Protein AF-A0A422NPG6-F1 (afdb_monomer_lite)

Sequence (809 aa):
MHWMWALHMLERCRMRFRRSMKRSVRLFVLLTIVALLLLLSIAMFDPTVDEVDADYIDVEDIAHELENPTRPTHHDMAGMQMQIKRGRESMLLHAKDLLSLLQRFSDEITIAATNARPGEVVRPVEKTLTTPESVLSEYYGTELLRLNNLHEKDLDAGYAENVVHSDTYWSPSHVTRRGYGLEGSIFVGVTHSQEASSSSDVETACAATVRSLYEAARWPLAVFTGVVDVTLLTTPTPRDTTASTASSKNTESQSPEETPAWTSTPPPPSVCVPRAYLLPSCAERASFCPTDNIFVRRVRVGPTSAGTVGAAGNARRRRMHPLFSSVAAQRYATLALYRGETYVMFITAGLQLVFKWDVLTRILWLQLPSRHAVLSQPPVPISRQAVRVAWNAVVVKHVEGVIATTKLFSNGTAEQTHRSKLSEEKLGNGVDRWLESIQWALNLEAVQLQLARDEAAGSGGKEHTDTEKDTGMREEDVVSYIFHHDAAVFRHAKEQAPMTGGATPREEGRTPGAASRRDIQLYWLRQFYESLREALMKEVVERNTTSCLSGVQMKGLKSRQYAESLFRLHATRVRRLSHAMQDPRYMRPSPFHACGGKGESACPGPSEAKNMCHSDVMLPYLRQAWVTTDFLFARAETFVNLPREGVDGYGGPTNADTVRLDPYLSFVGADEEAVLLSARLWTHGWDLFSATEPIAFTVAQPRTEAASEADTYTLSPTLQRLREQSVTRLRHILFGKNGAAGTSPNVEAAALRDVEHYGLGERRSKEQLFYFSGLQEATRREGLVESDADAQNAEESNCPVFFCRSQQS

Foldseek 3Di:
DVVVVVVVVVVVVVVVPPPDDDPVVVVVVVVVVVVVVVVVVVVVPDDPDDDDDDDDDDDDDDDDDDDDDPDPDPVVVVLVLVLLVLLVVLLVVLLVVLLVLLVVLVVVVVVVVVPPDVPDPPDPDPCLPQWLQSSVLCCLVPVLQVSQLVSVCVSCVVVPPPPDDDPCCSGLQNVLLVPAQRRLAEEEQEAEFPDDPDDPAWQFLLQLVLCLCQVQASNSSRYAYFFEAEAEPDDPPPPPPPDPDDDDDDDDDDDDPPPPPPDPDDDDDGSNHHVVLVDVVQVPPPRDGSVSRYHYHYDYDYDPPPPPDDPDDPDPPDDADDLCRFRLSSVQVRLVSDRSHFKYKYAYGQKHFHRNLSSQVVLLVLLDLDQQAKAFFDFAAQDLVLLQVLLCVQQLVVLVVVVVVVVVVVVVPPPPPDDDDDDPDDCPDPVVLVCVLCVLLSPSVLQHAADPPVVVVPPDDDDDDPPPQLRADGSLRLVSCLRTHDLVVLVVVVVPVDPPSDDDPPPPPDDPPQDGSNNSNVVSCSVCSPSSSVSSSCSVQPAQKGKDWQAKDADDPPDPDFDDARIDIDIDIDGQPDDCRGDSLSSNRNPSVPPQAPDPPPSQPVVNVVVVCPPPPPSQWAFALWHFSNIMMGTSQQADQSADDCPSVPPDDSNLQHQHRDSLLSQHHRRLSRNLSSQQNVLSPRTYTYHSGRGMHHSPDPPPVCCVPVVSPPNDPVSVLSNVLSVLLSCCQQPNDDDPPDDDPVSNVSSCVCCVVNHHGHNDDSVVSCVVNVVVVVCVVVVVDDDPVPPVPPPDPDDDPDDPPPPPD

pLDDT: mean 73.07, std 18.12, range [29.41, 97.62]

Structure (mmCIF, N/CA/C/O backbone):
data_AF-A0A422NPG6-F1
#
_entry.id   AF-A0A422NPG6-F1
#
loop_
_atom_site.group_PDB
_atom_site.id
_atom_site.type_symbol
_atom_site.label_atom_id
_atom_site.label_alt_id
_atom_site.label_comp_id
_atom_site.label_asym_id
_atom_site.label_entity_id
_atom_site.label_seq_id
_atom_site.pdbx_PDB_ins_code
_atom_site.Cartn_x
_atom_site.Cartn_y
_atom_site.Cartn_z
_atom_site.occupancy
_atom_site.B_iso_or_equiv
_atom_site.auth_seq_id
_atom_site.auth_comp_id
_atom_site.auth_asym_id
_atom_site.auth_atom_id
_atom_site.pdbx_PDB_model_num
ATOM 1 N N . MET A 1 1 ? 7.440 -20.338 58.871 1.00 43.56 1 MET A N 1
ATOM 2 C CA . MET A 1 1 ? 8.563 -20.729 59.762 1.00 43.56 1 MET A CA 1
ATOM 3 C C . MET A 1 1 ? 9.677 -21.515 59.059 1.00 43.56 1 MET A C 1
ATOM 5 O O . MET A 1 1 ? 10.832 -21.172 59.274 1.00 43.56 1 MET A O 1
ATOM 9 N N . HIS A 1 2 ? 9.393 -22.489 58.181 1.00 43.34 2 HIS A N 1
ATOM 10 C CA . HIS A 1 2 ? 10.439 -23.258 57.471 1.00 43.34 2 HIS A CA 1
ATOM 11 C C . HIS A 1 2 ? 11.381 -22.418 56.580 1.00 43.34 2 HIS A C 1
ATOM 13 O O . HIS A 1 2 ? 12.567 -22.721 56.479 1.00 43.34 2 HIS A O 1
ATOM 19 N N . TRP A 1 3 ? 10.898 -21.307 56.017 1.00 42.94 3 TRP A N 1
ATOM 20 C CA . TRP A 1 3 ? 11.698 -20.418 55.162 1.00 42.94 3 TRP A CA 1
ATOM 21 C C . TRP A 1 3 ? 12.749 -19.590 55.928 1.00 42.94 3 TRP A C 1
ATOM 23 O O . TRP A 1 3 ? 13.879 -19.442 55.469 1.00 42.94 3 TRP A O 1
ATOM 33 N N . MET A 1 4 ? 12.431 -19.129 57.147 1.00 52.00 4 MET A N 1
ATOM 34 C CA . MET A 1 4 ? 13.403 -18.440 58.016 1.00 52.00 4 MET A CA 1
ATOM 35 C C . MET A 1 4 ? 14.517 -19.380 58.491 1.00 52.00 4 MET A C 1
ATOM 37 O O . MET A 1 4 ? 15.660 -18.954 58.644 1.00 52.00 4 MET A O 1
ATOM 41 N N . TRP A 1 5 ? 14.209 -20.666 58.680 1.00 64.44 5 TRP A N 1
ATOM 42 C CA . TRP A 1 5 ? 15.208 -21.668 59.057 1.00 64.44 5 TRP A CA 1
ATOM 43 C C . TRP A 1 5 ? 16.170 -21.979 57.900 1.00 64.44 5 TRP A C 1
ATOM 45 O O . TRP A 1 5 ? 17.377 -22.097 58.116 1.00 64.44 5 TRP A O 1
ATOM 55 N N . ALA A 1 6 ? 15.660 -22.018 56.663 1.00 58.31 6 ALA A N 1
ATOM 56 C CA . ALA A 1 6 ? 16.468 -22.195 55.457 1.00 58.31 6 ALA A CA 1
ATOM 57 C C . ALA A 1 6 ? 17.412 -21.005 55.204 1.00 58.31 6 ALA A C 1
ATOM 59 O O . ALA A 1 6 ? 18.597 -21.216 54.933 1.00 58.31 6 ALA A O 1
ATOM 60 N N . LEU A 1 7 ? 16.934 -19.763 55.377 1.00 59.34 7 LEU A N 1
ATOM 61 C CA . LEU A 1 7 ? 17.778 -18.568 55.243 1.00 59.34 7 LEU A CA 1
ATOM 62 C C . LEU A 1 7 ? 18.907 -18.540 56.285 1.00 59.34 7 LEU A C 1
ATOM 64 O O . LEU A 1 7 ? 20.060 -18.276 55.943 1.00 59.34 7 LEU A O 1
ATOM 68 N N . HIS A 1 8 ? 18.606 -18.897 57.535 1.00 65.56 8 HIS A N 1
ATOM 69 C CA . HIS A 1 8 ? 19.596 -18.905 58.613 1.00 65.56 8 HIS A CA 1
ATOM 70 C C . HIS A 1 8 ? 20.638 -20.039 58.460 1.00 65.56 8 HIS A C 1
ATOM 72 O O . HIS A 1 8 ? 21.801 -19.890 58.849 1.00 65.56 8 HIS A O 1
ATOM 78 N N . MET A 1 9 ? 20.262 -21.172 57.851 1.00 66.25 9 MET A N 1
ATOM 79 C CA . MET A 1 9 ? 21.198 -22.233 57.438 1.00 66.25 9 MET A CA 1
ATOM 80 C C . MET A 1 9 ? 22.122 -21.767 56.302 1.00 66.25 9 MET A C 1
ATOM 82 O O . MET A 1 9 ? 23.337 -21.973 56.369 1.00 66.25 9 MET A O 1
ATOM 86 N N . LEU A 1 10 ? 21.575 -21.077 55.296 1.00 61.69 10 LEU A N 1
ATOM 87 C CA . LEU A 1 10 ? 22.336 -20.528 54.168 1.00 61.69 10 LEU A CA 1
ATOM 88 C C . LEU A 1 10 ? 23.355 -19.469 54.613 1.00 61.69 10 LEU A C 1
ATOM 90 O O . LEU A 1 10 ? 24.497 -19.481 54.146 1.00 61.69 10 LEU A O 1
ATOM 94 N N . GLU A 1 11 ? 23.001 -18.616 55.574 1.00 65.69 11 GLU A N 1
ATOM 95 C CA . GLU A 1 11 ? 23.923 -17.626 56.145 1.00 65.69 11 GLU A CA 1
ATOM 96 C C . GLU A 1 11 ? 25.061 -18.266 56.954 1.00 65.69 11 GLU A C 1
ATOM 98 O O . GLU A 1 11 ? 26.225 -17.862 56.829 1.00 65.69 11 GLU A O 1
ATOM 103 N N . ARG A 1 12 ? 24.776 -19.338 57.707 1.00 63.06 12 ARG A N 1
ATOM 104 C CA . ARG A 1 12 ? 25.818 -20.113 58.406 1.00 63.06 12 ARG A CA 1
ATOM 105 C C . ARG A 1 12 ? 26.741 -20.862 57.443 1.00 63.06 12 ARG A C 1
ATOM 107 O O . ARG A 1 12 ? 27.952 -20.908 57.683 1.00 63.06 12 ARG A O 1
ATOM 114 N N . CYS A 1 13 ? 26.220 -21.391 56.336 1.00 58.50 13 CYS A N 1
ATOM 115 C CA . CYS A 1 13 ? 27.037 -21.993 55.280 1.00 58.50 13 CYS A CA 1
ATOM 116 C C . CYS A 1 13 ? 27.923 -20.949 54.585 1.00 58.50 13 CYS A C 1
ATOM 118 O O . CYS A 1 13 ? 29.117 -21.188 54.379 1.00 58.50 13 CYS A O 1
ATOM 120 N N . ARG A 1 14 ? 27.392 -19.751 54.312 1.00 61.12 14 ARG A N 1
ATOM 121 C CA . ARG A 1 14 ? 28.133 -18.648 53.678 1.00 61.12 14 ARG A CA 1
ATOM 122 C C . ARG A 1 14 ? 29.337 -18.191 54.509 1.00 61.12 14 ARG A C 1
ATOM 124 O O . ARG A 1 14 ? 30.390 -17.893 53.943 1.00 61.12 14 ARG A O 1
ATOM 131 N N . MET A 1 15 ? 29.222 -18.194 55.838 1.00 56.94 15 MET A N 1
ATOM 132 C CA . MET A 1 15 ? 30.307 -17.795 56.748 1.00 56.94 15 MET A CA 1
ATOM 133 C C . MET A 1 15 ? 31.435 -18.837 56.849 1.00 56.94 15 MET A C 1
ATOM 135 O O . MET A 1 15 ? 32.600 -18.459 56.981 1.00 56.94 15 MET A O 1
ATOM 139 N N . ARG A 1 16 ? 31.145 -20.140 56.710 1.00 54.94 16 ARG A N 1
ATOM 140 C CA . ARG A 1 16 ? 32.186 -21.192 56.723 1.00 54.94 16 ARG A CA 1
ATOM 141 C C . ARG A 1 16 ? 32.945 -21.330 55.397 1.00 54.94 16 ARG A C 1
ATOM 143 O O . ARG A 1 16 ? 34.100 -21.741 55.408 1.00 54.94 16 ARG A O 1
ATOM 150 N N . PHE A 1 17 ? 32.371 -20.903 54.271 1.00 53.84 17 PHE A N 1
ATOM 151 C CA . PHE A 1 17 ? 32.997 -21.030 52.943 1.00 53.84 17 PHE A CA 1
ATOM 152 C C . PHE A 1 17 ? 34.126 -20.021 52.638 1.00 53.84 17 PHE A C 1
ATOM 154 O O . PHE A 1 17 ? 34.786 -20.111 51.594 1.00 53.84 17 PHE A O 1
ATOM 161 N N . ARG A 1 18 ? 34.393 -19.057 53.533 1.00 52.19 18 ARG A N 1
ATOM 162 C CA . ARG A 1 18 ? 35.368 -17.978 53.286 1.00 52.19 18 ARG A CA 1
ATOM 163 C C . ARG A 1 18 ? 36.828 -18.308 53.618 1.00 52.19 18 ARG A C 1
ATOM 165 O O . ARG A 1 18 ? 37.693 -17.520 53.245 1.00 52.19 18 ARG A O 1
ATOM 172 N N . ARG A 1 19 ? 37.148 -19.457 54.226 1.00 56.38 19 ARG A N 1
ATOM 173 C CA . ARG A 1 19 ? 38.544 -19.847 54.515 1.00 56.38 19 ARG A CA 1
ATOM 174 C C . ARG A 1 19 ? 38.943 -21.129 53.772 1.00 56.38 19 ARG A C 1
ATOM 176 O O . ARG A 1 19 ? 38.421 -22.196 54.042 1.00 56.38 19 ARG A O 1
ATOM 183 N N . SER A 1 20 ? 39.892 -20.974 52.844 1.00 55.69 20 SER A N 1
ATOM 184 C CA . SER A 1 20 ? 40.679 -22.022 52.171 1.00 55.69 20 SER A CA 1
ATOM 185 C C . SER A 1 20 ? 39.906 -23.127 51.423 1.00 55.69 20 SER A C 1
ATOM 187 O O . SER A 1 20 ? 39.879 -24.281 51.831 1.00 55.69 20 SER A O 1
ATOM 189 N N . MET A 1 21 ? 39.339 -22.802 50.256 1.00 60.41 21 MET A N 1
ATOM 190 C CA . MET A 1 21 ? 39.033 -23.815 49.234 1.00 60.41 21 MET A CA 1
ATOM 191 C C . MET A 1 21 ? 39.530 -23.344 47.869 1.00 60.41 21 MET A C 1
ATOM 193 O O . MET A 1 21 ? 39.298 -22.195 47.482 1.00 60.41 21 MET A O 1
ATOM 197 N N . LYS A 1 22 ? 40.210 -24.240 47.141 1.00 73.06 22 LYS A N 1
ATOM 198 C CA . LYS A 1 22 ? 40.670 -24.014 45.763 1.00 73.06 22 LYS A CA 1
ATOM 199 C C . LYS A 1 22 ? 39.462 -23.718 44.860 1.00 73.06 22 LYS A C 1
ATOM 201 O O . LYS A 1 22 ? 38.402 -24.320 45.027 1.00 73.06 22 LYS A O 1
ATOM 206 N N . ARG A 1 23 ? 39.618 -22.791 43.902 1.00 67.44 23 ARG A N 1
ATOM 207 C CA . ARG A 1 23 ? 38.543 -22.309 43.003 1.00 67.44 23 ARG A CA 1
ATOM 208 C C . ARG A 1 23 ? 37.755 -23.438 42.317 1.00 67.44 23 ARG A C 1
ATOM 210 O O . ARG A 1 23 ? 36.553 -23.282 42.139 1.00 67.44 23 ARG A O 1
ATOM 217 N N . SER A 1 24 ? 38.389 -24.570 42.005 1.00 60.25 24 SER A N 1
ATOM 218 C CA . SER A 1 24 ? 37.724 -25.727 41.388 1.00 60.25 24 SER A CA 1
ATOM 219 C C . SER A 1 24 ? 36.664 -26.374 42.289 1.00 60.25 24 SER A C 1
ATOM 221 O O . SER A 1 24 ? 35.596 -26.736 41.810 1.00 60.25 24 SER A O 1
ATOM 223 N N . VAL A 1 25 ? 36.902 -26.442 43.602 1.00 77.44 25 VAL A N 1
ATOM 224 C CA . VAL A 1 25 ? 35.953 -27.030 44.565 1.00 77.44 25 VAL A CA 1
ATOM 225 C C . VAL A 1 25 ? 34.731 -26.128 44.744 1.00 77.44 25 VAL A C 1
ATOM 227 O O . VAL A 1 25 ? 33.614 -26.617 44.872 1.00 77.44 25 VAL A O 1
ATOM 230 N N . ARG A 1 26 ? 34.915 -24.802 44.673 1.00 72.69 26 ARG A N 1
ATOM 231 C CA . ARG A 1 26 ? 33.796 -23.846 44.730 1.00 72.69 26 ARG A CA 1
ATOM 232 C C . ARG A 1 26 ? 32.862 -23.991 43.536 1.00 72.69 26 ARG A C 1
ATOM 234 O O . ARG A 1 26 ? 31.655 -23.959 43.725 1.00 72.69 26 ARG A O 1
ATOM 241 N N . LEU A 1 27 ? 33.416 -24.173 42.337 1.00 74.62 27 LEU A N 1
ATOM 242 C CA . LEU A 1 27 ? 32.617 -24.376 41.130 1.00 74.62 27 LEU A CA 1
ATOM 243 C C . LEU A 1 27 ? 31.830 -25.693 41.206 1.00 74.62 27 LEU A C 1
ATOM 245 O O . LEU A 1 27 ? 30.642 -25.712 40.904 1.00 74.62 27 LEU A O 1
ATOM 249 N N . PHE A 1 28 ? 32.469 -26.765 41.683 1.00 80.56 28 PHE A N 1
ATOM 250 C CA . PHE A 1 28 ? 31.833 -28.077 41.797 1.00 80.56 28 PHE A CA 1
ATOM 251 C C . PHE A 1 28 ? 30.682 -28.089 42.812 1.00 80.56 28 PHE A C 1
ATOM 253 O O . PHE A 1 28 ? 29.612 -28.611 42.512 1.00 80.56 28 PHE A O 1
ATOM 260 N N . VAL A 1 29 ? 30.867 -27.457 43.979 1.00 78.69 29 VAL A N 1
ATOM 261 C CA . VAL A 1 29 ? 29.811 -27.320 45.002 1.00 78.69 29 VAL A CA 1
ATOM 262 C C . VAL A 1 29 ? 28.642 -26.479 44.485 1.00 78.69 29 VAL A C 1
ATOM 264 O O . VAL A 1 29 ? 27.484 -26.792 44.744 1.00 78.69 29 VAL A O 1
ATOM 267 N N . LEU A 1 30 ? 28.924 -25.418 43.726 1.00 78.50 30 LEU A N 1
ATOM 268 C CA . LEU A 1 30 ? 27.878 -24.545 43.199 1.00 78.50 30 LEU A CA 1
ATOM 269 C C . LEU A 1 30 ? 27.049 -25.256 42.119 1.00 78.50 30 LEU A C 1
ATOM 271 O O . LEU A 1 30 ? 25.825 -25.177 42.146 1.00 78.50 30 LEU A O 1
ATOM 275 N N . LEU A 1 31 ? 27.699 -26.032 41.246 1.00 77.69 31 LEU A N 1
ATOM 276 C CA . LEU A 1 31 ? 27.023 -26.875 40.255 1.00 77.69 31 LEU A CA 1
ATOM 277 C C . LEU A 1 31 ? 26.171 -27.976 40.901 1.00 77.69 31 LEU A C 1
ATOM 279 O O . LEU A 1 31 ? 25.058 -28.225 40.447 1.00 77.69 31 LEU A O 1
ATOM 283 N N . THR A 1 32 ? 26.645 -28.596 41.987 1.00 82.00 32 THR A N 1
ATOM 284 C CA . THR A 1 32 ? 25.854 -29.608 42.710 1.00 82.00 32 THR A CA 1
ATOM 285 C C . THR A 1 32 ? 24.639 -29.001 43.404 1.00 82.00 32 THR A C 1
ATOM 287 O O . THR A 1 32 ? 23.571 -29.598 43.351 1.00 82.00 32 THR A O 1
ATOM 290 N N . ILE A 1 33 ? 24.751 -27.801 43.987 1.00 84.81 33 ILE A N 1
ATOM 291 C CA . ILE A 1 33 ? 23.599 -27.097 44.579 1.00 84.81 33 ILE A CA 1
ATOM 292 C C . ILE A 1 33 ? 22.555 -26.754 43.508 1.00 84.81 33 ILE A C 1
ATOM 294 O O . ILE A 1 33 ? 21.365 -26.959 43.734 1.00 84.81 33 ILE A O 1
ATOM 298 N N . VAL A 1 34 ? 22.984 -26.278 42.335 1.00 82.06 34 VAL A N 1
ATOM 299 C CA . VAL A 1 34 ? 22.073 -25.963 41.222 1.00 82.06 34 VAL A CA 1
ATOM 300 C C . VAL A 1 34 ? 21.358 -27.219 40.714 1.00 82.06 34 VAL A C 1
ATOM 302 O O . VAL A 1 34 ? 20.143 -27.187 40.530 1.00 82.06 34 VAL A O 1
ATOM 305 N N . ALA A 1 35 ? 22.070 -28.339 40.561 1.00 81.94 35 ALA A N 1
ATOM 306 C CA . ALA A 1 35 ? 21.466 -29.610 40.155 1.00 81.94 35 ALA A CA 1
ATOM 307 C C . ALA A 1 35 ? 20.430 -30.122 41.175 1.00 81.94 35 ALA A C 1
ATOM 309 O O . ALA A 1 35 ? 19.372 -30.620 40.794 1.00 81.94 35 ALA A O 1
ATOM 310 N N . LEU A 1 36 ? 20.700 -29.955 42.473 1.00 81.81 36 LEU A N 1
ATOM 311 C CA . LEU A 1 36 ? 19.800 -30.385 43.548 1.00 81.81 36 LEU A CA 1
ATOM 312 C C . LEU A 1 36 ? 18.536 -29.517 43.626 1.00 81.81 36 LEU A C 1
ATOM 314 O O . LEU A 1 36 ? 17.450 -30.038 43.861 1.00 81.81 36 LEU A O 1
ATOM 318 N N . LEU A 1 37 ? 18.660 -28.210 43.372 1.00 80.75 37 LEU A N 1
ATOM 319 C CA . LEU A 1 37 ? 17.517 -27.297 43.278 1.00 80.75 37 LEU A CA 1
ATOM 320 C C . LEU A 1 37 ? 16.640 -27.593 42.051 1.00 80.75 37 LEU A C 1
ATOM 322 O O . LEU A 1 37 ? 15.418 -27.537 42.159 1.00 80.75 37 LEU A O 1
ATOM 326 N N . LEU A 1 38 ? 17.243 -27.969 40.919 1.00 71.38 38 LEU A N 1
ATOM 327 C CA . LEU A 1 38 ? 16.512 -28.411 39.727 1.00 71.38 38 LEU A CA 1
ATOM 328 C C . LEU A 1 38 ? 15.727 -29.705 39.986 1.00 71.38 38 LEU A C 1
ATOM 330 O O . LEU A 1 38 ? 14.541 -29.770 39.672 1.00 71.38 38 LEU A O 1
ATOM 334 N N . LEU A 1 39 ? 16.339 -30.697 40.637 1.00 69.81 39 LEU A N 1
ATOM 335 C CA . LEU A 1 39 ? 15.655 -31.944 41.008 1.00 69.81 39 LEU A CA 1
ATOM 336 C C . LEU A 1 39 ? 14.508 -31.713 42.004 1.00 69.81 39 LEU A C 1
ATOM 338 O O . LEU A 1 39 ? 13.444 -32.307 41.857 1.00 69.81 39 LEU A O 1
ATOM 342 N N . LEU A 1 40 ? 14.689 -30.810 42.973 1.00 71.88 40 LEU A N 1
ATOM 343 C CA . LEU A 1 40 ? 13.623 -30.402 43.894 1.00 71.88 40 LEU A CA 1
ATOM 344 C C . LEU A 1 40 ? 12.483 -29.672 43.180 1.00 71.88 40 LEU A C 1
ATOM 346 O O . LEU A 1 40 ? 11.332 -29.845 43.565 1.00 71.88 40 LEU A O 1
ATOM 350 N N . SER A 1 41 ? 12.778 -28.885 42.141 1.00 65.69 41 SER A N 1
ATOM 351 C CA . SER A 1 41 ? 11.727 -28.240 41.350 1.00 65.69 41 SER A CA 1
ATOM 352 C C . SER A 1 41 ? 10.914 -29.258 40.550 1.00 65.69 41 SER A C 1
ATOM 354 O O . SER A 1 41 ? 9.696 -29.162 40.527 1.00 65.69 41 SER A O 1
ATOM 356 N N . ILE A 1 42 ? 11.558 -30.286 39.991 1.00 65.31 42 ILE A N 1
ATOM 357 C CA . ILE A 1 42 ? 10.878 -31.346 39.234 1.00 65.31 42 ILE A CA 1
ATOM 358 C C . ILE A 1 42 ? 9.969 -32.175 40.155 1.00 65.31 42 ILE A C 1
ATOM 360 O O . ILE A 1 42 ? 8.833 -32.454 39.798 1.00 65.31 42 ILE A O 1
ATOM 364 N N . ALA A 1 43 ? 10.420 -32.501 41.371 1.00 64.56 43 ALA A N 1
ATOM 365 C CA . ALA A 1 43 ? 9.625 -33.281 42.324 1.00 64.56 43 ALA A CA 1
ATOM 366 C C . ALA A 1 43 ? 8.424 -32.519 42.925 1.00 64.56 43 ALA A C 1
ATOM 368 O O . ALA A 1 43 ? 7.523 -33.139 43.479 1.00 64.56 43 ALA A O 1
ATOM 369 N N . MET A 1 44 ? 8.412 -31.185 42.848 1.00 64.56 44 MET A N 1
ATOM 370 C CA . MET A 1 44 ? 7.341 -30.339 43.398 1.00 64.56 44 MET A CA 1
ATOM 371 C C . MET A 1 44 ? 6.246 -30.002 42.370 1.00 64.56 44 MET A C 1
ATOM 373 O O . MET A 1 44 ? 5.284 -29.325 42.724 1.00 64.56 44 MET A O 1
ATOM 377 N N . PHE A 1 45 ? 6.387 -30.449 41.116 1.00 47.59 45 PHE A N 1
ATOM 378 C CA . PHE A 1 45 ? 5.485 -30.132 40.001 1.00 47.59 45 PHE A CA 1
ATOM 379 C C . PHE A 1 45 ? 4.832 -31.375 39.376 1.00 47.59 45 PHE A C 1
ATOM 381 O O . PHE A 1 45 ? 4.579 -31.393 38.176 1.00 47.59 45 PHE A O 1
ATOM 388 N N . ASP A 1 46 ? 4.528 -32.395 40.179 1.00 36.34 46 ASP A N 1
ATOM 389 C CA . ASP A 1 46 ? 3.713 -33.534 39.741 1.00 36.34 46 ASP A CA 1
ATOM 390 C C . ASP A 1 46 ? 2.260 -33.338 40.223 1.00 36.34 46 ASP A C 1
ATOM 392 O O . ASP A 1 46 ? 2.001 -33.481 41.423 1.00 36.34 46 ASP A O 1
ATOM 396 N N . PRO A 1 47 ? 1.303 -32.926 39.365 1.00 47.38 47 PRO A N 1
ATOM 397 C CA . PRO A 1 47 ? -0.089 -32.835 39.755 1.00 47.38 47 PRO A CA 1
ATOM 398 C C . PRO A 1 47 ? -0.801 -34.136 39.375 1.00 47.38 47 PRO A C 1
ATOM 400 O O . PRO A 1 47 ? -1.146 -34.366 38.217 1.00 47.38 47 PRO A O 1
ATOM 403 N N . THR A 1 48 ? -1.091 -34.971 40.368 1.00 37.09 48 THR A N 1
ATOM 404 C CA . THR A 1 48 ? -2.205 -35.918 40.270 1.00 37.09 48 THR A CA 1
ATOM 405 C C . THR A 1 48 ? -3.503 -35.109 40.273 1.00 37.09 48 THR A C 1
ATOM 407 O O . THR A 1 48 ? -3.816 -34.451 41.265 1.00 37.09 48 THR A O 1
ATOM 410 N N . VAL A 1 49 ? -4.210 -35.101 39.144 1.00 36.50 49 VAL A N 1
ATOM 411 C CA . VAL A 1 49 ? -5.495 -34.414 38.960 1.00 36.50 49 VAL A CA 1
ATOM 412 C C . VAL A 1 49 ? -6.627 -35.345 39.395 1.00 36.50 49 VAL A C 1
ATOM 414 O O . VAL A 1 49 ? -6.767 -36.432 38.840 1.00 36.50 49 VAL A O 1
ATOM 417 N N . ASP A 1 50 ? -7.415 -34.895 40.373 1.00 33.59 50 ASP A N 1
ATOM 418 C CA . ASP A 1 50 ? -8.728 -35.444 40.719 1.00 33.59 50 ASP A CA 1
ATOM 419 C C . ASP A 1 50 ? -9.769 -35.015 39.667 1.00 33.59 50 ASP A C 1
ATOM 421 O O . ASP A 1 50 ? -9.876 -33.836 39.317 1.00 33.59 50 ASP A O 1
ATOM 425 N N . GLU A 1 51 ? -10.536 -35.990 39.177 1.00 38.88 51 GLU A N 1
ATOM 426 C CA . GLU A 1 51 ? -11.755 -35.824 38.379 1.00 38.88 51 GLU A CA 1
ATOM 427 C C . GLU A 1 51 ? -12.858 -35.153 39.213 1.00 38.88 51 GLU A C 1
ATOM 429 O O . GLU A 1 51 ? -13.179 -35.606 40.312 1.00 38.88 51 GLU A O 1
ATOM 434 N N . VAL A 1 52 ? -13.477 -34.098 38.674 1.00 33.69 52 VAL A N 1
ATOM 435 C CA . VAL A 1 52 ? -14.737 -33.545 39.192 1.00 33.69 52 VAL A CA 1
ATOM 436 C C . VAL A 1 52 ? -15.711 -33.354 38.032 1.00 33.69 52 VAL A C 1
ATOM 438 O O . VAL A 1 52 ? -15.413 -32.650 37.066 1.00 33.69 52 VAL A O 1
ATOM 441 N N . ASP A 1 53 ? -16.861 -34.012 38.179 1.00 36.06 53 ASP A N 1
ATOM 442 C CA . ASP A 1 53 ? -18.048 -34.004 37.323 1.00 36.06 53 ASP A CA 1
ATOM 443 C C . ASP A 1 53 ? -18.575 -32.596 37.007 1.00 36.06 53 ASP A C 1
ATOM 445 O O . ASP A 1 53 ? -18.607 -31.708 37.864 1.00 36.06 53 ASP A O 1
ATOM 449 N N . ALA A 1 54 ? -19.074 -32.424 35.780 1.00 33.12 54 ALA A N 1
ATOM 450 C CA . ALA A 1 54 ? -19.855 -31.264 35.368 1.00 33.12 54 ALA A CA 1
ATOM 451 C C . ALA A 1 54 ? -21.267 -31.707 34.960 1.00 33.12 54 ALA A C 1
ATOM 453 O O . ALA A 1 54 ? -21.456 -32.395 33.956 1.00 33.12 54 ALA A O 1
ATOM 454 N N . ASP A 1 55 ? -22.235 -31.281 35.770 1.00 34.06 55 ASP A N 1
ATOM 455 C CA . ASP A 1 55 ? -23.668 -31.476 35.584 1.00 34.06 55 ASP A CA 1
ATOM 456 C C . ASP A 1 55 ? -24.254 -30.639 34.432 1.00 34.06 55 ASP A C 1
ATOM 458 O O . ASP A 1 55 ? -23.797 -29.547 34.085 1.00 34.06 55 ASP A O 1
ATOM 462 N N . TYR A 1 56 ? -25.322 -31.212 33.887 1.00 33.19 56 TYR A N 1
ATOM 463 C CA . TYR A 1 56 ? -26.169 -30.816 32.764 1.00 33.19 56 TYR A CA 1
ATOM 464 C C . TYR A 1 56 ? -26.924 -29.486 32.989 1.00 33.19 56 TYR A C 1
ATOM 466 O O . TYR A 1 56 ? -27.520 -29.283 34.046 1.00 33.19 56 TYR A O 1
ATOM 474 N N . ILE A 1 57 ? -27.016 -28.627 31.963 1.00 31.94 57 ILE A N 1
ATOM 475 C CA . ILE A 1 57 ? -28.072 -27.601 31.851 1.00 31.94 57 ILE A CA 1
ATOM 476 C C . ILE A 1 57 ? -28.684 -27.677 30.447 1.00 31.94 57 ILE A C 1
ATOM 478 O O . ILE A 1 57 ? -28.029 -27.353 29.457 1.00 31.94 57 ILE A O 1
ATOM 482 N N . ASP A 1 58 ? -29.951 -28.090 30.407 1.00 35.56 58 ASP A N 1
ATOM 483 C CA . ASP A 1 58 ? -30.857 -28.024 29.258 1.00 35.56 58 ASP A CA 1
ATOM 484 C C . ASP A 1 58 ? -31.296 -26.579 28.986 1.00 35.56 58 ASP A C 1
ATOM 486 O O . ASP A 1 58 ? -31.742 -25.874 29.896 1.00 35.56 58 ASP A O 1
ATOM 490 N N . VAL A 1 59 ? -31.246 -26.163 27.718 1.00 33.81 59 VAL A N 1
ATOM 491 C CA . VAL A 1 59 ? -32.000 -25.008 27.209 1.00 33.81 59 VAL A CA 1
ATOM 492 C C . VAL A 1 59 ? -32.571 -25.369 25.837 1.00 33.81 59 VAL A C 1
ATOM 494 O O . VAL A 1 59 ? -31.834 -25.479 24.856 1.00 33.81 59 VAL A O 1
ATOM 497 N N . GLU A 1 60 ? -33.891 -25.549 25.796 1.00 36.94 60 GLU A N 1
ATOM 498 C CA . GLU A 1 60 ? -34.706 -25.742 24.593 1.00 36.94 60 GLU A CA 1
ATOM 499 C C . GLU A 1 60 ? -35.015 -24.418 23.862 1.00 36.94 60 GLU A C 1
ATOM 501 O O . GLU A 1 60 ? -35.278 -23.384 24.477 1.00 36.94 60 GLU A O 1
ATOM 506 N N . ASP A 1 61 ? -35.005 -24.535 22.529 1.00 34.53 61 ASP A N 1
ATOM 507 C CA . ASP A 1 61 ? -35.855 -23.919 21.501 1.00 34.53 61 ASP A CA 1
ATOM 508 C C . ASP A 1 61 ? -36.152 -22.413 21.485 1.00 34.53 61 ASP A C 1
ATOM 510 O O . ASP A 1 61 ? -37.004 -21.936 22.224 1.00 34.53 61 ASP A O 1
ATOM 514 N N . ILE A 1 62 ? -35.626 -21.728 20.448 1.00 30.88 62 ILE A N 1
ATOM 515 C CA . ILE A 1 62 ? -36.445 -21.036 19.424 1.00 30.88 62 ILE A CA 1
ATOM 516 C C . ILE A 1 62 ? -35.742 -21.142 18.055 1.00 30.88 62 ILE A C 1
ATOM 518 O O . ILE A 1 62 ? -34.652 -20.605 17.851 1.00 30.88 62 ILE A O 1
ATOM 522 N N . ALA A 1 63 ? -36.402 -21.806 17.103 1.00 33.62 63 ALA A N 1
ATOM 523 C CA . ALA A 1 63 ? -36.010 -21.914 15.701 1.00 33.62 63 ALA A CA 1
ATOM 524 C C . ALA A 1 63 ? -36.632 -20.796 14.844 1.00 33.62 63 ALA A C 1
ATOM 526 O O . ALA A 1 63 ? -37.819 -20.505 14.967 1.00 33.62 63 ALA A O 1
ATOM 527 N N . HIS A 1 64 ? -35.854 -20.244 13.908 1.00 34.44 64 HIS A N 1
ATOM 528 C CA . HIS A 1 64 ? -36.352 -19.885 12.579 1.00 34.44 64 HIS A CA 1
ATOM 529 C C . HIS A 1 64 ? -35.241 -20.050 11.535 1.00 34.44 64 HIS A C 1
ATOM 531 O O . HIS A 1 64 ? -34.075 -19.736 11.765 1.00 34.44 64 HIS A O 1
ATOM 537 N N . GLU A 1 65 ? -35.662 -20.619 10.412 1.00 37.53 65 GLU A N 1
ATOM 538 C CA . GLU A 1 65 ? -34.911 -21.226 9.319 1.00 37.53 65 GLU A CA 1
ATOM 539 C C . GLU A 1 65 ? -33.909 -20.293 8.625 1.00 37.53 65 GLU A C 1
ATOM 541 O O . GLU A 1 65 ? -34.277 -19.256 8.077 1.00 37.53 65 GLU A O 1
ATOM 546 N N . LEU A 1 66 ? -32.655 -20.742 8.535 1.00 33.38 66 LEU A N 1
ATOM 547 C CA . LEU A 1 66 ? -31.806 -20.546 7.361 1.00 33.38 66 LEU A CA 1
ATOM 548 C C . LEU A 1 66 ? -30.960 -21.818 7.193 1.00 33.38 66 LEU A C 1
ATOM 550 O O . LEU A 1 66 ? -30.394 -22.320 8.162 1.00 33.38 66 LEU A O 1
ATOM 554 N N . GLU A 1 67 ? -30.940 -22.354 5.976 1.00 35.69 67 GLU A N 1
ATOM 555 C CA . GLU A 1 67 ? -30.344 -23.635 5.583 1.00 35.69 67 GLU A CA 1
ATOM 556 C C . GLU A 1 67 ? -28.947 -23.892 6.174 1.00 35.69 67 GLU A C 1
ATOM 558 O O . GLU A 1 67 ? -28.038 -23.066 6.080 1.00 35.69 67 GLU A O 1
ATOM 563 N N . ASN A 1 68 ? -28.792 -25.081 6.764 1.00 33.34 68 ASN A N 1
ATOM 564 C CA . ASN A 1 68 ? -27.585 -25.565 7.427 1.00 33.34 68 ASN A CA 1
ATOM 565 C C . ASN A 1 68 ? -26.412 -25.746 6.442 1.00 33.34 68 ASN A C 1
ATOM 567 O O . ASN A 1 68 ? -26.443 -26.685 5.642 1.00 33.34 68 ASN A O 1
ATOM 571 N N . PRO A 1 69 ? -25.302 -24.993 6.557 1.00 41.31 69 PRO A N 1
ATOM 572 C CA . PRO A 1 69 ? -24.009 -25.562 6.216 1.00 41.31 69 PRO A CA 1
ATOM 573 C C . PRO A 1 69 ? -23.725 -26.673 7.236 1.00 41.31 69 PRO A C 1
ATOM 575 O O . PRO A 1 69 ? -23.882 -26.464 8.440 1.00 41.31 69 PRO A O 1
ATOM 578 N N . THR A 1 70 ? -23.346 -27.862 6.767 1.00 39.72 70 THR A N 1
ATOM 579 C CA . THR A 1 70 ? -22.893 -28.985 7.604 1.00 39.72 70 THR A CA 1
ATOM 580 C C . THR A 1 70 ? -21.968 -28.474 8.707 1.00 39.72 70 THR A C 1
ATOM 582 O O . THR A 1 70 ? -20.854 -28.031 8.421 1.00 39.72 70 THR A O 1
ATOM 585 N N . ARG A 1 71 ? -22.448 -28.478 9.959 1.00 42.81 71 ARG A N 1
ATOM 586 C CA . ARG A 1 71 ? -21.636 -28.089 11.115 1.00 42.81 71 ARG A CA 1
ATOM 587 C C . ARG A 1 71 ? -20.430 -29.034 11.174 1.00 42.81 71 ARG A C 1
ATOM 589 O O . ARG A 1 71 ? -20.646 -30.247 11.160 1.00 42.81 71 ARG A O 1
ATOM 596 N N . PRO A 1 72 ? -19.193 -28.515 11.230 1.00 45.19 72 PRO A N 1
ATOM 597 C CA . PRO A 1 72 ? -18.020 -29.350 11.450 1.00 45.19 72 PRO A CA 1
ATOM 598 C C . PRO A 1 72 ? -18.200 -30.138 12.750 1.00 45.19 72 PRO A C 1
ATOM 600 O O . PRO A 1 72 ? -18.778 -29.631 13.718 1.00 45.19 72 PRO A O 1
ATOM 603 N N . THR A 1 73 ? -17.761 -31.394 12.759 1.00 61.47 73 THR A N 1
ATOM 604 C CA . THR A 1 73 ? -17.911 -32.245 13.941 1.00 61.47 73 THR A CA 1
ATOM 605 C C . THR A 1 73 ? -17.068 -31.686 15.093 1.00 61.47 73 THR A C 1
ATOM 607 O O . THR A 1 73 ? -16.078 -30.985 14.878 1.00 61.47 73 THR A O 1
ATOM 610 N N . HIS A 1 74 ? -17.437 -31.978 16.343 1.00 56.81 74 HIS A N 1
ATOM 611 C CA . HIS A 1 74 ? -16.695 -31.501 17.522 1.00 56.81 74 HIS A CA 1
ATOM 612 C C . HIS A 1 74 ? -15.205 -31.913 17.486 1.00 56.81 74 HIS A C 1
ATOM 614 O O . HIS A 1 74 ? -14.346 -31.208 18.019 1.00 56.81 74 HIS A O 1
ATOM 620 N N . HIS A 1 75 ? -14.886 -33.018 16.802 1.00 52.84 75 HIS A N 1
ATOM 621 C CA . HIS A 1 75 ? -13.514 -33.463 16.559 1.00 52.84 75 HIS A CA 1
ATOM 622 C C . HIS A 1 75 ? -12.734 -32.531 15.616 1.00 52.84 75 HIS A C 1
ATOM 624 O O . HIS A 1 75 ? -11.581 -32.212 15.908 1.00 52.84 75 HIS A O 1
ATOM 630 N N . ASP A 1 76 ? -13.365 -32.034 14.547 1.00 53.41 76 ASP A N 1
ATOM 631 C CA . ASP A 1 76 ? -12.745 -31.090 13.605 1.00 53.41 76 ASP A CA 1
ATOM 632 C C . ASP A 1 76 ? -12.454 -29.741 14.279 1.00 53.41 76 ASP A C 1
ATOM 634 O O . ASP A 1 76 ? -11.405 -29.131 14.064 1.00 53.41 76 ASP A O 1
ATOM 638 N N . MET A 1 77 ? -13.356 -29.299 15.162 1.00 53.53 77 MET A N 1
ATOM 639 C CA . MET A 1 77 ? -13.196 -28.059 15.928 1.00 53.53 77 MET A CA 1
ATOM 640 C C . MET A 1 77 ? -12.042 -28.141 16.934 1.00 53.53 77 MET A C 1
ATOM 642 O O . MET A 1 77 ? -11.275 -27.185 17.054 1.00 53.53 77 MET A O 1
ATOM 646 N N . ALA A 1 78 ? -11.877 -29.276 17.623 1.00 60.47 78 ALA A N 1
ATOM 647 C CA . ALA A 1 78 ? -10.764 -29.489 18.549 1.00 60.47 78 ALA A CA 1
ATOM 648 C C . ALA A 1 78 ? -9.409 -29.522 17.818 1.00 60.47 78 ALA A C 1
ATOM 650 O O . ALA A 1 78 ? -8.448 -28.892 18.267 1.00 60.47 78 ALA A O 1
ATOM 651 N N . GLY A 1 79 ? -9.343 -30.187 16.657 1.00 62.41 79 GLY A N 1
ATOM 652 C CA . GLY A 1 79 ? -8.150 -30.195 15.804 1.00 62.41 79 GLY A CA 1
ATOM 653 C C . GLY A 1 79 ? -7.778 -28.796 15.306 1.00 62.41 79 GLY A C 1
ATOM 654 O O . GLY A 1 79 ? -6.628 -28.374 15.436 1.00 62.41 79 GLY A O 1
ATOM 655 N N . MET A 1 80 ? -8.762 -28.032 14.824 1.00 54.16 80 MET A N 1
ATOM 656 C CA . MET A 1 80 ? -8.563 -26.656 14.362 1.00 54.16 80 MET A CA 1
ATOM 657 C C . MET A 1 80 ? -8.125 -25.719 15.501 1.00 54.16 80 MET A C 1
ATOM 659 O O . MET A 1 80 ? -7.217 -24.911 15.318 1.00 54.16 80 MET A O 1
ATOM 663 N N . GLN A 1 81 ? -8.702 -25.846 16.701 1.00 58.81 81 GLN A N 1
ATOM 664 C CA . GLN A 1 81 ? -8.272 -25.078 17.876 1.00 58.81 81 GLN A CA 1
ATOM 665 C C . GLN A 1 81 ? -6.836 -25.414 18.298 1.00 58.81 81 GLN A C 1
ATOM 667 O O . GLN A 1 81 ? -6.062 -24.505 18.606 1.00 58.81 81 GLN A O 1
ATOM 672 N N . MET A 1 82 ? -6.450 -26.692 18.268 1.00 64.50 82 MET A N 1
ATOM 673 C CA . MET A 1 82 ? -5.085 -27.117 18.584 1.00 64.50 82 MET A CA 1
ATOM 674 C C . MET A 1 82 ? -4.068 -26.606 17.550 1.00 64.50 82 MET A C 1
ATOM 676 O O . MET A 1 82 ? -2.981 -26.167 17.930 1.00 64.50 82 MET A O 1
ATOM 680 N N . GLN A 1 83 ? -4.425 -26.592 16.261 1.00 58.78 83 GLN A N 1
ATOM 681 C CA . GLN A 1 83 ? -3.605 -25.985 15.205 1.00 58.78 83 GLN A CA 1
ATOM 682 C C . GLN A 1 83 ? -3.443 -24.472 15.405 1.00 58.78 83 GLN A C 1
ATOM 684 O O . GLN A 1 83 ? -2.324 -23.966 15.353 1.00 58.78 83 GLN A O 1
ATOM 689 N N . ILE A 1 84 ? -4.529 -23.754 15.719 1.00 57.31 84 ILE A N 1
ATOM 690 C CA . ILE A 1 84 ? -4.485 -22.314 16.030 1.00 57.31 84 ILE A CA 1
ATOM 691 C C . ILE A 1 84 ? -3.580 -22.043 17.242 1.00 57.31 84 ILE A C 1
ATOM 693 O O . ILE A 1 84 ? -2.794 -21.093 17.231 1.00 57.31 84 ILE A O 1
ATOM 697 N N . LYS A 1 85 ? -3.657 -22.889 18.278 1.00 63.62 85 LYS A N 1
ATOM 698 C CA . LYS A 1 85 ? -2.808 -22.794 19.471 1.00 63.62 85 LYS A CA 1
ATOM 699 C C . LYS A 1 85 ? -1.326 -22.953 19.129 1.00 63.62 85 LYS A C 1
ATOM 701 O O . LYS A 1 85 ? -0.537 -22.074 19.476 1.00 63.62 85 LYS A O 1
ATOM 706 N N . ARG A 1 86 ? -0.958 -24.019 18.406 1.00 63.16 86 ARG A N 1
ATOM 707 C CA . ARG A 1 86 ? 0.430 -24.254 17.968 1.00 63.16 86 ARG A CA 1
ATOM 708 C C . ARG A 1 86 ? 0.944 -23.105 17.097 1.00 63.16 86 ARG A C 1
ATOM 710 O O . ARG A 1 86 ? 2.041 -22.610 17.345 1.00 63.16 86 ARG A O 1
ATOM 717 N N . GLY A 1 87 ? 0.137 -22.624 16.148 1.00 57.66 87 GLY A N 1
ATOM 718 C CA . GLY A 1 87 ? 0.490 -21.476 15.304 1.00 57.66 87 GLY A CA 1
ATOM 719 C C . GLY A 1 87 ? 0.780 -20.203 16.107 1.00 57.66 87 GLY A C 1
ATOM 720 O O . GLY A 1 87 ? 1.679 -19.434 15.773 1.00 57.66 87 GLY A O 1
ATOM 721 N N . ARG A 1 88 ? 0.080 -19.983 17.228 1.00 60.09 88 ARG A N 1
ATOM 722 C CA . ARG A 1 88 ? 0.319 -18.825 18.104 1.00 60.09 88 ARG A CA 1
ATOM 723 C C . ARG A 1 88 ? 1.597 -18.932 18.931 1.00 60.09 88 ARG A C 1
ATOM 725 O O . ARG A 1 88 ? 2.295 -17.926 19.070 1.00 60.09 88 ARG A O 1
ATOM 732 N N . GLU A 1 89 ? 1.893 -20.102 19.491 1.00 63.59 89 GLU A N 1
ATOM 733 C CA . GLU A 1 89 ? 3.153 -20.329 20.214 1.00 63.59 89 GLU A CA 1
ATOM 734 C C . GLU A 1 89 ? 4.352 -20.085 19.290 1.00 63.59 89 GLU A C 1
ATOM 736 O O . GLU A 1 89 ? 5.294 -19.396 19.684 1.00 63.59 89 GLU A O 1
ATOM 741 N N . SER A 1 90 ? 4.247 -20.518 18.029 1.00 59.34 90 SER A N 1
ATOM 742 C CA . SER A 1 90 ? 5.200 -20.197 16.959 1.00 59.34 90 SER A CA 1
ATOM 743 C C . SER A 1 90 ? 5.280 -18.688 16.676 1.00 59.34 90 SER A C 1
ATOM 745 O O . SER A 1 90 ? 6.366 -18.119 16.731 1.00 59.34 90 SER A O 1
ATOM 747 N N . MET A 1 91 ? 4.159 -17.971 16.515 1.00 56.22 91 MET A N 1
ATOM 748 C CA . MET A 1 91 ? 4.185 -16.511 16.290 1.00 56.22 91 MET A CA 1
ATOM 749 C C . MET A 1 91 ? 4.861 -15.708 17.417 1.00 56.22 91 MET A C 1
ATOM 751 O O . MET A 1 91 ? 5.503 -14.688 17.156 1.00 56.22 91 MET A O 1
ATOM 755 N N . LEU A 1 92 ? 4.695 -16.109 18.681 1.00 62.75 92 LEU A N 1
ATOM 756 C CA . LEU A 1 92 ? 5.391 -15.460 19.799 1.00 62.75 92 LEU A CA 1
ATOM 757 C C . LEU A 1 92 ? 6.879 -15.830 19.831 1.00 62.75 92 LEU A C 1
ATOM 759 O O . LEU A 1 92 ? 7.701 -14.976 20.182 1.00 62.75 92 LEU A O 1
ATOM 763 N N . LEU A 1 93 ? 7.222 -17.058 19.426 1.00 65.75 93 LEU A N 1
ATOM 764 C CA . LEU A 1 93 ? 8.602 -17.482 19.199 1.00 65.75 93 LEU A CA 1
ATOM 765 C C . LEU A 1 93 ? 9.267 -16.592 18.141 1.00 65.75 93 LEU A C 1
ATOM 767 O O . LEU A 1 93 ? 10.346 -16.074 18.403 1.00 65.75 93 LEU A O 1
ATOM 771 N N . HIS A 1 94 ? 8.568 -16.288 17.041 1.00 63.88 94 HIS A N 1
ATOM 772 C CA . HIS A 1 94 ? 9.044 -15.406 15.971 1.00 63.88 94 HIS A CA 1
ATOM 773 C C . HIS A 1 94 ? 9.557 -14.072 16.474 1.00 63.88 94 HIS A C 1
ATOM 775 O O . HIS A 1 94 ? 10.698 -13.673 16.244 1.00 63.88 94 HIS A O 1
ATOM 781 N N . ALA A 1 95 ? 8.668 -13.350 17.160 1.00 64.38 95 ALA A N 1
ATOM 782 C CA . ALA A 1 95 ? 8.948 -12.010 17.620 1.00 64.38 95 ALA A CA 1
ATOM 783 C C . ALA A 1 95 ? 10.101 -12.056 18.621 1.00 64.38 95 ALA A C 1
ATOM 785 O O . ALA A 1 95 ? 10.968 -11.192 18.592 1.00 64.38 95 ALA A O 1
ATOM 786 N N . LYS A 1 96 ? 10.148 -13.086 19.472 1.00 70.44 96 LYS A N 1
ATOM 787 C CA . LYS A 1 96 ? 11.225 -13.288 20.437 1.00 70.44 96 LYS A CA 1
ATOM 788 C C . LYS A 1 96 ? 12.565 -13.585 19.758 1.00 70.44 96 LYS A C 1
ATOM 790 O O . LYS A 1 96 ? 13.555 -12.953 20.118 1.00 70.44 96 LYS A O 1
ATOM 795 N N . ASP A 1 97 ? 12.599 -14.489 18.786 1.00 72.38 97 ASP A N 1
ATOM 796 C CA . ASP A 1 97 ? 13.808 -14.872 18.056 1.00 72.38 97 ASP A CA 1
ATOM 797 C C . ASP A 1 97 ? 14.335 -13.694 17.241 1.00 72.38 97 ASP A C 1
ATOM 799 O O . ASP A 1 97 ? 15.520 -13.364 17.320 1.00 72.38 97 ASP A O 1
ATOM 803 N N . LEU A 1 98 ? 13.442 -12.972 16.565 1.00 70.75 98 LEU A N 1
ATOM 804 C CA . LEU A 1 98 ? 13.774 -11.756 15.841 1.00 70.75 98 LEU A CA 1
ATOM 805 C C . LEU A 1 98 ? 14.317 -10.674 16.782 1.00 70.75 98 LEU A C 1
ATOM 807 O O . LEU A 1 98 ? 15.391 -10.135 16.534 1.00 70.75 98 LEU A O 1
ATOM 811 N N . LEU A 1 99 ? 13.644 -10.399 17.904 1.00 70.81 99 LEU A N 1
ATOM 812 C CA . LEU A 1 99 ? 14.138 -9.464 18.923 1.00 70.81 99 LEU A CA 1
ATOM 813 C C . LEU A 1 99 ? 15.500 -9.902 19.488 1.00 70.81 99 LEU A C 1
ATOM 815 O O . LEU A 1 99 ? 16.350 -9.050 19.737 1.00 70.81 99 LEU A O 1
ATOM 819 N N . SER A 1 100 ? 15.738 -11.206 19.658 1.00 75.50 100 SER A N 1
ATOM 820 C CA . SER A 1 100 ? 17.019 -11.739 20.141 1.00 75.50 100 SER A CA 1
ATOM 821 C C . SER A 1 100 ? 18.152 -11.548 19.128 1.00 75.50 100 SER A C 1
ATOM 823 O O . SER A 1 100 ? 19.264 -11.174 19.503 1.00 75.50 100 SER A O 1
ATOM 825 N N . LEU A 1 101 ? 17.856 -11.726 17.840 1.00 76.69 101 LEU A N 1
ATOM 826 C CA . LEU A 1 101 ? 18.776 -11.503 16.730 1.00 76.69 101 LEU A CA 1
ATOM 827 C C . LEU A 1 101 ? 19.127 -10.013 16.603 1.00 76.69 101 LEU A C 1
ATOM 829 O O . LEU A 1 101 ? 20.302 -9.662 16.478 1.00 76.69 101 LEU A O 1
ATOM 833 N N . LEU A 1 102 ? 18.126 -9.138 16.739 1.00 71.56 102 LEU A N 1
ATOM 834 C CA . LEU A 1 102 ? 18.306 -7.686 16.803 1.00 71.56 102 LEU A CA 1
ATOM 835 C C . LEU A 1 102 ? 19.169 -7.270 18.008 1.00 71.56 102 LEU A C 1
ATOM 837 O O . LEU A 1 102 ? 20.121 -6.499 17.861 1.00 71.56 102 LEU A O 1
ATOM 841 N N . GLN A 1 103 ? 18.894 -7.830 19.189 1.00 76.75 103 GLN A N 1
ATOM 842 C CA . GLN A 1 103 ? 19.663 -7.559 20.404 1.00 76.75 103 GLN A CA 1
ATOM 843 C C . GLN A 1 103 ? 21.129 -7.986 20.254 1.00 76.75 103 GLN A C 1
ATOM 845 O O . GLN A 1 103 ? 22.027 -7.192 20.530 1.00 76.75 103 GLN A O 1
ATOM 850 N N . ARG A 1 104 ? 21.383 -9.199 19.745 1.00 76.38 104 ARG A N 1
ATOM 851 C CA . ARG A 1 104 ? 22.742 -9.709 19.513 1.00 76.38 104 ARG A CA 1
ATOM 852 C C . ARG A 1 104 ? 23.536 -8.802 18.577 1.00 76.38 104 ARG A C 1
ATOM 854 O O . ARG A 1 104 ? 24.691 -8.492 18.856 1.00 76.38 104 ARG A O 1
ATOM 861 N N . PHE A 1 105 ? 22.919 -8.352 17.489 1.00 74.38 105 PHE A N 1
ATOM 862 C CA . PHE A 1 105 ? 23.555 -7.422 16.561 1.00 74.38 105 PHE A CA 1
ATOM 863 C C . PHE A 1 105 ? 23.917 -6.090 17.238 1.00 74.38 105 PHE A C 1
ATOM 865 O O . PHE A 1 105 ? 25.028 -5.582 17.072 1.00 74.38 105 PHE A O 1
ATOM 872 N N . SER A 1 106 ? 23.005 -5.542 18.047 1.00 75.25 106 SER A N 1
ATOM 873 C CA . SER A 1 106 ? 23.258 -4.327 18.831 1.00 75.25 106 SER A CA 1
ATOM 874 C C . SER A 1 106 ? 24.436 -4.500 19.804 1.00 75.25 106 SER A C 1
ATOM 876 O O . SER A 1 106 ? 25.284 -3.606 19.926 1.00 75.25 106 SER A O 1
ATOM 878 N N . ASP A 1 107 ? 24.526 -5.653 20.467 1.00 77.44 107 ASP A N 1
ATOM 879 C CA . ASP A 1 107 ? 25.610 -5.969 21.398 1.00 77.44 107 ASP A CA 1
ATOM 880 C C . ASP A 1 107 ? 26.958 -6.095 20.663 1.00 77.44 107 ASP A C 1
ATOM 882 O O . ASP A 1 107 ? 27.958 -5.518 21.096 1.00 77.44 107 ASP A O 1
ATOM 886 N N . GLU A 1 108 ? 26.992 -6.761 19.502 1.00 77.75 108 GLU A N 1
ATOM 887 C CA . GLU A 1 108 ? 28.199 -6.914 18.676 1.00 77.75 108 GLU A CA 1
ATOM 888 C C . GLU A 1 108 ? 28.739 -5.570 18.154 1.00 77.75 108 GLU A C 1
ATOM 890 O O . GLU A 1 108 ? 29.957 -5.352 18.158 1.00 77.75 108 GLU A O 1
ATOM 895 N N . ILE A 1 109 ? 27.858 -4.642 17.757 1.00 73.56 109 ILE A N 1
ATOM 896 C CA . ILE A 1 109 ? 28.247 -3.270 17.386 1.00 73.56 109 ILE A CA 1
ATOM 897 C C . ILE A 1 109 ? 28.851 -2.536 18.582 1.00 73.56 109 ILE A C 1
ATOM 899 O O . ILE A 1 109 ? 29.882 -1.873 18.445 1.00 73.56 109 ILE A O 1
ATOM 903 N N . THR A 1 110 ? 28.225 -2.655 19.753 1.00 76.62 110 THR A N 1
ATOM 904 C CA . THR A 1 110 ? 28.676 -1.965 20.968 1.00 76.62 110 THR A CA 1
ATOM 905 C C . THR A 1 110 ? 30.056 -2.466 21.393 1.00 76.62 110 THR A C 1
ATOM 907 O O . THR A 1 110 ? 30.947 -1.657 21.643 1.00 76.62 110 THR A O 1
ATOM 910 N N . ILE A 1 111 ? 30.275 -3.785 21.372 1.00 77.69 111 ILE A N 1
ATOM 911 C CA . ILE A 1 111 ? 31.571 -4.410 21.674 1.00 77.69 111 ILE A CA 1
ATOM 912 C C . ILE A 1 111 ? 32.647 -3.966 20.672 1.00 77.69 111 ILE A C 1
ATOM 914 O O . ILE A 1 111 ? 33.775 -3.658 21.063 1.00 77.69 111 ILE A O 1
ATOM 918 N N . ALA A 1 112 ? 32.317 -3.910 19.376 1.00 74.44 112 ALA A N 1
ATOM 919 C CA . ALA A 1 112 ? 33.247 -3.439 18.352 1.00 74.44 112 ALA A CA 1
ATOM 920 C C . ALA A 1 112 ? 33.643 -1.968 18.569 1.00 74.44 112 ALA A C 1
ATOM 922 O O . ALA A 1 112 ? 34.822 -1.634 18.456 1.00 74.44 112 ALA A O 1
ATOM 923 N N . ALA A 1 113 ? 32.685 -1.114 18.943 1.00 74.94 113 ALA A N 1
ATOM 924 C CA . ALA A 1 113 ? 32.937 0.290 19.253 1.00 74.94 113 ALA A CA 1
ATOM 925 C C . ALA A 1 113 ? 33.807 0.466 20.509 1.00 74.94 113 ALA A C 1
ATOM 927 O O . ALA A 1 113 ? 34.715 1.292 20.504 1.00 74.94 113 ALA A O 1
ATOM 928 N N . THR A 1 114 ? 33.587 -0.328 21.565 1.00 80.69 114 THR A N 1
ATOM 929 C CA . THR A 1 114 ? 34.394 -0.254 22.798 1.00 80.69 114 THR A CA 1
ATOM 930 C C . THR A 1 114 ? 35.809 -0.805 22.632 1.00 80.69 114 THR A C 1
ATOM 932 O O . THR A 1 114 ? 36.723 -0.365 23.325 1.00 80.69 114 THR A O 1
ATOM 935 N N . ASN A 1 115 ? 36.003 -1.768 21.725 1.00 76.75 115 ASN A N 1
ATOM 936 C CA . ASN A 1 115 ? 37.301 -2.406 21.493 1.00 76.75 115 ASN A CA 1
ATOM 937 C C . ASN A 1 115 ? 38.181 -1.656 20.482 1.00 76.75 115 ASN A C 1
ATOM 939 O O . ASN A 1 115 ? 39.374 -1.948 20.393 1.00 76.75 115 ASN A O 1
ATOM 943 N N . ALA A 1 116 ? 37.626 -0.700 19.732 1.00 72.69 116 ALA A N 1
ATOM 944 C CA . ALA A 1 116 ? 38.395 0.152 18.836 1.00 72.69 116 ALA A CA 1
ATOM 945 C C . ALA A 1 116 ? 39.324 1.065 19.657 1.00 72.69 116 ALA A C 1
ATOM 947 O O . ALA A 1 116 ? 38.905 2.082 20.212 1.00 72.69 116 ALA A O 1
ATOM 948 N N . ARG A 1 117 ? 40.605 0.687 19.766 1.00 75.56 117 ARG A N 1
ATOM 949 C CA . ARG A 1 117 ? 41.620 1.518 20.424 1.00 75.56 117 ARG A CA 1
ATOM 950 C C . ARG A 1 117 ? 41.821 2.821 19.641 1.00 75.56 117 ARG A C 1
ATOM 952 O O . ARG A 1 117 ? 41.934 2.769 18.414 1.00 75.56 117 ARG A O 1
ATOM 959 N N . PRO A 1 118 ? 41.939 3.980 20.315 1.00 71.81 118 PRO A N 1
ATOM 960 C CA . PRO A 1 118 ? 42.255 5.236 19.644 1.00 71.81 118 PRO A CA 1
ATOM 961 C C . PRO A 1 118 ? 43.599 5.117 18.906 1.00 71.81 118 PRO A C 1
ATOM 963 O O . PRO A 1 118 ? 44.642 4.980 19.541 1.00 71.81 118 PRO A O 1
ATOM 966 N N . GLY A 1 119 ? 43.572 5.145 17.571 1.00 79.81 119 GLY A N 1
ATOM 967 C CA . GLY A 1 119 ? 44.770 5.154 16.720 1.00 79.81 119 GLY A CA 1
ATOM 968 C C . GLY A 1 119 ? 45.143 3.827 16.049 1.00 79.81 119 GLY A C 1
ATOM 969 O O . GLY A 1 119 ? 46.076 3.811 15.249 1.00 79.81 119 GLY A O 1
ATOM 970 N N . GLU A 1 120 ? 44.432 2.728 16.309 1.00 76.38 120 GLU A N 1
ATOM 971 C CA . GLU A 1 120 ? 44.657 1.477 15.578 1.00 76.38 120 GLU A CA 1
ATOM 972 C C . GLU A 1 120 ? 43.865 1.507 14.262 1.00 76.38 120 GLU A C 1
ATOM 974 O O . GLU A 1 120 ? 42.643 1.660 14.267 1.00 76.38 120 GLU A O 1
ATOM 979 N N . VAL A 1 121 ? 44.559 1.409 13.118 1.00 65.75 121 VAL A N 1
ATOM 980 C CA . VAL A 1 121 ? 43.923 1.298 11.795 1.00 65.75 121 VAL A CA 1
ATOM 981 C C . VAL A 1 121 ? 43.181 -0.033 11.764 1.00 65.75 121 VAL A C 1
ATOM 983 O O . VAL A 1 121 ? 43.766 -1.083 11.496 1.00 65.75 121 VAL A O 1
ATOM 986 N N . VAL A 1 122 ? 41.893 0.013 12.104 1.00 57.62 122 VAL A N 1
ATOM 987 C CA . VAL A 1 122 ? 40.990 -1.135 12.084 1.00 57.62 122 VAL A CA 1
ATOM 988 C C . VAL A 1 122 ? 41.019 -1.702 10.669 1.00 57.62 122 VAL A C 1
ATOM 990 O O . VAL A 1 122 ? 40.487 -1.099 9.737 1.00 57.62 122 VAL A O 1
ATOM 993 N N . ARG A 1 123 ? 41.669 -2.859 10.488 1.00 54.97 123 ARG A N 1
ATOM 994 C CA . ARG A 1 123 ? 41.480 -3.644 9.266 1.00 54.97 123 ARG A CA 1
ATOM 995 C C . ARG A 1 123 ? 39.980 -3.906 9.159 1.00 54.97 123 ARG A C 1
ATOM 997 O O . ARG A 1 123 ? 39.415 -4.368 10.155 1.00 54.97 123 ARG A O 1
ATOM 1004 N N . PRO A 1 124 ? 39.331 -3.595 8.024 1.00 55.16 124 PRO A N 1
ATOM 1005 C CA . PRO A 1 124 ? 37.918 -3.878 7.860 1.00 55.16 124 PRO A CA 1
ATOM 1006 C C . PRO A 1 124 ? 37.762 -5.383 8.040 1.00 55.16 124 PRO A C 1
ATOM 1008 O O . PRO A 1 124 ? 38.211 -6.167 7.208 1.00 55.16 124 PRO A O 1
ATOM 1011 N N . VAL A 1 125 ? 37.214 -5.794 9.183 1.00 52.78 125 VAL A N 1
ATOM 1012 C CA . VAL A 1 125 ? 36.747 -7.164 9.344 1.00 52.78 125 VAL A CA 1
ATOM 1013 C C . VAL A 1 125 ? 35.770 -7.358 8.191 1.00 52.78 125 VAL A C 1
ATOM 1015 O O . VAL A 1 125 ? 34.889 -6.513 8.019 1.00 52.78 125 VAL A O 1
ATOM 1018 N N . GLU A 1 126 ? 35.960 -8.397 7.376 1.00 54.41 126 GLU A N 1
ATOM 1019 C CA . GLU A 1 126 ? 35.001 -8.817 6.352 1.00 54.41 126 GLU A CA 1
ATOM 1020 C C . GLU A 1 126 ? 33.668 -9.129 7.050 1.00 54.41 126 GLU A C 1
ATOM 1022 O O . GLU A 1 126 ? 33.388 -10.254 7.448 1.00 54.41 126 GLU A O 1
ATOM 1027 N N . LYS A 1 127 ? 32.873 -8.091 7.313 1.00 53.72 127 LYS A N 1
ATOM 1028 C CA . LYS A 1 127 ? 31.572 -8.171 7.966 1.00 53.72 127 LYS A CA 1
ATOM 1029 C C . LYS A 1 127 ? 30.540 -7.784 6.931 1.00 53.72 127 LYS A C 1
ATOM 1031 O O . LYS A 1 127 ? 30.232 -6.614 6.730 1.00 53.72 127 LYS A O 1
ATOM 1036 N N . THR A 1 128 ? 29.996 -8.799 6.284 1.00 57.72 128 THR A N 1
ATOM 1037 C CA . THR A 1 128 ? 28.799 -8.706 5.442 1.00 57.72 128 THR A CA 1
ATOM 1038 C C . THR A 1 128 ? 27.542 -8.343 6.257 1.00 57.72 128 THR A C 1
ATOM 1040 O O . THR A 1 128 ? 26.533 -7.922 5.694 1.00 57.72 128 THR A O 1
ATOM 1043 N N . LEU A 1 129 ? 27.608 -8.415 7.593 1.00 61.66 129 LEU A N 1
ATOM 1044 C CA . LEU A 1 129 ? 26.520 -8.116 8.529 1.00 61.66 129 LEU A CA 1
ATOM 1045 C C . LEU A 1 129 ? 26.723 -6.770 9.233 1.00 61.66 129 LEU A C 1
ATOM 1047 O O . LEU A 1 129 ? 26.984 -6.724 10.429 1.00 61.66 129 LEU A O 1
ATOM 1051 N N . THR A 1 130 ? 26.678 -5.662 8.492 1.00 71.94 130 THR A N 1
ATOM 1052 C CA . THR A 1 130 ? 26.804 -4.303 9.063 1.00 71.94 130 THR A CA 1
ATOM 1053 C C . THR A 1 130 ? 25.517 -3.494 9.010 1.00 71.94 130 THR A C 1
ATOM 1055 O O . THR A 1 130 ? 25.440 -2.453 9.662 1.00 71.94 130 THR A O 1
ATOM 1058 N N . THR A 1 131 ? 24.501 -3.957 8.280 1.00 81.44 131 THR A N 1
ATOM 1059 C CA . THR A 1 131 ? 23.253 -3.217 8.086 1.00 81.44 131 THR A CA 1
ATOM 1060 C C . THR A 1 131 ? 22.041 -4.021 8.557 1.00 81.44 131 THR A C 1
ATOM 1062 O O . THR A 1 131 ? 22.057 -5.255 8.502 1.00 81.44 131 THR A O 1
ATOM 1065 N N . PRO A 1 132 ? 20.962 -3.335 8.985 1.00 81.94 132 PRO A N 1
ATOM 1066 C CA . PRO A 1 132 ? 19.680 -3.976 9.260 1.00 81.94 132 PRO A CA 1
ATOM 1067 C C . PRO A 1 132 ? 19.215 -4.891 8.125 1.00 81.94 132 PRO A C 1
ATOM 1069 O O . PRO A 1 132 ? 18.770 -6.018 8.340 1.00 81.94 132 PRO A O 1
ATOM 1072 N N . GLU A 1 133 ? 19.387 -4.419 6.892 1.00 82.88 133 GLU A N 1
ATOM 1073 C CA . GLU A 1 133 ? 19.043 -5.153 5.686 1.00 82.88 133 GLU A CA 1
ATOM 1074 C C . GLU A 1 133 ? 19.753 -6.500 5.555 1.00 82.88 133 GLU A C 1
ATOM 1076 O O . GLU A 1 133 ? 19.100 -7.475 5.177 1.00 82.88 133 GLU A O 1
ATOM 1081 N N . SER A 1 134 ? 21.064 -6.576 5.811 1.00 82.56 134 SER A N 1
ATOM 1082 C CA . SER A 1 134 ? 21.812 -7.816 5.590 1.00 82.56 134 SER A CA 1
ATOM 1083 C C . SER A 1 134 ? 21.474 -8.875 6.634 1.00 82.56 134 SER A C 1
ATOM 1085 O O . SER A 1 134 ? 21.212 -10.018 6.266 1.00 82.56 134 SER A O 1
ATOM 1087 N N . VAL A 1 135 ? 21.357 -8.471 7.900 1.00 81.12 135 VAL A N 1
ATOM 1088 C CA . VAL A 1 135 ? 20.966 -9.347 9.014 1.00 81.12 135 VAL A CA 1
ATOM 1089 C C . VAL A 1 135 ? 19.566 -9.919 8.813 1.00 81.12 135 VAL A C 1
ATOM 1091 O O . VAL A 1 135 ? 19.348 -11.121 8.947 1.00 81.12 135 VAL A O 1
ATOM 1094 N N . LEU A 1 136 ? 18.607 -9.075 8.433 1.00 79.88 136 LEU A N 1
ATOM 1095 C CA . LEU A 1 136 ? 17.243 -9.535 8.195 1.00 79.88 136 LEU A CA 1
ATOM 1096 C C . LEU A 1 136 ? 17.146 -10.356 6.916 1.00 79.88 136 LEU A C 1
ATOM 1098 O O . LEU A 1 136 ? 16.449 -11.363 6.895 1.00 79.88 136 LEU A O 1
ATOM 1102 N N . SER A 1 137 ? 17.872 -9.982 5.862 1.00 79.31 137 SER A N 1
ATOM 1103 C CA . SER A 1 137 ? 17.921 -10.787 4.638 1.00 79.31 137 SER A CA 1
ATOM 1104 C C . SER A 1 137 ? 18.454 -12.198 4.894 1.00 79.31 137 SER A C 1
ATOM 1106 O O . SER A 1 137 ? 17.970 -13.127 4.252 1.00 79.31 137 SER A O 1
ATOM 1108 N N . GLU A 1 138 ? 19.423 -12.361 5.800 1.00 82.88 138 GLU A N 1
ATOM 1109 C CA . GLU A 1 138 ? 19.890 -13.675 6.246 1.00 82.88 138 GLU A CA 1
ATOM 1110 C C . GLU A 1 138 ? 18.791 -14.399 7.027 1.00 82.88 138 GLU A C 1
ATOM 1112 O O . GLU A 1 138 ? 18.377 -15.477 6.613 1.00 82.88 138 GLU A O 1
ATOM 1117 N N . TYR A 1 139 ? 18.234 -13.773 8.068 1.00 82.31 139 TYR A N 1
ATOM 1118 C CA . TYR A 1 139 ? 17.171 -14.365 8.883 1.00 82.31 139 TYR A CA 1
ATOM 1119 C C . TYR A 1 139 ? 15.968 -14.845 8.052 1.00 82.31 139 TYR A C 1
ATOM 1121 O O . TYR A 1 139 ? 15.556 -15.996 8.174 1.00 82.31 139 TYR A O 1
ATOM 1129 N N . TYR A 1 140 ? 15.436 -14.004 7.159 1.00 76.12 140 TYR A N 1
ATOM 1130 C CA . TYR A 1 140 ? 14.316 -14.365 6.280 1.00 76.12 140 TYR A CA 1
ATOM 1131 C C . TYR A 1 140 ? 14.703 -15.416 5.229 1.00 76.12 140 TYR A C 1
ATOM 1133 O O . TYR A 1 140 ? 13.863 -16.211 4.814 1.00 76.12 140 TYR A O 1
ATOM 1141 N N . GLY A 1 141 ? 15.960 -15.419 4.778 1.00 74.56 141 GLY A N 1
ATOM 1142 C CA . GLY A 1 141 ? 16.443 -16.343 3.753 1.00 74.56 141 GLY A CA 1
ATOM 1143 C C . GLY A 1 141 ? 16.774 -17.741 4.275 1.00 74.56 141 GLY A C 1
ATOM 1144 O O . GLY A 1 141 ? 16.695 -18.699 3.507 1.00 74.56 141 GLY A O 1
ATOM 1145 N N . THR A 1 142 ? 17.148 -17.871 5.549 1.00 79.12 142 THR A N 1
ATOM 1146 C CA . THR A 1 142 ? 17.654 -19.128 6.118 1.00 79.12 142 THR A CA 1
ATOM 1147 C C . THR A 1 142 ? 16.885 -19.551 7.362 1.00 79.12 142 THR A C 1
ATOM 1149 O O . THR A 1 142 ? 16.273 -20.618 7.380 1.00 79.12 142 THR A O 1
ATOM 1152 N N . GLU A 1 143 ? 16.889 -18.722 8.398 1.00 78.50 143 GLU A N 1
ATOM 1153 C CA . GLU A 1 143 ? 16.462 -19.136 9.731 1.00 78.50 143 GLU A CA 1
ATOM 1154 C C . GLU A 1 143 ? 14.945 -19.221 9.859 1.00 78.50 143 GLU A C 1
ATOM 1156 O O . GLU A 1 143 ? 14.414 -20.228 10.319 1.00 78.50 143 GLU A O 1
ATOM 1161 N N . LEU A 1 144 ? 14.224 -18.220 9.365 1.00 76.94 144 LEU A N 1
ATOM 1162 C CA . LEU A 1 144 ? 12.767 -18.249 9.357 1.00 76.94 144 LEU A CA 1
ATOM 1163 C C . LEU A 1 144 ? 12.223 -19.358 8.455 1.00 76.94 144 LEU A C 1
ATOM 1165 O O . LEU A 1 144 ? 11.179 -19.950 8.724 1.00 76.94 144 LEU A O 1
ATOM 1169 N N . LEU A 1 145 ? 12.960 -19.669 7.392 1.00 75.69 145 LEU A N 1
ATOM 1170 C CA . LEU A 1 145 ? 12.677 -20.804 6.532 1.00 75.69 145 LEU A CA 1
ATOM 1171 C C . LEU A 1 145 ? 12.760 -22.118 7.317 1.00 75.69 145 LEU A C 1
ATOM 1173 O O . LEU A 1 145 ? 11.857 -22.948 7.260 1.00 75.69 145 LEU A O 1
ATOM 1177 N N . ARG A 1 146 ? 13.838 -22.280 8.091 1.00 80.88 146 ARG A N 1
ATOM 1178 C CA . ARG A 1 146 ? 14.070 -23.432 8.964 1.00 80.88 146 ARG A CA 1
ATOM 1179 C C . ARG A 1 146 ? 12.990 -23.549 10.042 1.00 80.88 146 ARG A C 1
ATOM 1181 O O . ARG A 1 146 ? 12.495 -24.653 10.254 1.00 80.88 146 ARG A O 1
ATOM 1188 N N . LEU A 1 147 ? 12.624 -22.440 10.689 1.00 75.44 147 LEU A N 1
ATOM 1189 C CA . LEU A 1 147 ? 11.589 -22.392 11.727 1.00 75.44 147 LEU A CA 1
ATOM 1190 C C . LEU A 1 147 ? 10.218 -22.790 11.179 1.00 75.44 147 LEU A C 1
ATOM 1192 O O . LEU A 1 147 ? 9.588 -23.678 11.741 1.00 75.44 147 LEU A O 1
ATOM 1196 N N . ASN A 1 148 ? 9.803 -22.233 10.039 1.00 75.50 148 ASN A N 1
ATOM 1197 C CA . ASN A 1 148 ? 8.542 -22.612 9.398 1.00 75.50 148 ASN A CA 1
ATOM 1198 C C . ASN A 1 148 ? 8.506 -24.099 9.014 1.00 75.50 148 ASN A C 1
ATOM 1200 O O . ASN A 1 148 ? 7.490 -24.760 9.205 1.00 75.50 148 ASN A O 1
ATOM 1204 N N . ASN A 1 149 ? 9.623 -24.654 8.532 1.00 74.56 149 ASN A N 1
ATOM 1205 C CA . ASN A 1 149 ? 9.698 -26.080 8.206 1.00 74.56 149 ASN A CA 1
ATOM 1206 C C . ASN A 1 149 ? 9.594 -26.969 9.451 1.00 74.56 149 ASN A C 1
ATOM 1208 O O . ASN A 1 149 ? 9.028 -28.056 9.377 1.00 74.56 149 ASN A O 1
ATOM 1212 N N . LEU A 1 150 ? 10.177 -26.548 10.579 1.00 75.44 150 LEU A N 1
ATOM 1213 C CA . LEU A 1 150 ? 10.028 -27.250 11.856 1.00 75.44 150 LEU A CA 1
ATOM 1214 C C . LEU A 1 150 ? 8.591 -27.145 12.366 1.00 75.44 150 LEU A C 1
ATOM 1216 O O . LEU A 1 150 ? 8.021 -28.150 12.770 1.00 75.44 150 LEU A O 1
ATOM 1220 N N . HIS A 1 151 ? 7.990 -25.963 12.262 1.00 71.06 151 HIS A N 1
ATOM 1221 C CA . HIS A 1 151 ? 6.619 -25.741 12.687 1.00 71.06 151 HIS A CA 1
ATOM 1222 C C . HIS A 1 151 ? 5.622 -26.603 11.905 1.00 71.06 151 HIS A C 1
ATOM 1224 O O . HIS A 1 151 ? 4.774 -27.259 12.503 1.00 71.06 151 HIS A O 1
ATOM 1230 N N . GLU A 1 152 ? 5.759 -26.673 10.579 1.00 71.75 152 GLU A N 1
ATOM 1231 C CA . GLU A 1 152 ? 4.908 -27.530 9.749 1.00 71.75 152 GLU A CA 1
ATOM 1232 C C . GLU A 1 152 ? 5.081 -29.017 10.116 1.00 71.75 152 GLU A C 1
ATOM 1234 O O . GLU A 1 152 ? 4.094 -29.746 10.220 1.00 71.75 152 GLU A O 1
ATOM 1239 N N . LYS A 1 153 ? 6.318 -29.466 10.389 1.00 74.38 153 LYS A N 1
ATOM 1240 C CA . LYS A 1 153 ? 6.579 -30.834 10.876 1.00 74.38 153 LYS A CA 1
ATOM 1241 C C . LYS A 1 153 ? 5.865 -31.111 12.196 1.00 74.38 153 LYS A C 1
ATOM 1243 O O . LYS A 1 153 ? 5.284 -32.181 12.360 1.00 74.38 153 LYS A O 1
ATOM 1248 N N . ASP A 1 154 ? 5.887 -30.152 13.116 1.00 71.19 154 ASP A N 1
ATOM 1249 C CA . ASP A 1 154 ? 5.222 -30.273 14.412 1.00 71.19 154 ASP A CA 1
ATOM 1250 C C . ASP A 1 154 ? 3.689 -30.279 14.273 1.00 71.19 154 ASP A C 1
ATOM 1252 O O . ASP A 1 154 ? 2.999 -30.962 15.035 1.00 71.19 154 ASP A O 1
ATOM 1256 N N . LEU A 1 155 ? 3.125 -29.547 13.304 1.00 67.81 155 LEU A N 1
ATOM 1257 C CA . LEU A 1 155 ? 1.687 -29.564 13.008 1.00 67.81 155 LEU A CA 1
ATOM 1258 C C . LEU A 1 155 ? 1.226 -30.925 12.465 1.00 67.81 155 LEU A C 1
ATOM 1260 O O . LEU A 1 155 ? 0.179 -31.418 12.885 1.00 67.81 155 LEU A O 1
ATOM 1264 N N . ASP A 1 156 ? 2.014 -31.547 11.591 1.00 70.25 156 ASP A N 1
ATOM 1265 C CA . ASP A 1 156 ? 1.668 -32.808 10.920 1.00 70.25 156 ASP A CA 1
ATOM 1266 C C . ASP A 1 156 ? 2.075 -34.064 11.723 1.00 70.25 156 ASP A C 1
ATOM 1268 O O . ASP A 1 156 ? 1.726 -35.185 11.357 1.00 70.25 156 ASP A O 1
ATOM 1272 N N . ALA A 1 157 ? 2.776 -33.910 12.854 1.00 61.94 157 ALA A N 1
ATOM 1273 C CA . ALA A 1 157 ? 3.243 -35.022 13.693 1.00 61.94 157 ALA A CA 1
ATOM 1274 C C . ALA A 1 157 ? 2.125 -35.979 14.172 1.00 61.94 157 ALA A C 1
ATOM 1276 O O . ALA A 1 157 ? 2.422 -37.095 14.581 1.00 61.94 157 ALA A O 1
ATOM 1277 N N . GLY A 1 158 ? 0.848 -35.577 14.097 1.00 60.94 158 GLY A N 1
ATOM 1278 C CA . GLY A 1 158 ? -0.303 -36.452 14.365 1.00 60.94 158 GLY A CA 1
ATOM 1279 C C . GLY A 1 158 ? -0.841 -37.229 13.151 1.00 60.94 158 GLY A C 1
ATOM 1280 O O . GLY A 1 158 ? -1.527 -38.228 13.332 1.00 60.94 158 GLY A O 1
ATOM 1281 N N . TYR A 1 159 ? -0.544 -36.795 11.923 1.00 56.22 159 TYR A N 1
ATOM 1282 C CA . TYR A 1 159 ? -0.949 -37.456 10.670 1.00 56.22 159 TYR A CA 1
ATOM 1283 C C . TYR A 1 159 ? 0.179 -38.330 10.090 1.00 56.22 159 TYR A C 1
ATOM 1285 O O . TYR A 1 159 ? -0.079 -39.314 9.393 1.00 56.22 159 TYR A O 1
ATOM 1293 N N . ALA A 1 160 ? 1.432 -37.991 10.408 1.00 52.88 160 ALA A N 1
ATOM 1294 C CA . ALA A 1 160 ? 2.635 -38.564 9.813 1.00 52.88 160 ALA A CA 1
ATOM 1295 C C . ALA A 1 160 ? 3.121 -39.890 10.429 1.00 52.88 160 ALA A C 1
ATOM 1297 O O . ALA A 1 160 ? 4.064 -40.470 9.892 1.00 52.88 160 ALA A O 1
ATOM 1298 N N . GLU A 1 161 ? 2.506 -40.421 11.498 1.00 54.81 161 GLU A N 1
ATOM 1299 C CA . GLU A 1 161 ? 2.970 -41.681 12.121 1.00 54.81 161 GLU A CA 1
ATOM 1300 C C . GLU A 1 161 ? 3.038 -42.857 11.125 1.00 54.81 161 GLU A C 1
ATOM 1302 O O . GLU A 1 161 ? 3.828 -43.779 11.316 1.00 54.81 161 GLU A O 1
ATOM 1307 N N . ASN A 1 162 ? 2.277 -42.797 10.023 1.00 60.81 162 ASN A N 1
ATOM 1308 C CA . ASN A 1 162 ? 2.222 -43.848 9.003 1.00 60.81 162 ASN A CA 1
ATOM 1309 C C . ASN A 1 162 ? 2.573 -43.387 7.573 1.00 60.81 162 ASN A C 1
ATOM 1311 O O . ASN A 1 162 ? 2.426 -44.176 6.637 1.00 60.81 162 ASN A O 1
ATOM 1315 N N . VAL A 1 163 ? 3.021 -42.141 7.363 1.00 61.34 163 VAL A N 1
ATOM 1316 C CA . VAL A 1 163 ? 3.292 -41.600 6.016 1.00 61.34 163 VAL A CA 1
ATOM 1317 C C . VAL A 1 163 ? 4.720 -41.067 5.920 1.00 61.34 163 VAL A C 1
ATOM 1319 O O . VAL A 1 163 ? 5.102 -40.112 6.587 1.00 61.34 163 VAL A O 1
ATOM 1322 N N . VAL A 1 164 ? 5.527 -41.677 5.045 1.00 62.44 164 VAL A N 1
ATOM 1323 C CA . VAL A 1 164 ? 6.873 -41.183 4.724 1.00 62.44 164 VAL A CA 1
ATOM 1324 C C . VAL A 1 164 ? 6.747 -40.041 3.719 1.00 62.44 164 VAL A C 1
ATOM 1326 O O . VAL A 1 164 ? 6.415 -40.256 2.553 1.00 62.44 164 VAL A O 1
ATOM 1329 N N . HIS A 1 165 ? 7.017 -38.822 4.169 1.00 68.88 165 HIS A N 1
ATOM 1330 C CA . HIS A 1 165 ? 7.044 -37.638 3.316 1.00 68.88 165 HIS A CA 1
ATOM 1331 C C . HIS A 1 165 ? 8.427 -37.439 2.678 1.00 68.88 165 HIS A C 1
ATOM 1333 O O . HIS A 1 165 ? 9.449 -37.778 3.273 1.00 68.88 165 HIS A O 1
ATOM 1339 N N . SER A 1 166 ? 8.481 -36.870 1.470 1.00 64.56 166 SER A N 1
ATOM 1340 C CA . SER A 1 166 ? 9.751 -36.455 0.858 1.00 64.56 166 SER A CA 1
ATOM 1341 C C . SER A 1 166 ? 10.355 -35.258 1.603 1.00 64.56 166 SER A C 1
ATOM 1343 O O . SER A 1 166 ? 9.630 -34.454 2.181 1.00 64.56 166 SER A O 1
ATOM 1345 N N . ASP A 1 167 ? 11.672 -35.050 1.522 1.00 61.41 167 ASP A N 1
ATOM 1346 C CA . ASP A 1 167 ? 12.325 -33.879 2.144 1.00 61.41 167 ASP A CA 1
ATOM 1347 C C . ASP A 1 167 ? 11.779 -32.535 1.622 1.00 61.41 167 ASP A C 1
ATOM 1349 O O . ASP A 1 167 ? 11.792 -31.520 2.318 1.00 61.41 167 ASP A O 1
ATOM 1353 N N . THR A 1 168 ? 11.241 -32.531 0.400 1.00 62.50 168 THR A N 1
ATOM 1354 C CA . THR A 1 168 ? 10.592 -31.377 -0.235 1.00 62.50 168 THR A CA 1
ATOM 1355 C C . THR A 1 168 ? 9.163 -31.124 0.245 1.00 62.50 168 THR A C 1
ATOM 1357 O O . THR A 1 168 ? 8.634 -30.037 0.008 1.00 62.50 168 THR A O 1
ATOM 1360 N N . TYR A 1 169 ? 8.536 -32.080 0.932 1.00 59.44 169 TYR A N 1
ATOM 1361 C CA . TYR A 1 169 ? 7.191 -31.931 1.489 1.00 59.44 169 TYR A CA 1
ATOM 1362 C C . TYR A 1 169 ? 7.153 -30.862 2.586 1.00 59.44 169 TYR A C 1
ATOM 1364 O O . TYR A 1 169 ? 6.191 -30.120 2.704 1.00 59.44 169 TYR A O 1
ATOM 1372 N N . TRP A 1 170 ? 8.230 -30.691 3.345 1.00 61.25 170 TRP A N 1
ATOM 1373 C CA . TRP A 1 170 ? 8.323 -29.596 4.316 1.00 61.25 170 TRP A CA 1
ATOM 1374 C C . TRP A 1 170 ? 8.927 -28.340 3.713 1.00 61.25 170 TRP A C 1
ATOM 1376 O O . TRP A 1 170 ? 9.301 -27.440 4.453 1.00 61.25 170 TRP A O 1
ATOM 1386 N N . SER A 1 171 ? 9.108 -28.283 2.389 1.00 62.38 171 SER A N 1
ATOM 1387 C CA . SER A 1 171 ? 9.659 -27.080 1.790 1.00 62.38 171 SER A CA 1
ATOM 1388 C C . SER A 1 171 ? 8.663 -25.924 1.961 1.00 62.38 171 SER A C 1
ATOM 1390 O O . SER A 1 171 ? 7.458 -26.113 1.803 1.00 62.38 171 SER A O 1
ATOM 1392 N N . PRO A 1 172 ? 9.146 -24.704 2.203 1.00 57.25 172 PRO A N 1
ATOM 1393 C CA . PRO A 1 172 ? 8.329 -23.494 2.292 1.00 57.25 172 PRO A CA 1
ATOM 1394 C C . PRO A 1 172 ? 7.415 -23.300 1.076 1.00 57.25 172 PRO A C 1
ATOM 1396 O O . PRO A 1 172 ? 6.283 -22.841 1.196 1.00 57.25 172 PRO A O 1
ATOM 1399 N N . SER A 1 173 ? 7.890 -23.700 -0.104 1.00 61.72 173 SER A N 1
ATOM 1400 C CA . SER A 1 173 ? 7.124 -23.739 -1.352 1.00 61.72 173 SER A CA 1
ATOM 1401 C C . SER A 1 173 ? 5.934 -24.700 -1.301 1.00 61.72 173 SER A C 1
ATOM 1403 O O . SER A 1 173 ? 4.907 -24.453 -1.920 1.00 61.72 173 SER A O 1
ATOM 1405 N N . HIS A 1 174 ? 6.047 -25.807 -0.570 1.00 65.31 174 HIS A N 1
ATOM 1406 C CA . HIS A 1 174 ? 4.941 -26.733 -0.356 1.00 65.31 174 HIS A CA 1
ATOM 1407 C C . HIS A 1 174 ? 3.984 -26.240 0.739 1.00 65.31 174 HIS A C 1
ATOM 1409 O O . HIS A 1 174 ? 2.772 -26.311 0.549 1.00 65.31 174 HIS A O 1
ATOM 1415 N N . VAL A 1 175 ? 4.500 -25.664 1.832 1.00 61.91 175 VAL A N 1
ATOM 1416 C CA . VAL A 1 175 ? 3.664 -25.081 2.902 1.00 61.91 175 VAL A CA 1
ATOM 1417 C C . VAL A 1 175 ? 2.813 -23.923 2.373 1.00 61.91 175 VAL A C 1
ATOM 1419 O O . VAL A 1 175 ? 1.608 -23.868 2.603 1.00 61.91 175 VAL A O 1
ATOM 1422 N N . THR A 1 176 ? 3.403 -23.040 1.567 1.00 61.00 176 THR A N 1
ATOM 1423 C CA . THR A 1 176 ? 2.659 -21.964 0.887 1.00 61.00 176 THR A CA 1
ATOM 1424 C C . THR A 1 176 ? 1.591 -22.485 -0.063 1.00 61.00 176 THR A C 1
ATOM 1426 O O . THR A 1 176 ? 0.478 -21.970 -0.050 1.00 61.00 176 THR A O 1
ATOM 1429 N N . ARG A 1 177 ? 1.861 -23.564 -0.810 1.00 62.72 177 ARG A N 1
ATOM 1430 C CA . ARG A 1 177 ? 0.849 -24.226 -1.656 1.00 62.72 177 ARG A CA 1
ATOM 1431 C C . ARG A 1 177 ? -0.321 -24.816 -0.870 1.00 62.72 177 ARG A C 1
ATOM 1433 O O . ARG A 1 177 ? -1.406 -24.957 -1.427 1.00 62.72 177 ARG A O 1
ATOM 1440 N N . ARG A 1 178 ? -0.135 -25.141 0.412 1.00 62.12 178 ARG A N 1
ATOM 1441 C CA . ARG A 1 178 ? -1.230 -25.546 1.312 1.00 62.12 178 ARG A CA 1
ATOM 1442 C C . ARG A 1 178 ? -2.065 -24.360 1.792 1.00 62.12 178 ARG A C 1
ATOM 1444 O O . ARG A 1 178 ? -3.202 -24.543 2.217 1.00 62.12 178 ARG A O 1
ATOM 1451 N N . GLY A 1 179 ? -1.541 -23.145 1.642 1.00 55.91 179 GLY A N 1
ATOM 1452 C CA . GLY A 1 179 ? -2.257 -21.903 1.889 1.00 55.91 179 GLY A CA 1
ATOM 1453 C C . GLY A 1 179 ? -2.424 -21.573 3.368 1.00 55.91 179 GLY A C 1
ATOM 1454 O O . GLY A 1 179 ? -3.400 -20.912 3.704 1.00 55.91 179 GLY A O 1
ATOM 1455 N N . TYR A 1 180 ? -1.524 -22.035 4.237 1.00 63.62 180 TYR A N 1
ATOM 1456 C CA . TYR A 1 180 ? -1.479 -21.604 5.634 1.00 63.62 180 TYR A CA 1
ATOM 1457 C C . TYR A 1 180 ? -0.547 -20.403 5.792 1.00 63.62 180 TYR A C 1
ATOM 1459 O O . TYR A 1 180 ? 0.482 -20.303 5.117 1.00 63.62 180 TYR A O 1
ATOM 1467 N N . GLY A 1 181 ? -0.911 -19.487 6.690 1.00 61.12 181 GLY A N 1
ATOM 1468 C CA . GLY A 1 181 ? -0.043 -18.373 7.042 1.00 61.12 181 GLY A CA 1
ATOM 1469 C C . GLY A 1 181 ? 1.262 -18.869 7.659 1.00 61.12 181 GLY A C 1
ATOM 1470 O O . GLY A 1 181 ? 1.254 -19.559 8.673 1.00 61.12 181 GLY A O 1
ATOM 1471 N N . LEU A 1 182 ? 2.390 -18.504 7.047 1.00 71.00 182 LEU A N 1
ATOM 1472 C CA . LEU A 1 182 ? 3.712 -18.749 7.620 1.00 71.00 182 LEU A CA 1
ATOM 1473 C C . LEU A 1 182 ? 3.989 -17.779 8.769 1.00 71.00 182 LEU A C 1
ATOM 1475 O O . LEU A 1 182 ? 3.492 -16.648 8.799 1.00 71.00 182 LEU A O 1
ATOM 1479 N N . GLU A 1 183 ? 4.867 -18.170 9.674 1.00 73.12 183 GLU A N 1
ATOM 1480 C CA . GLU A 1 183 ? 5.421 -17.267 10.667 1.00 73.12 183 GLU A CA 1
ATOM 1481 C C . GLU A 1 183 ? 6.142 -16.094 9.968 1.00 73.12 183 GLU A C 1
ATOM 1483 O O . GLU A 1 183 ? 6.950 -16.290 9.054 1.00 73.12 183 GLU A O 1
ATOM 1488 N N . GLY A 1 184 ? 5.796 -14.858 10.339 1.00 81.31 184 GLY A N 1
ATOM 1489 C CA . GLY A 1 184 ? 6.316 -13.637 9.711 1.00 81.31 184 GLY A CA 1
ATOM 1490 C C . GLY A 1 184 ? 5.670 -13.280 8.362 1.00 81.31 184 GLY A C 1
ATOM 1491 O O . GLY A 1 184 ? 6.055 -12.279 7.742 1.00 81.31 184 GLY A O 1
ATOM 1492 N N . SER A 1 185 ? 4.683 -14.052 7.898 1.00 90.44 185 SER A N 1
ATOM 1493 C CA . SER A 1 185 ? 3.959 -13.764 6.654 1.00 90.44 185 SER A CA 1
ATOM 1494 C C . SER A 1 185 ? 3.041 -12.549 6.749 1.00 90.44 185 SER A C 1
ATOM 1496 O O . SER A 1 185 ? 2.624 -12.126 7.831 1.00 90.44 185 SER A O 1
ATOM 1498 N N . ILE A 1 186 ? 2.751 -11.970 5.585 1.00 94.44 186 ILE A N 1
ATOM 1499 C CA . ILE A 1 186 ? 1.910 -10.788 5.428 1.00 94.44 186 ILE A CA 1
ATOM 1500 C C . ILE A 1 186 ? 0.742 -11.152 4.516 1.00 94.44 186 ILE A C 1
ATOM 1502 O O . ILE A 1 186 ? 0.952 -11.487 3.350 1.00 94.44 186 ILE A O 1
ATOM 1506 N N . PHE A 1 187 ? -0.479 -11.026 5.029 1.00 96.31 187 PHE A N 1
ATOM 1507 C CA . PHE A 1 187 ? -1.688 -11.006 4.219 1.00 96.31 187 PHE A CA 1
ATOM 1508 C C . PHE A 1 187 ? -1.956 -9.584 3.724 1.00 96.31 187 PHE A C 1
ATOM 1510 O O . PHE A 1 187 ? -2.066 -8.658 4.525 1.00 96.31 187 PHE A O 1
ATOM 1517 N N . VAL A 1 188 ? -2.083 -9.401 2.416 1.00 97.62 188 VAL A N 1
ATOM 1518 C CA . VAL A 1 188 ? -2.268 -8.107 1.760 1.00 97.62 188 VAL A CA 1
ATOM 1519 C C . VAL A 1 188 ? -3.637 -8.064 1.089 1.00 97.62 188 VAL A C 1
ATOM 1521 O O . VAL A 1 188 ? -3.848 -8.663 0.037 1.00 97.62 188 VAL A O 1
ATOM 1524 N N . GLY A 1 189 ? -4.581 -7.332 1.677 1.00 97.06 189 GLY A N 1
ATOM 1525 C CA . GLY A 1 189 ? -5.862 -7.019 1.051 1.00 97.06 189 GLY A CA 1
ATOM 1526 C C . GLY A 1 189 ? -5.703 -5.882 0.043 1.00 97.06 189 GLY A C 1
ATOM 1527 O O . GLY A 1 189 ? -5.510 -4.727 0.432 1.00 97.06 189 GLY A O 1
ATOM 1528 N N . VAL A 1 190 ? -5.796 -6.204 -1.248 1.00 96.12 190 VAL A N 1
ATOM 1529 C CA . VAL A 1 190 ? -5.732 -5.220 -2.337 1.00 96.12 190 VAL A CA 1
ATOM 1530 C C . VAL A 1 190 ? -7.140 -4.753 -2.662 1.00 96.12 190 VAL A C 1
ATOM 1532 O O . VAL A 1 190 ? -8.014 -5.539 -3.029 1.00 96.12 190 VAL A O 1
ATOM 1535 N N . THR A 1 191 ? -7.347 -3.449 -2.540 1.00 92.50 191 THR A N 1
ATOM 1536 C CA . THR A 1 191 ? -8.618 -2.797 -2.851 1.00 92.50 191 THR A CA 1
ATOM 1537 C C . THR A 1 191 ? -8.501 -1.991 -4.129 1.00 92.50 191 THR A C 1
ATOM 1539 O O . THR A 1 191 ? -7.507 -1.309 -4.352 1.00 92.50 191 THR A O 1
ATOM 1542 N N . HIS A 1 192 ? -9.502 -2.062 -4.994 1.00 89.38 192 HIS A N 1
ATOM 1543 C CA . HIS A 1 192 ? -9.487 -1.401 -6.290 1.00 89.38 192 HIS A CA 1
ATOM 1544 C C . HIS A 1 192 ? -10.873 -0.864 -6.634 1.00 89.38 192 HIS A C 1
ATOM 1546 O O . HIS A 1 192 ? -11.892 -1.475 -6.328 1.00 89.38 192 HIS A O 1
ATOM 1552 N N . SER A 1 193 ? -10.956 0.279 -7.308 1.00 78.44 193 SER A N 1
ATOM 1553 C CA . SER A 1 193 ? -12.223 0.649 -7.938 1.00 78.44 193 SER A CA 1
ATOM 1554 C C . SER A 1 193 ? -12.517 -0.335 -9.077 1.00 78.44 193 SER A C 1
ATOM 1556 O O . SER A 1 193 ? -11.612 -0.943 -9.654 1.00 78.44 193 SER A O 1
ATOM 1558 N N . GLN A 1 194 ? -13.797 -0.564 -9.377 1.00 68.00 194 GLN A N 1
ATOM 1559 C CA . GLN A 1 194 ? -14.169 -1.402 -10.514 1.00 68.00 194 GLN A CA 1
ATOM 1560 C C . GLN A 1 194 ? -13.751 -0.684 -11.803 1.00 68.00 194 GLN A C 1
ATOM 1562 O O . GLN A 1 194 ? -14.468 0.181 -12.307 1.00 68.00 194 GLN A O 1
ATOM 1567 N N . GLU A 1 195 ? -12.571 -1.016 -12.314 1.00 59.78 195 GLU A N 1
ATOM 1568 C CA . GLU A 1 195 ? -12.099 -0.524 -13.598 1.00 59.78 195 GLU A CA 1
ATOM 1569 C C . GLU A 1 195 ? -12.936 -1.185 -14.696 1.00 59.78 195 GLU A C 1
ATOM 1571 O O . GLU A 1 195 ? -13.194 -2.393 -14.674 1.00 59.78 195 GLU A O 1
ATOM 1576 N N . ALA A 1 196 ? -13.404 -0.388 -15.660 1.00 52.25 196 ALA A N 1
ATOM 1577 C CA . ALA A 1 196 ? -13.901 -0.964 -16.900 1.00 52.25 196 ALA A CA 1
ATOM 1578 C C . ALA A 1 196 ? -12.753 -1.790 -17.482 1.00 52.25 196 ALA A C 1
ATOM 1580 O O . ALA A 1 196 ? -11.644 -1.265 -17.546 1.00 52.25 196 ALA A O 1
ATOM 1581 N N . SER A 1 197 ? -13.014 -3.044 -17.866 1.00 55.12 197 SER A N 1
ATOM 1582 C CA . SER A 1 197 ? -12.039 -3.906 -18.538 1.00 55.12 197 SER A CA 1
ATOM 1583 C C . SER A 1 197 ? -11.354 -3.096 -19.638 1.00 55.12 197 SER A C 1
ATOM 1585 O O . SER A 1 197 ? -11.971 -2.803 -20.668 1.00 55.12 197 SER A O 1
ATOM 1587 N N . SER A 1 198 ? -10.138 -2.630 -19.364 1.00 52.22 198 SER A N 1
ATOM 1588 C CA . SER A 1 198 ? -9.375 -1.819 -20.296 1.00 52.22 198 SER A CA 1
ATOM 1589 C C . SER A 1 198 ? -8.927 -2.708 -21.452 1.00 52.22 198 SER A C 1
ATOM 1591 O O . SER A 1 198 ? -9.010 -3.939 -21.387 1.00 52.22 198 SER A O 1
ATOM 1593 N N . SER A 1 199 ? -8.532 -2.076 -22.555 1.00 56.41 199 SER A N 1
ATOM 1594 C CA . SER A 1 199 ? -8.052 -2.766 -23.749 1.00 56.41 199 SER A CA 1
ATOM 1595 C C . SER A 1 199 ? -6.979 -3.810 -23.416 1.00 56.41 199 SER A C 1
ATOM 1597 O O . SER A 1 199 ? -6.262 -3.716 -22.419 1.00 56.41 199 SER A O 1
ATOM 1599 N N . SER A 1 200 ? -6.861 -4.814 -24.283 1.00 60.69 200 SER A N 1
ATOM 1600 C CA . SER A 1 200 ? -6.032 -6.009 -24.110 1.00 60.69 200 SER A CA 1
ATOM 1601 C C . SER A 1 200 ? -4.538 -5.771 -23.914 1.00 60.69 200 SER A C 1
ATOM 1603 O O . SER A 1 200 ? -3.830 -6.753 -23.761 1.00 60.69 200 SER A O 1
ATOM 1605 N N . ASP A 1 201 ? -4.021 -4.546 -23.874 1.00 65.75 201 ASP A N 1
ATOM 1606 C CA . ASP A 1 201 ? -2.579 -4.307 -24.028 1.00 65.75 201 ASP A CA 1
ATOM 1607 C C . ASP A 1 201 ? -1.904 -3.764 -22.760 1.00 65.75 201 ASP A C 1
ATOM 1609 O O . ASP A 1 201 ? -0.701 -3.945 -22.595 1.00 65.75 201 ASP A O 1
ATOM 1613 N N . VAL A 1 202 ? -2.663 -3.182 -21.823 1.00 79.56 202 VAL A N 1
ATOM 1614 C CA . VAL A 1 202 ? -2.123 -2.590 -20.583 1.00 79.56 202 VAL A CA 1
ATOM 1615 C C . VAL A 1 202 ? -2.615 -3.377 -19.370 1.00 79.56 202 VAL A C 1
ATOM 1617 O O . VAL A 1 202 ? -3.786 -3.761 -19.314 1.00 79.56 202 VAL A O 1
ATOM 1620 N N . GLU A 1 203 ? -1.736 -3.648 -18.401 1.00 85.06 203 GLU A N 1
ATOM 1621 C CA . GLU A 1 203 ? -2.170 -4.243 -17.135 1.00 85.06 203 GLU A CA 1
ATOM 1622 C C . GLU A 1 203 ? -3.039 -3.246 -16.357 1.00 85.06 203 GLU A C 1
ATOM 1624 O O . GLU A 1 203 ? -2.803 -2.037 -16.375 1.00 85.06 203 GLU A O 1
ATOM 1629 N N . THR A 1 204 ? -4.056 -3.748 -15.659 1.00 89.25 204 THR A N 1
ATOM 1630 C CA . THR A 1 204 ? -4.874 -2.904 -14.776 1.00 89.25 204 THR A CA 1
ATOM 1631 C C . THR A 1 204 ? -4.023 -2.335 -13.642 1.00 89.25 204 THR A C 1
ATOM 1633 O O . THR A 1 204 ? -2.994 -2.914 -13.276 1.00 89.25 204 THR A O 1
ATOM 1636 N N . ALA A 1 205 ? -4.456 -1.230 -13.028 1.00 89.31 205 ALA A N 1
ATOM 1637 C CA . ALA A 1 205 ? -3.730 -0.661 -11.888 1.00 89.31 205 ALA A CA 1
ATOM 1638 C C . ALA A 1 205 ? -3.650 -1.658 -10.718 1.00 89.31 205 ALA A C 1
ATOM 1640 O O . ALA A 1 205 ? -2.656 -1.711 -9.993 1.00 89.31 205 ALA A O 1
ATOM 1641 N N . CYS A 1 206 ? -4.680 -2.497 -10.574 1.00 93.00 206 CYS A N 1
ATOM 1642 C CA . CYS A 1 206 ? -4.714 -3.573 -9.592 1.00 93.00 206 CYS A CA 1
ATOM 1643 C C . CYS A 1 206 ? -3.648 -4.640 -9.875 1.00 93.00 206 CYS A C 1
ATOM 1645 O O . CYS A 1 206 ? -2.853 -4.952 -8.990 1.00 93.00 206 CYS A O 1
ATOM 1647 N N . ALA A 1 207 ? -3.571 -5.150 -11.110 1.00 93.12 207 ALA A N 1
ATOM 1648 C CA . ALA A 1 207 ? -2.545 -6.115 -11.504 1.00 93.12 207 ALA A CA 1
ATOM 1649 C C . ALA A 1 207 ? -1.133 -5.535 -11.362 1.00 93.12 207 ALA A C 1
ATOM 1651 O O . ALA A 1 207 ? -0.255 -6.185 -10.800 1.00 93.12 207 ALA A O 1
ATOM 1652 N N . ALA A 1 208 ? -0.925 -4.282 -11.766 1.00 91.75 208 ALA A N 1
ATOM 1653 C CA . ALA A 1 208 ? 0.350 -3.596 -11.595 1.00 91.75 208 ALA A CA 1
ATOM 1654 C C . ALA A 1 208 ? 0.794 -3.536 -10.119 1.00 91.75 208 ALA A C 1
ATOM 1656 O O . ALA A 1 208 ? 1.966 -3.783 -9.819 1.00 91.75 208 ALA A O 1
ATOM 1657 N N . THR A 1 209 ? -0.130 -3.255 -9.192 1.00 94.56 209 THR A N 1
ATOM 1658 C CA . THR A 1 209 ? 0.138 -3.267 -7.744 1.00 94.56 209 THR A CA 1
ATOM 1659 C C . THR A 1 209 ? 0.398 -4.676 -7.217 1.00 94.56 209 THR A C 1
ATOM 1661 O O . THR A 1 209 ? 1.365 -4.866 -6.481 1.00 94.56 209 THR A O 1
ATOM 1664 N N . VAL A 1 210 ? -0.393 -5.677 -7.622 1.00 96.00 210 VAL A N 1
ATOM 1665 C CA . VAL A 1 210 ? -0.170 -7.085 -7.237 1.00 96.00 210 VAL A CA 1
ATOM 1666 C C . VAL A 1 210 ? 1.204 -7.557 -7.694 1.00 96.00 210 VAL A C 1
ATOM 1668 O O . VAL A 1 210 ? 1.954 -8.141 -6.921 1.00 96.00 210 VAL A O 1
ATOM 1671 N N . ARG A 1 211 ? 1.594 -7.239 -8.924 1.00 93.94 211 ARG A N 1
ATOM 1672 C CA . ARG A 1 211 ? 2.938 -7.531 -9.415 1.00 93.94 211 ARG A CA 1
ATOM 1673 C C . ARG A 1 211 ? 4.017 -6.838 -8.583 1.00 93.94 211 ARG A C 1
ATOM 1675 O O . ARG A 1 211 ? 5.002 -7.473 -8.221 1.00 93.94 211 ARG A O 1
ATOM 1682 N N . SER A 1 212 ? 3.818 -5.561 -8.252 1.00 93.50 212 SER A N 1
ATOM 1683 C CA . SER A 1 212 ? 4.731 -4.792 -7.397 1.00 93.50 212 SER A CA 1
ATOM 1684 C C . SER A 1 212 ? 4.921 -5.452 -6.026 1.00 93.50 212 SER A C 1
ATOM 1686 O O . SER A 1 212 ? 6.054 -5.563 -5.566 1.00 93.50 212 SER A O 1
ATOM 1688 N N . LEU A 1 213 ? 3.848 -5.972 -5.411 1.00 96.19 213 LEU A N 1
ATOM 1689 C CA . LEU A 1 213 ? 3.910 -6.688 -4.129 1.00 96.19 213 LEU A CA 1
ATOM 1690 C C . LEU A 1 213 ? 4.910 -7.846 -4.164 1.00 96.19 213 LEU A C 1
ATOM 1692 O O . LEU A 1 213 ? 5.741 -7.948 -3.263 1.00 96.19 213 LEU A O 1
ATOM 1696 N N . TYR A 1 214 ? 4.867 -8.677 -5.206 1.00 95.12 214 TYR A N 1
ATOM 1697 C CA . TYR A 1 214 ? 5.735 -9.850 -5.318 1.00 95.12 214 TYR A CA 1
ATOM 1698 C C . TYR A 1 214 ? 7.127 -9.521 -5.869 1.00 95.12 214 TYR A C 1
ATOM 1700 O O . TYR A 1 214 ? 8.117 -10.019 -5.341 1.00 95.12 214 TYR A O 1
ATOM 1708 N N . GLU A 1 215 ? 7.241 -8.683 -6.902 1.00 91.81 215 GLU A N 1
ATOM 1709 C CA . GLU A 1 215 ? 8.543 -8.343 -7.499 1.00 91.81 215 GLU A CA 1
ATOM 1710 C C . GLU A 1 215 ? 9.413 -7.488 -6.578 1.00 91.81 215 GLU A C 1
ATOM 1712 O O . GLU A 1 215 ? 10.637 -7.619 -6.586 1.00 91.81 215 GLU A O 1
ATOM 1717 N N . ALA A 1 216 ? 8.795 -6.593 -5.805 1.00 92.81 216 ALA A N 1
ATOM 1718 C CA . ALA A 1 216 ? 9.520 -5.712 -4.904 1.00 92.81 216 ALA A CA 1
ATOM 1719 C C . ALA A 1 216 ? 9.732 -6.333 -3.516 1.00 92.81 216 ALA A C 1
ATOM 1721 O O . ALA A 1 216 ? 10.514 -5.788 -2.742 1.00 92.81 216 ALA A O 1
ATOM 1722 N N . ALA A 1 217 ? 9.081 -7.451 -3.175 1.00 93.31 217 ALA A N 1
ATOM 1723 C CA . ALA A 1 217 ? 9.323 -8.138 -1.908 1.00 93.31 217 ALA A CA 1
ATOM 1724 C C . ALA A 1 217 ? 10.683 -8.850 -1.906 1.00 93.31 217 ALA A C 1
ATOM 1726 O O . ALA A 1 217 ? 11.100 -9.467 -2.885 1.00 93.31 217 ALA A O 1
ATOM 1727 N N . ARG A 1 218 ? 11.366 -8.824 -0.760 1.00 90.12 218 ARG A N 1
ATOM 1728 C CA . ARG A 1 218 ? 12.550 -9.651 -0.522 1.00 90.12 218 ARG A CA 1
ATOM 1729 C C . ARG A 1 218 ? 12.168 -11.116 -0.348 1.00 90.12 218 ARG A C 1
ATOM 1731 O O . ARG A 1 218 ? 12.890 -11.982 -0.837 1.00 90.12 218 ARG A O 1
ATOM 1738 N N . TRP A 1 219 ? 11.066 -11.381 0.353 1.00 88.31 219 TRP A N 1
ATOM 1739 C CA . TRP A 1 219 ? 10.576 -12.730 0.609 1.00 88.31 219 TRP A CA 1
ATOM 1740 C C . TRP A 1 219 ? 9.143 -12.904 0.081 1.00 88.31 219 TRP A C 1
ATOM 1742 O O . TRP A 1 219 ? 8.194 -13.014 0.858 1.00 88.31 219 TRP A O 1
ATOM 1752 N N . PRO A 1 220 ? 8.967 -12.933 -1.257 1.00 90.88 220 PRO A N 1
ATOM 1753 C CA . PRO A 1 220 ? 7.644 -12.970 -1.889 1.00 90.88 220 PRO A CA 1
ATOM 1754 C C . PRO A 1 220 ? 6.833 -14.219 -1.529 1.00 90.88 220 PRO A C 1
ATOM 1756 O O . PRO A 1 220 ? 5.607 -14.195 -1.574 1.00 90.88 220 PRO A O 1
ATOM 1759 N N . LEU A 1 221 ? 7.514 -15.292 -1.127 1.00 86.62 221 LEU A N 1
ATOM 1760 C CA . LEU A 1 221 ? 6.898 -16.530 -0.670 1.00 86.62 221 LEU A CA 1
ATOM 1761 C C . LEU A 1 221 ? 6.004 -16.328 0.564 1.00 86.62 221 LEU A C 1
ATOM 1763 O O . LEU A 1 221 ? 5.000 -17.009 0.710 1.00 86.62 221 LEU A O 1
ATOM 1767 N N . ALA A 1 222 ? 6.332 -15.375 1.435 1.00 88.19 222 ALA A N 1
ATOM 1768 C CA . ALA A 1 222 ? 5.554 -15.084 2.637 1.00 88.19 222 ALA A CA 1
ATOM 1769 C C . ALA A 1 222 ? 4.579 -13.912 2.459 1.00 88.19 222 ALA A C 1
ATOM 1771 O O . ALA A 1 222 ? 4.091 -13.357 3.445 1.00 88.19 222 ALA A O 1
ATOM 1772 N N . VAL A 1 223 ? 4.329 -13.505 1.214 1.00 93.69 223 VAL A N 1
ATOM 1773 C CA . VAL A 1 223 ? 3.333 -12.493 0.868 1.00 93.69 223 VAL A CA 1
ATOM 1774 C C . VAL A 1 223 ? 2.122 -13.204 0.280 1.00 93.69 223 VAL A C 1
ATOM 1776 O O . VAL A 1 223 ? 2.215 -13.846 -0.767 1.00 93.69 223 VAL A O 1
ATOM 1779 N N . PHE A 1 224 ? 0.985 -13.071 0.949 1.00 94.81 224 PHE A N 1
ATOM 1780 C CA . PHE A 1 224 ? -0.307 -13.588 0.514 1.00 94.81 224 PHE A CA 1
ATOM 1781 C C . PHE A 1 224 ? -1.187 -12.416 0.117 1.00 94.81 224 PHE A C 1
ATOM 1783 O O . PHE A 1 224 ? -1.206 -11.405 0.808 1.00 94.81 224 PHE A O 1
ATOM 1790 N N . THR A 1 225 ? -1.902 -12.520 -0.997 1.00 96.81 225 THR A N 1
ATOM 1791 C CA . THR A 1 225 ? -2.685 -11.406 -1.535 1.00 96.81 225 THR A CA 1
ATOM 1792 C C . THR A 1 225 ? -4.151 -11.791 -1.614 1.00 96.81 225 THR A C 1
ATOM 1794 O O . THR A 1 225 ? -4.500 -12.746 -2.297 1.00 96.81 225 THR A O 1
ATOM 1797 N N . GLY A 1 226 ? -5.023 -11.031 -0.958 1.00 96.44 226 GLY A N 1
ATOM 1798 C CA . GLY A 1 226 ? -6.470 -11.148 -1.091 1.00 96.44 226 GLY A CA 1
ATOM 1799 C C . GLY A 1 226 ? -7.021 -10.106 -2.058 1.00 96.44 226 GLY A C 1
ATOM 1800 O O . GLY A 1 226 ? -6.842 -8.907 -1.849 1.00 96.44 226 GLY A O 1
ATOM 1801 N N . VAL A 1 227 ? -7.736 -10.558 -3.085 1.00 95.06 227 VAL A N 1
ATOM 1802 C CA . VAL A 1 227 ? -8.407 -9.713 -4.080 1.00 95.06 227 VAL A CA 1
ATOM 1803 C C . VAL A 1 227 ? -9.889 -10.061 -4.135 1.00 95.06 227 VAL A C 1
ATOM 1805 O O . VAL A 1 227 ? -10.261 -11.236 -4.134 1.00 95.06 227 VAL A O 1
ATOM 1808 N N . VAL A 1 228 ? -10.748 -9.048 -4.246 1.00 92.38 228 VAL A N 1
ATOM 1809 C CA . VAL A 1 228 ? -12.186 -9.243 -4.461 1.00 92.38 228 VAL A CA 1
ATOM 1810 C C . VAL A 1 228 ? -12.570 -8.786 -5.860 1.00 92.38 228 VAL A C 1
ATOM 1812 O O . VAL A 1 228 ? -12.503 -7.607 -6.174 1.00 92.38 228 VAL A O 1
ATOM 1815 N N . ASP A 1 229 ? -13.012 -9.726 -6.685 1.00 89.25 229 ASP A N 1
ATOM 1816 C CA . ASP A 1 229 ? -13.389 -9.495 -8.076 1.00 89.25 229 ASP A CA 1
ATOM 1817 C C . ASP A 1 229 ? -14.921 -9.457 -8.202 1.00 89.25 229 ASP A C 1
ATOM 1819 O O . ASP A 1 229 ? -15.613 -10.446 -7.935 1.00 89.25 229 ASP A O 1
ATOM 1823 N N . VAL A 1 230 ? -15.473 -8.296 -8.562 1.00 83.38 230 VAL A N 1
ATOM 1824 C CA . VAL A 1 230 ? -16.923 -8.090 -8.680 1.00 83.38 230 VAL A CA 1
ATOM 1825 C C . VAL A 1 230 ? -17.348 -8.305 -10.128 1.00 83.38 230 VAL A C 1
ATOM 1827 O O . VAL A 1 230 ? -17.185 -7.436 -10.987 1.00 83.38 230 VAL A O 1
ATOM 1830 N N . THR A 1 231 ? -17.948 -9.464 -10.388 1.00 81.19 231 THR A N 1
ATOM 1831 C CA . THR A 1 231 ? -18.444 -9.840 -11.716 1.00 81.19 231 THR A CA 1
ATOM 1832 C C . THR A 1 231 ? -19.929 -9.507 -11.824 1.00 81.19 231 THR A C 1
ATOM 1834 O O . THR A 1 231 ? -20.758 -10.004 -11.060 1.00 81.19 231 THR A O 1
ATOM 1837 N N . LEU A 1 232 ? -20.279 -8.635 -12.771 1.00 78.31 232 LEU A N 1
ATOM 1838 C CA . LEU A 1 232 ? -21.675 -8.384 -13.115 1.00 78.31 232 LEU A CA 1
ATOM 1839 C C . LEU A 1 232 ? -22.169 -9.566 -13.945 1.00 78.31 232 LEU A C 1
ATOM 1841 O O . LEU A 1 232 ? -21.571 -9.886 -14.973 1.00 78.31 232 LEU A O 1
ATOM 1845 N N . LEU A 1 233 ? -23.250 -10.213 -13.508 1.00 75.88 233 LEU A N 1
ATOM 1846 C CA . LEU A 1 233 ? -23.916 -11.222 -14.323 1.00 75.88 233 LEU A CA 1
ATOM 1847 C C . LEU A 1 233 ? -24.527 -10.505 -15.529 1.00 75.88 233 LEU A C 1
ATOM 1849 O O . LEU A 1 233 ? -25.599 -9.907 -15.439 1.00 75.88 233 LEU A O 1
ATOM 1853 N N . THR A 1 234 ? -23.821 -10.512 -16.658 1.00 72.50 234 THR A N 1
ATOM 1854 C CA . THR A 1 234 ? -24.403 -10.065 -17.919 1.00 72.50 234 THR A CA 1
ATOM 1855 C C . THR A 1 234 ? -25.521 -11.033 -18.243 1.00 72.50 234 THR A C 1
ATOM 1857 O O . THR A 1 234 ? -25.267 -12.235 -18.360 1.00 72.50 234 THR A O 1
ATOM 1860 N N . THR A 1 235 ? -26.750 -10.525 -18.358 1.00 67.00 235 THR A N 1
ATOM 1861 C CA . THR A 1 235 ? -27.865 -11.304 -18.892 1.00 67.00 235 THR A CA 1
ATOM 1862 C C . THR A 1 235 ? -27.375 -11.960 -20.176 1.00 67.00 235 THR A C 1
ATOM 1864 O O . THR A 1 235 ? -26.833 -11.236 -21.019 1.00 67.00 235 THR A O 1
ATOM 1867 N N . PRO A 1 236 ? -27.473 -13.297 -20.306 1.00 67.50 236 PRO A N 1
ATOM 1868 C CA . PRO A 1 236 ? -27.029 -13.977 -21.509 1.00 67.50 236 PRO A CA 1
ATOM 1869 C C . PRO A 1 236 ? -27.704 -13.271 -22.673 1.00 67.50 236 PRO A C 1
ATOM 1871 O O . PRO A 1 236 ? -28.934 -13.208 -22.725 1.00 67.50 236 PRO A O 1
ATOM 1874 N N . THR A 1 237 ? -26.907 -12.644 -23.539 1.00 62.66 237 THR A N 1
ATOM 1875 C CA . THR A 1 237 ? -27.426 -12.026 -24.752 1.00 62.66 237 THR A CA 1
ATOM 1876 C C . THR A 1 237 ? -28.202 -13.141 -25.437 1.00 62.66 237 THR A C 1
ATOM 1878 O O . THR A 1 237 ? -27.583 -14.183 -25.680 1.00 62.66 237 THR A O 1
ATOM 1881 N N . PRO A 1 238 ? -29.528 -13.013 -25.639 1.00 63.16 238 PRO A N 1
ATOM 1882 C CA . PRO A 1 238 ? -30.303 -14.063 -26.274 1.00 63.16 238 PRO A CA 1
ATOM 1883 C C . PRO A 1 238 ? -29.636 -14.302 -27.620 1.00 63.16 238 PRO A C 1
ATOM 1885 O O . PRO A 1 238 ? -29.678 -13.442 -28.495 1.00 63.16 238 PRO A O 1
ATOM 1888 N N . ARG A 1 239 ? -28.891 -15.408 -27.723 1.00 59.62 239 ARG A N 1
ATOM 1889 C CA . ARG A 1 239 ? -28.240 -15.798 -28.966 1.00 59.62 239 ARG A CA 1
ATOM 1890 C C . ARG A 1 239 ? -29.360 -15.871 -29.977 1.00 59.62 239 ARG A C 1
ATOM 1892 O O . ARG A 1 239 ? -30.330 -16.588 -29.726 1.00 59.62 239 ARG A O 1
ATOM 1899 N N . ASP A 1 240 ? -29.209 -15.100 -31.049 1.00 49.41 240 ASP A N 1
ATOM 1900 C CA . ASP A 1 240 ? -30.120 -15.043 -32.178 1.00 49.41 240 ASP A CA 1
ATOM 1901 C C . ASP A 1 240 ? -30.574 -16.457 -32.516 1.00 49.41 240 ASP A C 1
ATOM 1903 O O . ASP A 1 240 ? -29.857 -17.240 -33.143 1.00 49.41 240 ASP A O 1
ATOM 1907 N N . THR A 1 241 ? -31.773 -16.795 -32.046 1.00 54.56 241 THR A N 1
ATOM 1908 C CA . THR A 1 241 ? -32.471 -18.035 -32.360 1.00 54.56 241 THR A CA 1
ATOM 1909 C C . THR A 1 241 ? -33.002 -17.840 -33.770 1.00 54.56 241 THR A C 1
ATOM 1911 O O . THR A 1 241 ? -34.192 -17.677 -34.020 1.00 54.56 241 THR A O 1
ATOM 1914 N N . THR A 1 242 ? -32.074 -17.741 -34.717 1.00 54.75 242 THR A N 1
ATOM 1915 C CA . THR A 1 242 ? -32.368 -17.714 -36.136 1.00 54.75 242 THR A CA 1
ATOM 1916 C C . THR A 1 242 ? -32.805 -19.121 -36.512 1.00 54.75 242 THR A C 1
ATOM 1918 O O . THR A 1 242 ? -32.004 -20.018 -36.737 1.00 54.75 242 THR A O 1
ATOM 1921 N N . ALA A 1 243 ? -34.124 -19.300 -36.451 1.00 55.31 243 ALA A N 1
ATOM 1922 C CA . ALA A 1 243 ? -34.934 -20.211 -37.245 1.00 55.31 243 ALA A CA 1
ATOM 1923 C C . ALA A 1 243 ? -34.242 -21.513 -37.689 1.00 55.31 243 ALA A C 1
ATOM 1925 O O . ALA A 1 243 ? -33.796 -21.640 -38.826 1.00 55.31 243 ALA A O 1
ATOM 1926 N N . SER A 1 244 ? -34.280 -22.534 -36.832 1.00 50.88 244 SER A N 1
ATOM 1927 C CA . SER A 1 244 ? -34.398 -23.907 -37.325 1.00 50.88 244 SER A CA 1
ATOM 1928 C C . SER A 1 244 ? -35.833 -24.368 -37.090 1.00 50.88 244 SER A C 1
ATOM 1930 O O . SER A 1 244 ? -36.186 -24.967 -36.077 1.00 50.88 244 SER A O 1
ATOM 1932 N N . THR A 1 245 ? -36.702 -23.980 -38.020 1.00 55.75 245 THR A N 1
ATOM 1933 C CA . THR A 1 245 ? -38.036 -24.544 -38.204 1.00 55.75 245 THR A CA 1
ATOM 1934 C C . THR A 1 245 ? -37.885 -25.985 -38.682 1.00 55.75 245 THR A C 1
ATOM 1936 O O . THR A 1 245 ? -37.759 -26.241 -39.875 1.00 55.75 245 THR A O 1
ATOM 1939 N N . ALA A 1 246 ? -37.934 -26.941 -37.760 1.00 54.56 246 ALA A N 1
ATOM 1940 C CA . ALA A 1 246 ? -38.237 -28.326 -38.094 1.00 54.56 246 ALA A CA 1
ATOM 1941 C C . ALA A 1 246 ? -39.112 -28.943 -36.999 1.00 54.56 246 ALA A C 1
ATOM 1943 O O . ALA A 1 246 ? -38.668 -29.292 -35.912 1.00 54.56 246 ALA A O 1
ATOM 1944 N N . SER A 1 247 ? -40.397 -29.000 -37.340 1.00 60.94 247 SER A N 1
ATOM 1945 C CA . SER A 1 247 ? -41.482 -29.780 -36.755 1.00 60.94 247 SER A CA 1
ATOM 1946 C C . SER A 1 247 ? -41.058 -31.018 -35.953 1.00 60.94 247 SER A C 1
ATOM 1948 O O . SER A 1 247 ? -40.582 -31.995 -36.524 1.00 60.94 247 SER A O 1
ATOM 1950 N N . SER A 1 248 ? -41.422 -31.045 -34.671 1.00 50.75 248 SER A N 1
ATOM 1951 C CA . SER A 1 248 ? -41.820 -32.281 -33.996 1.00 50.75 248 SER A CA 1
ATOM 1952 C C . SER A 1 248 ? -42.852 -31.957 -32.918 1.00 50.75 248 SER A C 1
ATOM 1954 O O . SER A 1 248 ? -42.563 -31.284 -31.931 1.00 50.75 248 SER A O 1
ATOM 1956 N N . LYS A 1 249 ? -44.093 -32.377 -33.173 1.00 63.44 249 LYS A N 1
ATOM 1957 C CA . LYS A 1 249 ? -45.203 -32.380 -32.218 1.00 63.44 249 LYS A CA 1
ATOM 1958 C C . LYS A 1 249 ? -45.101 -33.636 -31.350 1.00 63.44 249 LYS A C 1
ATOM 1960 O O . LYS A 1 249 ? -44.860 -34.712 -31.891 1.00 63.44 249 LYS A O 1
ATOM 1965 N N . ASN A 1 250 ? -45.462 -33.467 -30.075 1.00 54.38 250 ASN A N 1
ATOM 1966 C CA . ASN A 1 250 ? -45.636 -34.476 -29.016 1.00 54.38 250 ASN A CA 1
ATOM 1967 C C . ASN A 1 250 ? -44.292 -34.797 -28.321 1.00 54.38 250 ASN A C 1
ATOM 1969 O O . ASN A 1 250 ? -43.307 -35.068 -28.989 1.00 54.38 250 ASN A O 1
ATOM 1973 N N . THR A 1 251 ? -44.135 -34.768 -26.995 1.00 47.09 251 THR A N 1
ATOM 1974 C CA . THR A 1 251 ? -44.982 -35.379 -25.959 1.00 47.09 251 THR A CA 1
ATOM 1975 C C . THR A 1 251 ? -44.585 -34.827 -24.572 1.00 47.09 251 THR A C 1
ATOM 1977 O O . THR A 1 251 ? -43.419 -34.532 -24.345 1.00 47.09 251 THR A O 1
ATOM 1980 N N . GLU A 1 252 ? -45.584 -34.670 -23.700 1.00 50.00 252 GLU A N 1
ATOM 1981 C CA . GLU A 1 252 ? -45.590 -34.728 -22.220 1.00 50.00 252 GLU A CA 1
ATOM 1982 C C . GLU A 1 252 ? -44.419 -34.195 -21.365 1.00 50.00 252 GLU A C 1
ATOM 1984 O O . GLU A 1 252 ? -43.356 -34.789 -21.245 1.00 50.00 252 GLU A O 1
ATOM 1989 N N . SER A 1 253 ? -44.753 -33.155 -20.588 1.00 53.91 253 SER A N 1
ATOM 1990 C CA . SER A 1 253 ? -44.758 -33.188 -19.113 1.00 53.91 253 SER A CA 1
ATOM 1991 C C . SER A 1 253 ? -43.548 -33.829 -18.415 1.00 53.91 253 SER A C 1
ATOM 1993 O O . SER A 1 253 ? -43.682 -34.887 -17.802 1.00 53.91 253 SER A O 1
ATOM 1995 N N . GLN A 1 254 ? -42.425 -33.115 -18.350 1.00 43.38 254 GLN A N 1
ATOM 1996 C CA . GLN A 1 254 ? -41.541 -33.152 -17.180 1.00 43.38 254 GLN A CA 1
ATOM 1997 C C . GLN A 1 254 ? -40.999 -31.745 -16.938 1.00 43.38 254 GLN A C 1
ATOM 1999 O O . GLN A 1 254 ? -40.412 -31.147 -17.833 1.00 43.38 254 GLN A O 1
ATOM 2004 N N . SER A 1 255 ? -41.245 -31.201 -15.746 1.00 62.03 255 SER A N 1
ATOM 2005 C CA . SER A 1 255 ? -40.550 -30.023 -15.236 1.00 62.03 255 SER A CA 1
ATOM 2006 C C . SER A 1 255 ? -39.164 -30.461 -14.770 1.00 62.03 255 SER A C 1
ATOM 2008 O O . SER A 1 255 ? -39.091 -31.202 -13.784 1.00 62.03 255 SER A O 1
ATOM 2010 N N . PRO A 1 256 ? -38.063 -30.034 -15.403 1.00 53.97 256 PRO A N 1
ATOM 2011 C CA . PRO A 1 256 ? -36.778 -30.156 -14.770 1.00 53.97 256 PRO A CA 1
ATOM 2012 C C . PRO A 1 256 ? -36.550 -28.862 -13.995 1.00 53.97 256 PRO A C 1
ATOM 2014 O O . PRO A 1 256 ? -36.487 -27.761 -14.542 1.00 53.97 256 PRO A O 1
ATOM 2017 N N . GLU A 1 257 ? -36.448 -29.014 -12.684 1.00 53.28 257 GLU A N 1
ATOM 2018 C CA . GLU A 1 257 ? -35.666 -28.136 -11.829 1.00 53.28 257 GLU A CA 1
ATOM 2019 C C . GLU A 1 257 ? -34.216 -28.209 -12.343 1.00 53.28 257 GLU A C 1
ATOM 2021 O O . GLU A 1 257 ? -33.386 -28.966 -11.848 1.00 53.28 257 GLU A O 1
ATOM 2026 N N . GLU A 1 258 ? -33.939 -27.529 -13.462 1.00 46.06 258 GLU A N 1
ATOM 2027 C CA . GLU A 1 258 ? -32.610 -27.459 -14.055 1.00 46.06 258 GLU A CA 1
ATOM 2028 C C . GLU A 1 258 ? -31.748 -26.626 -13.117 1.00 46.06 258 GLU A C 1
ATOM 2030 O O . GLU A 1 258 ? -31.667 -25.399 -13.215 1.00 46.06 258 GLU A O 1
ATOM 2035 N N . THR A 1 259 ? -31.082 -27.311 -12.187 1.00 56.09 259 THR A N 1
ATOM 2036 C CA . THR A 1 259 ? -29.861 -26.802 -11.570 1.00 56.09 259 THR A CA 1
ATOM 2037 C C . THR A 1 259 ? -29.010 -26.196 -12.682 1.00 56.09 259 THR A C 1
ATOM 2039 O O . THR A 1 259 ? -28.696 -26.914 -13.638 1.00 56.09 259 THR A O 1
ATOM 2042 N N . PRO A 1 260 ? -28.668 -24.897 -12.609 1.00 57.12 260 PRO A N 1
ATOM 2043 C CA . PRO A 1 260 ? -27.977 -24.207 -13.683 1.00 57.12 260 PRO A CA 1
ATOM 2044 C C . PRO A 1 260 ? -26.692 -24.967 -13.989 1.00 57.12 260 PRO A C 1
ATOM 2046 O O . PRO A 1 260 ? -25.781 -25.018 -13.161 1.00 57.12 260 PRO A O 1
ATOM 2049 N N . ALA A 1 261 ? -26.656 -25.603 -15.162 1.00 55.97 261 ALA A N 1
ATOM 2050 C CA . ALA A 1 261 ? -25.508 -26.359 -15.618 1.00 55.97 261 ALA A CA 1
ATOM 2051 C C . ALA A 1 261 ? -24.297 -25.427 -15.568 1.00 55.97 261 ALA A C 1
ATOM 2053 O O . ALA A 1 261 ? -24.253 -24.410 -16.265 1.00 55.97 261 ALA A O 1
ATOM 2054 N N . TRP A 1 262 ? -23.342 -25.746 -14.692 1.00 56.34 262 TRP A N 1
ATOM 2055 C CA . TRP A 1 262 ? -22.062 -25.060 -14.623 1.00 56.34 262 TRP A CA 1
ATOM 2056 C C . TRP A 1 262 ? -21.476 -25.065 -16.030 1.00 56.34 262 TRP A C 1
ATOM 2058 O O . TRP A 1 262 ? -21.130 -26.119 -16.563 1.00 56.34 262 TRP A O 1
ATOM 2068 N N . THR A 1 263 ? -21.440 -23.899 -16.672 1.00 59.53 263 THR A N 1
ATOM 2069 C CA . THR A 1 263 ? -20.850 -23.772 -17.998 1.00 59.53 263 THR A CA 1
ATOM 2070 C C . THR A 1 263 ? -19.405 -24.251 -17.903 1.00 59.53 263 THR A C 1
ATOM 2072 O O . THR A 1 263 ? -18.638 -23.793 -17.060 1.00 59.53 263 THR A O 1
ATOM 2075 N N . SER A 1 264 ? -19.045 -25.221 -18.742 1.00 65.00 264 SER A N 1
ATOM 2076 C CA . SER A 1 264 ? -17.765 -25.942 -18.690 1.00 65.00 264 SER A CA 1
ATOM 2077 C C . SER A 1 264 ? -16.542 -25.071 -18.994 1.00 65.00 264 SER A C 1
ATOM 2079 O O . SER A 1 264 ? -15.407 -25.514 -18.837 1.00 65.00 264 SER A O 1
ATOM 2081 N N . THR A 1 265 ? -16.746 -23.823 -19.414 1.00 74.38 265 THR A N 1
ATOM 2082 C CA . THR A 1 265 ? -15.670 -22.849 -19.575 1.00 74.38 265 THR A CA 1
ATOM 2083 C C . THR A 1 265 ? -15.256 -22.274 -18.223 1.00 74.38 265 THR A C 1
ATOM 2085 O O . THR A 1 265 ? -16.092 -21.651 -17.557 1.00 74.38 265 THR A O 1
ATOM 2088 N N . PRO A 1 266 ? -13.976 -22.408 -17.827 1.00 78.38 266 PRO A N 1
ATOM 2089 C CA . PRO A 1 266 ? -13.485 -21.786 -16.613 1.00 78.38 266 PRO A CA 1
ATOM 2090 C C . PRO A 1 266 ? -13.717 -20.271 -16.693 1.00 78.38 266 PRO A C 1
ATOM 2092 O O . PRO A 1 266 ? -13.514 -19.664 -17.750 1.00 78.38 266 PRO A O 1
ATOM 2095 N N . PRO A 1 267 ? -14.172 -19.642 -15.601 1.00 78.50 267 PRO A N 1
ATOM 2096 C CA . PRO A 1 267 ? -14.376 -18.203 -15.580 1.00 78.50 267 PRO A CA 1
ATOM 2097 C C . PRO A 1 267 ? -13.057 -17.472 -15.892 1.00 78.50 267 PRO A C 1
ATOM 2099 O O . PRO A 1 267 ? -12.002 -17.923 -15.432 1.00 78.50 267 PRO A O 1
ATOM 2102 N N . PRO A 1 268 ? -13.102 -16.346 -16.634 1.00 84.81 268 PRO A N 1
ATOM 2103 C CA . PRO A 1 268 ? -11.902 -15.612 -17.039 1.00 84.81 268 PRO A CA 1
ATOM 2104 C C . PRO A 1 268 ? -11.063 -15.248 -15.810 1.00 84.81 268 PRO A C 1
ATOM 2106 O O . PRO A 1 268 ? -11.649 -15.051 -14.746 1.00 84.81 268 PRO A O 1
ATOM 2109 N N . PRO A 1 269 ? -9.725 -15.172 -15.900 1.00 88.56 269 PRO A N 1
ATOM 2110 C CA . PRO A 1 269 ? -8.869 -14.807 -14.770 1.00 88.56 269 PRO A CA 1
ATOM 2111 C C . PRO A 1 269 ? -9.240 -13.422 -14.218 1.00 88.56 269 PRO A C 1
ATOM 2113 O O . PRO A 1 269 ? -9.776 -12.581 -14.938 1.00 88.56 269 PRO A O 1
ATOM 2116 N N . SER A 1 270 ? -8.994 -13.195 -12.924 1.00 90.25 270 SER A N 1
ATOM 2117 C CA . SER A 1 270 ? -9.269 -11.886 -12.314 1.00 90.25 270 SER A CA 1
ATOM 2118 C C . SER A 1 270 ? -8.402 -10.804 -12.952 1.00 90.25 270 SER A C 1
ATOM 2120 O O . SER A 1 270 ? -7.223 -11.025 -13.226 1.00 90.25 270 SER A O 1
ATOM 2122 N N . VAL A 1 271 ? -8.984 -9.618 -13.136 1.00 89.50 271 VAL A N 1
ATOM 2123 C CA . VAL A 1 271 ? -8.313 -8.444 -13.715 1.00 89.50 271 VAL A CA 1
ATOM 2124 C C . VAL A 1 271 ? -7.110 -7.968 -12.903 1.00 89.50 271 VAL A C 1
ATOM 2126 O O . VAL A 1 271 ? -6.268 -7.253 -13.435 1.00 89.50 271 VAL A O 1
ATOM 2129 N N . CYS A 1 272 ? -7.032 -8.359 -11.632 1.00 92.44 272 CYS A N 1
ATOM 2130 C CA . CYS A 1 272 ? -5.936 -8.042 -10.724 1.00 92.44 272 CYS A CA 1
ATOM 2131 C C . CYS A 1 272 ? -4.806 -9.075 -10.743 1.00 92.44 272 CYS A C 1
ATOM 2133 O O . CYS A 1 272 ? -3.798 -8.859 -10.080 1.00 92.44 272 CYS A O 1
ATOM 2135 N N . VAL A 1 273 ? -4.961 -10.211 -11.432 1.00 93.50 273 VAL A N 1
ATOM 2136 C CA . VAL A 1 273 ? -3.877 -11.192 -11.554 1.00 93.50 273 VAL A CA 1
ATOM 2137 C C .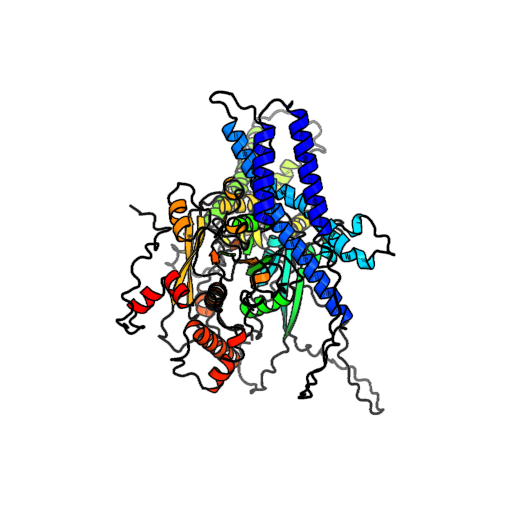 VAL A 1 273 ? -2.981 -10.760 -12.718 1.00 93.50 273 VAL A C 1
ATOM 2139 O O . VAL A 1 273 ? -3.467 -10.699 -13.850 1.00 93.50 273 VAL A O 1
ATOM 2142 N N . PRO A 1 274 ? -1.692 -10.449 -12.478 1.00 92.62 274 PRO A N 1
ATOM 2143 C CA . PRO A 1 274 ? -0.764 -10.051 -13.534 1.00 92.62 274 PRO A CA 1
ATOM 2144 C C . PRO A 1 274 ? -0.685 -11.095 -14.640 1.00 92.62 274 PRO A C 1
ATOM 2146 O O . PRO A 1 274 ? -0.656 -12.299 -14.373 1.00 92.62 274 PRO A O 1
ATOM 2149 N N . ARG A 1 275 ? -0.594 -10.650 -15.896 1.00 87.94 275 ARG A N 1
ATOM 2150 C CA . ARG A 1 275 ? -0.597 -11.580 -17.038 1.00 87.94 275 ARG A CA 1
ATOM 2151 C C . ARG A 1 275 ? 0.632 -12.470 -17.045 1.00 87.94 275 ARG A C 1
ATOM 2153 O O . ARG A 1 275 ? 0.514 -13.651 -17.353 1.00 87.94 275 ARG A O 1
ATOM 2160 N N . ALA A 1 276 ? 1.770 -11.922 -16.623 1.00 86.56 276 ALA A N 1
ATOM 2161 C CA . ALA A 1 276 ? 3.015 -12.656 -16.427 1.00 86.56 276 ALA A CA 1
A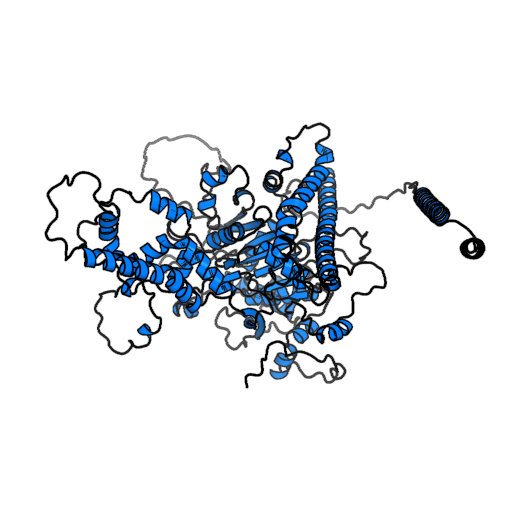TOM 2162 C C . ALA A 1 276 ? 2.835 -13.918 -15.566 1.00 86.56 276 ALA A C 1
ATOM 2164 O O . ALA A 1 276 ? 3.542 -14.905 -15.754 1.00 86.56 276 ALA A O 1
ATOM 2165 N N . TYR A 1 277 ? 1.895 -13.886 -14.617 1.00 91.12 277 TYR A N 1
ATOM 2166 C CA . TYR A 1 277 ? 1.656 -14.974 -13.671 1.00 91.12 277 TYR A CA 1
ATOM 2167 C C . TYR A 1 277 ? 0.667 -16.012 -14.210 1.00 91.12 277 TYR A C 1
ATOM 2169 O O . TYR A 1 277 ? 0.621 -17.128 -13.711 1.00 91.12 277 TYR A O 1
ATOM 2177 N N . LEU A 1 278 ? -0.086 -15.673 -15.259 1.00 89.00 278 LEU A N 1
ATOM 2178 C CA . LEU A 1 278 ? -0.981 -16.595 -15.962 1.00 89.00 278 LEU A CA 1
ATOM 2179 C C . LEU A 1 278 ? -0.257 -17.415 -17.041 1.00 89.00 278 LEU A C 1
ATOM 2181 O O . LEU A 1 278 ? -0.839 -18.346 -17.596 1.00 89.00 278 LEU A O 1
ATOM 2185 N N . LEU A 1 279 ? 0.990 -17.063 -17.372 1.00 86.19 279 LEU A N 1
ATOM 2186 C CA . LEU A 1 279 ? 1.780 -17.784 -18.366 1.00 86.19 279 LEU A CA 1
ATOM 2187 C C . LEU A 1 279 ? 2.236 -19.151 -17.820 1.00 86.19 279 LEU A C 1
ATOM 2189 O O . LEU A 1 279 ? 2.611 -19.240 -16.646 1.00 86.19 279 LEU A O 1
ATOM 2193 N N . PRO A 1 280 ? 2.313 -20.197 -18.670 1.00 82.25 280 PRO A N 1
ATOM 2194 C CA . PRO A 1 280 ? 2.822 -21.515 -18.273 1.00 82.25 280 PRO A CA 1
ATOM 2195 C C . PRO A 1 280 ? 4.210 -21.450 -17.632 1.00 82.25 280 PRO A C 1
ATOM 2197 O O . PRO A 1 280 ? 4.491 -22.172 -16.684 1.00 82.25 280 PRO A O 1
ATOM 2200 N N . SER A 1 281 ? 5.042 -20.500 -18.068 1.00 78.81 281 SER A N 1
ATOM 2201 C CA . SER A 1 281 ? 6.386 -20.282 -17.533 1.00 78.81 281 SER A CA 1
ATOM 2202 C C . SER A 1 281 ? 6.421 -19.913 -16.048 1.00 78.81 281 SER A C 1
ATOM 2204 O O . SER A 1 281 ? 7.471 -20.066 -15.431 1.00 78.81 281 SER A O 1
ATOM 2206 N N . CYS A 1 282 ? 5.323 -19.419 -15.461 1.00 79.81 282 CYS A N 1
ATOM 2207 C CA . CYS A 1 282 ? 5.218 -19.244 -14.012 1.00 79.81 282 CYS A CA 1
ATOM 2208 C C . CYS A 1 282 ? 4.891 -20.571 -13.325 1.00 79.81 282 CYS A C 1
ATOM 2210 O O . CYS A 1 282 ? 5.576 -20.941 -12.374 1.00 79.81 282 CYS A O 1
ATOM 2212 N N . ALA A 1 283 ? 3.914 -21.315 -13.853 1.00 67.06 283 ALA A N 1
ATOM 2213 C CA . ALA A 1 283 ? 3.531 -22.635 -13.349 1.00 67.06 283 ALA A CA 1
ATOM 2214 C C . ALA A 1 283 ? 4.683 -23.659 -13.428 1.00 67.06 283 ALA A C 1
ATOM 2216 O O . ALA A 1 283 ? 4.801 -24.533 -12.574 1.00 67.06 283 ALA A O 1
ATOM 2217 N N . GLU A 1 284 ? 5.561 -23.517 -14.422 1.00 63.78 284 GLU A N 1
ATOM 2218 C CA . GLU A 1 284 ? 6.750 -24.350 -14.626 1.00 63.78 284 GLU A CA 1
ATOM 2219 C C . GLU A 1 284 ? 7.922 -23.994 -13.693 1.00 63.78 284 GLU A C 1
ATOM 2221 O O . GLU A 1 284 ? 8.890 -24.754 -13.606 1.00 63.78 284 GLU A O 1
ATOM 2226 N N . ARG A 1 285 ? 7.874 -22.866 -12.961 1.00 69.19 285 ARG A N 1
ATOM 2227 C CA . ARG A 1 285 ? 8.933 -22.537 -11.993 1.00 69.19 285 ARG A CA 1
ATOM 2228 C C . ARG A 1 285 ? 8.904 -23.550 -10.857 1.00 69.19 285 ARG A C 1
ATOM 2230 O O . ARG A 1 285 ? 7.983 -23.575 -10.047 1.00 69.19 285 ARG A O 1
ATOM 2237 N N . ALA A 1 286 ? 9.974 -24.335 -10.755 1.00 56.47 286 ALA A N 1
ATOM 2238 C CA . ALA A 1 286 ? 10.104 -25.394 -9.757 1.00 56.47 286 ALA A CA 1
ATOM 2239 C C . ALA A 1 286 ? 10.029 -24.901 -8.295 1.00 56.47 286 ALA A C 1
ATOM 2241 O O . ALA A 1 286 ? 9.754 -25.704 -7.408 1.00 56.47 286 ALA A O 1
ATOM 2242 N N . SER A 1 287 ? 10.275 -23.611 -8.027 1.00 72.50 287 SER A N 1
ATOM 2243 C CA . SER A 1 287 ? 10.392 -23.080 -6.663 1.00 7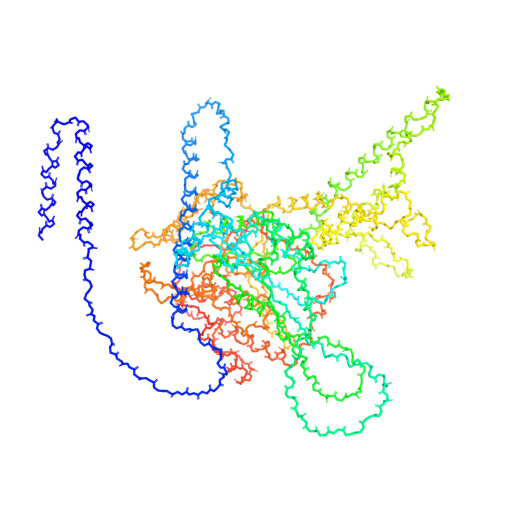2.50 287 SER A CA 1
ATOM 2244 C C . SER A 1 287 ? 9.185 -22.282 -6.163 1.00 72.50 287 SER A C 1
ATOM 2246 O O . SER A 1 287 ? 8.815 -22.456 -5.007 1.00 72.50 287 SER A O 1
ATOM 2248 N N . PHE A 1 288 ? 8.587 -21.395 -6.965 1.00 83.25 288 PHE A N 1
ATOM 2249 C CA . PHE A 1 288 ? 7.475 -20.537 -6.532 1.00 83.25 288 PHE A CA 1
ATOM 2250 C C . PHE A 1 288 ? 6.826 -19.815 -7.719 1.00 83.25 288 PHE A C 1
ATOM 2252 O O . PHE A 1 288 ? 7.530 -19.208 -8.535 1.00 83.25 288 PHE A O 1
ATOM 2259 N N . CYS A 1 289 ? 5.493 -19.813 -7.768 1.00 89.12 289 CYS A N 1
ATOM 2260 C CA . CYS A 1 289 ? 4.718 -18.932 -8.636 1.00 89.12 289 CYS A CA 1
ATOM 2261 C C . CYS A 1 289 ? 3.789 -18.066 -7.767 1.00 89.12 289 CYS A C 1
ATOM 2263 O O . CYS A 1 289 ? 3.044 -18.618 -6.958 1.00 89.12 289 CYS A O 1
ATOM 2265 N N . PRO A 1 290 ? 3.783 -16.727 -7.926 1.00 91.69 290 PRO A N 1
ATOM 2266 C CA . PRO A 1 290 ? 2.927 -15.844 -7.133 1.00 91.69 290 PRO A CA 1
ATOM 2267 C C . PRO A 1 290 ? 1.435 -16.185 -7.159 1.00 91.69 290 PRO A C 1
ATOM 2269 O O . PRO A 1 290 ? 0.736 -15.860 -6.206 1.00 91.69 290 PRO A O 1
ATOM 2272 N N . THR A 1 291 ? 0.937 -16.854 -8.208 1.00 90.88 291 THR A N 1
ATOM 2273 C CA . THR A 1 291 ? -0.463 -17.305 -8.277 1.00 90.88 291 THR A CA 1
ATOM 2274 C C . THR A 1 291 ? -0.866 -18.193 -7.111 1.00 90.88 291 THR A C 1
ATOM 2276 O O . THR A 1 291 ? -2.023 -18.140 -6.709 1.00 90.88 291 THR A O 1
ATOM 2279 N N . ASP A 1 292 ? 0.074 -18.961 -6.551 1.00 87.62 292 ASP A N 1
ATOM 2280 C CA . ASP A 1 292 ? -0.175 -19.861 -5.420 1.00 87.62 292 ASP A CA 1
ATOM 2281 C C . ASP A 1 292 ? -0.591 -19.071 -4.164 1.00 87.62 292 ASP A C 1
ATOM 2283 O O . ASP A 1 292 ? -1.356 -19.562 -3.337 1.00 87.62 292 ASP A O 1
ATOM 2287 N N . ASN A 1 293 ? -0.156 -17.810 -4.067 1.00 91.81 293 ASN A N 1
ATOM 2288 C CA . ASN A 1 293 ? -0.422 -16.920 -2.941 1.00 91.81 293 ASN A CA 1
ATOM 2289 C C . ASN A 1 293 ? -1.468 -15.830 -3.249 1.00 91.81 293 ASN A C 1
ATOM 2291 O O . ASN A 1 293 ? -1.717 -14.976 -2.395 1.00 91.81 293 ASN A O 1
ATOM 2295 N N . ILE A 1 294 ? -2.065 -15.810 -4.448 1.00 94.12 294 ILE A N 1
ATOM 2296 C CA . ILE A 1 294 ? -3.103 -14.835 -4.815 1.00 94.12 294 ILE A CA 1
ATOM 2297 C C . ILE A 1 294 ? -4.481 -15.474 -4.638 1.00 94.12 294 ILE A C 1
ATOM 2299 O O . ILE A 1 294 ? -4.953 -16.260 -5.459 1.00 94.12 294 ILE A O 1
ATOM 2303 N N . PHE A 1 295 ? -5.170 -15.077 -3.575 1.00 93.81 295 PHE A N 1
ATOM 2304 C CA . PHE A 1 295 ? -6.529 -15.492 -3.273 1.00 93.81 295 PHE A CA 1
ATOM 2305 C C . PHE A 1 295 ? -7.527 -14.524 -3.901 1.00 93.81 295 PHE A C 1
ATOM 2307 O O . PHE A 1 295 ? -7.545 -13.331 -3.603 1.00 93.81 295 PHE A O 1
ATOM 2314 N N . VAL A 1 296 ? -8.398 -15.047 -4.764 1.00 93.56 296 VAL A N 1
ATOM 2315 C CA . VAL A 1 296 ? -9.429 -14.254 -5.440 1.00 93.56 296 VAL A CA 1
ATOM 2316 C C . VAL A 1 296 ? -10.808 -14.680 -4.956 1.00 93.56 296 VAL A C 1
ATOM 2318 O O . VAL A 1 296 ? -11.238 -15.810 -5.187 1.00 93.56 296 VAL A O 1
ATOM 2321 N N . ARG A 1 297 ? -11.552 -13.751 -4.352 1.00 91.50 297 ARG A N 1
ATOM 2322 C CA . ARG A 1 297 ? -12.978 -13.922 -4.062 1.00 91.50 297 ARG A CA 1
ATOM 2323 C C . ARG A 1 297 ? -13.804 -13.286 -5.165 1.00 91.50 297 ARG A C 1
ATOM 2325 O O . ARG A 1 297 ? -13.803 -12.069 -5.310 1.00 91.50 297 ARG A O 1
ATOM 2332 N N . ARG A 1 298 ? -14.565 -14.091 -5.904 1.00 89.56 298 ARG A N 1
ATOM 2333 C CA . ARG A 1 298 ? -15.514 -13.569 -6.894 1.00 89.56 298 ARG A CA 1
ATOM 2334 C C . ARG A 1 298 ? -16.871 -13.307 -6.274 1.00 89.56 298 ARG A C 1
ATOM 2336 O O . ARG A 1 298 ? -17.525 -14.229 -5.796 1.00 89.56 298 ARG A O 1
ATOM 2343 N N . VAL A 1 299 ? -17.308 -12.057 -6.333 1.00 86.12 299 VAL A N 1
ATOM 2344 C CA . VAL A 1 299 ? -18.658 -11.647 -5.951 1.00 86.12 299 VAL A CA 1
ATOM 2345 C C . VAL A 1 299 ? -19.456 -11.468 -7.234 1.00 86.12 299 VAL A C 1
ATOM 2347 O O . VAL A 1 299 ? -19.177 -10.575 -8.033 1.00 86.12 299 VAL A O 1
ATOM 2350 N N . ARG A 1 300 ? -20.429 -12.352 -7.462 1.00 84.06 300 ARG A N 1
ATOM 2351 C CA . ARG A 1 300 ? -21.359 -12.242 -8.590 1.00 84.06 300 ARG A CA 1
ATOM 2352 C C . ARG A 1 300 ? -22.514 -11.347 -8.175 1.00 84.06 300 ARG A C 1
ATOM 2354 O O . ARG A 1 300 ? -23.240 -11.678 -7.242 1.00 84.06 300 ARG A O 1
ATOM 2361 N N . VAL A 1 301 ? -22.684 -10.225 -8.861 1.00 79.44 301 VAL A N 1
ATOM 2362 C CA . VAL A 1 301 ? -23.809 -9.318 -8.625 1.00 79.44 301 VAL A CA 1
ATOM 2363 C C . VAL A 1 301 ? -24.799 -9.511 -9.765 1.00 79.44 301 VAL A C 1
ATOM 2365 O O . VAL A 1 301 ? -24.470 -9.283 -10.932 1.00 79.44 301 VAL A O 1
ATOM 2368 N N . GLY A 1 302 ? -25.997 -9.992 -9.420 1.00 75.75 302 GLY A N 1
ATOM 2369 C CA . GLY A 1 302 ? -27.102 -10.123 -10.365 1.00 75.75 302 GLY A CA 1
ATOM 2370 C C . GLY A 1 302 ? -27.458 -8.769 -10.976 1.00 75.75 302 GLY A C 1
ATOM 2371 O O . GLY A 1 302 ? -27.310 -7.747 -10.298 1.00 75.75 302 GLY A O 1
ATOM 2372 N N . PRO A 1 303 ? -27.915 -8.725 -12.240 1.00 70.50 303 PRO A N 1
ATOM 2373 C CA . PRO A 1 303 ? -28.432 -7.492 -12.801 1.00 70.50 303 PRO A CA 1
ATOM 2374 C C . PRO A 1 303 ? -29.598 -7.062 -11.918 1.00 70.50 303 PRO A C 1
ATOM 2376 O O . PRO A 1 303 ? -30.601 -7.768 -11.817 1.00 70.50 303 PRO A O 1
ATOM 2379 N N . THR A 1 304 ? -29.460 -5.927 -11.232 1.00 64.81 304 THR A N 1
ATOM 2380 C CA . THR A 1 304 ? -30.579 -5.329 -10.512 1.00 64.81 304 THR A CA 1
ATOM 2381 C C . THR A 1 304 ? -31.669 -5.151 -11.552 1.00 64.81 304 THR A C 1
ATOM 2383 O O . THR A 1 304 ? -31.435 -4.440 -12.530 1.00 64.81 304 THR A O 1
ATOM 2386 N N . SER A 1 305 ? -32.800 -5.850 -11.410 1.00 59.47 305 SER A N 1
ATOM 2387 C CA . SER A 1 305 ? -33.913 -5.752 -12.349 1.00 59.47 305 SER A CA 1
ATOM 2388 C C . SER A 1 305 ? -34.317 -4.286 -12.396 1.00 59.47 305 SER A C 1
ATOM 2390 O O . SER A 1 305 ? -34.985 -3.789 -11.487 1.00 59.47 305 SER A O 1
ATOM 2392 N N . ALA A 1 306 ? -33.811 -3.558 -13.390 1.00 57.00 306 ALA A N 1
ATOM 2393 C CA . ALA A 1 306 ? -34.189 -2.186 -13.618 1.00 57.00 306 ALA A CA 1
ATOM 2394 C C . ALA A 1 306 ? -35.685 -2.269 -13.871 1.00 57.00 306 ALA A C 1
ATOM 2396 O O . ALA A 1 306 ? -36.097 -2.841 -14.881 1.00 57.00 306 ALA A O 1
ATOM 2397 N N . GLY A 1 307 ? -36.476 -1.834 -12.885 1.00 55.56 307 GLY A N 1
ATOM 2398 C CA . GLY A 1 307 ? -37.925 -1.876 -12.973 1.00 55.56 307 GLY A CA 1
ATOM 2399 C C . GLY A 1 307 ? -38.312 -1.351 -14.344 1.00 55.56 307 GLY A C 1
ATOM 2400 O O . GLY A 1 307 ? -37.788 -0.324 -14.775 1.00 55.56 307 GLY A O 1
ATOM 2401 N N . THR A 1 308 ? -39.130 -2.119 -15.054 1.00 55.12 308 THR A N 1
ATOM 2402 C CA . THR A 1 308 ? -39.679 -1.823 -16.376 1.00 55.12 308 THR A CA 1
ATOM 2403 C C . THR A 1 308 ? -40.429 -0.494 -16.336 1.00 55.12 308 THR A C 1
ATOM 2405 O O . THR A 1 308 ? -41.649 -0.450 -16.225 1.00 55.12 308 THR A O 1
ATOM 2408 N N . VAL A 1 309 ? -39.697 0.614 -16.373 1.00 53.81 309 VAL A N 1
ATOM 2409 C CA . VAL A 1 309 ? -40.239 1.964 -16.438 1.00 53.81 309 VAL A CA 1
ATOM 2410 C C . VAL A 1 309 ? -40.108 2.411 -17.887 1.00 53.81 309 VAL A C 1
ATOM 2412 O O . VAL A 1 309 ? -39.017 2.727 -18.350 1.00 53.81 309 VAL A O 1
ATOM 2415 N N . GLY A 1 310 ? -41.244 2.354 -18.587 1.00 52.28 310 GLY A N 1
ATOM 2416 C CA . GLY A 1 310 ? -41.595 3.088 -19.808 1.00 52.28 310 GLY A CA 1
ATOM 2417 C C . GLY A 1 310 ? -40.487 3.342 -20.830 1.00 52.28 310 GLY A C 1
ATOM 2418 O O . GLY A 1 310 ? -39.761 4.330 -20.749 1.00 52.28 310 GLY A O 1
ATOM 2419 N N . ALA A 1 311 ? -40.438 2.504 -21.863 1.00 53.78 311 ALA A N 1
ATOM 2420 C CA . ALA A 1 311 ? -39.650 2.724 -23.067 1.00 53.78 311 ALA A CA 1
ATOM 2421 C C . ALA A 1 311 ? -40.166 3.938 -23.863 1.00 53.78 311 ALA A C 1
ATOM 2423 O O . ALA A 1 311 ? -41.103 3.798 -24.638 1.00 53.78 311 ALA A O 1
ATOM 2424 N N . ALA A 1 312 ? -39.563 5.117 -23.689 1.00 53.91 312 ALA A N 1
ATOM 2425 C CA . ALA A 1 312 ? -39.533 6.181 -24.701 1.00 53.91 312 ALA A CA 1
ATOM 2426 C C . ALA A 1 312 ? -38.619 7.331 -24.245 1.00 53.91 312 ALA A C 1
ATOM 2428 O O . ALA A 1 312 ? -39.019 8.188 -23.464 1.00 53.91 312 ALA A O 1
ATOM 2429 N N . GLY A 1 313 ? -37.388 7.373 -24.753 1.00 56.34 313 GLY A N 1
ATOM 2430 C CA . GLY A 1 313 ? -36.518 8.543 -24.626 1.00 56.34 313 GLY A CA 1
ATOM 2431 C C . GLY A 1 313 ? -35.049 8.161 -24.535 1.00 56.34 313 GLY A C 1
ATOM 2432 O O . GLY A 1 313 ? -34.682 7.339 -23.705 1.00 56.34 313 GLY A O 1
ATOM 2433 N N . ASN A 1 314 ? -34.226 8.753 -25.404 1.00 53.12 314 ASN A N 1
ATOM 2434 C CA . ASN A 1 314 ? -32.785 8.534 -25.575 1.00 53.12 314 ASN A CA 1
ATOM 2435 C C . ASN A 1 314 ? -32.010 8.500 -24.244 1.00 53.12 314 ASN A C 1
ATOM 2437 O O . ASN A 1 314 ? -31.457 9.501 -23.785 1.00 53.12 314 ASN A O 1
ATOM 2441 N N . ALA A 1 315 ? -31.959 7.328 -23.616 1.00 46.84 315 ALA A N 1
ATOM 2442 C CA . ALA A 1 315 ? -31.287 7.133 -22.350 1.00 46.84 315 ALA A CA 1
ATOM 2443 C C . ALA A 1 315 ? -29.795 6.927 -22.613 1.00 46.84 315 ALA A C 1
ATOM 2445 O O . ALA A 1 315 ? -29.359 5.843 -23.007 1.00 46.84 315 ALA A O 1
ATOM 2446 N N . ARG A 1 316 ? -28.990 7.965 -22.342 1.00 55.34 316 ARG A N 1
ATOM 2447 C CA . ARG A 1 316 ? -27.582 7.783 -21.960 1.00 55.34 316 ARG A CA 1
ATOM 2448 C C . ARG A 1 316 ? -27.555 6.651 -20.932 1.00 55.34 316 ARG A C 1
ATOM 2450 O O . ARG A 1 316 ? -28.053 6.843 -19.823 1.00 55.34 316 ARG A O 1
ATOM 2457 N N . ARG A 1 317 ? -27.035 5.474 -21.308 1.00 54.12 317 ARG A N 1
ATOM 2458 C CA . ARG A 1 317 ? -26.855 4.329 -20.403 1.00 54.12 317 ARG A CA 1
ATOM 2459 C C . ARG A 1 317 ? -25.994 4.794 -19.231 1.00 54.12 317 ARG A C 1
ATOM 2461 O O . ARG A 1 317 ? -24.771 4.837 -19.334 1.00 54.12 317 ARG A O 1
ATOM 2468 N N . ARG A 1 318 ? -26.632 5.194 -18.130 1.00 56.38 318 ARG A N 1
ATOM 2469 C CA . ARG A 1 318 ? -25.939 5.469 -16.874 1.00 56.38 318 ARG A CA 1
ATOM 2470 C C . ARG A 1 318 ? -25.347 4.140 -16.421 1.00 56.38 318 ARG A C 1
ATOM 2472 O O . ARG A 1 318 ? -26.088 3.174 -16.250 1.00 56.38 318 ARG A O 1
ATOM 2479 N N . ARG A 1 319 ? -24.021 4.070 -16.287 1.00 56.38 319 ARG A N 1
ATOM 2480 C CA . ARG A 1 319 ? -23.353 2.902 -15.704 1.00 56.38 319 ARG A CA 1
ATOM 2481 C C . ARG A 1 319 ? -23.853 2.775 -14.264 1.00 56.38 319 ARG A C 1
ATOM 2483 O O . ARG A 1 319 ? -23.609 3.660 -13.452 1.00 56.38 319 ARG A O 1
ATOM 2490 N N . MET A 1 320 ? -24.616 1.725 -13.969 1.00 54.94 320 MET A N 1
ATOM 2491 C CA . MET A 1 320 ? -24.964 1.393 -12.590 1.00 54.94 320 MET A CA 1
ATOM 2492 C C . MET A 1 320 ? -23.737 0.759 -11.939 1.00 54.94 320 MET A C 1
ATOM 2494 O O . MET A 1 320 ? -23.254 -0.262 -12.422 1.00 54.94 320 MET A O 1
ATOM 2498 N N . HIS A 1 321 ? -23.237 1.360 -10.861 1.00 55.78 321 HIS A N 1
ATOM 2499 C CA . HIS A 1 321 ? -22.225 0.713 -10.034 1.00 55.78 321 HIS A CA 1
ATOM 2500 C C . HIS A 1 321 ? -22.879 -0.362 -9.156 1.00 55.78 321 HIS A C 1
ATOM 2502 O O . HIS A 1 321 ? -23.934 -0.103 -8.563 1.00 55.78 321 HIS A O 1
ATOM 2508 N N . PRO A 1 322 ? -22.287 -1.565 -9.066 1.00 60.34 322 PRO A N 1
ATOM 2509 C CA . PRO A 1 322 ? -22.748 -2.584 -8.140 1.00 60.34 322 PRO A CA 1
ATOM 2510 C C . PRO A 1 322 ? -22.586 -2.095 -6.699 1.00 60.34 322 PRO A C 1
ATOM 2512 O O . PRO A 1 322 ? -21.636 -1.394 -6.366 1.00 60.34 322 PRO A O 1
ATOM 2515 N N . LEU A 1 323 ? -23.486 -2.539 -5.823 1.00 59.53 323 LEU A N 1
ATOM 2516 C CA . LEU A 1 323 ? -23.493 -2.225 -4.387 1.00 59.53 323 LEU A CA 1
ATOM 2517 C C . LEU A 1 323 ? -22.181 -2.595 -3.661 1.00 59.53 323 LEU A C 1
ATOM 2519 O O . LEU A 1 323 ? -21.935 -2.109 -2.565 1.00 59.53 323 LEU A O 1
ATOM 2523 N N . PHE A 1 324 ? -21.341 -3.434 -4.276 1.00 65.38 324 PHE A N 1
ATOM 2524 C CA . PHE A 1 324 ? -20.082 -3.943 -3.727 1.00 65.38 324 PHE A CA 1
ATOM 2525 C C . PHE A 1 324 ? -18.827 -3.180 -4.210 1.00 65.38 324 PHE A C 1
ATOM 2527 O O . PHE A 1 324 ? -17.710 -3.671 -4.084 1.00 65.38 324 PHE A O 1
ATOM 2534 N N . SER A 1 325 ? -18.970 -1.997 -4.817 1.00 65.69 325 SER A N 1
ATOM 2535 C CA . SER A 1 325 ? -17.833 -1.295 -5.436 1.00 65.69 325 SER A CA 1
ATOM 2536 C C . SER A 1 325 ? -17.017 -0.408 -4.491 1.00 65.69 325 SER A C 1
ATOM 2538 O O . SER A 1 325 ? -16.081 0.241 -4.954 1.00 65.69 325 SER A O 1
ATOM 2540 N N . SER A 1 326 ? -17.367 -0.306 -3.206 1.00 77.88 326 SER A N 1
ATOM 2541 C CA . SER A 1 326 ? -16.609 0.546 -2.287 1.00 77.88 326 SER A CA 1
ATOM 2542 C C . SER A 1 326 ? -15.352 -0.134 -1.767 1.00 77.88 326 SER A C 1
ATOM 2544 O O . SER A 1 326 ? -15.303 -1.346 -1.547 1.00 77.88 326 SER A O 1
ATOM 2546 N N . VAL A 1 327 ? -14.343 0.692 -1.504 1.00 82.31 327 VAL A N 1
ATOM 2547 C CA . VAL A 1 327 ? -13.073 0.266 -0.911 1.00 82.31 327 VAL A CA 1
ATOM 2548 C C . VAL A 1 327 ? -13.309 -0.387 0.460 1.00 82.31 327 VAL A C 1
ATOM 2550 O O . VAL A 1 327 ? -12.706 -1.414 0.759 1.00 82.31 327 VAL A O 1
ATOM 2553 N N . ALA A 1 328 ? -14.254 0.137 1.249 1.00 84.81 328 ALA A N 1
ATOM 2554 C CA . ALA A 1 328 ? -14.638 -0.416 2.548 1.00 84.81 328 ALA A CA 1
ATOM 2555 C C . ALA A 1 328 ? -15.180 -1.852 2.457 1.00 84.81 328 ALA A C 1
ATOM 2557 O O . ALA A 1 328 ? -14.711 -2.750 3.162 1.00 84.81 328 ALA A O 1
ATOM 2558 N N . ALA A 1 329 ? -16.135 -2.089 1.548 1.00 85.00 329 ALA A N 1
ATOM 2559 C CA . ALA A 1 329 ? -16.717 -3.413 1.334 1.00 85.00 329 ALA A CA 1
ATOM 2560 C C . ALA A 1 329 ? -15.657 -4.421 0.878 1.00 85.00 329 ALA A C 1
ATOM 2562 O O . ALA A 1 329 ? -15.631 -5.566 1.335 1.00 85.00 329 ALA A O 1
ATOM 2563 N N . GLN A 1 330 ? -14.749 -3.982 0.005 1.00 88.75 330 GLN A N 1
ATOM 2564 C CA . GLN A 1 330 ? -13.644 -4.813 -0.446 1.00 88.75 330 GLN A CA 1
ATOM 2565 C C . GLN A 1 330 ? -12.691 -5.162 0.690 1.00 88.75 330 GLN A C 1
ATOM 2567 O O . GLN A 1 330 ? -12.363 -6.336 0.819 1.00 88.75 330 GLN A O 1
ATOM 2572 N N . ARG A 1 331 ? -12.307 -4.220 1.566 1.00 90.44 331 ARG A N 1
ATOM 2573 C CA . ARG A 1 331 ? -11.453 -4.556 2.723 1.00 90.44 331 ARG A CA 1
ATOM 2574 C C . ARG A 1 331 ? -12.098 -5.613 3.603 1.00 90.44 331 ARG A C 1
ATOM 2576 O O . ARG A 1 331 ? -11.455 -6.617 3.907 1.00 90.44 331 ARG A O 1
ATOM 2583 N N . TYR A 1 332 ? -13.383 -5.458 3.912 1.00 89.50 332 TYR A N 1
ATOM 2584 C CA . TYR A 1 332 ? -14.132 -6.477 4.645 1.00 89.50 332 TYR A CA 1
ATOM 2585 C C . TYR A 1 332 ? -14.098 -7.842 3.937 1.00 89.50 332 TYR A C 1
ATOM 2587 O O . TYR A 1 332 ? -13.752 -8.852 4.548 1.00 89.50 332 TYR A O 1
ATOM 2595 N N . ALA A 1 333 ? -14.393 -7.891 2.635 1.00 90.00 333 ALA A N 1
ATOM 2596 C CA . ALA A 1 333 ? -14.398 -9.155 1.901 1.00 90.00 333 ALA A CA 1
ATOM 2597 C C . ALA A 1 333 ? -13.006 -9.766 1.695 1.00 90.00 333 ALA A C 1
ATOM 2599 O O . ALA A 1 333 ? -12.916 -10.994 1.654 1.00 90.00 333 ALA A O 1
ATOM 2600 N N . THR A 1 334 ? -11.946 -8.957 1.595 1.00 92.75 334 THR A N 1
ATOM 2601 C CA . THR A 1 334 ? -10.565 -9.457 1.538 1.00 92.75 334 THR A CA 1
ATOM 2602 C C . THR A 1 334 ? -10.164 -10.116 2.850 1.00 92.75 334 THR A C 1
ATOM 2604 O O . THR A 1 334 ? -9.562 -11.177 2.801 1.00 92.75 334 THR A O 1
ATOM 2607 N N . LEU A 1 335 ? -10.567 -9.596 4.017 1.00 91.69 335 LEU A N 1
ATOM 2608 C CA . LEU A 1 335 ? -10.261 -10.248 5.299 1.00 91.69 335 LEU A CA 1
ATOM 2609 C C . LEU A 1 335 ? -10.851 -11.654 5.430 1.00 91.69 335 LEU A C 1
ATOM 2611 O O . LEU A 1 335 ? -10.306 -12.472 6.159 1.00 91.69 335 LEU A O 1
ATOM 2615 N N . ALA A 1 336 ? -11.924 -11.973 4.705 1.00 90.38 336 ALA A N 1
ATOM 2616 C CA . ALA A 1 336 ? -12.455 -13.335 4.669 1.00 90.38 336 ALA A CA 1
ATOM 2617 C C . ALA A 1 336 ? -11.533 -14.335 3.937 1.00 90.38 336 ALA A C 1
ATOM 2619 O O . ALA A 1 336 ? -11.802 -15.532 3.957 1.00 90.38 336 ALA A O 1
ATOM 2620 N N . LEU A 1 337 ? -10.489 -13.850 3.257 1.00 91.62 337 LEU A N 1
ATOM 2621 C CA . LEU A 1 337 ? -9.458 -14.657 2.602 1.00 91.62 337 LEU A CA 1
ATOM 2622 C C . LEU A 1 337 ? -8.204 -14.842 3.466 1.00 91.62 337 LEU A C 1
ATOM 2624 O O . LEU A 1 337 ? -7.283 -15.512 3.015 1.00 91.62 337 LEU A O 1
ATOM 2628 N N . TYR A 1 338 ? -8.160 -14.259 4.666 1.00 91.44 338 TYR A N 1
ATOM 2629 C CA . TYR A 1 338 ? -7.076 -14.446 5.628 1.00 91.44 338 TYR A CA 1
ATOM 2630 C C . TYR A 1 338 ? -7.001 -15.909 6.094 1.00 91.44 338 TYR A C 1
ATOM 2632 O O . TYR A 1 338 ? -8.033 -16.514 6.397 1.00 91.44 338 TYR A O 1
ATOM 2640 N N . ARG A 1 339 ? -5.791 -16.472 6.181 1.00 86.56 339 ARG A N 1
ATOM 2641 C CA . ARG A 1 339 ? -5.545 -17.892 6.498 1.00 86.56 339 ARG A CA 1
ATOM 2642 C C . ARG A 1 339 ? -4.505 -18.116 7.597 1.00 86.56 339 ARG A C 1
ATOM 2644 O O . ARG A 1 339 ? -3.883 -19.176 7.664 1.00 86.56 339 ARG A O 1
ATOM 2651 N N . GLY A 1 340 ? -4.338 -17.145 8.489 1.00 83.81 340 GLY A N 1
ATOM 2652 C CA . GLY A 1 340 ? -3.452 -17.269 9.652 1.00 83.81 340 GLY A CA 1
ATOM 2653 C C . GLY A 1 340 ? -2.125 -16.528 9.515 1.00 83.81 340 GLY A C 1
ATOM 2654 O O . GLY A 1 340 ? -1.210 -16.771 10.294 1.00 83.81 340 GLY A O 1
ATOM 2655 N N . GLU A 1 341 ? -1.991 -15.625 8.544 1.00 89.25 341 GLU A N 1
ATOM 2656 C CA . GLU A 1 341 ? -0.786 -14.819 8.365 1.00 89.25 341 GLU A CA 1
ATOM 2657 C C . GLU A 1 341 ? -0.492 -13.942 9.598 1.00 89.25 341 GLU A C 1
ATOM 2659 O O . GLU A 1 341 ? -1.394 -13.506 10.315 1.00 89.25 341 GLU A O 1
ATOM 2664 N N . THR A 1 342 ? 0.779 -13.642 9.874 1.00 88.44 342 THR A N 1
ATOM 2665 C CA . THR A 1 342 ? 1.156 -12.901 11.097 1.00 88.44 342 THR A CA 1
ATOM 2666 C C . THR A 1 342 ? 0.732 -11.429 11.045 1.00 88.44 342 THR A C 1
ATOM 2668 O O . THR A 1 342 ? 0.299 -10.847 12.049 1.00 88.44 342 THR A O 1
ATOM 2671 N N . TYR A 1 343 ? 0.854 -10.817 9.869 1.00 93.81 343 TYR A N 1
ATOM 2672 C CA . TYR A 1 343 ? 0.551 -9.411 9.630 1.00 93.81 343 TYR A CA 1
ATOM 2673 C C . TYR A 1 343 ? -0.575 -9.258 8.615 1.00 93.81 343 TYR A C 1
ATOM 2675 O O . TYR A 1 343 ? -0.722 -10.072 7.705 1.00 93.81 343 TYR A O 1
ATOM 2683 N N . VAL A 1 344 ? -1.334 -8.175 8.751 1.00 96.06 344 VAL A N 1
ATOM 2684 C CA . VAL A 1 344 ? -2.329 -7.747 7.770 1.00 96.06 344 VAL A CA 1
ATOM 2685 C C . VAL A 1 344 ? -1.924 -6.387 7.232 1.00 96.06 344 VAL A C 1
ATOM 2687 O O . VAL A 1 344 ? -1.600 -5.463 7.982 1.00 96.06 344 VAL A O 1
ATOM 2690 N N . MET A 1 345 ? -1.975 -6.275 5.914 1.00 97.31 345 MET A N 1
ATOM 2691 C CA . MET A 1 345 ? -1.752 -5.058 5.167 1.00 97.31 345 MET A CA 1
ATOM 2692 C C . MET A 1 345 ? -2.963 -4.774 4.286 1.00 97.31 345 MET A C 1
ATOM 2694 O O . MET A 1 345 ? -3.496 -5.676 3.648 1.00 97.31 345 MET A O 1
ATOM 2698 N N . PHE A 1 346 ? -3.371 -3.516 4.206 1.00 96.81 346 PHE A N 1
ATOM 2699 C CA . PHE A 1 346 ? -4.295 -3.052 3.179 1.00 96.81 346 PHE A CA 1
ATOM 2700 C C . PHE A 1 346 ? -3.581 -2.088 2.255 1.00 96.81 346 PHE A C 1
ATOM 2702 O O . PHE A 1 346 ? -2.851 -1.210 2.721 1.00 96.81 346 PHE A O 1
ATOM 2709 N N . ILE A 1 347 ? -3.808 -2.261 0.956 1.00 96.00 347 ILE A N 1
ATOM 2710 C CA . ILE A 1 347 ? -3.250 -1.395 -0.074 1.00 96.00 347 ILE A CA 1
ATOM 2711 C C . ILE A 1 347 ? -4.305 -1.064 -1.132 1.00 96.00 347 ILE A C 1
ATOM 2713 O O . ILE A 1 347 ? -5.128 -1.911 -1.497 1.00 96.00 347 ILE A O 1
ATOM 2717 N N . THR A 1 348 ? -4.305 0.172 -1.621 1.00 93.44 348 THR A N 1
ATOM 2718 C CA . THR A 1 348 ? -5.109 0.563 -2.785 1.00 93.44 348 THR A CA 1
ATOM 2719 C C . THR A 1 348 ? -4.384 0.229 -4.092 1.00 93.44 348 THR A C 1
ATOM 2721 O O . THR A 1 348 ? -3.156 0.227 -4.179 1.00 93.44 348 THR A O 1
ATOM 2724 N N . ALA A 1 349 ? -5.145 -0.115 -5.127 1.00 92.44 349 ALA A N 1
ATOM 2725 C CA . ALA A 1 349 ? -4.622 -0.351 -6.466 1.00 92.44 349 ALA A CA 1
ATOM 2726 C C . ALA A 1 349 ? -4.031 0.930 -7.077 1.00 92.44 349 ALA A C 1
ATOM 2728 O O . ALA A 1 349 ? -4.458 2.042 -6.769 1.00 92.44 349 ALA A O 1
ATOM 2729 N N . GLY A 1 350 ? -3.054 0.769 -7.973 1.00 90.81 350 GLY A N 1
ATOM 2730 C CA . GLY A 1 350 ? -2.295 1.881 -8.558 1.00 90.81 350 GLY A CA 1
ATOM 2731 C C . GLY A 1 350 ? -1.113 2.349 -7.706 1.00 90.81 350 GLY A C 1
ATOM 2732 O O . GLY A 1 350 ? -0.485 3.366 -8.017 1.00 90.81 350 GLY A O 1
ATOM 2733 N N . LEU A 1 351 ? -0.789 1.607 -6.645 1.00 93.06 351 LEU A N 1
ATOM 2734 C CA . LEU A 1 351 ? 0.390 1.829 -5.820 1.00 93.06 351 LEU A CA 1
ATOM 2735 C C . LEU A 1 351 ? 1.575 0.971 -6.264 1.00 93.06 351 LEU A C 1
ATOM 2737 O O . LEU A 1 351 ? 1.416 -0.140 -6.774 1.00 93.06 351 LEU A O 1
ATOM 2741 N N . GLN A 1 352 ? 2.769 1.520 -6.057 1.00 93.19 352 GLN A N 1
ATOM 2742 C CA . GLN A 1 352 ? 4.056 0.910 -6.367 1.00 93.19 352 GLN A CA 1
ATOM 2743 C C . GLN A 1 352 ? 4.927 0.886 -5.123 1.00 93.19 352 GLN A C 1
ATOM 2745 O O . GLN A 1 352 ? 5.131 1.918 -4.487 1.00 93.19 352 GLN A O 1
ATOM 2750 N N . LEU A 1 353 ? 5.435 -0.286 -4.770 1.00 94.88 353 LEU A N 1
ATOM 2751 C CA . LEU A 1 353 ? 6.172 -0.483 -3.532 1.00 94.88 353 LEU A CA 1
ATOM 2752 C C . LEU A 1 353 ? 7.673 -0.302 -3.746 1.00 94.88 353 LEU A C 1
ATOM 2754 O O . LEU A 1 353 ? 8.214 -0.582 -4.818 1.00 94.88 353 LEU A O 1
ATOM 2758 N N . VAL A 1 354 ? 8.355 0.178 -2.707 1.00 93.62 354 VAL A N 1
ATOM 2759 C CA . VAL A 1 354 ? 9.821 0.209 -2.683 1.00 93.62 354 VAL A CA 1
ATOM 2760 C C . VAL A 1 354 ? 10.401 -1.200 -2.751 1.00 93.62 354 VAL A C 1
ATOM 2762 O O . VAL A 1 354 ? 9.799 -2.175 -2.303 1.00 93.62 354 VAL A O 1
ATOM 2765 N N . PHE A 1 355 ? 11.620 -1.311 -3.270 1.00 91.62 355 PHE A N 1
ATOM 2766 C CA . PHE A 1 355 ? 12.357 -2.565 -3.208 1.00 91.62 355 PHE A CA 1
ATOM 2767 C C . PHE A 1 355 ? 12.578 -2.998 -1.749 1.00 91.62 355 PHE A C 1
ATOM 2769 O O . PHE A 1 355 ? 12.934 -2.182 -0.899 1.00 91.62 355 PHE A O 1
ATOM 2776 N N . LYS A 1 356 ? 12.364 -4.288 -1.471 1.00 92.62 356 LYS A N 1
ATOM 2777 C CA . LYS A 1 356 ? 12.367 -4.916 -0.139 1.00 92.62 356 LYS A CA 1
ATOM 2778 C C . LYS A 1 356 ? 11.354 -4.301 0.836 1.00 92.62 356 LYS A C 1
ATOM 2780 O O . LYS A 1 356 ? 11.626 -4.222 2.037 1.00 92.62 356 LYS A O 1
ATOM 2785 N N . TRP A 1 357 ? 10.191 -3.866 0.337 1.00 95.44 357 TRP A N 1
ATOM 2786 C CA . TRP A 1 357 ? 9.150 -3.231 1.157 1.00 95.44 357 TRP A CA 1
ATOM 2787 C C . TRP A 1 357 ? 8.715 -4.089 2.350 1.00 95.44 357 TRP A C 1
ATOM 2789 O O . TRP A 1 357 ? 8.421 -3.544 3.408 1.00 95.44 357 TRP A O 1
ATOM 2799 N N . ASP A 1 358 ? 8.678 -5.411 2.207 1.00 93.94 358 ASP A N 1
ATOM 2800 C CA . ASP A 1 358 ? 8.222 -6.351 3.232 1.00 93.94 358 ASP A CA 1
ATOM 2801 C C . ASP A 1 358 ? 9.179 -6.380 4.430 1.00 93.94 358 ASP A C 1
ATOM 2803 O O . ASP A 1 358 ? 8.753 -6.418 5.582 1.00 93.94 358 ASP A O 1
ATOM 2807 N N . VAL A 1 359 ? 10.486 -6.311 4.174 1.00 90.44 359 VAL A N 1
ATOM 2808 C CA . VAL A 1 359 ? 11.505 -6.198 5.224 1.00 90.44 359 VAL A CA 1
ATOM 2809 C C . VAL A 1 359 ? 11.483 -4.797 5.822 1.00 90.44 359 VAL A C 1
ATOM 2811 O O . VAL A 1 359 ? 11.416 -4.667 7.043 1.00 90.44 359 VAL A O 1
ATOM 2814 N N . LEU A 1 360 ? 11.458 -3.755 4.983 1.00 92.75 360 LEU A N 1
ATOM 2815 C CA . LEU A 1 360 ? 11.402 -2.365 5.440 1.00 92.75 360 LEU A CA 1
ATOM 2816 C C . LEU A 1 360 ? 10.202 -2.122 6.365 1.00 92.75 360 LEU A C 1
ATOM 2818 O O . LEU A 1 360 ? 10.360 -1.590 7.459 1.00 92.75 360 LEU A O 1
ATOM 2822 N N . THR A 1 361 ? 9.006 -2.537 5.952 1.00 93.50 361 THR A N 1
ATOM 2823 C CA . THR A 1 361 ? 7.763 -2.318 6.704 1.00 93.50 361 THR A CA 1
ATOM 2824 C C . THR A 1 361 ? 7.816 -3.010 8.064 1.00 93.50 361 THR A C 1
ATOM 2826 O O . THR A 1 361 ? 7.460 -2.402 9.072 1.00 93.50 361 THR A O 1
ATOM 2829 N N . ARG A 1 362 ? 8.326 -4.250 8.120 1.00 89.56 362 ARG A N 1
ATOM 2830 C CA . ARG A 1 362 ? 8.508 -4.980 9.383 1.00 89.56 362 ARG A CA 1
ATOM 2831 C C . ARG A 1 362 ? 9.544 -4.308 10.286 1.00 89.56 362 ARG A C 1
ATOM 2833 O O . ARG A 1 362 ? 9.276 -4.171 11.472 1.00 89.56 362 ARG A O 1
ATOM 2840 N N . ILE A 1 363 ? 10.677 -3.837 9.753 1.00 88.25 363 ILE A N 1
ATOM 2841 C CA . ILE A 1 363 ? 11.667 -3.068 10.534 1.00 88.25 363 ILE A CA 1
ATOM 2842 C C . ILE A 1 363 ? 11.019 -1.833 11.142 1.00 88.25 363 ILE A C 1
ATOM 2844 O O . ILE A 1 363 ? 11.128 -1.609 12.343 1.00 88.25 363 ILE A O 1
ATOM 2848 N N . LEU A 1 364 ? 10.335 -1.042 10.315 1.00 90.62 364 LEU A N 1
ATOM 2849 C CA . LEU A 1 364 ? 9.669 0.172 10.768 1.00 90.62 364 LEU A CA 1
ATOM 2850 C C . LEU A 1 364 ? 8.643 -0.138 11.857 1.00 90.62 364 LEU A C 1
ATOM 2852 O O . LEU A 1 364 ? 8.561 0.604 12.829 1.00 90.62 364 LEU A O 1
ATOM 2856 N N . TRP A 1 365 ? 7.913 -1.249 11.728 1.00 90.31 365 TRP A N 1
ATOM 2857 C CA . TRP A 1 365 ? 6.949 -1.701 12.727 1.00 90.31 365 TRP A CA 1
ATOM 2858 C C . TRP A 1 365 ? 7.611 -2.173 14.038 1.00 90.31 365 TRP A C 1
ATOM 2860 O O . TRP A 1 365 ? 7.153 -1.798 15.112 1.00 90.31 365 TRP A O 1
ATOM 2870 N N . LEU A 1 366 ? 8.716 -2.925 13.972 1.00 84.19 366 LEU A N 1
ATOM 2871 C CA . LEU A 1 366 ? 9.481 -3.418 15.137 1.00 84.19 366 LEU A CA 1
ATOM 2872 C C . LEU A 1 366 ? 10.217 -2.315 15.912 1.00 84.19 366 LEU A C 1
ATOM 2874 O O . LEU A 1 366 ? 10.754 -2.547 16.996 1.00 84.19 366 LEU A O 1
ATOM 2878 N N . GLN A 1 367 ? 10.294 -1.119 15.337 1.00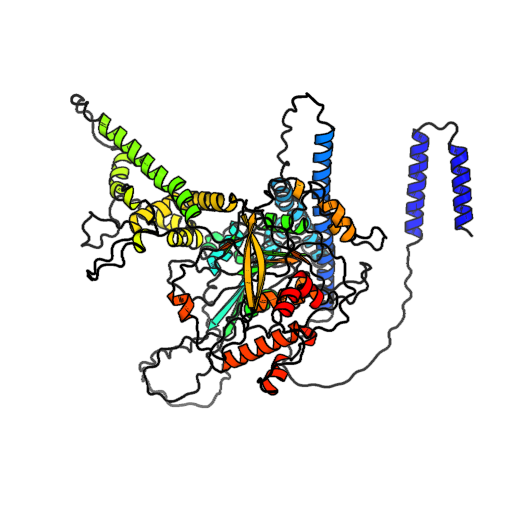 85.06 367 GLN A N 1
ATOM 2879 C CA . GLN A 1 367 ? 10.842 0.063 15.992 1.00 85.06 367 GLN A CA 1
ATOM 2880 C C . GLN A 1 367 ? 9.776 0.887 16.718 1.00 85.06 367 GLN A C 1
ATOM 2882 O O . GLN A 1 367 ? 10.103 1.858 17.405 1.00 85.06 367 GLN A O 1
ATOM 2887 N N . LEU A 1 368 ? 8.499 0.518 16.592 1.00 87.00 368 LEU A N 1
ATOM 2888 C CA . LEU A 1 368 ? 7.417 1.252 17.227 1.00 87.00 368 LEU A CA 1
ATOM 2889 C C . LEU A 1 368 ? 7.408 0.988 18.744 1.00 87.00 368 LEU A C 1
ATOM 2891 O O . LEU A 1 368 ? 7.702 -0.110 19.219 1.00 87.00 368 LEU A O 1
ATOM 2895 N N . PRO A 1 369 ? 7.055 1.986 19.565 1.00 83.75 369 PRO A N 1
ATOM 2896 C CA . PRO A 1 369 ? 7.035 1.868 21.020 1.00 83.75 369 PRO A CA 1
ATOM 2897 C C . PRO A 1 369 ? 5.758 1.173 21.522 1.00 83.75 369 PRO A C 1
ATOM 2899 O O . PRO A 1 369 ? 5.242 1.514 22.581 1.00 83.75 369 PRO A O 1
ATOM 2902 N N . SER A 1 370 ? 5.185 0.248 20.747 1.00 83.12 370 SER A N 1
ATOM 2903 C CA . SER A 1 370 ? 3.918 -0.400 21.086 1.00 83.12 370 SER A CA 1
ATOM 2904 C C . SER A 1 370 ? 3.796 -1.770 20.432 1.00 83.12 370 SER A C 1
ATOM 2906 O O . SER A 1 370 ? 4.138 -1.959 19.267 1.00 83.12 370 SER A O 1
ATOM 2908 N N . ARG A 1 371 ? 3.259 -2.736 21.184 1.00 77.75 371 ARG A N 1
ATOM 2909 C CA . ARG A 1 371 ? 2.848 -4.043 20.644 1.00 77.75 371 ARG A CA 1
ATOM 2910 C C . ARG A 1 371 ? 1.544 -3.951 19.848 1.00 77.75 371 ARG A C 1
ATOM 2912 O O . ARG A 1 371 ? 1.343 -4.737 18.930 1.00 77.75 371 ARG A O 1
ATOM 2919 N N . HIS A 1 372 ? 0.701 -2.971 20.174 1.00 88.88 372 HIS A N 1
ATOM 2920 C CA . HIS A 1 372 ? -0.555 -2.689 19.484 1.00 88.88 372 HIS A CA 1
ATOM 2921 C C . HIS A 1 372 ? -0.353 -1.528 18.506 1.00 88.88 372 HIS A C 1
ATOM 2923 O O . HIS A 1 372 ? -1.059 -0.525 18.557 1.00 88.88 372 HIS A O 1
ATOM 2929 N N . ALA A 1 373 ? 0.657 -1.627 17.644 1.00 92.44 373 ALA A N 1
ATOM 2930 C CA . ALA A 1 373 ? 0.991 -0.567 16.706 1.00 92.44 373 ALA A CA 1
ATOM 2931 C C . ALA A 1 373 ? 0.348 -0.791 15.331 1.00 92.44 373 ALA A C 1
ATOM 2933 O O . ALA A 1 373 ? 0.394 -1.894 14.780 1.00 92.44 373 ALA A O 1
ATOM 2934 N N . VAL A 1 374 ? -0.185 0.284 14.755 1.00 96.38 374 VAL A N 1
ATOM 2935 C CA . VAL A 1 374 ? -0.649 0.356 13.368 1.00 96.38 374 VAL A CA 1
ATOM 2936 C C . VAL A 1 374 ? 0.227 1.346 12.622 1.00 96.38 374 VAL A C 1
ATOM 2938 O O . VAL A 1 374 ? 0.291 2.527 12.969 1.00 96.38 374 VAL A O 1
ATOM 2941 N N . LEU A 1 375 ? 0.894 0.861 11.582 1.00 96.12 375 LEU A N 1
ATOM 2942 C CA . LEU A 1 375 ? 1.693 1.669 10.678 1.00 96.12 375 LEU A CA 1
ATOM 2943 C C . LEU A 1 375 ? 0.838 2.038 9.465 1.00 96.12 375 LEU A C 1
ATOM 2945 O O . LEU A 1 375 ? 0.279 1.170 8.808 1.00 96.12 375 LEU A O 1
ATOM 2949 N N . SER A 1 376 ? 0.715 3.320 9.156 1.00 96.19 376 SER A N 1
ATOM 2950 C CA . SER A 1 376 ? -0.105 3.794 8.041 1.00 96.19 376 SER A CA 1
ATOM 2951 C C . SER A 1 376 ? 0.555 4.993 7.379 1.00 96.19 376 SER A C 1
ATOM 2953 O O . SER A 1 376 ? 1.110 5.848 8.066 1.00 96.19 376 SER A O 1
ATOM 2955 N N . GLN A 1 377 ? 0.486 5.095 6.057 1.00 93.69 377 GLN A N 1
ATOM 2956 C CA . GLN A 1 377 ? 1.194 6.146 5.336 1.00 93.69 377 GLN A CA 1
ATOM 2957 C C . GLN A 1 377 ? 0.457 6.552 4.059 1.00 93.69 377 GLN A C 1
ATOM 2959 O O . GLN A 1 377 ? 0.197 5.695 3.221 1.00 93.69 377 GLN A O 1
ATOM 2964 N N . PRO A 1 378 ? 0.165 7.846 3.840 1.00 94.19 378 PRO A N 1
ATOM 2965 C CA . PRO A 1 378 ? -0.292 8.302 2.535 1.00 94.19 378 PRO A CA 1
ATOM 2966 C C . PRO A 1 378 ? 0.773 7.998 1.471 1.00 94.19 378 PRO A C 1
ATOM 2968 O O . PRO A 1 378 ? 1.941 8.349 1.676 1.00 94.19 378 PRO A O 1
ATOM 2971 N N . PRO A 1 379 ? 0.413 7.377 0.337 1.00 93.50 379 PRO A N 1
ATOM 2972 C CA . PRO A 1 379 ? 1.382 7.040 -0.692 1.00 93.50 379 PRO A CA 1
ATOM 2973 C C . PRO A 1 379 ? 2.038 8.310 -1.237 1.00 93.50 379 PRO A C 1
ATOM 2975 O O . PRO A 1 379 ? 1.387 9.333 -1.467 1.00 93.50 379 PRO A O 1
ATOM 2978 N N . VAL A 1 380 ? 3.352 8.261 -1.453 1.00 92.69 380 VAL A N 1
ATOM 2979 C CA . VAL A 1 380 ? 4.096 9.438 -1.909 1.00 92.69 380 VAL A CA 1
ATOM 2980 C C . VAL A 1 380 ? 3.927 9.586 -3.425 1.00 92.69 380 VAL A C 1
ATOM 2982 O O . VAL A 1 380 ? 4.256 8.665 -4.171 1.00 92.69 380 VAL A O 1
ATOM 2985 N N . PRO A 1 381 ? 3.431 10.726 -3.935 1.00 92.00 381 PRO A N 1
ATOM 2986 C CA . PRO A 1 381 ? 3.269 10.895 -5.371 1.00 92.00 381 PRO A CA 1
ATOM 2987 C C . PRO A 1 381 ? 4.629 11.027 -6.056 1.00 92.00 381 PRO A C 1
ATOM 2989 O O . PRO A 1 381 ? 5.477 11.832 -5.647 1.00 92.00 381 PRO A O 1
ATOM 2992 N N . ILE A 1 382 ? 4.816 10.278 -7.142 1.00 92.56 382 ILE A N 1
ATOM 2993 C CA . ILE A 1 382 ? 6.012 10.378 -7.981 1.00 92.56 382 ILE A CA 1
ATOM 2994 C C . ILE A 1 382 ? 5.991 11.739 -8.674 1.00 92.56 382 ILE A C 1
ATOM 2996 O O . ILE A 1 382 ? 5.109 12.043 -9.474 1.00 92.56 382 ILE A O 1
ATOM 3000 N N . SER A 1 383 ? 6.950 12.605 -8.349 1.00 92.00 383 SER A N 1
ATOM 3001 C CA . SER A 1 383 ? 6.972 13.935 -8.960 1.00 92.00 383 SER A CA 1
ATOM 3002 C C . SER A 1 383 ? 7.485 13.870 -10.397 1.00 92.00 383 SER A C 1
ATOM 3004 O O . SER A 1 383 ? 8.485 13.193 -10.650 1.00 92.00 383 SER A O 1
ATOM 3006 N N . ARG A 1 384 ? 6.942 14.723 -11.267 1.00 91.88 384 ARG A N 1
ATOM 3007 C CA . ARG A 1 384 ? 7.437 14.944 -12.638 1.00 91.88 384 ARG A CA 1
ATOM 3008 C C . ARG A 1 384 ? 8.952 15.172 -12.710 1.00 91.88 384 ARG A C 1
ATOM 3010 O O . ARG A 1 384 ? 9.614 14.661 -13.603 1.00 91.88 384 ARG A O 1
ATOM 3017 N N . GLN A 1 385 ? 9.528 15.877 -11.733 1.00 93.31 385 GLN A N 1
ATOM 3018 C CA . GLN A 1 385 ? 10.970 16.134 -11.709 1.00 93.31 385 GLN A CA 1
ATOM 3019 C C . GLN A 1 385 ? 11.809 14.855 -11.564 1.00 93.31 385 GLN A C 1
ATOM 3021 O O . GLN A 1 385 ? 12.840 14.750 -12.214 1.00 93.31 385 GLN A O 1
ATOM 3026 N N . ALA A 1 386 ? 11.375 13.885 -10.751 1.00 93.50 386 ALA A N 1
ATOM 3027 C CA . ALA A 1 386 ? 12.091 12.610 -10.602 1.00 93.50 386 ALA A CA 1
ATOM 3028 C C . ALA A 1 386 ? 12.100 11.839 -11.928 1.00 93.50 386 ALA A C 1
ATOM 3030 O O . ALA A 1 386 ? 13.135 11.338 -12.350 1.00 93.50 386 ALA A O 1
ATOM 3031 N N . VAL A 1 387 ? 10.956 11.833 -12.620 1.00 94.75 387 VAL A N 1
ATOM 3032 C CA . VAL A 1 387 ? 10.801 11.206 -13.938 1.00 94.75 387 VAL A CA 1
ATOM 3033 C C . VAL A 1 387 ? 11.741 11.835 -14.958 1.00 94.75 387 VAL A C 1
ATOM 3035 O O . VAL A 1 387 ? 12.452 11.113 -15.646 1.00 94.75 387 VAL A O 1
ATOM 3038 N N . ARG A 1 388 ? 11.810 13.171 -15.019 1.00 95.19 388 ARG A N 1
ATOM 3039 C CA . ARG A 1 388 ? 12.728 13.882 -15.924 1.00 95.19 388 ARG A CA 1
ATOM 3040 C C . ARG A 1 388 ? 14.191 13.584 -15.635 1.00 95.19 388 ARG A C 1
ATOM 3042 O O . ARG A 1 388 ? 14.952 13.369 -16.569 1.00 95.19 388 ARG A O 1
ATOM 3049 N N . VAL A 1 389 ? 14.591 13.590 -14.363 1.00 96.06 389 VAL A N 1
ATOM 3050 C CA . VAL A 1 389 ? 15.982 13.309 -13.978 1.00 96.06 389 VAL A CA 1
ATOM 3051 C C . VAL A 1 389 ? 16.359 11.886 -14.383 1.00 96.06 389 VAL A C 1
ATOM 3053 O O . VAL A 1 389 ? 17.362 11.709 -15.070 1.00 96.06 389 VAL A O 1
ATOM 3056 N N . ALA A 1 390 ? 15.517 10.899 -14.064 1.00 96.50 390 ALA A N 1
ATOM 3057 C CA . ALA A 1 390 ? 15.734 9.511 -14.460 1.00 96.50 390 ALA A CA 1
ATOM 3058 C C . ALA A 1 390 ? 15.762 9.342 -15.991 1.00 96.50 390 ALA A C 1
ATOM 3060 O O . ALA A 1 390 ? 16.676 8.718 -16.529 1.00 96.50 390 ALA A O 1
ATOM 3061 N N . TRP A 1 391 ? 14.811 9.954 -16.706 1.00 97.25 391 TRP A N 1
ATOM 3062 C CA . TRP A 1 391 ? 14.752 9.926 -18.170 1.00 97.25 391 TRP A CA 1
ATOM 3063 C C . TRP A 1 391 ? 16.005 10.520 -18.808 1.00 97.25 391 TRP A C 1
ATOM 3065 O O . TRP A 1 391 ? 16.602 9.911 -19.692 1.00 97.25 391 TRP A O 1
ATOM 3075 N N . ASN A 1 392 ? 16.444 11.688 -18.342 1.00 97.19 392 ASN A N 1
ATOM 3076 C CA . ASN A 1 392 ? 17.625 12.345 -18.887 1.00 97.19 392 ASN A CA 1
ATOM 3077 C C . ASN A 1 392 ? 18.900 11.545 -18.596 1.00 97.19 392 ASN A C 1
ATOM 3079 O O . ASN A 1 392 ? 19.751 11.399 -19.473 1.00 97.19 392 ASN A O 1
ATOM 3083 N N . ALA A 1 393 ? 19.018 11.001 -17.382 1.00 97.12 393 ALA A N 1
ATOM 3084 C CA . ALA A 1 393 ? 20.180 10.230 -16.958 1.00 97.12 393 ALA A CA 1
ATOM 3085 C C . ALA A 1 393 ? 20.342 8.916 -17.734 1.00 97.12 393 ALA A C 1
ATOM 3087 O O . ALA A 1 393 ? 21.474 8.513 -18.004 1.00 97.12 393 ALA A O 1
ATOM 3088 N N . VAL A 1 394 ? 19.229 8.263 -18.082 1.00 97.38 394 VAL A N 1
ATOM 3089 C CA . VAL A 1 394 ? 19.231 6.955 -18.748 1.00 97.38 394 VAL A CA 1
ATOM 3090 C C . VAL A 1 394 ? 19.085 7.097 -20.260 1.00 97.38 394 VAL A C 1
ATOM 3092 O O . VAL A 1 394 ? 19.947 6.641 -21.003 1.00 97.38 394 VAL A O 1
ATOM 3095 N N . VAL A 1 395 ? 18.012 7.735 -20.725 1.00 96.69 395 VAL A N 1
ATOM 3096 C CA . VAL A 1 395 ? 17.638 7.757 -22.143 1.00 96.69 395 VAL A CA 1
ATOM 3097 C C . VAL A 1 395 ? 18.401 8.839 -22.901 1.00 96.69 395 VAL A C 1
ATOM 3099 O O . VAL A 1 395 ? 19.128 8.526 -23.841 1.00 96.69 395 VAL A O 1
ATOM 3102 N N . VAL A 1 396 ? 18.279 10.107 -22.489 1.00 96.62 396 VAL A N 1
ATOM 3103 C CA . VAL A 1 396 ? 18.878 11.238 -23.228 1.00 96.62 396 VAL A CA 1
ATOM 3104 C C . VAL A 1 396 ? 20.396 11.093 -23.294 1.00 96.62 396 VAL A C 1
ATOM 3106 O O . VAL A 1 396 ? 20.966 11.113 -24.383 1.00 96.62 396 VAL A O 1
ATOM 3109 N N . LYS A 1 397 ? 21.042 10.837 -22.151 1.00 97.00 397 LYS A N 1
ATOM 3110 C CA . LYS A 1 397 ? 22.494 10.637 -22.075 1.00 97.00 397 LYS A CA 1
ATOM 3111 C C . LYS A 1 397 ? 22.982 9.481 -22.956 1.00 97.00 397 LYS A C 1
ATOM 3113 O O . LYS A 1 397 ? 24.068 9.564 -23.530 1.00 97.00 397 LYS A O 1
ATOM 3118 N N . HIS A 1 398 ? 22.206 8.401 -23.072 1.00 96.06 398 HIS A N 1
ATOM 3119 C CA . HIS A 1 398 ? 22.573 7.288 -23.945 1.00 96.06 398 HIS A CA 1
ATOM 3120 C C . HIS A 1 398 ? 22.492 7.685 -25.422 1.00 96.06 398 HIS A C 1
ATOM 3122 O O . HIS A 1 398 ? 23.435 7.439 -26.172 1.00 96.06 398 HIS A O 1
ATOM 3128 N N . VAL A 1 399 ? 21.405 8.345 -25.831 1.00 95.19 399 VAL A N 1
ATOM 3129 C CA . VAL A 1 399 ? 21.233 8.830 -27.209 1.00 95.19 399 VAL A CA 1
ATOM 3130 C C . VAL A 1 399 ? 22.337 9.819 -27.587 1.00 95.19 399 VAL A C 1
ATOM 3132 O O . VAL A 1 399 ? 22.927 9.693 -28.658 1.00 95.19 399 VAL A O 1
ATOM 3135 N N . GLU A 1 400 ? 22.695 10.743 -26.695 1.00 96.12 400 GLU A N 1
ATOM 3136 C CA . GLU A 1 400 ? 23.832 11.652 -26.886 1.00 96.12 400 GLU A CA 1
ATOM 3137 C C . GLU A 1 400 ? 25.149 10.895 -27.094 1.00 96.12 400 GLU A C 1
ATOM 3139 O O . GLU A 1 400 ? 25.920 11.237 -27.992 1.00 96.12 400 GLU A O 1
ATOM 3144 N N . GLY A 1 401 ? 25.390 9.833 -26.318 1.00 95.50 401 GLY A N 1
ATOM 3145 C CA . GLY A 1 401 ? 26.553 8.960 -26.484 1.00 95.50 401 GLY A CA 1
ATOM 3146 C C . GLY A 1 401 ? 26.598 8.273 -27.854 1.00 95.50 401 GLY A C 1
ATOM 3147 O O . GLY A 1 401 ? 27.655 8.224 -28.490 1.00 95.50 401 GLY A O 1
ATOM 3148 N N . VAL A 1 402 ? 25.454 7.798 -28.357 1.00 92.25 402 VAL A N 1
ATOM 3149 C CA . VAL A 1 402 ? 25.349 7.198 -29.701 1.00 92.25 402 VAL A CA 1
ATOM 3150 C C . VAL A 1 402 ? 25.579 8.250 -30.798 1.00 92.25 402 VAL A C 1
ATOM 3152 O O . VAL A 1 402 ? 26.308 8.008 -31.760 1.00 92.25 402 VAL A O 1
ATOM 3155 N N . ILE A 1 403 ? 25.041 9.462 -30.647 1.00 92.69 403 ILE A N 1
ATOM 3156 C CA . ILE A 1 403 ? 25.267 10.564 -31.601 1.00 92.69 403 ILE A CA 1
ATOM 3157 C C . ILE A 1 403 ? 26.739 11.013 -31.599 1.00 92.69 403 ILE A C 1
ATOM 3159 O O . ILE A 1 403 ? 27.315 11.304 -32.646 1.00 92.69 403 ILE A O 1
ATOM 3163 N N . ALA A 1 404 ? 27.377 11.080 -30.431 1.00 93.19 404 ALA A N 1
ATOM 3164 C CA . ALA A 1 404 ? 28.783 11.462 -30.328 1.00 93.19 404 ALA A CA 1
ATOM 3165 C C . ALA A 1 404 ? 29.703 10.418 -30.980 1.00 93.19 404 ALA A C 1
ATOM 3167 O O . ALA A 1 404 ? 30.616 10.776 -31.725 1.00 93.19 404 ALA A O 1
ATOM 3168 N N . THR A 1 405 ? 29.438 9.131 -30.744 1.00 90.94 405 THR A N 1
ATOM 3169 C CA . THR A 1 405 ? 30.215 8.031 -31.336 1.00 90.94 405 THR A CA 1
ATOM 3170 C C . THR A 1 405 ? 30.042 7.956 -32.851 1.00 90.94 405 THR A C 1
ATOM 3172 O O . THR A 1 405 ? 31.037 7.850 -33.561 1.00 90.94 405 THR A O 1
ATOM 3175 N N . THR A 1 406 ? 28.824 8.116 -33.375 1.00 88.75 406 THR A N 1
ATOM 3176 C CA . THR A 1 406 ? 28.572 8.140 -34.831 1.00 88.75 406 THR A CA 1
ATOM 3177 C C . THR A 1 406 ? 29.308 9.273 -35.553 1.00 88.75 406 THR A C 1
ATOM 3179 O O . THR A 1 406 ? 29.895 9.038 -36.609 1.00 88.75 406 THR A O 1
ATOM 3182 N N . LYS A 1 407 ? 29.379 10.475 -34.961 1.00 89.88 407 LYS A N 1
ATOM 3183 C CA . LYS A 1 407 ? 30.158 11.603 -35.514 1.00 89.88 407 LYS A CA 1
ATOM 3184 C C . LYS A 1 407 ? 31.667 11.337 -35.573 1.00 89.88 407 LYS A C 1
ATOM 3186 O O . LYS A 1 407 ? 32.348 11.846 -36.461 1.00 89.88 407 LYS A O 1
ATOM 3191 N N . LEU A 1 408 ? 32.205 10.552 -34.636 1.00 88.19 408 LEU A N 1
ATOM 3192 C CA . LEU A 1 408 ? 33.619 10.164 -34.656 1.00 88.19 408 LEU A CA 1
ATOM 3193 C C . LEU A 1 408 ? 33.924 9.210 -35.820 1.00 88.19 408 LEU A C 1
ATOM 3195 O O . LEU A 1 408 ? 34.972 9.344 -36.449 1.00 88.19 408 LEU A O 1
ATOM 3199 N N . PHE A 1 409 ? 33.001 8.304 -36.155 1.00 81.94 409 PHE A N 1
ATOM 3200 C CA . PHE A 1 409 ? 33.163 7.388 -37.289 1.00 81.94 409 PHE A CA 1
ATOM 3201 C C . PHE A 1 409 ? 32.988 8.078 -38.650 1.00 81.94 409 PHE A C 1
ATOM 3203 O O . PHE A 1 409 ? 33.722 7.758 -39.586 1.00 81.94 409 PHE A O 1
ATOM 3210 N N . SER A 1 410 ? 32.088 9.063 -38.766 1.00 80.75 410 SER A N 1
ATOM 3211 C CA . SER A 1 410 ? 31.868 9.787 -40.029 1.00 80.75 410 SER A CA 1
ATOM 3212 C C . SER A 1 410 ? 33.037 10.690 -40.431 1.00 80.75 410 SER A C 1
ATOM 3214 O O . SER A 1 410 ? 33.272 10.907 -41.615 1.00 80.75 410 SER A O 1
ATOM 3216 N N . ASN A 1 411 ? 33.787 11.224 -39.464 1.00 79.88 411 ASN A N 1
ATOM 3217 C CA . ASN A 1 411 ? 34.880 12.156 -39.755 1.00 79.88 411 ASN A CA 1
ATOM 3218 C C . ASN A 1 411 ? 36.185 11.450 -40.174 1.00 79.88 411 ASN A C 1
ATOM 3220 O O . ASN A 1 411 ? 37.032 12.074 -40.806 1.00 79.88 411 ASN A O 1
ATOM 3224 N N . GLY A 1 412 ? 36.349 10.158 -39.864 1.00 69.94 412 GLY A N 1
ATOM 3225 C CA . GLY A 1 412 ? 37.560 9.390 -40.193 1.00 69.94 412 GLY A CA 1
ATOM 3226 C C . GLY A 1 412 ? 37.649 8.901 -41.644 1.00 69.94 412 GLY A C 1
ATOM 3227 O O . GLY A 1 412 ? 38.701 8.430 -42.069 1.00 69.94 412 GLY A O 1
ATOM 3228 N N . THR A 1 413 ? 36.567 8.999 -42.419 1.00 59.44 413 THR A N 1
ATOM 3229 C CA . THR A 1 413 ? 36.474 8.449 -43.784 1.00 59.44 413 THR A CA 1
ATOM 3230 C C . THR A 1 413 ? 36.795 9.459 -44.890 1.00 59.44 413 THR A C 1
ATOM 3232 O O . THR A 1 413 ? 36.954 9.061 -46.041 1.00 59.44 413 THR A O 1
ATOM 3235 N N . ALA A 1 414 ? 36.971 10.745 -44.567 1.00 59.22 414 ALA A N 1
ATOM 3236 C CA . ALA A 1 414 ? 37.274 11.782 -45.559 1.00 59.22 414 ALA A CA 1
ATOM 3237 C C . ALA A 1 414 ? 38.750 11.813 -46.028 1.00 59.22 414 ALA A C 1
ATOM 3239 O O . ALA A 1 414 ? 39.044 12.460 -47.029 1.00 59.22 414 ALA A O 1
ATOM 3240 N N . GLU A 1 415 ? 39.673 11.101 -45.364 1.00 59.00 415 GLU A N 1
ATOM 3241 C CA . GLU A 1 415 ? 41.118 11.131 -45.681 1.00 59.00 415 GLU A CA 1
ATOM 3242 C C . GLU A 1 415 ? 41.683 9.853 -46.342 1.00 59.00 415 GLU A C 1
ATOM 3244 O O . GLU A 1 415 ? 42.887 9.760 -46.580 1.00 59.00 415 GLU A O 1
ATOM 3249 N N . GLN A 1 416 ? 40.856 8.865 -46.708 1.00 55.47 416 GLN A N 1
ATOM 3250 C CA . GLN A 1 416 ? 41.330 7.609 -47.318 1.00 55.47 416 GLN A CA 1
ATOM 3251 C C . GLN A 1 416 ? 41.049 7.508 -48.827 1.00 55.47 416 GLN A C 1
ATOM 3253 O O . GLN A 1 416 ? 40.404 6.585 -49.312 1.00 55.47 416 GLN A O 1
ATOM 3258 N N . THR A 1 417 ? 41.620 8.427 -49.608 1.00 55.16 417 THR A N 1
ATOM 3259 C CA . THR A 1 417 ? 41.565 8.410 -51.087 1.00 55.16 417 THR A CA 1
ATOM 3260 C C . THR A 1 417 ? 42.517 7.392 -51.740 1.00 55.16 417 THR A C 1
ATOM 3262 O O . THR A 1 417 ? 42.630 7.346 -52.959 1.00 55.16 417 THR A O 1
ATOM 3265 N N . HIS A 1 418 ? 43.206 6.535 -50.984 1.00 58.75 418 HIS A N 1
ATOM 3266 C CA . HIS A 1 418 ? 44.070 5.498 -51.559 1.00 58.75 418 HIS A CA 1
ATOM 3267 C C . HIS A 1 418 ? 44.102 4.243 -50.684 1.00 58.75 418 HIS A C 1
ATOM 3269 O O . HIS A 1 418 ? 45.060 4.000 -49.950 1.00 58.75 418 HIS A O 1
ATOM 3275 N N . ARG A 1 419 ? 43.086 3.379 -50.787 1.00 48.44 419 ARG A N 1
ATOM 3276 C CA . ARG A 1 419 ? 43.283 1.973 -50.424 1.00 48.44 419 ARG A CA 1
ATOM 3277 C C . ARG A 1 419 ? 42.568 1.034 -51.383 1.00 48.44 419 ARG A C 1
ATOM 3279 O O . ARG A 1 419 ? 41.406 1.185 -51.727 1.00 48.44 419 ARG A O 1
ATOM 3286 N N . SER A 1 420 ? 43.387 0.125 -51.882 1.00 53.06 420 SER A N 1
ATOM 3287 C CA . SER A 1 420 ? 43.204 -0.814 -52.974 1.00 53.06 420 SER A CA 1
ATOM 3288 C C . SER A 1 420 ? 42.013 -1.757 -52.821 1.00 53.06 420 SER A C 1
ATOM 3290 O O . SER A 1 420 ? 41.793 -2.308 -51.748 1.00 53.06 420 SER A O 1
ATOM 3292 N N . LYS A 1 421 ? 41.376 -2.024 -53.966 1.00 59.78 421 LYS A N 1
ATOM 3293 C CA . LYS A 1 421 ? 40.465 -3.130 -54.300 1.00 59.78 421 LYS A CA 1
ATOM 3294 C C . LYS A 1 421 ? 40.901 -4.488 -53.711 1.00 59.78 421 LYS A C 1
ATOM 3296 O O . LYS A 1 421 ? 41.529 -5.282 -54.410 1.00 59.78 421 LYS A O 1
ATOM 3301 N N . LEU A 1 422 ? 40.565 -4.783 -52.459 1.00 51.00 422 LEU A N 1
ATOM 3302 C CA . LEU A 1 422 ? 40.735 -6.120 -51.888 1.00 51.00 422 LEU A CA 1
ATOM 3303 C C . LEU A 1 422 ? 39.445 -6.561 -51.188 1.00 51.00 422 LEU A C 1
ATOM 3305 O O . LEU A 1 422 ? 39.149 -6.139 -50.078 1.00 51.00 422 LEU A O 1
ATOM 3309 N N . SER A 1 423 ? 38.699 -7.396 -51.922 1.00 55.00 423 SER A N 1
ATOM 3310 C CA . SER A 1 423 ? 37.615 -8.297 -51.501 1.00 55.00 423 SER A CA 1
ATOM 3311 C C . SER A 1 423 ? 36.629 -7.749 -50.465 1.00 55.00 423 SER A C 1
ATOM 3313 O O . SER A 1 423 ? 36.698 -8.038 -49.273 1.00 55.00 423 SER A O 1
ATOM 3315 N N . GLU A 1 424 ? 35.656 -7.019 -50.991 1.00 53.50 424 GLU A N 1
ATOM 3316 C CA . GLU A 1 424 ? 34.504 -6.411 -50.331 1.00 53.50 424 GLU A CA 1
ATOM 3317 C C . GLU A 1 424 ? 33.327 -7.400 -50.194 1.00 53.50 424 GLU A C 1
ATOM 3319 O O . GLU A 1 424 ? 32.180 -7.076 -50.484 1.00 53.50 424 GLU A O 1
ATOM 3324 N N . GLU A 1 425 ? 33.584 -8.643 -49.777 1.00 58.56 425 GLU A N 1
ATOM 3325 C CA . GLU A 1 425 ? 32.517 -9.632 -49.595 1.00 58.56 425 GLU A CA 1
ATOM 3326 C C . GLU A 1 425 ? 32.598 -10.314 -48.224 1.00 58.56 425 GLU A C 1
ATOM 3328 O O . GLU A 1 425 ? 33.492 -11.111 -47.953 1.00 58.56 425 GLU A O 1
ATOM 3333 N N . LYS A 1 426 ? 31.566 -10.033 -47.413 1.00 57.16 426 LYS A N 1
ATOM 3334 C CA . LYS A 1 426 ? 30.979 -10.847 -46.322 1.00 57.16 426 LYS A CA 1
ATOM 3335 C C . LYS A 1 426 ? 31.117 -10.409 -44.863 1.00 57.16 426 LYS A C 1
ATOM 3337 O O . LYS A 1 426 ? 30.439 -11.012 -44.038 1.00 57.16 426 LYS A O 1
ATOM 3342 N N . LEU A 1 427 ? 31.821 -9.331 -44.523 1.00 51.41 427 LEU A N 1
ATOM 3343 C CA . LEU A 1 427 ? 31.732 -8.743 -43.169 1.00 51.41 427 LEU A CA 1
ATOM 3344 C C . LEU A 1 427 ? 31.411 -7.243 -43.193 1.00 51.41 427 LEU A C 1
ATOM 3346 O O . LEU A 1 427 ? 32.002 -6.456 -42.464 1.00 51.41 427 LEU A O 1
ATOM 3350 N N . GLY A 1 428 ? 30.444 -6.846 -44.026 1.00 55.50 428 GLY A N 1
ATOM 3351 C CA . GLY A 1 428 ? 29.829 -5.523 -43.914 1.00 55.50 428 GLY A CA 1
ATOM 3352 C C . GLY A 1 428 ? 29.273 -5.337 -42.500 1.00 55.50 428 GLY A C 1
ATOM 3353 O O . GLY A 1 428 ? 28.357 -6.056 -42.097 1.00 55.50 428 GLY A O 1
ATOM 3354 N N . ASN A 1 429 ? 29.899 -4.425 -41.755 1.00 67.94 429 ASN A N 1
ATOM 3355 C CA . ASN A 1 429 ? 29.690 -4.121 -40.345 1.00 67.94 429 ASN A CA 1
ATOM 3356 C C . ASN A 1 429 ? 28.202 -4.096 -39.977 1.00 67.94 429 ASN A C 1
ATOM 3358 O O . ASN A 1 429 ? 27.478 -3.164 -40.328 1.00 67.94 429 ASN A O 1
ATOM 3362 N N . GLY A 1 430 ? 27.741 -5.078 -39.197 1.00 76.62 430 GLY A N 1
ATOM 3363 C CA . GLY A 1 430 ? 26.375 -5.078 -38.658 1.00 76.62 430 GLY A CA 1
ATOM 3364 C C . GLY A 1 430 ? 26.031 -3.804 -37.872 1.00 76.62 430 GLY A C 1
ATOM 3365 O O . GLY A 1 430 ? 24.859 -3.462 -37.756 1.00 76.62 430 GLY A O 1
ATOM 3366 N N . VAL A 1 431 ? 27.047 -3.077 -37.397 1.00 76.62 431 VAL A N 1
ATOM 3367 C CA . VAL A 1 431 ? 26.919 -1.782 -36.719 1.00 76.62 431 VAL A CA 1
ATOM 3368 C C . VAL A 1 431 ? 26.415 -0.687 -37.660 1.00 76.62 431 VAL A C 1
ATOM 3370 O O . VAL A 1 431 ? 25.492 0.021 -37.280 1.00 76.62 431 VAL A O 1
ATOM 3373 N N . ASP A 1 432 ? 26.942 -0.574 -38.881 1.00 77.94 432 ASP A N 1
ATOM 3374 C CA . ASP A 1 432 ? 26.547 0.490 -39.819 1.00 77.94 432 ASP A CA 1
ATOM 3375 C C . ASP A 1 432 ? 25.097 0.288 -40.280 1.00 77.94 432 ASP A C 1
ATOM 3377 O O . ASP A 1 432 ? 24.280 1.204 -40.219 1.00 77.94 432 ASP A O 1
ATOM 3381 N N . ARG A 1 433 ? 24.728 -0.963 -40.595 1.00 80.56 433 ARG A N 1
ATOM 3382 C CA . ARG A 1 433 ? 23.338 -1.331 -40.914 1.00 80.56 433 ARG A CA 1
ATOM 3383 C C . ARG A 1 433 ? 22.394 -1.103 -39.728 1.00 80.56 433 ARG A C 1
ATOM 3385 O O . ARG A 1 433 ? 21.249 -0.696 -39.915 1.00 80.56 433 ARG A O 1
ATOM 3392 N N . TRP A 1 434 ? 22.852 -1.373 -38.506 1.00 83.19 434 TRP A N 1
ATOM 3393 C CA . TRP A 1 434 ? 22.070 -1.090 -37.306 1.00 83.19 434 TRP A CA 1
ATOM 3394 C C . TRP A 1 434 ? 21.888 0.418 -37.101 1.00 83.19 434 TRP A C 1
ATOM 3396 O O . TRP A 1 434 ? 20.763 0.853 -36.865 1.00 83.19 434 TRP A O 1
ATOM 3406 N N . LEU A 1 435 ? 22.941 1.221 -37.265 1.00 81.31 435 LEU A N 1
ATOM 3407 C CA . LEU A 1 435 ? 22.891 2.681 -37.153 1.00 81.31 435 LEU A CA 1
ATOM 3408 C C . LEU A 1 435 ? 21.936 3.307 -38.171 1.00 81.31 435 LEU A C 1
ATOM 3410 O O . LEU A 1 435 ? 21.104 4.129 -37.790 1.00 81.31 435 LEU A O 1
ATOM 3414 N N . GLU A 1 436 ? 21.987 2.871 -39.431 1.00 81.62 436 GLU A N 1
ATOM 3415 C CA . GLU A 1 436 ? 21.016 3.273 -40.457 1.00 81.62 436 GLU A CA 1
ATOM 3416 C C . GLU A 1 436 ? 19.582 2.906 -40.044 1.00 81.62 436 GLU A C 1
ATOM 3418 O O . GLU A 1 436 ? 18.662 3.712 -40.189 1.00 81.62 436 GLU A O 1
ATOM 3423 N N . SER A 1 437 ? 19.386 1.724 -39.446 1.00 81.31 437 SER A N 1
ATOM 3424 C CA . SER A 1 437 ? 18.060 1.267 -39.007 1.00 81.31 437 SER A CA 1
ATOM 3425 C C . SER A 1 437 ? 17.478 2.053 -37.826 1.00 81.31 437 SER A C 1
ATOM 3427 O O . SER A 1 437 ? 16.259 2.060 -37.651 1.00 81.31 437 SER A O 1
ATOM 3429 N N . ILE A 1 438 ? 18.319 2.727 -37.029 1.00 85.31 438 ILE A N 1
ATOM 3430 C CA . ILE A 1 438 ? 17.893 3.500 -35.850 1.00 85.31 438 ILE A CA 1
ATOM 3431 C C . ILE A 1 438 ? 18.045 5.012 -36.017 1.00 85.31 438 ILE A C 1
ATOM 3433 O O . ILE A 1 438 ? 17.746 5.750 -35.081 1.00 85.31 438 ILE A O 1
ATOM 3437 N N . GLN A 1 439 ? 18.487 5.504 -37.178 1.00 86.69 439 GLN A N 1
ATOM 3438 C CA . GLN A 1 439 ? 18.728 6.934 -37.396 1.00 86.69 439 GLN A CA 1
ATOM 3439 C C . GLN A 1 439 ? 17.486 7.788 -37.098 1.00 86.69 439 GLN A C 1
ATOM 3441 O O . GLN A 1 439 ? 17.598 8.866 -36.515 1.00 86.69 439 GLN A O 1
ATOM 3446 N N . TRP A 1 440 ? 16.296 7.271 -37.414 1.00 83.56 440 TRP A N 1
ATOM 3447 C CA . TRP A 1 440 ? 15.013 7.905 -37.100 1.00 83.56 440 TRP A CA 1
ATOM 3448 C C . TRP A 1 440 ? 14.787 8.102 -35.589 1.00 83.56 440 TRP A C 1
ATOM 3450 O O . TRP A 1 440 ? 14.118 9.051 -35.192 1.00 83.56 440 TRP A O 1
ATOM 3460 N N . ALA A 1 441 ? 15.371 7.247 -34.742 1.00 86.56 441 ALA A N 1
ATOM 3461 C CA . ALA A 1 441 ? 15.262 7.308 -33.287 1.00 86.56 441 ALA A CA 1
ATOM 3462 C C . ALA A 1 441 ? 16.347 8.182 -32.629 1.00 86.56 441 ALA A C 1
ATOM 3464 O O . ALA A 1 441 ? 16.262 8.460 -31.434 1.00 86.56 441 ALA A O 1
ATOM 3465 N N . LEU A 1 442 ? 17.355 8.648 -33.376 1.00 88.75 442 LEU A N 1
ATOM 3466 C CA . LEU A 1 442 ? 18.461 9.469 -32.859 1.00 88.75 442 LEU A CA 1
ATOM 3467 C C . LEU A 1 442 ? 18.172 10.983 -32.876 1.00 88.75 442 LEU A C 1
ATOM 3469 O O . LEU A 1 442 ? 19.082 11.792 -32.704 1.00 88.75 442 LEU A O 1
ATOM 3473 N N . ASN A 1 443 ? 16.916 11.399 -33.061 1.00 90.19 443 ASN A N 1
ATOM 3474 C CA . ASN A 1 443 ? 16.535 12.806 -32.952 1.00 90.19 443 ASN A CA 1
ATOM 3475 C C . ASN A 1 443 ? 16.465 13.238 -31.474 1.00 90.19 443 ASN A C 1
ATOM 3477 O O . ASN A 1 443 ? 15.504 12.928 -30.769 1.00 90.19 443 ASN A O 1
ATOM 3481 N N . LEU A 1 444 ? 17.472 13.986 -31.013 1.00 90.88 444 LEU A N 1
ATOM 3482 C CA . LEU A 1 444 ? 17.594 14.409 -29.614 1.00 90.88 444 LEU A CA 1
ATOM 3483 C C . LEU A 1 444 ? 16.406 15.260 -29.130 1.00 90.88 444 LEU A C 1
ATOM 3485 O O . LEU A 1 444 ? 15.961 15.088 -27.996 1.00 90.88 444 LEU A O 1
ATOM 3489 N N . GLU A 1 445 ? 15.861 16.137 -29.977 1.00 90.62 445 GLU A N 1
ATOM 3490 C CA . GLU A 1 445 ? 14.697 16.965 -29.628 1.00 90.62 445 GLU A CA 1
ATOM 3491 C C . GLU A 1 445 ? 13.442 16.108 -29.437 1.00 90.62 445 GLU A C 1
ATOM 3493 O O . GLU A 1 445 ? 12.651 16.336 -28.518 1.00 90.62 445 GLU A O 1
ATOM 3498 N N . ALA A 1 446 ? 13.291 15.065 -30.259 1.00 89.75 446 ALA A N 1
ATOM 3499 C CA . ALA A 1 446 ? 12.187 14.126 -30.131 1.00 89.75 446 ALA A CA 1
ATOM 3500 C C . ALA A 1 446 ? 12.303 13.260 -28.862 1.00 89.75 446 ALA A C 1
ATOM 3502 O O . ALA A 1 446 ? 11.299 12.945 -28.226 1.00 89.75 446 ALA A O 1
ATOM 3503 N N . VAL A 1 447 ? 13.523 12.912 -28.446 1.00 93.31 447 VAL A N 1
ATOM 3504 C CA . VAL A 1 447 ? 13.772 12.073 -27.261 1.00 93.31 447 VAL A CA 1
ATOM 3505 C C . VAL A 1 447 ? 13.480 12.801 -25.945 1.00 93.31 447 VAL A C 1
ATOM 3507 O O . VAL A 1 447 ? 13.092 12.163 -24.964 1.00 93.31 447 VAL A O 1
ATOM 3510 N N . GLN A 1 448 ? 13.636 14.124 -25.886 1.00 93.75 448 GLN A N 1
ATOM 3511 C CA . GLN A 1 448 ? 13.326 14.892 -24.675 1.00 93.75 448 GLN A CA 1
ATOM 3512 C C . GLN A 1 448 ? 11.833 14.799 -24.328 1.00 93.75 448 GLN A C 1
ATOM 3514 O O . GLN A 1 448 ? 10.991 14.805 -25.225 1.00 93.75 448 GLN A O 1
ATOM 3519 N N . LEU A 1 449 ? 11.489 14.734 -23.039 1.00 92.81 449 LEU A N 1
ATOM 3520 C CA . LEU A 1 449 ? 10.091 14.769 -22.584 1.00 92.81 449 LEU A CA 1
ATOM 3521 C C . LEU A 1 449 ? 9.488 16.170 -22.753 1.00 92.81 449 LEU A C 1
ATOM 3523 O O . LEU A 1 449 ? 10.203 17.174 -22.715 1.00 92.81 449 LEU A O 1
ATOM 3527 N N . GLN A 1 450 ? 8.169 16.244 -22.925 1.00 86.81 450 GLN A N 1
ATOM 3528 C CA . GLN A 1 450 ? 7.469 17.520 -23.071 1.00 86.81 450 GLN A CA 1
ATOM 3529 C C . GLN A 1 450 ? 7.478 18.316 -21.754 1.00 86.81 450 GLN A C 1
ATOM 3531 O O . GLN A 1 450 ? 7.147 17.796 -20.689 1.00 86.81 450 GLN A O 1
ATOM 3536 N N . LEU A 1 451 ? 7.822 19.606 -21.812 1.00 81.75 451 LEU A N 1
ATOM 3537 C CA . LEU A 1 451 ? 7.723 20.495 -20.656 1.00 81.75 451 LEU A CA 1
ATOM 3538 C C . LEU A 1 451 ? 6.282 20.995 -20.514 1.00 81.75 451 LEU A C 1
ATOM 3540 O O . LEU A 1 451 ? 5.761 21.680 -21.386 1.00 81.75 451 LEU A O 1
ATOM 3544 N N . ALA A 1 452 ? 5.668 20.757 -19.354 1.00 69.31 452 ALA A N 1
ATOM 3545 C CA . ALA A 1 452 ? 4.312 21.228 -19.031 1.00 69.31 452 ALA A CA 1
ATOM 3546 C C . ALA A 1 452 ? 4.097 22.760 -19.136 1.00 69.31 452 ALA A C 1
ATOM 3548 O O . ALA A 1 452 ? 2.981 23.238 -18.965 1.00 69.31 452 ALA A O 1
ATOM 3549 N N . ARG A 1 453 ? 5.154 23.555 -19.354 1.00 65.56 453 ARG A N 1
ATOM 3550 C CA . ARG A 1 453 ? 5.085 25.023 -19.399 1.00 65.56 453 ARG A CA 1
ATOM 3551 C C . ARG A 1 453 ? 4.605 25.558 -20.752 1.00 65.56 453 ARG A C 1
ATOM 3553 O O . ARG A 1 453 ? 4.118 26.685 -20.796 1.00 65.56 453 ARG A O 1
ATOM 3560 N N . ASP A 1 454 ? 4.682 24.752 -21.807 1.00 57.91 454 ASP A N 1
ATOM 3561 C CA . ASP A 1 454 ? 4.365 25.189 -23.172 1.00 57.91 454 ASP A CA 1
ATOM 3562 C C . ASP A 1 454 ? 2.851 25.323 -23.425 1.00 57.91 454 ASP A C 1
ATOM 3564 O O . ASP A 1 454 ? 2.436 26.012 -24.352 1.00 57.91 454 ASP A O 1
ATOM 3568 N N . GLU A 1 455 ? 2.009 24.741 -22.566 1.00 60.59 455 GLU A N 1
ATOM 3569 C CA . GLU A 1 455 ? 0.545 24.808 -22.694 1.00 60.59 455 GLU A CA 1
ATOM 3570 C C . GLU A 1 455 ? -0.043 26.107 -22.118 1.00 60.59 455 GLU A C 1
ATOM 3572 O O . GLU A 1 455 ? -0.985 26.671 -22.672 1.00 60.59 455 GLU A O 1
ATOM 3577 N N . ALA A 1 456 ? 0.541 26.643 -21.039 1.00 59.47 456 ALA A N 1
ATOM 3578 C CA . ALA A 1 456 ? 0.008 27.832 -20.368 1.00 59.47 456 ALA A CA 1
ATOM 3579 C C . ALA A 1 456 ? 0.235 29.136 -21.160 1.00 59.47 456 ALA A C 1
ATOM 3581 O O . ALA A 1 456 ? -0.458 30.125 -20.930 1.00 59.47 456 ALA A O 1
ATOM 3582 N N . ALA A 1 457 ? 1.188 29.149 -22.098 1.00 58.66 457 ALA A N 1
ATOM 3583 C CA . ALA A 1 457 ? 1.528 30.331 -22.892 1.00 58.66 457 ALA A CA 1
ATOM 3584 C C . ALA A 1 457 ? 0.724 30.460 -24.206 1.00 58.66 457 ALA A C 1
ATOM 3586 O O . ALA A 1 457 ? 0.832 31.481 -24.880 1.00 58.66 457 ALA A O 1
ATOM 3587 N N . GLY A 1 458 ? -0.084 29.456 -24.579 1.00 57.50 458 GLY A N 1
ATOM 3588 C CA . GLY A 1 458 ? -0.719 29.362 -25.905 1.00 57.50 458 GLY A CA 1
ATOM 3589 C C . GLY A 1 458 ? -2.184 29.813 -26.020 1.00 57.50 458 GLY A C 1
ATOM 3590 O O . GLY A 1 458 ? -2.736 29.772 -27.114 1.00 57.50 458 GLY A O 1
ATOM 3591 N N . SER A 1 459 ? -2.837 30.261 -24.944 1.00 53.00 459 SER A N 1
ATOM 3592 C CA . SER A 1 459 ? -4.305 30.474 -24.892 1.00 53.00 459 SER A CA 1
ATOM 3593 C C . SER A 1 459 ? -4.835 31.739 -25.618 1.00 53.00 459 SER A C 1
ATOM 3595 O O . SER A 1 459 ? -5.924 32.232 -25.332 1.00 53.00 459 SER A O 1
ATOM 3597 N N . GLY A 1 460 ? -4.076 32.318 -26.555 1.0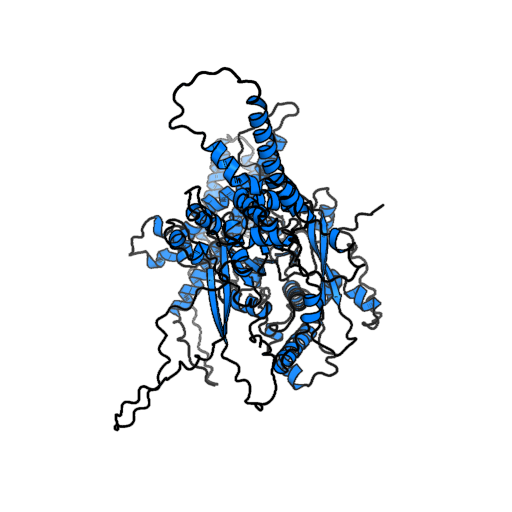0 60.38 460 GLY A N 1
ATOM 3598 C CA . GLY A 1 460 ? -4.386 33.633 -27.140 1.00 60.38 460 GLY A CA 1
ATOM 3599 C C . GLY A 1 460 ? -5.045 33.663 -28.527 1.00 60.38 460 GLY A C 1
ATOM 3600 O O . GLY A 1 460 ? -5.626 34.687 -28.877 1.00 60.38 460 GLY A O 1
ATOM 3601 N N . GLY A 1 461 ? -4.973 32.604 -29.340 1.00 62.47 461 GLY A N 1
ATOM 3602 C CA . GLY A 1 461 ? -5.321 32.691 -30.768 1.00 62.47 461 GLY A CA 1
ATOM 3603 C C . GLY A 1 461 ? -6.174 31.530 -31.265 1.00 62.47 461 GLY A C 1
ATOM 3604 O O . GLY A 1 461 ? -5.690 30.411 -31.388 1.00 62.47 461 GLY A O 1
ATOM 3605 N N . LYS A 1 462 ? -7.445 31.807 -31.573 1.00 59.78 462 LYS A N 1
ATOM 3606 C CA . LYS A 1 462 ? -8.357 30.889 -32.266 1.00 59.78 462 LYS A CA 1
ATOM 3607 C C . LYS A 1 462 ? -7.925 30.724 -33.725 1.00 59.78 462 LYS A C 1
ATOM 3609 O O . LYS A 1 462 ? -8.267 31.569 -34.540 1.00 59.78 462 LYS A O 1
ATOM 3614 N N . GLU A 1 463 ? -7.286 29.612 -34.060 1.00 59.03 463 GLU A N 1
ATOM 3615 C CA . GLU A 1 463 ? -7.372 29.037 -35.406 1.00 59.03 463 GLU A CA 1
ATOM 3616 C C . GLU A 1 463 ? -7.265 27.507 -35.307 1.00 59.03 463 GLU A C 1
ATOM 3618 O O . GLU A 1 463 ? -6.205 26.944 -35.043 1.00 59.03 463 GLU A O 1
ATOM 3623 N N . HIS A 1 464 ? -8.415 26.838 -35.447 1.00 52.81 464 HIS A N 1
ATOM 3624 C CA . HIS A 1 464 ? -8.532 25.384 -35.541 1.00 52.81 464 HIS A CA 1
ATOM 3625 C C . HIS A 1 464 ? -7.915 24.925 -36.864 1.00 52.81 464 HIS A C 1
ATOM 3627 O O . HIS A 1 464 ? -8.561 24.974 -37.908 1.00 52.81 464 HIS A O 1
ATOM 3633 N N . THR A 1 465 ? -6.664 24.480 -36.823 1.00 63.69 465 THR A N 1
ATOM 3634 C CA . THR A 1 465 ? -6.123 23.586 -37.846 1.00 63.69 465 THR A CA 1
ATOM 3635 C C . THR A 1 465 ? -5.942 22.218 -37.193 1.00 63.69 465 THR A C 1
ATOM 3637 O O . THR A 1 465 ? -5.229 22.090 -36.202 1.00 63.69 465 THR A O 1
ATOM 3640 N N . ASP A 1 466 ? -6.645 21.205 -37.709 1.00 62.53 466 ASP A N 1
ATOM 3641 C CA . ASP A 1 466 ? -6.756 19.835 -37.165 1.00 62.53 466 ASP A CA 1
ATOM 3642 C C . ASP A 1 466 ? -5.454 19.011 -37.239 1.00 62.53 466 ASP A C 1
ATOM 3644 O O . ASP A 1 466 ? -5.465 17.781 -37.181 1.00 62.53 466 ASP A O 1
ATOM 3648 N N . THR A 1 467 ? -4.297 19.658 -37.362 1.00 66.12 467 THR A N 1
ATOM 3649 C CA . THR A 1 467 ? -3.016 18.978 -37.190 1.00 66.12 467 THR A CA 1
ATOM 3650 C C . THR A 1 467 ? -2.778 18.806 -35.698 1.00 66.12 467 THR A C 1
ATOM 3652 O O . THR A 1 467 ? -2.199 19.680 -35.052 1.00 66.12 467 THR A O 1
ATOM 3655 N N . GLU A 1 468 ? -3.271 17.692 -35.153 1.00 67.06 468 GLU A N 1
ATOM 3656 C CA . GLU A 1 468 ? -2.939 17.182 -33.823 1.00 67.06 468 GLU A CA 1
ATOM 3657 C C . GLU A 1 468 ? -1.411 17.169 -33.694 1.00 67.06 468 GLU A C 1
ATOM 3659 O O . GLU A 1 468 ? -0.710 16.321 -34.248 1.00 67.06 468 GLU A O 1
ATOM 3664 N N . LYS A 1 469 ? -0.878 18.224 -33.076 1.00 75.81 469 LYS A N 1
ATOM 3665 C CA . LYS A 1 469 ? 0.557 18.443 -32.954 1.00 75.81 469 LYS A CA 1
ATOM 3666 C C . LYS A 1 469 ? 1.085 17.298 -32.107 1.00 75.81 469 LYS A C 1
ATOM 3668 O O . LYS A 1 469 ? 0.683 17.166 -30.961 1.00 75.81 469 LYS A O 1
ATOM 3673 N N . ASP A 1 470 ? 1.948 16.471 -32.678 1.00 79.88 470 ASP A N 1
ATOM 3674 C CA . ASP A 1 470 ? 2.551 15.330 -31.998 1.00 79.88 470 ASP A CA 1
ATOM 3675 C C . ASP A 1 470 ? 3.344 15.798 -30.768 1.00 79.88 470 ASP A C 1
ATOM 3677 O O . ASP A 1 470 ? 4.489 16.251 -30.845 1.00 79.88 470 ASP A O 1
ATOM 3681 N N . THR A 1 471 ? 2.679 15.769 -29.615 1.00 82.62 471 THR A N 1
ATOM 3682 C CA . THR A 1 471 ? 3.178 16.352 -28.370 1.00 82.62 471 THR A CA 1
ATOM 3683 C C . THR A 1 471 ? 4.256 15.493 -27.708 1.00 82.62 471 THR A C 1
ATOM 3685 O O . THR A 1 471 ? 4.939 15.963 -26.799 1.00 82.62 471 THR A O 1
ATOM 3688 N N . GLY A 1 472 ? 4.475 14.261 -28.181 1.00 89.69 472 GLY A N 1
ATOM 3689 C CA . GLY A 1 472 ? 5.286 13.271 -27.478 1.00 89.69 472 GLY A CA 1
ATOM 3690 C C . GLY A 1 472 ? 4.641 12.798 -26.167 1.00 89.69 472 GLY A C 1
ATOM 3691 O O . GLY A 1 472 ? 3.463 13.029 -25.896 1.00 89.69 472 GLY A O 1
ATOM 3692 N N . MET A 1 473 ? 5.427 12.089 -25.364 1.00 92.81 473 MET A N 1
ATOM 3693 C CA . MET A 1 473 ? 5.089 11.549 -24.054 1.00 92.81 473 MET A CA 1
ATOM 3694 C C . MET A 1 473 ? 5.293 12.581 -22.947 1.00 92.81 473 MET A C 1
ATOM 3696 O O . MET A 1 473 ? 6.316 13.275 -22.892 1.00 92.81 473 MET A O 1
ATOM 3700 N N . ARG A 1 474 ? 4.346 12.601 -22.009 1.00 91.75 474 ARG A N 1
ATOM 3701 C CA . ARG A 1 474 ? 4.447 13.341 -20.748 1.00 91.75 474 ARG A CA 1
ATOM 3702 C C . ARG A 1 474 ? 5.058 12.469 -19.657 1.00 91.75 474 ARG A C 1
ATOM 3704 O O . ARG A 1 474 ? 5.189 11.251 -19.802 1.00 91.75 474 ARG A O 1
ATOM 3711 N N . GLU A 1 475 ? 5.408 13.075 -18.527 1.00 93.00 475 GLU A N 1
ATOM 3712 C CA . GLU A 1 475 ? 5.969 12.330 -17.399 1.00 93.00 475 GLU A CA 1
ATOM 3713 C C . GLU A 1 475 ? 4.977 11.313 -16.820 1.00 93.00 475 GLU A C 1
ATOM 3715 O O . GLU A 1 475 ? 5.394 10.236 -16.399 1.00 93.00 475 GLU A O 1
ATOM 3720 N N . GLU A 1 476 ? 3.674 11.612 -16.822 1.00 89.69 476 GLU A N 1
ATOM 3721 C CA . GLU A 1 476 ? 2.642 10.665 -16.379 1.00 89.69 476 GLU A CA 1
ATOM 3722 C C . GLU A 1 476 ? 2.570 9.444 -17.290 1.00 89.69 476 GLU A C 1
ATOM 3724 O O . GLU A 1 476 ? 2.368 8.333 -16.803 1.00 89.69 476 GLU A O 1
ATOM 3729 N N . ASP A 1 477 ? 2.770 9.639 -18.596 1.00 90.00 477 ASP A N 1
ATOM 3730 C CA . ASP A 1 477 ? 2.776 8.547 -19.562 1.00 90.00 477 ASP A CA 1
ATOM 3731 C C . ASP A 1 477 ? 3.982 7.641 -19.293 1.00 90.00 477 ASP A C 1
ATOM 3733 O O . ASP A 1 477 ? 3.813 6.433 -19.171 1.00 90.00 477 ASP A O 1
ATOM 3737 N N . VAL A 1 478 ? 5.180 8.211 -19.098 1.00 92.94 478 VAL A N 1
ATOM 3738 C CA . VAL A 1 478 ? 6.398 7.455 -18.739 1.00 92.94 478 VAL A CA 1
ATOM 3739 C C . VAL A 1 478 ? 6.176 6.625 -17.475 1.00 92.94 478 VAL A C 1
ATOM 3741 O O . VAL A 1 478 ? 6.461 5.430 -17.460 1.00 92.94 478 VAL A O 1
ATOM 3744 N N . VAL A 1 479 ? 5.642 7.244 -16.421 1.00 91.38 479 VAL A N 1
ATOM 3745 C CA . VAL A 1 479 ? 5.341 6.578 -15.147 1.00 91.38 479 VAL A CA 1
ATOM 3746 C C . VAL A 1 479 ? 4.319 5.462 -15.358 1.00 91.38 479 VAL A C 1
ATOM 3748 O O . VAL A 1 479 ? 4.543 4.332 -14.929 1.00 91.38 479 VAL A O 1
ATOM 3751 N N . SER A 1 480 ? 3.226 5.740 -16.070 1.00 88.06 480 SER A N 1
ATOM 3752 C CA . SER A 1 480 ? 2.212 4.738 -16.391 1.00 88.06 480 SER A CA 1
ATOM 3753 C C . SER A 1 480 ? 2.812 3.556 -17.159 1.00 88.06 480 SER A C 1
ATOM 3755 O O . SER A 1 480 ? 2.572 2.407 -16.791 1.00 88.06 480 SER A O 1
ATOM 3757 N N . TYR A 1 481 ? 3.672 3.815 -18.148 1.00 89.12 481 TYR A N 1
ATOM 3758 C CA . TYR A 1 481 ? 4.363 2.781 -18.915 1.00 89.12 481 TYR A CA 1
ATOM 3759 C C . TYR A 1 481 ? 5.291 1.930 -18.051 1.00 89.12 481 TYR A C 1
ATOM 3761 O O . TYR A 1 481 ? 5.204 0.705 -18.094 1.00 89.12 481 TYR A O 1
ATOM 3769 N N . ILE A 1 482 ? 6.137 2.562 -17.234 1.00 90.31 482 ILE A N 1
ATOM 3770 C CA . ILE A 1 482 ? 7.065 1.855 -16.344 1.00 90.31 482 ILE A CA 1
ATOM 3771 C C . ILE A 1 482 ? 6.298 0.933 -15.390 1.00 90.31 482 ILE A C 1
ATOM 3773 O O . ILE A 1 482 ? 6.715 -0.200 -15.159 1.00 90.31 482 ILE A O 1
ATOM 3777 N N . PHE A 1 483 ? 5.163 1.387 -14.862 1.00 86.56 483 PHE A N 1
ATOM 3778 C CA . PHE A 1 483 ? 4.477 0.687 -13.779 1.00 86.56 483 PHE A CA 1
ATOM 3779 C C . PHE A 1 483 ? 3.356 -0.264 -14.213 1.00 86.56 483 PHE A C 1
ATOM 3781 O O . PHE A 1 483 ? 3.114 -1.234 -13.498 1.00 86.56 483 PHE A O 1
ATOM 3788 N N . HIS A 1 484 ? 2.723 -0.058 -15.372 1.00 84.31 484 HIS A N 1
ATOM 3789 C CA . HIS A 1 484 ? 1.595 -0.878 -15.856 1.00 84.31 484 HIS A CA 1
ATOM 3790 C C . HIS A 1 484 ? 1.945 -1.818 -17.015 1.00 84.31 484 HIS A C 1
ATOM 3792 O O . HIS A 1 484 ? 1.079 -2.541 -17.500 1.00 84.31 484 HIS A O 1
ATOM 3798 N N . HIS A 1 485 ? 3.189 -1.811 -17.499 1.00 82.12 485 HIS A N 1
ATOM 3799 C CA . HIS A 1 485 ? 3.619 -2.740 -18.545 1.00 82.12 485 HIS A CA 1
ATOM 3800 C C . HIS A 1 485 ? 4.599 -3.763 -18.000 1.00 82.12 485 HIS A C 1
ATOM 3802 O O . HIS A 1 485 ? 5.332 -3.500 -17.047 1.00 82.12 485 HIS A O 1
ATOM 3808 N N . ASP A 1 486 ? 4.582 -4.955 -18.584 1.00 75.12 486 ASP A N 1
ATOM 3809 C CA . ASP A 1 486 ? 5.436 -6.078 -18.217 1.00 75.12 486 ASP A CA 1
ATOM 3810 C C . ASP A 1 486 ? 6.736 -6.099 -19.015 1.00 75.12 486 ASP A C 1
ATOM 3812 O O . ASP A 1 486 ? 6.743 -6.084 -20.245 1.00 75.12 486 ASP A O 1
ATOM 3816 N N . ALA A 1 487 ? 7.853 -6.153 -18.285 1.00 74.69 487 ALA A N 1
ATOM 3817 C CA . ALA A 1 487 ? 9.182 -6.334 -18.848 1.00 74.69 487 ALA A CA 1
ATOM 3818 C C . ALA A 1 487 ? 9.260 -7.615 -19.688 1.00 74.69 487 ALA A C 1
ATOM 3820 O O . ALA A 1 487 ? 9.942 -7.633 -20.710 1.00 74.69 487 ALA A O 1
ATOM 3821 N N . ALA A 1 488 ? 8.569 -8.688 -19.286 1.00 70.88 488 ALA A N 1
ATOM 3822 C CA . ALA A 1 488 ? 8.499 -9.919 -20.065 1.00 70.88 488 ALA A CA 1
ATOM 3823 C C . ALA A 1 488 ? 7.678 -9.732 -21.347 1.00 70.88 488 ALA A C 1
ATOM 3825 O O . ALA A 1 488 ? 8.100 -10.207 -22.398 1.00 70.88 488 ALA A O 1
ATOM 3826 N N . VAL A 1 489 ? 6.582 -8.966 -21.306 1.00 69.19 489 VAL A N 1
ATOM 3827 C CA . VAL A 1 489 ? 5.842 -8.568 -22.518 1.00 69.19 489 VAL A CA 1
ATOM 3828 C C . VAL A 1 489 ? 6.735 -7.754 -23.455 1.00 69.19 489 VAL A C 1
ATOM 3830 O O . VAL A 1 489 ? 6.736 -8.007 -24.656 1.00 69.19 489 VAL A O 1
ATOM 3833 N N . PHE A 1 490 ? 7.561 -6.840 -22.939 1.00 71.31 490 PHE A N 1
ATOM 3834 C CA . PHE A 1 490 ? 8.520 -6.108 -23.772 1.00 71.31 490 PHE A CA 1
ATOM 3835 C C . PHE A 1 490 ? 9.636 -6.992 -24.329 1.00 71.31 490 PHE A C 1
ATOM 3837 O O . PHE A 1 490 ? 10.012 -6.823 -25.489 1.00 71.31 490 PHE A O 1
ATOM 3844 N N . ARG A 1 491 ? 10.149 -7.947 -23.545 1.00 72.69 491 ARG A N 1
ATOM 3845 C CA . ARG A 1 491 ? 11.143 -8.922 -24.017 1.00 72.69 491 ARG A CA 1
ATOM 3846 C C . ARG A 1 491 ? 10.570 -9.814 -25.109 1.00 72.69 491 ARG A C 1
ATOM 3848 O O . ARG A 1 491 ? 11.185 -9.925 -26.160 1.00 72.69 491 ARG A O 1
ATOM 3855 N N . HIS A 1 492 ? 9.366 -10.345 -24.925 1.00 69.50 492 HIS A N 1
ATOM 3856 C CA . HIS A 1 492 ? 8.703 -11.133 -25.957 1.00 69.50 492 HIS A CA 1
ATOM 3857 C C . HIS A 1 492 ? 8.352 -10.303 -27.186 1.00 69.50 492 HIS A C 1
ATOM 3859 O O . HIS A 1 492 ? 8.579 -10.765 -28.295 1.00 69.50 492 HIS A O 1
ATOM 3865 N N . ALA A 1 493 ? 7.889 -9.061 -27.030 1.00 68.19 493 ALA A N 1
ATOM 3866 C CA . ALA A 1 493 ? 7.687 -8.166 -28.167 1.00 68.19 493 ALA A CA 1
ATOM 3867 C C . ALA A 1 493 ? 9.004 -7.877 -28.906 1.00 68.19 493 ALA A C 1
ATOM 3869 O O . ALA A 1 493 ? 8.993 -7.732 -30.121 1.00 68.19 493 ALA A O 1
ATOM 3870 N N . LYS A 1 494 ? 10.141 -7.822 -28.199 1.00 68.38 494 LYS A N 1
ATOM 3871 C CA . LYS A 1 494 ? 11.479 -7.663 -28.788 1.00 68.38 494 LYS A CA 1
ATOM 3872 C C . LYS A 1 494 ? 11.972 -8.931 -29.494 1.00 68.38 494 LYS A C 1
ATOM 3874 O O . LYS A 1 494 ? 12.626 -8.814 -30.520 1.00 68.38 494 LYS A O 1
ATOM 3879 N N . GLU A 1 495 ? 11.670 -10.111 -28.961 1.00 74.12 495 GLU A N 1
ATOM 3880 C CA . GLU A 1 495 ? 12.020 -11.411 -29.558 1.00 74.12 495 GLU A CA 1
ATOM 3881 C C . GLU A 1 495 ? 11.126 -11.767 -30.754 1.00 74.12 495 GLU A C 1
ATOM 3883 O O . GLU A 1 495 ? 11.592 -12.369 -31.719 1.00 74.12 495 GLU A O 1
ATOM 3888 N N . GLN A 1 496 ? 9.846 -11.392 -30.694 1.00 64.06 496 GLN A N 1
ATOM 3889 C CA . GLN A 1 496 ? 8.863 -11.604 -31.757 1.00 64.06 496 GLN A CA 1
ATOM 3890 C C . GLN A 1 496 ? 8.881 -10.493 -32.807 1.00 64.06 496 GLN A C 1
ATOM 3892 O O . GLN A 1 496 ? 8.438 -10.728 -33.931 1.00 64.06 496 GLN A O 1
ATOM 3897 N N . ALA A 1 497 ? 9.399 -9.302 -32.480 1.00 59.00 497 ALA A N 1
ATOM 3898 C CA . ALA A 1 497 ? 9.768 -8.320 -33.488 1.00 59.00 497 ALA A CA 1
ATOM 3899 C C . ALA A 1 497 ? 10.840 -8.969 -34.375 1.00 59.00 497 ALA A C 1
ATOM 3901 O O . ALA A 1 497 ? 11.918 -9.298 -33.874 1.00 59.00 497 ALA A O 1
ATOM 3902 N N . PRO A 1 498 ? 10.563 -9.205 -35.666 1.00 49.25 498 PRO A N 1
ATOM 3903 C CA . PRO A 1 498 ? 11.480 -9.934 -36.520 1.00 49.25 498 PRO A CA 1
ATOM 3904 C C . PRO A 1 498 ? 12.862 -9.270 -36.501 1.00 49.25 498 PRO A C 1
ATOM 3906 O O . PRO A 1 498 ? 13.017 -8.129 -36.925 1.00 49.25 498 PRO A O 1
ATOM 3909 N N . MET A 1 499 ? 13.889 -10.002 -36.061 1.00 46.06 499 MET A N 1
ATOM 3910 C CA . MET A 1 499 ? 15.304 -9.629 -36.238 1.00 46.06 499 MET A CA 1
ATOM 3911 C C . MET A 1 499 ? 15.712 -9.559 -37.724 1.00 46.06 499 MET A C 1
ATOM 3913 O O . MET A 1 499 ? 16.860 -9.256 -38.051 1.00 46.06 499 MET A O 1
ATOM 3917 N N . THR A 1 500 ? 14.795 -9.835 -38.655 1.00 43.91 500 THR A N 1
ATOM 3918 C CA . THR A 1 500 ? 14.978 -9.490 -40.060 1.00 43.91 500 THR A CA 1
ATOM 3919 C C . THR A 1 500 ? 15.002 -7.971 -40.166 1.00 43.91 500 THR A C 1
ATOM 3921 O O . THR A 1 500 ? 13.970 -7.327 -40.014 1.00 43.91 500 THR A O 1
ATOM 3924 N N . GLY A 1 501 ? 16.178 -7.395 -40.418 1.00 46.28 501 GLY A N 1
ATOM 3925 C CA . GLY A 1 501 ? 16.386 -5.966 -40.672 1.00 46.28 501 GLY A CA 1
ATOM 3926 C C . GLY A 1 501 ? 15.694 -5.450 -41.941 1.00 46.28 501 GLY A C 1
ATOM 3927 O O . GLY A 1 501 ? 16.345 -4.912 -42.827 1.00 46.28 501 GLY A O 1
ATOM 3928 N N . GLY A 1 502 ? 14.383 -5.624 -42.050 1.00 45.72 502 GLY A N 1
ATOM 3929 C CA . GLY A 1 502 ? 13.573 -5.241 -43.189 1.00 45.72 502 GLY A CA 1
ATOM 3930 C C . GLY A 1 502 ? 12.098 -5.353 -42.835 1.00 45.72 502 GLY A C 1
ATOM 3931 O O . GLY A 1 502 ? 11.604 -6.445 -42.581 1.00 45.72 502 GLY A O 1
ATOM 3932 N N . ALA A 1 503 ? 11.424 -4.206 -42.865 1.00 40.25 503 ALA A N 1
ATOM 3933 C CA . ALA A 1 503 ? 9.984 -4.031 -42.735 1.00 40.25 503 ALA A CA 1
ATOM 3934 C C . ALA A 1 503 ? 9.394 -4.354 -41.347 1.00 40.25 503 ALA A C 1
ATOM 3936 O O . ALA A 1 503 ? 8.876 -5.434 -41.079 1.00 40.25 503 ALA A O 1
ATOM 3937 N N . THR A 1 504 ? 9.291 -3.308 -40.519 1.00 46.34 504 THR A N 1
ATOM 3938 C CA . THR A 1 504 ? 8.029 -3.078 -39.797 1.00 46.34 504 THR A CA 1
ATOM 3939 C C . THR A 1 504 ? 6.859 -3.254 -40.776 1.00 46.34 504 THR A C 1
ATOM 3941 O O . THR A 1 504 ? 7.062 -3.017 -41.972 1.00 46.34 504 THR A O 1
ATOM 3944 N N . PRO A 1 505 ? 5.652 -3.659 -40.337 1.00 43.44 505 PRO A N 1
ATOM 3945 C CA . PRO A 1 505 ? 4.485 -3.652 -41.209 1.00 43.44 505 PRO A CA 1
ATOM 3946 C C . PRO A 1 505 ? 4.365 -2.248 -41.800 1.00 43.44 505 PRO A C 1
ATOM 3948 O O . PRO A 1 505 ? 3.996 -1.287 -41.128 1.00 43.44 505 PRO A O 1
ATOM 3951 N N . ARG A 1 506 ? 4.798 -2.132 -43.057 1.00 44.97 506 ARG A N 1
ATOM 3952 C CA . ARG A 1 506 ? 4.590 -0.981 -43.907 1.00 44.97 506 ARG A CA 1
ATOM 3953 C C . ARG A 1 506 ? 3.079 -0.955 -44.030 1.00 44.97 506 ARG A C 1
ATOM 3955 O O . ARG A 1 506 ? 2.516 -1.713 -44.809 1.00 44.97 506 ARG A O 1
ATOM 3962 N N . GLU A 1 507 ? 2.416 -0.134 -43.227 1.00 48.81 507 GLU A N 1
ATOM 3963 C CA . GLU A 1 507 ? 1.177 0.462 -43.696 1.00 48.81 507 GLU A CA 1
ATOM 3964 C C . GLU A 1 507 ? 1.564 1.158 -45.004 1.00 48.81 507 GLU A C 1
ATOM 3966 O O . GLU A 1 507 ? 2.230 2.199 -45.003 1.00 48.81 507 GLU A O 1
ATOM 3971 N N . GLU A 1 508 ? 1.314 0.466 -46.117 1.00 42.88 508 GLU A N 1
ATOM 3972 C CA . GLU A 1 508 ? 1.641 0.892 -47.470 1.00 42.88 508 GLU A CA 1
ATOM 3973 C C . GLU A 1 508 ? 0.978 2.253 -47.707 1.00 42.88 508 GLU A C 1
ATOM 3975 O O . GLU A 1 508 ? -0.210 2.344 -47.993 1.00 42.88 508 GLU A O 1
ATOM 3980 N N . GLY A 1 509 ? 1.736 3.334 -47.502 1.00 55.97 509 GLY A N 1
ATOM 3981 C CA . GLY A 1 509 ? 1.241 4.700 -47.667 1.00 55.97 509 GLY A CA 1
ATOM 3982 C C . GLY A 1 509 ? 1.910 5.765 -46.796 1.00 55.97 509 GLY A C 1
ATOM 3983 O O . GLY A 1 509 ? 1.906 6.930 -47.186 1.00 55.97 509 GLY A O 1
ATOM 3984 N N . ARG A 1 510 ? 2.533 5.420 -45.657 1.00 52.28 510 ARG A N 1
ATOM 3985 C CA . ARG A 1 510 ? 3.261 6.419 -44.847 1.00 52.28 510 ARG A CA 1
ATOM 3986 C C . ARG A 1 510 ? 4.682 6.633 -45.371 1.00 52.28 510 ARG A C 1
ATOM 3988 O O . ARG A 1 510 ? 5.499 5.715 -45.412 1.00 52.28 510 ARG A O 1
ATOM 3995 N N . THR A 1 511 ? 4.982 7.867 -45.776 1.00 52.62 511 THR A N 1
ATOM 3996 C CA . THR A 1 511 ? 6.332 8.294 -46.163 1.00 52.62 511 THR A CA 1
ATOM 3997 C C . THR A 1 511 ? 7.327 8.016 -45.021 1.00 52.62 511 THR A C 1
ATOM 3999 O O . THR A 1 511 ? 7.028 8.406 -43.893 1.00 52.62 511 THR A O 1
ATOM 4002 N N . PRO A 1 512 ? 8.513 7.423 -45.276 1.00 50.22 512 PRO A N 1
ATOM 4003 C CA . PRO A 1 512 ? 9.522 7.050 -44.264 1.00 50.22 512 PRO A CA 1
ATOM 4004 C C . PRO A 1 512 ? 10.130 8.188 -43.412 1.00 50.22 512 PRO A C 1
ATOM 4006 O O . PRO A 1 512 ? 11.144 7.979 -42.756 1.00 50.22 512 PRO A O 1
ATOM 4009 N N . GLY A 1 513 ? 9.576 9.402 -43.453 1.00 54.69 513 GLY A N 1
ATOM 4010 C CA . GLY A 1 513 ? 10.245 10.628 -43.012 1.00 54.69 513 GLY A CA 1
ATOM 4011 C C . GLY A 1 513 ? 9.828 11.209 -41.661 1.00 54.69 513 GLY A C 1
ATOM 4012 O O . GLY A 1 513 ? 10.456 12.168 -41.231 1.00 54.69 513 GLY A O 1
ATOM 4013 N N . ALA A 1 514 ? 8.809 10.687 -40.976 1.00 64.31 514 ALA A N 1
ATOM 4014 C CA . ALA A 1 514 ? 8.402 11.250 -39.686 1.00 64.31 514 ALA A CA 1
ATOM 4015 C C . ALA A 1 514 ? 7.816 10.173 -38.771 1.00 64.31 514 ALA A C 1
ATOM 4017 O O . ALA A 1 514 ? 6.600 10.060 -38.628 1.00 64.31 514 ALA A O 1
ATOM 4018 N N . ALA A 1 515 ? 8.684 9.359 -38.160 1.00 77.38 515 ALA A N 1
ATOM 4019 C CA . ALA A 1 515 ? 8.286 8.668 -36.938 1.00 77.38 515 ALA A CA 1
ATOM 4020 C C . ALA A 1 515 ? 7.828 9.732 -35.937 1.00 77.38 515 ALA A C 1
ATOM 4022 O O . ALA A 1 515 ? 8.492 10.765 -35.796 1.00 77.38 515 ALA A O 1
ATOM 4023 N N . SER A 1 516 ? 6.694 9.499 -35.279 1.00 88.75 516 SER A N 1
ATOM 4024 C CA . SER A 1 516 ? 6.218 10.456 -34.291 1.00 88.75 516 SER A CA 1
ATOM 4025 C C . SER A 1 516 ? 7.247 10.563 -33.160 1.00 88.75 516 SER A C 1
ATOM 4027 O O . SER A 1 516 ? 7.940 9.598 -32.815 1.00 88.75 516 SER A O 1
ATOM 4029 N N . ARG A 1 517 ? 7.358 11.742 -32.552 1.00 90.81 517 ARG A N 1
ATOM 4030 C CA . ARG A 1 517 ? 8.093 11.979 -31.312 1.00 90.81 517 ARG A CA 1
ATOM 4031 C C . ARG A 1 517 ? 7.748 10.917 -30.275 1.00 90.81 517 ARG A C 1
ATOM 4033 O O . ARG A 1 517 ? 8.638 10.374 -29.622 1.00 90.81 517 ARG A O 1
ATOM 4040 N N . ARG A 1 518 ? 6.460 10.585 -30.168 1.00 90.44 518 ARG A N 1
ATOM 4041 C CA . ARG A 1 518 ? 5.964 9.537 -29.279 1.00 90.44 518 ARG A CA 1
ATOM 4042 C C . ARG A 1 518 ? 6.530 8.157 -29.620 1.00 90.44 518 ARG A C 1
ATOM 4044 O O . ARG A 1 518 ? 6.939 7.451 -28.703 1.00 90.44 518 ARG A O 1
ATOM 4051 N N . ASP A 1 519 ? 6.605 7.777 -30.894 1.00 89.75 519 ASP A N 1
ATOM 4052 C CA . ASP A 1 519 ? 7.172 6.485 -31.317 1.00 89.75 519 ASP A CA 1
ATOM 4053 C C . ASP A 1 519 ? 8.660 6.381 -30.972 1.00 89.75 519 ASP A C 1
ATOM 4055 O O . ASP A 1 519 ? 9.113 5.350 -30.471 1.00 89.75 519 ASP A O 1
ATOM 4059 N N . ILE A 1 520 ? 9.412 7.467 -31.180 1.00 91.38 520 ILE A N 1
ATOM 4060 C CA . ILE A 1 520 ? 10.832 7.556 -30.814 1.00 91.38 520 ILE A CA 1
ATOM 4061 C C . ILE A 1 520 ? 11.001 7.369 -29.302 1.00 91.38 520 ILE A C 1
ATOM 4063 O O . ILE A 1 520 ? 11.833 6.578 -28.852 1.00 91.38 520 ILE A O 1
ATOM 4067 N N . GLN A 1 521 ? 10.192 8.056 -28.496 1.00 94.44 521 GLN A N 1
ATOM 4068 C CA . GLN A 1 521 ? 10.247 7.936 -27.039 1.00 94.44 521 GLN A CA 1
ATOM 4069 C C . GLN A 1 521 ? 9.823 6.543 -26.559 1.00 94.44 521 GLN A C 1
ATOM 4071 O O . GLN A 1 521 ? 10.480 5.980 -25.685 1.00 94.44 521 GLN A O 1
ATOM 4076 N N . LEU A 1 522 ? 8.784 5.944 -27.149 1.00 91.25 522 LEU A N 1
ATOM 4077 C CA . LEU A 1 522 ? 8.363 4.577 -26.834 1.00 91.25 522 LEU A CA 1
ATOM 4078 C C . LEU A 1 522 ? 9.441 3.552 -27.186 1.00 91.25 522 LEU A C 1
ATOM 4080 O O . LEU A 1 522 ? 9.666 2.622 -26.411 1.00 91.25 522 LEU A O 1
ATOM 4084 N N . TYR A 1 523 ? 10.128 3.720 -28.318 1.00 91.56 523 TYR A N 1
ATOM 4085 C CA . TYR A 1 523 ? 11.256 2.873 -28.694 1.00 91.56 523 TYR A CA 1
ATOM 4086 C C . TYR A 1 523 ? 12.337 2.881 -27.608 1.00 91.56 523 TYR A C 1
ATOM 4088 O O . TYR A 1 523 ? 12.731 1.819 -27.119 1.00 91.56 523 TYR A O 1
ATOM 4096 N N . TRP A 1 524 ? 12.766 4.064 -27.166 1.00 93.88 524 TRP A N 1
ATOM 4097 C CA . TRP A 1 524 ? 13.797 4.170 -26.136 1.00 93.88 524 TRP A CA 1
ATOM 4098 C C . TRP A 1 524 ? 13.326 3.733 -24.751 1.00 93.88 524 TRP A C 1
ATOM 4100 O O . TRP A 1 524 ? 14.091 3.088 -24.036 1.00 93.88 524 TRP A O 1
ATOM 4110 N N . LEU A 1 525 ? 12.067 4.002 -24.392 1.00 93.25 525 LEU A N 1
ATOM 4111 C CA . LEU A 1 525 ? 11.474 3.500 -23.153 1.00 93.25 525 LEU A CA 1
ATOM 4112 C C . LEU A 1 525 ? 11.532 1.971 -23.107 1.00 93.25 525 LEU A C 1
ATOM 4114 O O . LEU A 1 525 ? 11.889 1.411 -22.078 1.00 93.25 525 LEU A O 1
ATOM 4118 N N . ARG A 1 526 ? 11.229 1.292 -24.221 1.00 90.44 526 ARG A N 1
ATOM 4119 C CA . ARG A 1 526 ? 11.307 -0.174 -24.315 1.00 90.44 526 ARG A CA 1
ATOM 4120 C C . ARG A 1 526 ? 12.739 -0.686 -24.190 1.00 90.44 526 ARG A C 1
ATOM 4122 O O . ARG A 1 526 ? 12.956 -1.690 -23.519 1.00 90.44 526 ARG A O 1
ATOM 4129 N N . GLN A 1 527 ? 13.711 -0.014 -24.811 1.00 90.38 527 GLN A N 1
ATOM 4130 C CA . GLN A 1 527 ? 15.117 -0.431 -24.729 1.00 90.38 527 GLN A CA 1
ATOM 4131 C C . GLN A 1 527 ? 15.714 -0.233 -23.333 1.00 90.38 527 GLN A C 1
ATOM 4133 O O . GLN A 1 527 ? 16.519 -1.052 -22.900 1.00 90.38 527 GLN A O 1
ATOM 4138 N N . PHE A 1 528 ? 15.305 0.823 -22.627 1.00 93.56 528 PHE A N 1
ATOM 4139 C CA . PHE A 1 528 ? 15.847 1.188 -21.318 1.00 93.56 528 PHE A CA 1
ATOM 4140 C C . PHE A 1 528 ? 14.890 0.946 -20.156 1.00 93.56 528 PHE A C 1
ATOM 4142 O O . PHE A 1 528 ? 15.100 1.503 -19.084 1.00 93.56 528 PHE A O 1
ATOM 4149 N N . TYR A 1 529 ? 13.857 0.123 -20.338 1.00 91.62 529 TYR A N 1
ATOM 4150 C CA . TYR A 1 529 ? 12.793 -0.058 -19.349 1.00 91.62 529 TYR A CA 1
ATOM 4151 C C . TYR A 1 529 ? 13.335 -0.378 -17.944 1.00 91.62 529 TYR A C 1
ATOM 4153 O O . TYR A 1 529 ? 12.982 0.302 -16.982 1.00 91.62 529 TYR A O 1
ATOM 4161 N N . GLU A 1 530 ? 14.227 -1.367 -17.822 1.00 89.94 530 GLU A N 1
ATOM 4162 C CA . GLU A 1 530 ? 14.770 -1.796 -16.524 1.00 89.94 530 GLU A CA 1
ATOM 4163 C C . GLU A 1 530 ? 15.655 -0.716 -15.892 1.00 89.94 530 GLU A C 1
ATOM 4165 O O . GLU A 1 530 ? 15.427 -0.330 -14.746 1.00 89.94 530 GLU A O 1
ATOM 4170 N N . SER A 1 531 ? 16.599 -0.157 -16.657 1.00 94.19 531 SER A N 1
ATOM 4171 C CA . SER A 1 531 ? 17.486 0.914 -16.183 1.00 94.19 531 SER A CA 1
ATOM 4172 C C . SER A 1 531 ? 16.717 2.179 -15.802 1.00 94.19 531 SER A C 1
ATOM 4174 O O . SER A 1 531 ? 17.066 2.851 -14.835 1.00 94.19 531 SER A O 1
ATOM 4176 N N . LEU A 1 532 ? 15.654 2.505 -16.540 1.00 94.81 532 LEU A N 1
ATOM 4177 C CA . LEU A 1 532 ? 14.795 3.649 -16.265 1.00 94.81 532 LEU A CA 1
ATOM 4178 C C . LEU A 1 532 ? 13.937 3.414 -15.019 1.00 94.81 532 LEU A C 1
ATOM 4180 O O . LEU A 1 532 ? 13.815 4.325 -14.203 1.00 94.81 532 LEU A O 1
ATOM 4184 N N . ARG A 1 533 ? 13.382 2.207 -14.837 1.00 91.50 533 ARG A N 1
ATOM 4185 C CA . ARG A 1 533 ? 12.661 1.818 -13.613 1.00 91.50 533 ARG A CA 1
ATOM 4186 C C . ARG A 1 533 ? 13.581 1.909 -12.398 1.00 91.50 533 ARG A C 1
ATOM 4188 O O . ARG A 1 533 ? 13.193 2.507 -11.400 1.00 91.50 533 ARG A O 1
ATOM 4195 N N . GLU A 1 534 ? 14.796 1.372 -12.487 1.00 91.12 534 GLU A N 1
ATOM 4196 C CA . GLU A 1 534 ? 15.787 1.424 -11.407 1.00 91.12 534 GLU A CA 1
ATOM 4197 C C . GLU A 1 534 ? 16.194 2.866 -11.080 1.00 91.12 534 GLU A C 1
ATOM 4199 O O . GLU A 1 534 ? 16.112 3.279 -9.922 1.00 91.12 534 GLU A O 1
ATOM 4204 N N . ALA A 1 535 ? 16.551 3.662 -12.094 1.00 94.44 535 ALA A N 1
ATOM 4205 C CA . ALA A 1 535 ? 16.907 5.066 -11.915 1.00 94.44 535 ALA A CA 1
ATOM 4206 C C . ALA A 1 535 ? 15.746 5.878 -11.325 1.00 94.44 535 ALA A C 1
ATOM 4208 O O . ALA A 1 535 ? 15.954 6.674 -10.414 1.00 94.44 535 ALA A O 1
ATOM 4209 N N . LEU A 1 536 ? 14.513 5.650 -11.788 1.00 94.12 536 LEU A N 1
ATOM 4210 C CA . LEU A 1 536 ? 13.332 6.320 -11.254 1.00 94.12 536 LEU A CA 1
ATOM 4211 C C . LEU A 1 536 ? 13.092 5.948 -9.790 1.00 94.12 536 LEU A C 1
ATOM 4213 O O . LEU A 1 536 ? 12.887 6.834 -8.965 1.00 94.12 536 LEU A O 1
ATOM 4217 N N . MET A 1 537 ? 13.133 4.659 -9.448 1.00 90.06 537 MET A N 1
ATOM 4218 C CA . MET A 1 537 ? 12.941 4.220 -8.065 1.00 90.06 537 MET A CA 1
ATOM 4219 C C . MET A 1 537 ? 14.042 4.758 -7.153 1.00 90.06 537 MET A C 1
ATOM 4221 O O . MET A 1 537 ? 13.741 5.203 -6.047 1.00 90.06 537 MET A O 1
ATOM 4225 N N . LYS A 1 538 ? 15.288 4.809 -7.631 1.00 91.56 538 LYS A N 1
ATOM 4226 C CA . LYS A 1 538 ? 16.402 5.442 -6.922 1.00 91.56 538 LYS A CA 1
ATOM 4227 C C . LYS A 1 538 ? 16.128 6.925 -6.657 1.00 91.56 538 LYS A C 1
ATOM 4229 O O . LYS A 1 538 ? 16.122 7.336 -5.502 1.00 91.56 538 LYS A O 1
ATOM 4234 N N . GLU A 1 539 ? 15.792 7.698 -7.689 1.00 93.38 539 GLU A N 1
ATOM 4235 C CA . GLU A 1 539 ? 15.473 9.131 -7.576 1.00 93.38 539 GLU A CA 1
ATOM 4236 C C . GLU A 1 539 ? 14.289 9.417 -6.643 1.00 93.38 539 GLU A C 1
ATOM 4238 O O . GLU A 1 539 ? 14.210 10.469 -6.004 1.00 93.38 539 GLU A O 1
ATOM 4243 N N . VAL A 1 540 ? 13.325 8.500 -6.576 1.00 90.19 540 VAL A N 1
ATOM 4244 C CA . VAL A 1 540 ? 12.157 8.642 -5.710 1.00 90.19 540 VAL A CA 1
ATOM 4245 C C . VAL A 1 540 ? 12.497 8.275 -4.257 1.00 90.19 540 VAL A C 1
ATOM 4247 O O . VAL A 1 540 ? 12.074 8.991 -3.349 1.00 90.19 540 VAL A O 1
ATOM 4250 N N . VAL A 1 541 ? 13.280 7.217 -4.022 1.00 86.94 541 VAL A N 1
ATOM 4251 C CA . VAL A 1 541 ? 13.679 6.745 -2.680 1.00 86.94 541 VAL A CA 1
ATOM 4252 C C . VAL A 1 541 ? 14.741 7.636 -2.034 1.00 86.94 541 VAL A C 1
ATOM 4254 O O . VAL A 1 541 ? 14.724 7.823 -0.817 1.00 86.94 541 VAL A O 1
ATOM 4257 N N . GLU A 1 542 ? 15.655 8.209 -2.819 1.00 86.81 542 GLU A N 1
ATOM 4258 C CA . GLU A 1 542 ? 16.706 9.117 -2.332 1.00 86.81 542 GLU A CA 1
ATOM 4259 C C . GLU A 1 542 ? 16.161 10.481 -1.901 1.00 86.81 542 GLU A C 1
ATOM 4261 O O . GLU A 1 542 ? 16.853 11.276 -1.260 1.00 86.81 542 GLU A O 1
ATOM 4266 N N . ARG A 1 543 ? 14.887 10.764 -2.183 1.00 83.94 543 ARG A N 1
ATOM 4267 C CA . ARG A 1 543 ? 14.250 11.955 -1.638 1.00 83.94 543 ARG A CA 1
ATOM 4268 C C . ARG A 1 543 ? 14.139 11.836 -0.134 1.00 83.94 543 ARG A C 1
ATOM 4270 O O . ARG A 1 543 ? 13.517 10.930 0.414 1.00 83.94 543 ARG A O 1
ATOM 4277 N N . ASN A 1 544 ? 14.649 12.862 0.531 1.00 80.75 544 ASN A N 1
ATOM 4278 C CA . ASN A 1 544 ? 14.594 13.011 1.976 1.00 80.75 544 ASN A CA 1
ATOM 4279 C C . ASN A 1 544 ? 13.189 13.387 2.470 1.00 80.75 544 ASN A C 1
ATOM 4281 O O . ASN A 1 544 ? 13.080 14.183 3.396 1.00 80.75 544 ASN A O 1
ATOM 4285 N N . THR A 1 545 ? 12.109 12.878 1.867 1.00 87.44 545 THR A N 1
ATOM 4286 C CA . THR A 1 545 ? 10.736 13.174 2.296 1.00 87.44 545 THR A CA 1
ATOM 4287 C C . THR A 1 545 ? 9.867 11.930 2.379 1.00 87.44 545 THR A C 1
ATOM 4289 O O . THR A 1 545 ? 9.834 11.126 1.454 1.00 87.44 545 THR A O 1
ATOM 4292 N N . THR A 1 546 ? 9.100 11.848 3.457 1.00 89.75 546 THR A N 1
ATOM 4293 C CA . THR A 1 546 ? 8.014 10.895 3.698 1.00 89.75 546 THR A CA 1
ATOM 4294 C C . THR A 1 546 ? 6.688 11.664 3.793 1.00 89.75 546 THR A C 1
ATOM 4296 O O . THR A 1 546 ? 6.703 12.875 4.024 1.00 89.75 546 THR A O 1
ATOM 4299 N N . SER A 1 547 ? 5.545 11.012 3.582 1.00 89.75 547 SER A N 1
ATOM 4300 C CA . SER A 1 547 ? 4.230 11.634 3.813 1.00 89.75 547 SER A CA 1
ATOM 4301 C C . SER A 1 547 ? 3.634 11.138 5.125 1.00 89.75 547 SER A C 1
ATOM 4303 O O . SER A 1 547 ? 3.744 9.956 5.432 1.00 89.75 547 SER A O 1
ATOM 4305 N N . CYS A 1 548 ? 2.990 12.022 5.881 1.00 91.38 548 CYS A N 1
ATOM 4306 C CA . CYS A 1 548 ? 2.218 11.673 7.073 1.00 91.38 548 CYS A CA 1
ATOM 4307 C C . CYS A 1 548 ? 0.890 12.436 7.088 1.00 91.38 548 CYS A C 1
ATOM 4309 O O . CYS A 1 548 ? 0.740 13.446 6.397 1.00 91.38 548 CYS A O 1
ATOM 4311 N N . LEU A 1 549 ? -0.086 11.957 7.859 1.00 90.62 549 LEU A N 1
ATOM 4312 C CA . LEU A 1 549 ? -1.346 12.673 8.043 1.00 90.62 549 LEU A CA 1
ATOM 4313 C C . LEU A 1 549 ? -1.188 13.754 9.114 1.00 90.62 549 LEU A C 1
ATOM 4315 O O . LEU A 1 549 ? -0.799 13.471 10.245 1.00 90.62 549 LEU A O 1
ATOM 4319 N N . SER A 1 550 ? -1.507 14.999 8.760 1.00 85.31 550 SER A N 1
ATOM 4320 C CA . SER A 1 550 ? -1.343 16.167 9.631 1.00 85.31 550 SER A CA 1
ATOM 4321 C C . SER A 1 550 ? -2.638 16.644 10.280 1.00 85.31 550 SER A C 1
ATOM 4323 O O . SER A 1 550 ? -2.588 17.464 11.190 1.00 85.31 550 SER A O 1
ATOM 4325 N N . GLY A 1 551 ? -3.800 16.202 9.793 1.00 87.56 551 GLY A N 1
ATOM 4326 C CA . GLY A 1 551 ? -5.086 16.623 10.341 1.00 87.56 551 GLY A CA 1
ATOM 4327 C C . GLY A 1 551 ? -6.289 16.212 9.500 1.00 87.56 551 GLY A C 1
ATOM 4328 O O . GLY A 1 551 ? -6.152 15.671 8.402 1.00 87.56 551 GLY A O 1
ATOM 4329 N N . VAL A 1 552 ? -7.470 16.508 10.038 1.00 90.00 552 VAL A N 1
ATOM 4330 C CA . VAL A 1 552 ? -8.778 16.295 9.409 1.00 90.00 552 VAL A CA 1
ATOM 4331 C C . VAL A 1 552 ? -9.462 17.645 9.250 1.00 90.00 552 VAL A C 1
ATOM 4333 O O . VAL A 1 552 ? -9.559 18.408 10.208 1.00 90.00 552 VAL A O 1
ATOM 4336 N N . GLN A 1 553 ? -9.969 17.923 8.055 1.00 88.56 553 GLN A N 1
ATOM 4337 C CA . GLN A 1 553 ? -10.899 19.016 7.806 1.00 88.56 553 GLN A CA 1
ATOM 4338 C C . GLN A 1 553 ? -12.321 18.461 7.758 1.00 88.56 553 GLN A C 1
ATOM 4340 O O . GLN A 1 553 ? -12.620 17.553 6.980 1.00 88.56 553 GLN A O 1
ATOM 4345 N N . MET A 1 554 ? -13.205 19.031 8.573 1.00 85.44 554 MET A N 1
ATOM 4346 C CA . MET A 1 554 ? -14.641 18.786 8.486 1.00 85.44 554 MET A CA 1
ATOM 4347 C C . MET A 1 554 ? -15.248 19.765 7.485 1.00 85.44 554 MET A C 1
ATOM 4349 O O . MET A 1 554 ? -15.029 20.974 7.574 1.00 85.44 554 MET A O 1
ATOM 4353 N N . LYS A 1 555 ? -16.004 19.263 6.508 1.00 82.06 555 LYS A N 1
ATOM 4354 C CA . LYS A 1 555 ? -16.755 20.145 5.612 1.00 82.06 555 LYS A CA 1
ATOM 4355 C C . LYS A 1 555 ? -18.017 20.648 6.311 1.00 82.06 555 LYS A C 1
ATOM 4357 O O . LYS A 1 555 ? -18.801 19.863 6.840 1.00 82.06 555 LYS A O 1
ATOM 4362 N N . GLY A 1 556 ? -18.233 21.964 6.278 1.00 73.38 556 GLY A N 1
ATOM 4363 C CA . GLY A 1 556 ? -19.472 22.568 6.768 1.00 73.38 556 GLY A CA 1
ATOM 4364 C C . GLY A 1 556 ? -20.682 22.112 5.944 1.00 73.38 556 GLY A C 1
ATOM 4365 O O . GLY A 1 556 ? -20.609 22.037 4.721 1.00 73.38 556 GLY A O 1
ATOM 4366 N N . LEU A 1 557 ? -21.813 21.865 6.610 1.00 64.62 557 LEU A N 1
ATOM 4367 C CA . LEU A 1 557 ? -23.087 21.355 6.060 1.00 64.62 557 LEU A CA 1
ATOM 4368 C C . LEU A 1 557 ? -23.829 22.326 5.107 1.00 64.62 557 LEU A C 1
ATOM 4370 O O . LEU A 1 557 ? -25.056 22.321 5.034 1.00 64.62 557 LEU A O 1
ATOM 4374 N N . LYS A 1 558 ? -23.122 23.204 4.389 1.00 58.44 558 LYS A N 1
ATOM 4375 C CA . LYS A 1 558 ? -23.714 24.398 3.761 1.00 58.44 558 LYS A CA 1
ATOM 4376 C C . LYS A 1 558 ? -24.562 24.137 2.505 1.00 58.44 558 LYS A C 1
ATOM 4378 O O . LYS A 1 558 ? -25.132 25.083 1.976 1.00 58.44 558 LYS A O 1
ATOM 4383 N N . SER A 1 559 ? -24.731 22.895 2.052 1.00 53.09 559 SER A N 1
ATOM 4384 C CA . SER A 1 559 ? -25.675 22.573 0.977 1.00 53.09 559 SER A CA 1
ATOM 4385 C C . SER A 1 559 ? -26.160 21.126 1.069 1.00 53.09 559 SER A C 1
ATOM 4387 O O . SER A 1 559 ? -25.361 20.206 1.201 1.00 53.09 559 SER A O 1
ATOM 4389 N N . ARG A 1 560 ? -27.479 20.909 0.957 1.00 55.94 560 ARG A N 1
ATOM 4390 C CA . ARG A 1 560 ? -28.092 19.573 0.788 1.00 55.94 560 ARG A CA 1
ATOM 4391 C C . ARG A 1 560 ? -27.796 18.953 -0.588 1.00 55.94 560 ARG A C 1
ATOM 4393 O O . ARG A 1 560 ? -28.284 17.862 -0.877 1.00 55.94 560 ARG A O 1
ATOM 4400 N N . GLN A 1 561 ? -27.060 19.643 -1.458 1.00 53.41 561 GLN A N 1
ATOM 4401 C CA . GLN A 1 561 ? -26.759 19.153 -2.795 1.00 53.41 561 GLN A CA 1
ATOM 4402 C C . GLN A 1 561 ? -25.484 18.302 -2.808 1.00 53.41 561 GLN A C 1
ATOM 4404 O O . GLN A 1 561 ? -24.374 18.813 -2.756 1.00 53.41 561 GLN A O 1
ATOM 4409 N N . TYR A 1 562 ? -25.736 17.001 -2.968 1.00 55.78 562 TYR A N 1
ATOM 4410 C CA . TYR A 1 562 ? -24.859 15.914 -3.408 1.00 55.78 562 TYR A CA 1
ATOM 4411 C C . TYR A 1 562 ? -23.766 15.415 -2.451 1.00 55.78 562 TYR A C 1
ATOM 4413 O O . TYR A 1 562 ? -23.273 16.121 -1.585 1.00 55.78 562 TYR A O 1
ATOM 4421 N N . ALA A 1 563 ? -23.484 14.117 -2.629 1.00 64.62 563 ALA A N 1
ATOM 4422 C CA . ALA A 1 563 ? -22.655 13.138 -1.916 1.00 64.62 563 ALA A CA 1
ATOM 4423 C C . ALA A 1 563 ? -21.229 13.545 -1.472 1.00 64.62 563 ALA A C 1
ATOM 4425 O O . ALA A 1 563 ? -20.323 12.714 -1.510 1.00 64.62 563 ALA A O 1
ATOM 4426 N N . GLU A 1 564 ? -20.997 14.776 -1.033 1.00 74.69 564 GLU A N 1
ATOM 4427 C CA . GLU A 1 564 ? -19.688 15.200 -0.557 1.00 74.69 564 GLU A CA 1
ATOM 4428 C C . GLU A 1 564 ? -19.227 14.382 0.660 1.00 74.69 564 GLU A C 1
ATOM 4430 O O . GLU A 1 564 ? -20.025 13.943 1.493 1.00 74.69 564 GLU A O 1
ATOM 4435 N N . SER A 1 565 ? -17.916 14.151 0.734 1.00 82.69 565 SER A N 1
ATOM 4436 C CA . SER A 1 565 ? -17.262 13.538 1.893 1.00 82.69 565 SER A CA 1
ATOM 4437 C C . SER A 1 565 ? -17.351 14.471 3.101 1.00 82.69 565 SER A C 1
ATOM 4439 O O . SER A 1 565 ? -17.013 15.651 2.988 1.00 82.69 565 SER A O 1
ATOM 4441 N N . LEU A 1 566 ? -17.767 13.953 4.258 1.00 86.44 566 LEU A N 1
ATOM 4442 C CA . LEU A 1 566 ? -17.827 14.709 5.515 1.00 86.44 566 LEU A CA 1
ATOM 4443 C C . LEU A 1 566 ? -16.454 15.143 6.011 1.00 86.44 566 LEU A C 1
ATOM 4445 O O . LEU A 1 566 ? -16.297 16.236 6.562 1.00 86.44 566 LEU A O 1
ATOM 4449 N N . PHE A 1 567 ? -15.479 14.265 5.818 1.00 89.56 567 PHE A N 1
ATOM 4450 C CA . PHE A 1 567 ? -14.116 14.457 6.263 1.00 89.56 567 PHE A CA 1
ATOM 4451 C C . PHE A 1 567 ? -13.191 14.536 5.064 1.00 89.56 567 PHE A C 1
ATOM 4453 O O . PHE A 1 567 ? -13.402 13.872 4.046 1.00 89.56 567 PHE A O 1
ATOM 4460 N N . ARG A 1 568 ? -12.153 15.351 5.208 1.00 91.00 568 ARG A N 1
ATOM 4461 C CA . ARG A 1 568 ? -11.020 15.381 4.301 1.00 91.00 568 ARG A CA 1
ATOM 4462 C C . ARG A 1 568 ? -9.739 15.251 5.100 1.00 91.00 568 ARG A C 1
ATOM 4464 O O . ARG A 1 568 ? -9.465 16.089 5.960 1.00 91.00 568 ARG A O 1
ATOM 4471 N N . LEU A 1 569 ? -8.961 14.215 4.823 1.00 90.69 569 LEU A N 1
ATOM 4472 C CA . LEU A 1 569 ? -7.661 14.031 5.452 1.00 90.69 569 LEU A CA 1
ATOM 4473 C C . LEU A 1 569 ? -6.605 14.873 4.733 1.00 90.69 569 LEU A C 1
ATOM 4475 O O . LEU A 1 569 ? -6.556 14.946 3.504 1.00 90.69 569 LEU A O 1
ATOM 4479 N N . HIS A 1 570 ? -5.748 15.529 5.511 1.00 90.31 570 HIS A N 1
ATOM 4480 C CA . HIS A 1 570 ? -4.622 16.291 4.989 1.00 90.31 570 HIS A CA 1
ATOM 4481 C C . HIS A 1 570 ? -3.327 15.524 5.216 1.00 90.31 570 HIS A C 1
ATOM 4483 O O . HIS A 1 570 ? -2.977 15.203 6.350 1.00 90.31 570 HIS A O 1
ATOM 4489 N N . ALA A 1 571 ? -2.606 15.268 4.127 1.00 89.50 571 ALA A N 1
ATOM 4490 C CA . ALA A 1 571 ? -1.255 14.740 4.173 1.00 89.50 571 ALA A CA 1
ATOM 4491 C C . ALA A 1 571 ? -0.238 15.880 4.042 1.00 89.50 571 ALA A C 1
ATOM 4493 O O . ALA A 1 571 ? -0.373 16.750 3.177 1.00 89.50 571 ALA A O 1
ATOM 4494 N N . THR A 1 572 ? 0.805 15.855 4.864 1.00 88.75 572 THR A N 1
ATOM 4495 C CA . THR A 1 572 ? 1.971 16.731 4.737 1.00 88.75 572 THR A CA 1
ATOM 4496 C C . THR A 1 572 ? 3.207 15.910 4.417 1.00 88.75 572 THR A C 1
ATOM 4498 O O . THR A 1 572 ? 3.294 14.718 4.713 1.00 88.75 572 THR A O 1
ATOM 4501 N N . ARG A 1 573 ? 4.181 16.558 3.775 1.00 89.19 573 ARG A N 1
ATOM 4502 C CA . ARG A 1 573 ? 5.498 15.965 3.552 1.00 89.19 573 ARG A CA 1
ATOM 4503 C C . ARG A 1 573 ? 6.414 16.356 4.694 1.00 89.19 573 ARG A C 1
ATOM 4505 O O . ARG A 1 573 ? 6.578 17.539 4.982 1.00 89.19 573 ARG A O 1
ATOM 4512 N N . VAL A 1 574 ? 7.030 15.358 5.301 1.00 87.69 574 VAL A N 1
ATOM 4513 C CA . VAL A 1 574 ? 7.980 15.499 6.398 1.00 87.69 574 VAL A CA 1
ATOM 4514 C C . VAL A 1 574 ? 9.346 15.041 5.923 1.00 87.69 574 VAL A C 1
ATOM 4516 O O . VAL A 1 574 ? 9.454 14.138 5.093 1.00 87.69 574 VAL A O 1
ATOM 4519 N N . ARG A 1 575 ? 10.408 15.674 6.427 1.00 87.19 575 ARG A N 1
ATOM 4520 C CA . ARG A 1 575 ? 11.772 15.252 6.118 1.00 87.19 575 ARG A CA 1
ATOM 4521 C C . ARG A 1 575 ? 12.021 13.848 6.681 1.00 87.19 575 ARG A C 1
ATOM 4523 O O . ARG A 1 575 ? 11.744 13.594 7.849 1.00 87.19 575 ARG A O 1
ATOM 4530 N N . ARG A 1 576 ? 12.568 12.954 5.858 1.00 84.00 576 ARG A N 1
ATOM 4531 C CA . ARG A 1 576 ? 13.022 11.620 6.268 1.00 84.00 576 ARG A CA 1
ATOM 4532 C C . ARG A 1 576 ? 14.082 11.765 7.363 1.00 84.00 576 ARG A C 1
ATOM 4534 O O . ARG A 1 576 ? 15.002 12.570 7.219 1.00 84.00 576 ARG A O 1
ATOM 4541 N N . LEU A 1 577 ? 13.943 10.994 8.442 1.00 74.81 577 LEU A N 1
ATOM 4542 C CA . LEU A 1 577 ? 14.870 11.041 9.578 1.00 74.81 577 LEU A CA 1
ATOM 4543 C C . LEU A 1 577 ? 16.209 10.366 9.252 1.00 74.81 577 LEU A C 1
ATOM 4545 O O . LEU A 1 577 ? 17.265 10.914 9.557 1.00 74.81 577 LEU A O 1
ATOM 4549 N N . SER A 1 578 ? 16.167 9.193 8.621 1.00 81.44 578 SER A N 1
ATOM 4550 C CA . SER A 1 578 ? 17.337 8.437 8.157 1.00 81.44 578 SER A CA 1
ATOM 4551 C C . SER A 1 578 ? 16.905 7.293 7.236 1.00 81.44 578 SER A C 1
ATOM 4553 O O . SER A 1 578 ? 15.721 7.207 6.928 1.00 81.44 578 SER A O 1
ATOM 4555 N N . HIS A 1 579 ? 17.856 6.465 6.779 1.00 86.62 579 HIS A N 1
ATOM 4556 C CA . HIS A 1 579 ? 17.627 5.284 5.941 1.00 86.62 579 HIS A CA 1
ATOM 4557 C C . HIS A 1 579 ? 17.514 4.004 6.792 1.00 86.62 579 HIS A C 1
ATOM 4559 O O . HIS A 1 579 ? 18.531 3.405 7.107 1.00 86.62 579 HIS A O 1
ATOM 4565 N N . ALA A 1 580 ? 16.314 3.556 7.149 1.00 87.00 580 ALA A N 1
ATOM 4566 C CA . ALA A 1 580 ? 15.992 2.444 8.040 1.00 87.00 580 ALA A CA 1
ATOM 4567 C C . ALA A 1 580 ? 16.683 1.125 7.689 1.00 87.00 580 ALA A C 1
ATOM 4569 O O . ALA A 1 580 ? 17.101 0.402 8.583 1.00 87.00 580 ALA A O 1
ATOM 4570 N N . MET A 1 581 ? 16.857 0.827 6.400 1.00 86.56 581 MET A N 1
ATOM 4571 C CA . MET A 1 581 ? 17.568 -0.378 5.946 1.00 86.56 581 MET A CA 1
ATOM 4572 C C . MET A 1 581 ? 19.092 -0.298 6.140 1.00 86.56 581 MET A C 1
ATOM 4574 O O . MET A 1 581 ? 19.764 -1.327 6.187 1.00 86.56 581 MET A O 1
ATOM 4578 N N . GLN A 1 582 ? 19.639 0.914 6.263 1.00 86.69 582 GLN A N 1
ATOM 4579 C CA . GLN A 1 582 ? 21.078 1.190 6.340 1.00 86.69 582 GLN A CA 1
ATOM 4580 C C . GLN A 1 582 ? 21.517 1.671 7.728 1.00 86.69 582 GLN A C 1
ATOM 4582 O O . GLN A 1 582 ? 22.666 1.477 8.105 1.00 86.69 582 GLN A O 1
ATOM 4587 N N . ASP A 1 583 ? 20.619 2.302 8.483 1.00 85.56 583 ASP A N 1
ATOM 4588 C CA . ASP A 1 583 ? 20.884 2.935 9.767 1.00 85.56 583 ASP A CA 1
ATOM 4589 C C . ASP A 1 583 ? 20.823 1.892 10.895 1.00 85.56 583 ASP A C 1
ATOM 4591 O O . ASP A 1 583 ? 19.736 1.410 11.231 1.00 85.56 583 ASP A O 1
ATOM 4595 N N . PRO A 1 584 ? 21.959 1.558 11.540 1.00 81.25 584 PRO A N 1
ATOM 4596 C CA . PRO A 1 584 ? 22.005 0.536 12.583 1.00 81.25 584 PRO A CA 1
ATOM 4597 C C . PRO A 1 584 ? 21.123 0.846 13.798 1.00 81.25 584 PRO A C 1
ATOM 4599 O O . PRO A 1 584 ? 20.843 -0.051 14.591 1.00 81.25 584 PRO A O 1
ATOM 4602 N N . ARG A 1 585 ? 20.655 2.093 13.967 1.00 80.31 585 ARG A N 1
ATOM 4603 C CA . ARG A 1 585 ? 19.711 2.446 15.040 1.00 80.31 585 ARG A CA 1
ATOM 4604 C C . ARG A 1 585 ? 18.403 1.662 14.945 1.00 80.31 585 ARG A C 1
ATOM 4606 O O . ARG A 1 585 ? 17.846 1.340 15.987 1.00 80.31 585 ARG A O 1
ATOM 4613 N N . TYR A 1 586 ? 17.975 1.276 13.740 1.00 79.94 586 TYR A N 1
ATOM 4614 C CA . TYR A 1 586 ? 16.775 0.455 13.519 1.00 79.94 586 TYR A CA 1
ATOM 4615 C C . TYR A 1 586 ? 16.968 -1.023 13.885 1.00 79.94 586 TYR A C 1
ATOM 4617 O O . TYR A 1 586 ? 16.037 -1.815 13.756 1.00 79.94 586 TYR A O 1
ATOM 4625 N N . MET A 1 587 ? 18.159 -1.407 14.352 1.00 74.94 587 MET A N 1
ATOM 4626 C CA . MET A 1 587 ? 18.418 -2.742 14.897 1.00 74.94 587 MET A CA 1
ATOM 4627 C C . MET A 1 587 ? 18.338 -2.792 16.414 1.00 74.94 587 MET A C 1
ATOM 4629 O O . MET A 1 587 ? 18.435 -3.869 16.991 1.00 74.94 587 MET A O 1
ATOM 4633 N N . ARG A 1 588 ? 18.161 -1.651 17.085 1.00 75.94 588 ARG A N 1
ATOM 4634 C CA . ARG A 1 588 ? 17.940 -1.638 18.529 1.00 75.94 588 ARG A CA 1
ATOM 4635 C C . ARG A 1 588 ? 16.466 -1.932 18.758 1.00 75.94 588 ARG A C 1
ATOM 4637 O O . ARG A 1 588 ? 15.651 -1.096 18.375 1.00 75.94 588 ARG A O 1
ATOM 4644 N N . PRO A 1 589 ? 16.087 -3.101 19.296 1.00 64.50 589 PRO A N 1
ATOM 4645 C CA . PRO A 1 589 ? 14.683 -3.382 19.532 1.00 64.50 589 PRO A CA 1
ATOM 4646 C C . PRO A 1 589 ? 14.100 -2.299 20.439 1.00 64.50 589 PRO A C 1
ATOM 4648 O O . PRO A 1 589 ? 14.726 -1.888 21.420 1.00 64.50 589 PRO A O 1
ATOM 4651 N N . SER A 1 590 ? 12.905 -1.822 20.098 1.00 67.19 590 SER A N 1
ATOM 4652 C CA . SER A 1 590 ? 12.188 -0.886 20.955 1.00 67.19 590 SER A CA 1
ATOM 4653 C C . SER A 1 590 ? 12.027 -1.521 22.346 1.00 67.19 590 SER A C 1
ATOM 4655 O O . SER A 1 590 ? 11.537 -2.655 22.441 1.00 67.19 590 SER A O 1
ATOM 4657 N N . PRO A 1 591 ? 12.418 -0.832 23.440 1.00 61.88 591 PRO A N 1
ATOM 4658 C CA . PRO A 1 591 ? 12.356 -1.401 24.790 1.00 61.88 591 PRO A CA 1
ATOM 4659 C C . PRO A 1 591 ? 10.919 -1.788 25.177 1.00 61.88 591 PRO A C 1
ATOM 4661 O O . PRO A 1 591 ? 10.702 -2.653 26.022 1.00 61.88 591 PRO A O 1
ATOM 4664 N N . PHE A 1 592 ? 9.932 -1.206 24.493 1.00 62.38 592 PHE A N 1
ATOM 4665 C CA . PHE A 1 592 ? 8.511 -1.448 24.690 1.00 62.38 592 PHE A CA 1
ATOM 4666 C C . PHE A 1 592 ? 8.037 -2.808 24.152 1.00 62.38 592 PHE A C 1
ATOM 4668 O O . PHE A 1 592 ? 7.055 -3.351 24.657 1.00 62.38 592 PHE A O 1
ATOM 4675 N N . HIS A 1 593 ? 8.729 -3.419 23.181 1.00 59.94 593 HIS A N 1
ATOM 4676 C CA . HIS A 1 593 ? 8.348 -4.753 22.698 1.00 59.94 593 HIS A CA 1
ATOM 4677 C C . HIS A 1 593 ? 8.635 -5.855 23.724 1.00 59.94 593 HIS A C 1
ATOM 4679 O O . HIS A 1 593 ? 7.936 -6.867 23.723 1.00 59.94 593 HIS A O 1
ATOM 4685 N N . ALA A 1 594 ? 9.580 -5.654 24.649 1.00 52.94 594 ALA A N 1
ATOM 4686 C CA . ALA A 1 594 ? 9.864 -6.591 25.739 1.00 52.94 594 ALA A CA 1
ATOM 4687 C C . ALA A 1 594 ? 8.876 -6.474 26.919 1.00 52.94 594 ALA A C 1
ATOM 4689 O O . ALA A 1 594 ? 8.759 -7.400 27.722 1.00 52.94 594 ALA A O 1
ATOM 4690 N N . CYS A 1 595 ? 8.112 -5.381 27.002 1.00 56.50 595 CYS A N 1
ATOM 4691 C CA . CYS A 1 595 ? 7.150 -5.161 28.074 1.00 56.50 595 CYS A CA 1
ATOM 4692 C C . CYS A 1 595 ? 5.903 -6.032 27.909 1.00 56.50 595 CYS A C 1
ATOM 4694 O O . CYS A 1 595 ? 4.977 -5.698 27.168 1.00 56.50 595 CYS A O 1
ATOM 4696 N N . GLY A 1 596 ? 5.849 -7.147 28.629 1.00 48.97 596 GLY A N 1
ATOM 4697 C CA . GLY A 1 596 ? 4.591 -7.868 28.797 1.00 48.97 596 GLY A CA 1
ATOM 4698 C C . GLY A 1 596 ? 4.587 -8.979 29.830 1.00 48.97 596 GLY A C 1
ATOM 4699 O O . GLY A 1 596 ? 3.826 -9.927 29.689 1.00 48.97 596 GLY A O 1
ATOM 4700 N N . GLY A 1 597 ? 5.443 -8.886 30.848 1.00 49.66 597 GLY A N 1
ATOM 4701 C CA . GLY A 1 597 ? 5.382 -9.764 32.014 1.00 49.66 597 GLY A CA 1
ATOM 4702 C C . GLY A 1 597 ? 4.654 -9.088 33.177 1.00 49.66 597 GLY A C 1
ATOM 4703 O O . GLY A 1 597 ? 4.753 -7.877 33.340 1.00 49.66 597 GLY A O 1
ATOM 4704 N N . LYS A 1 598 ? 3.985 -9.876 34.029 1.00 46.44 598 LYS A N 1
ATOM 4705 C CA . LYS A 1 598 ? 3.351 -9.470 35.307 1.00 46.44 598 LYS A CA 1
ATOM 4706 C C . LYS A 1 598 ? 4.322 -8.921 36.380 1.00 46.44 598 LYS A C 1
ATOM 4708 O O . LYS A 1 598 ? 3.955 -8.833 37.546 1.00 46.44 598 LYS A O 1
ATOM 4713 N N . GLY A 1 599 ? 5.557 -8.583 36.021 1.00 50.84 599 GLY A N 1
ATOM 4714 C CA . GLY A 1 599 ? 6.531 -7.993 36.937 1.00 50.84 599 GLY A CA 1
ATOM 4715 C C . GLY A 1 599 ? 6.514 -6.470 36.848 1.00 50.84 599 GLY A C 1
ATOM 4716 O O . GLY A 1 599 ? 6.392 -5.922 35.758 1.00 50.84 599 GLY A O 1
ATOM 4717 N N . GLU A 1 600 ? 6.707 -5.794 37.978 1.00 40.09 600 GLU A N 1
ATOM 4718 C CA . GLU A 1 600 ? 6.853 -4.334 38.130 1.00 40.09 600 GLU A CA 1
ATOM 4719 C C . GLU A 1 600 ? 8.014 -3.694 37.338 1.00 40.09 600 GLU A C 1
ATOM 4721 O O . GLU A 1 600 ? 8.331 -2.526 37.551 1.00 40.09 600 GLU A O 1
ATOM 4726 N N . SER A 1 601 ? 8.619 -4.375 36.359 1.00 46.72 601 SER A N 1
ATOM 4727 C CA . SER A 1 601 ? 9.276 -3.674 35.252 1.00 46.72 601 SER A CA 1
ATOM 4728 C C . SER A 1 601 ? 8.188 -3.074 34.353 1.00 46.72 601 SER A C 1
ATOM 4730 O O . SER A 1 601 ? 7.977 -3.510 33.218 1.00 46.72 601 SER A O 1
ATOM 4732 N N . ALA A 1 602 ? 7.431 -2.132 34.923 1.00 51.97 602 ALA A N 1
ATOM 4733 C CA . ALA A 1 602 ? 6.448 -1.324 34.238 1.00 51.97 602 ALA A CA 1
ATOM 4734 C C . ALA A 1 602 ? 7.135 -0.740 33.013 1.00 51.97 602 ALA A C 1
ATOM 4736 O O . ALA A 1 602 ? 8.237 -0.196 33.096 1.00 51.97 602 ALA A O 1
ATOM 4737 N N . CYS A 1 603 ? 6.501 -0.915 31.861 1.00 54.84 603 CYS A N 1
ATOM 4738 C CA . CYS A 1 603 ? 6.955 -0.238 30.669 1.00 54.84 603 CYS A CA 1
ATOM 4739 C C . CYS A 1 603 ? 7.086 1.251 31.004 1.00 54.84 603 CYS A C 1
ATOM 4741 O O . CYS A 1 603 ? 6.154 1.773 31.630 1.00 54.84 603 CYS A O 1
ATOM 4743 N N . PRO A 1 604 ? 8.216 1.903 30.670 1.00 57.38 604 PRO A N 1
ATOM 4744 C CA . PRO A 1 604 ? 8.451 3.265 31.105 1.00 57.38 604 PRO A CA 1
ATOM 4745 C C . PRO A 1 604 ? 7.248 4.107 30.710 1.00 57.38 604 PRO A C 1
ATOM 4747 O O . PRO A 1 604 ? 6.783 4.048 29.565 1.00 57.38 604 PRO A O 1
ATOM 4750 N N . GLY A 1 605 ? 6.684 4.814 31.688 1.00 58.19 605 GLY A N 1
ATOM 4751 C CA . GLY A 1 605 ? 5.498 5.622 31.452 1.00 58.19 605 GLY A CA 1
ATOM 4752 C C . GLY A 1 605 ? 5.765 6.604 30.304 1.00 58.19 605 GLY A C 1
ATOM 4753 O O . GLY A 1 605 ? 6.910 7.017 30.099 1.00 58.19 605 GLY A O 1
ATOM 4754 N N . PRO A 1 606 ? 4.745 7.041 29.549 1.00 54.88 606 PRO A N 1
ATOM 4755 C CA . PRO A 1 606 ? 4.938 8.041 28.495 1.00 54.88 606 PRO A CA 1
ATOM 4756 C C . PRO A 1 606 ? 5.623 9.329 29.007 1.00 54.88 606 PRO A C 1
ATOM 4758 O O . PRO A 1 606 ? 6.274 10.031 28.236 1.00 54.88 606 PRO A O 1
ATOM 4761 N N . SER A 1 607 ? 5.534 9.614 30.310 1.00 55.97 607 SER A N 1
ATOM 4762 C CA . SER A 1 607 ? 6.283 10.664 31.009 1.00 55.97 607 SER A CA 1
ATOM 4763 C C . SER A 1 607 ? 7.791 10.388 31.123 1.00 55.97 607 SER A C 1
ATOM 4765 O O . SER A 1 607 ? 8.582 11.305 30.922 1.00 55.97 607 SER A O 1
ATOM 4767 N N . GLU A 1 608 ? 8.219 9.151 31.381 1.00 56.94 608 GLU A N 1
ATOM 4768 C CA . GLU A 1 608 ? 9.638 8.758 31.406 1.00 56.94 608 GLU A CA 1
ATOM 4769 C C . GLU A 1 608 ? 10.247 8.766 29.996 1.00 56.94 608 GLU A C 1
ATOM 4771 O O . GLU A 1 608 ? 11.393 9.181 29.807 1.00 56.94 608 GLU A O 1
ATOM 4776 N N . ALA A 1 609 ? 9.444 8.431 28.980 1.00 54.59 609 ALA A N 1
ATOM 4777 C CA . ALA A 1 609 ? 9.833 8.553 27.575 1.00 54.59 609 ALA A CA 1
ATOM 4778 C C . ALA A 1 609 ? 10.130 10.010 27.160 1.00 54.59 609 ALA A C 1
ATOM 4780 O O . ALA A 1 609 ? 10.933 10.241 26.252 1.00 54.59 609 ALA A O 1
ATOM 4781 N N . LYS A 1 610 ? 9.554 11.008 27.849 1.00 55.81 610 LYS A N 1
ATOM 4782 C CA . LYS A 1 610 ? 9.820 12.437 27.599 1.00 55.81 610 LYS A CA 1
ATOM 4783 C C . LYS A 1 610 ? 11.288 12.796 27.844 1.00 55.81 610 LYS A C 1
ATOM 4785 O O . LYS A 1 610 ? 11.866 13.554 27.071 1.00 55.81 610 LYS A O 1
ATOM 4790 N N . ASN A 1 611 ? 11.915 12.186 28.852 1.00 53.91 611 ASN A N 1
ATOM 4791 C CA . ASN A 1 611 ? 13.335 12.388 29.146 1.00 53.91 611 ASN A CA 1
ATOM 4792 C C . ASN A 1 611 ? 14.244 11.691 28.117 1.00 53.91 611 ASN A C 1
ATOM 4794 O O . ASN A 1 611 ? 15.321 12.200 27.816 1.00 53.91 611 ASN A O 1
ATOM 4798 N N . MET A 1 612 ? 13.796 10.582 27.510 1.00 50.44 612 MET A N 1
ATOM 4799 C CA . MET A 1 612 ? 14.507 9.944 26.390 1.00 50.44 612 MET A CA 1
ATOM 4800 C C . MET A 1 612 ? 14.467 10.792 25.108 1.00 50.44 612 MET A C 1
ATOM 4802 O O . MET A 1 612 ? 15.458 10.828 24.379 1.00 50.44 612 MET A O 1
ATOM 4806 N N . CYS A 1 613 ? 13.372 11.524 24.864 1.00 45.28 613 CYS A N 1
ATOM 4807 C CA . CYS A 1 613 ? 13.191 12.371 23.675 1.00 45.28 613 CYS A CA 1
ATOM 4808 C C . CYS A 1 613 ? 14.130 13.591 23.613 1.00 45.28 613 CYS A C 1
ATOM 4810 O O . CYS A 1 613 ? 14.273 14.185 22.548 1.00 45.28 613 CYS A O 1
ATOM 4812 N N . HIS A 1 614 ? 14.747 13.983 24.733 1.00 45.19 614 HIS A N 1
ATOM 4813 C CA . HIS A 1 614 ? 15.689 15.108 24.799 1.00 45.19 614 HIS A CA 1
ATOM 4814 C C . HIS A 1 614 ? 17.150 14.713 24.554 1.00 45.19 614 HIS A C 1
ATOM 4816 O O . HIS A 1 614 ? 18.002 15.590 24.424 1.00 45.19 614 HIS A O 1
ATOM 4822 N N . SER A 1 615 ? 17.452 13.416 24.468 1.00 51.88 615 SER A N 1
ATOM 4823 C CA . SER A 1 615 ? 18.739 12.963 23.943 1.00 51.88 615 SER A CA 1
ATOM 4824 C C . SER A 1 615 ? 18.697 12.999 22.411 1.00 51.88 615 SER A C 1
ATOM 4826 O O . SER A 1 615 ? 17.656 12.703 21.831 1.00 51.88 615 SER A O 1
ATOM 4828 N N . ASP A 1 616 ? 19.815 13.288 21.734 1.00 45.78 616 ASP A N 1
ATOM 4829 C CA . ASP A 1 616 ? 19.957 13.237 20.258 1.00 45.78 616 ASP A CA 1
ATOM 4830 C C . ASP A 1 616 ? 19.605 11.860 19.629 1.00 45.78 616 ASP A C 1
ATOM 4832 O O . ASP A 1 616 ? 19.702 11.643 18.417 1.00 45.78 616 ASP A O 1
ATOM 4836 N N . VAL A 1 617 ? 19.153 10.908 20.445 1.00 55.84 617 VAL A N 1
ATOM 4837 C CA . VAL A 1 617 ? 18.506 9.657 20.066 1.00 55.84 617 VAL A CA 1
ATOM 4838 C C . VAL A 1 617 ? 17.037 9.937 19.709 1.00 55.84 617 VAL A C 1
ATOM 4840 O O . VAL A 1 617 ? 16.113 9.494 20.387 1.00 55.84 617 VAL A O 1
ATOM 4843 N N . MET A 1 618 ? 16.815 10.687 18.624 1.00 55.28 618 MET A N 1
ATOM 4844 C CA . MET A 1 618 ? 15.505 10.773 17.964 1.00 55.28 618 MET A CA 1
ATOM 4845 C C . MET A 1 618 ? 14.946 9.358 17.781 1.00 55.28 618 MET A C 1
ATOM 4847 O O . MET A 1 618 ? 15.539 8.541 17.070 1.00 55.28 618 MET A O 1
ATOM 4851 N N . LEU A 1 619 ? 13.822 9.067 18.433 1.00 60.09 619 LEU A N 1
ATOM 4852 C CA . LEU A 1 619 ? 13.123 7.804 18.252 1.00 60.09 619 LEU A CA 1
ATOM 4853 C C . LEU A 1 619 ? 12.630 7.725 16.793 1.00 60.09 619 LEU A C 1
ATOM 4855 O O . LEU A 1 619 ? 12.041 8.693 16.302 1.00 60.09 619 LEU A O 1
ATOM 4859 N N . PRO A 1 620 ? 12.879 6.623 16.064 1.00 75.06 620 PRO A N 1
ATOM 4860 C CA . PRO A 1 620 ? 12.692 6.555 14.617 1.00 75.06 620 PRO A CA 1
ATOM 4861 C C . PRO A 1 620 ? 11.230 6.280 14.229 1.00 75.06 620 PRO A C 1
ATOM 4863 O O . PRO A 1 620 ? 10.946 5.408 13.411 1.00 75.06 620 PRO A O 1
ATOM 4866 N N . TYR A 1 621 ? 10.280 7.011 14.810 1.00 80.44 621 TYR A N 1
ATOM 4867 C CA . TYR A 1 621 ? 8.862 6.865 14.494 1.00 80.44 621 TYR A CA 1
ATOM 4868 C C . TYR A 1 621 ? 8.139 8.210 14.458 1.00 80.44 621 TYR A C 1
ATOM 4870 O O . TYR A 1 621 ? 8.491 9.160 15.155 1.00 80.44 621 TYR A O 1
ATOM 4878 N N . LEU A 1 622 ? 7.081 8.283 13.650 1.00 84.69 622 LEU A N 1
ATOM 4879 C CA . LEU A 1 622 ? 6.195 9.441 13.571 1.00 84.69 622 LEU A CA 1
ATOM 4880 C C . LEU A 1 622 ? 4.839 9.032 14.136 1.00 84.69 622 LEU A C 1
ATOM 4882 O O . LEU A 1 622 ? 4.150 8.213 13.542 1.00 84.69 622 LEU A O 1
ATOM 4886 N N . ARG A 1 623 ? 4.434 9.565 15.287 1.00 88.31 623 ARG A N 1
ATOM 4887 C CA . ARG A 1 623 ? 3.085 9.314 15.816 1.00 88.31 623 ARG A CA 1
ATOM 4888 C C . ARG A 1 623 ? 2.071 10.156 15.033 1.00 88.31 623 ARG A C 1
ATOM 4890 O O . ARG A 1 623 ? 2.344 11.321 14.759 1.00 88.31 623 ARG A O 1
ATOM 4897 N N . GLN A 1 624 ? 0.914 9.593 14.693 1.00 92.31 624 GLN A N 1
ATOM 4898 C CA . GLN A 1 624 ? -0.167 10.314 14.004 1.00 92.31 624 GLN A CA 1
ATOM 4899 C C . GLN A 1 624 ? -1.520 10.005 14.643 1.00 92.31 624 GLN A C 1
ATOM 4901 O O . GLN A 1 624 ? -1.661 8.988 15.308 1.00 92.31 624 GLN A O 1
ATOM 4906 N N . ALA A 1 625 ? -2.511 10.881 14.472 1.00 91.19 625 ALA A N 1
ATOM 4907 C CA . ALA A 1 625 ? -3.856 10.679 15.027 1.00 91.19 625 ALA A CA 1
ATOM 4908 C C . ALA A 1 625 ? -4.799 9.915 14.092 1.00 91.19 625 ALA A C 1
ATOM 4910 O O . ALA A 1 625 ? -5.797 9.358 14.536 1.00 91.19 625 ALA A O 1
ATOM 4911 N N . TRP A 1 626 ? -4.477 9.883 12.802 1.00 95.56 626 TRP A N 1
ATOM 4912 C CA . TRP A 1 626 ? -5.327 9.314 11.767 1.00 95.56 626 TRP A CA 1
ATOM 4913 C C . TRP A 1 626 ? -4.548 8.265 10.985 1.00 95.56 626 TRP A C 1
ATOM 4915 O O . TRP A 1 626 ? -3.352 8.437 10.750 1.00 95.56 626 TRP A O 1
ATOM 4925 N N . VAL A 1 627 ? -5.218 7.196 10.572 1.00 96.06 627 VAL A N 1
ATOM 4926 C CA . VAL A 1 627 ? -4.719 6.276 9.549 1.00 96.06 627 VAL A CA 1
ATOM 4927 C C . VAL A 1 627 ? -5.217 6.713 8.175 1.00 96.06 627 VAL A C 1
ATOM 4929 O O . VAL A 1 627 ? -6.219 7.411 8.075 1.00 96.06 627 VAL A O 1
ATOM 4932 N N . THR A 1 628 ? -4.526 6.308 7.116 1.00 93.62 628 THR A N 1
ATOM 4933 C CA . THR A 1 628 ? -5.065 6.273 5.757 1.00 93.62 628 THR A CA 1
ATOM 4934 C C . THR A 1 628 ? -5.447 4.839 5.428 1.00 93.62 628 THR A C 1
ATOM 4936 O O . THR A 1 628 ? -4.958 3.878 6.023 1.00 93.62 628 THR A O 1
ATOM 4939 N N . THR A 1 629 ? -6.334 4.704 4.461 1.00 88.69 629 THR A N 1
ATOM 4940 C CA . THR A 1 629 ? -6.763 3.426 3.925 1.00 88.69 629 THR A CA 1
ATOM 4941 C C . THR A 1 629 ? -6.014 3.006 2.660 1.00 88.69 629 THR A C 1
ATOM 4943 O O . THR A 1 629 ? -6.198 1.881 2.198 1.00 88.69 629 THR A O 1
ATOM 4946 N N . ASP A 1 630 ? -5.148 3.878 2.136 1.00 91.44 630 ASP A N 1
ATOM 4947 C CA . ASP A 1 630 ? -4.306 3.603 0.967 1.00 91.44 630 ASP A CA 1
ATOM 4948 C C . ASP A 1 630 ? -3.150 2.648 1.271 1.00 91.44 630 ASP A C 1
ATOM 4950 O O . ASP A 1 630 ? -2.791 1.819 0.440 1.00 91.44 630 ASP A O 1
ATOM 4954 N N . PHE A 1 631 ? -2.561 2.777 2.459 1.00 95.31 631 PHE A N 1
ATOM 4955 C CA . PHE A 1 631 ? -1.548 1.872 2.989 1.00 95.31 631 PHE A CA 1
ATOM 4956 C C . PHE A 1 631 ? -1.707 1.791 4.506 1.00 95.31 631 PHE A C 1
ATOM 4958 O O . PHE A 1 631 ? -1.524 2.785 5.218 1.00 95.31 631 PHE A O 1
ATOM 4965 N N . LEU A 1 632 ? -2.018 0.596 4.997 1.00 96.44 632 LEU A N 1
ATOM 4966 C CA . LEU A 1 632 ? -2.135 0.280 6.417 1.00 96.44 632 LEU A CA 1
ATOM 4967 C C . LEU A 1 632 ? -1.468 -1.066 6.670 1.00 96.44 632 LEU A C 1
ATOM 4969 O O . LEU A 1 632 ? -1.722 -2.007 5.932 1.00 96.44 632 LEU A O 1
ATOM 4973 N N . PHE A 1 633 ? -0.655 -1.169 7.715 1.00 97.25 633 PHE A N 1
ATOM 4974 C CA . PHE A 1 633 ? 0.059 -2.374 8.120 1.00 97.25 633 PHE A CA 1
ATOM 4975 C C . PHE A 1 633 ? -0.034 -2.558 9.638 1.00 97.25 633 PHE A C 1
ATOM 4977 O O . PHE A 1 633 ? 0.305 -1.656 10.409 1.00 97.25 633 PHE A O 1
ATOM 4984 N N . ALA A 1 634 ? -0.491 -3.726 10.078 1.00 95.88 634 ALA A N 1
ATOM 4985 C CA . ALA A 1 634 ? -0.634 -4.066 11.490 1.00 95.88 634 ALA A CA 1
ATOM 4986 C C . ALA A 1 634 ? -0.494 -5.580 11.712 1.00 95.88 634 ALA A C 1
ATOM 4988 O O . ALA A 1 634 ? -0.383 -6.361 10.765 1.00 95.88 634 ALA A O 1
ATOM 4989 N N . ARG A 1 635 ? -0.516 -6.017 12.975 1.00 92.50 635 ARG A N 1
ATOM 4990 C CA . ARG A 1 635 ? -0.647 -7.447 13.294 1.00 92.50 635 ARG A CA 1
ATOM 4991 C C . ARG A 1 635 ? -2.037 -7.944 12.905 1.00 92.50 635 ARG A C 1
ATOM 4993 O O . ARG A 1 635 ? -3.008 -7.198 12.975 1.00 92.50 635 ARG A O 1
ATOM 5000 N N . ALA A 1 636 ? -2.161 -9.220 12.554 1.00 91.56 636 ALA A N 1
ATOM 5001 C CA . ALA A 1 636 ? -3.458 -9.775 12.171 1.00 91.56 636 ALA A CA 1
ATOM 5002 C C . ALA A 1 636 ? -4.515 -9.695 13.288 1.00 91.56 636 ALA A C 1
ATOM 5004 O O . ALA A 1 636 ? -5.688 -9.455 13.005 1.00 91.56 636 ALA A O 1
ATOM 5005 N N . GLU A 1 637 ? -4.095 -9.788 14.556 1.00 90.00 637 GLU A N 1
ATOM 5006 C CA . GLU A 1 637 ? -4.969 -9.669 15.738 1.00 90.00 637 GLU A CA 1
ATOM 5007 C C . GLU A 1 637 ? -5.720 -8.322 15.823 1.00 90.00 637 GLU A C 1
ATOM 5009 O O . GLU A 1 637 ? -6.740 -8.218 16.509 1.00 90.00 637 GLU A O 1
ATOM 5014 N N . THR A 1 638 ? -5.247 -7.297 15.098 1.00 93.25 638 THR A N 1
ATOM 5015 C CA . THR A 1 638 ? -5.952 -6.019 14.947 1.00 93.25 638 THR A CA 1
ATOM 5016 C C . THR A 1 638 ? -7.320 -6.201 14.307 1.00 93.25 638 THR A C 1
ATOM 5018 O O . THR A 1 638 ? -8.246 -5.492 14.678 1.00 93.25 638 THR A O 1
ATOM 5021 N N . PHE A 1 639 ? -7.476 -7.140 13.371 1.00 93.94 639 PHE A N 1
ATOM 5022 C CA . PHE A 1 639 ? -8.707 -7.310 12.589 1.00 93.94 639 PHE A CA 1
ATOM 5023 C C . PHE A 1 639 ? -9.341 -8.691 12.739 1.00 93.94 639 PHE A C 1
ATOM 5025 O O . PHE A 1 639 ? -10.546 -8.846 12.532 1.00 93.94 639 PHE A O 1
ATOM 5032 N N . VAL A 1 640 ? -8.539 -9.690 13.099 1.00 89.81 640 VAL A N 1
ATOM 5033 C CA . VAL A 1 640 ? -8.951 -11.083 13.233 1.00 89.81 640 VAL A CA 1
ATOM 5034 C C . VAL A 1 640 ? -8.975 -11.440 14.706 1.00 89.81 640 VAL A C 1
ATOM 5036 O O . VAL A 1 640 ? -8.004 -11.222 15.427 1.00 89.81 640 VAL A O 1
ATOM 5039 N N . ASN A 1 641 ? -10.098 -11.993 15.157 1.00 84.50 641 ASN A N 1
ATOM 5040 C CA . ASN A 1 641 ? -10.210 -12.432 16.534 1.00 84.50 641 ASN A CA 1
ATOM 5041 C C . ASN A 1 641 ? -9.443 -13.746 16.708 1.00 84.50 641 ASN A C 1
ATOM 5043 O O . ASN A 1 641 ? -9.931 -14.803 16.307 1.00 84.50 641 ASN A O 1
ATOM 5047 N N . LEU A 1 642 ? -8.239 -13.669 17.269 1.00 76.44 642 LEU A N 1
ATOM 5048 C CA . LEU A 1 642 ? -7.429 -14.838 17.585 1.00 76.44 642 LEU A CA 1
ATOM 5049 C C . LEU A 1 642 ? -7.695 -15.231 19.048 1.00 76.44 642 LEU A C 1
ATOM 5051 O O . LEU A 1 642 ? -7.516 -14.390 19.932 1.00 76.44 642 LEU A O 1
ATOM 5055 N N . PRO A 1 643 ? -8.126 -16.472 19.341 1.00 64.00 643 PRO A N 1
ATOM 5056 C CA . PRO A 1 643 ? -8.444 -16.887 20.704 1.00 64.00 643 PRO A CA 1
ATOM 5057 C C . PRO A 1 643 ? -7.236 -16.709 21.639 1.00 64.00 643 PRO A C 1
ATOM 5059 O O . PRO A 1 643 ? -6.163 -17.284 21.430 1.00 64.00 643 PRO A O 1
ATOM 5062 N N . ARG A 1 644 ? -7.414 -15.900 22.692 1.00 59.03 644 ARG A N 1
ATOM 5063 C CA . ARG A 1 644 ? -6.425 -15.719 23.761 1.00 59.03 644 ARG A CA 1
ATOM 5064 C C . ARG A 1 644 ? -6.659 -16.750 24.866 1.00 59.03 644 ARG A C 1
ATOM 5066 O O . ARG A 1 644 ? -7.594 -16.614 25.643 1.00 59.03 644 ARG A O 1
ATOM 5073 N N . GLU A 1 645 ? -5.811 -17.772 24.961 1.00 52.41 645 GLU A N 1
ATOM 5074 C CA . GLU A 1 645 ? -5.724 -18.584 26.184 1.00 52.41 645 GLU A CA 1
ATOM 5075 C C . GLU A 1 645 ? -5.195 -17.729 27.347 1.00 52.41 645 GLU A C 1
ATOM 5077 O O . GLU A 1 645 ? -4.227 -16.984 27.186 1.00 52.41 645 GLU A O 1
ATOM 5082 N N . GLY A 1 646 ? -5.824 -17.844 28.521 1.00 54.03 646 GLY A N 1
ATOM 5083 C CA . GLY A 1 646 ? -5.548 -17.054 29.731 1.00 54.03 646 GLY A CA 1
ATOM 5084 C C . GLY A 1 646 ? -4.180 -17.277 30.393 1.00 54.03 646 GLY A C 1
ATOM 5085 O O . GLY A 1 646 ? -3.979 -16.842 31.527 1.00 54.03 646 GLY A O 1
ATOM 5086 N N . VAL A 1 647 ? -3.240 -17.943 29.715 1.00 52.69 647 VAL A N 1
ATOM 5087 C CA . VAL A 1 647 ? -1.907 -18.279 30.242 1.00 52.69 647 VAL A CA 1
ATOM 5088 C C . VAL A 1 647 ? -0.996 -17.049 30.295 1.00 52.69 647 VAL A C 1
ATOM 5090 O O . VAL A 1 647 ? -0.209 -16.908 31.229 1.00 52.69 647 VAL A O 1
ATOM 5093 N N . ASP A 1 648 ? -1.169 -16.087 29.385 1.00 50.12 648 ASP A N 1
ATOM 5094 C CA . ASP A 1 648 ? -0.341 -14.874 29.307 1.00 50.12 648 ASP A CA 1
ATOM 5095 C C . ASP A 1 648 ? -0.560 -13.922 30.506 1.00 50.12 648 ASP A C 1
ATOM 5097 O O . ASP A 1 648 ? 0.017 -12.839 30.577 1.00 50.12 648 ASP A O 1
ATOM 5101 N N . GLY A 1 649 ? -1.431 -14.273 31.458 1.00 53.75 649 GLY A N 1
ATOM 5102 C CA . GLY A 1 649 ? -1.725 -13.467 32.639 1.00 53.75 649 GLY A CA 1
ATOM 5103 C C . GLY A 1 649 ? -2.512 -12.182 32.350 1.00 53.75 649 GLY A C 1
ATOM 5104 O O . GLY A 1 649 ? -2.951 -11.525 33.295 1.00 53.75 649 GLY A O 1
ATOM 5105 N N . TYR A 1 650 ? -2.744 -11.854 31.079 1.00 48.81 650 TYR A N 1
ATOM 5106 C CA . TYR A 1 650 ? -3.647 -10.806 30.613 1.00 48.81 650 TYR A CA 1
ATOM 5107 C C . TYR A 1 650 ? -5.104 -11.276 30.736 1.00 48.81 650 TYR A C 1
ATOM 5109 O O . TYR A 1 650 ? -5.765 -11.557 29.743 1.00 48.81 650 TYR A O 1
ATOM 5117 N N . GLY A 1 651 ? -5.608 -11.388 31.967 1.00 42.94 651 GLY A N 1
ATOM 5118 C CA . GLY A 1 651 ? -6.984 -11.802 32.287 1.00 42.94 651 GLY A CA 1
ATOM 5119 C C . GLY A 1 651 ? -8.070 -10.770 31.944 1.00 42.94 651 GLY A C 1
ATOM 5120 O O . GLY A 1 651 ? -9.030 -10.636 32.693 1.00 42.94 651 GLY A O 1
ATOM 5121 N N . GLY A 1 652 ? -7.908 -10.007 30.860 1.00 53.31 652 GLY A N 1
ATOM 5122 C CA . GLY A 1 652 ? -8.967 -9.157 30.312 1.00 53.31 652 GLY A CA 1
ATOM 5123 C C . GLY A 1 652 ? -9.826 -9.935 29.307 1.00 53.31 652 GLY A C 1
ATOM 5124 O O . GLY A 1 652 ? -9.323 -10.894 28.716 1.00 53.31 652 GLY A O 1
ATOM 5125 N N . PRO A 1 653 ? -11.097 -9.548 29.082 1.00 53.50 653 PRO A N 1
ATOM 5126 C CA . PRO A 1 653 ? -11.950 -10.179 28.078 1.00 53.50 653 PRO A CA 1
ATOM 5127 C C . PRO A 1 653 ? -11.214 -10.256 26.735 1.00 53.50 653 PRO A C 1
ATOM 5129 O O . PRO A 1 653 ? -10.747 -9.255 26.189 1.00 53.50 653 PRO A O 1
ATOM 5132 N N . THR A 1 654 ? -11.084 -11.482 26.234 1.00 54.09 654 THR A N 1
ATOM 5133 C CA . THR A 1 654 ? -10.141 -11.932 25.197 1.00 54.09 654 THR A CA 1
ATOM 5134 C C . THR A 1 654 ? -10.282 -11.235 23.839 1.00 54.09 654 THR A C 1
ATOM 5136 O O . THR A 1 654 ? -9.380 -11.344 23.015 1.00 54.09 654 THR A O 1
ATOM 5139 N N . ASN A 1 655 ? -11.352 -10.458 23.642 1.00 61.03 655 ASN A N 1
ATOM 5140 C CA . ASN A 1 655 ? -11.723 -9.828 22.374 1.00 61.03 655 ASN A CA 1
ATOM 5141 C C . ASN A 1 655 ? -11.661 -8.288 22.387 1.00 61.03 655 ASN A C 1
ATOM 5143 O O . ASN A 1 655 ? -11.989 -7.676 21.374 1.00 61.03 655 ASN A O 1
ATOM 5147 N N . ALA A 1 656 ? -11.290 -7.643 23.503 1.00 62.06 656 ALA A N 1
ATOM 5148 C CA . ALA A 1 656 ? -11.416 -6.183 23.655 1.00 62.06 656 ALA A CA 1
ATOM 5149 C C . ALA A 1 656 ? -10.558 -5.359 22.668 1.00 62.06 656 ALA A C 1
ATOM 5151 O O . ALA A 1 656 ? -10.792 -4.161 22.492 1.00 62.06 656 ALA A O 1
ATOM 5152 N N . ASP A 1 657 ? -9.592 -6.004 22.011 1.00 81.50 657 ASP A N 1
ATOM 5153 C CA . ASP A 1 657 ? -8.554 -5.335 21.223 1.00 81.50 657 ASP A CA 1
ATOM 5154 C C . ASP A 1 657 ? -8.800 -5.484 19.722 1.00 81.50 657 ASP A C 1
ATOM 5156 O O . ASP A 1 657 ? -8.250 -4.722 18.935 1.00 81.50 657 ASP A O 1
ATOM 5160 N N . THR A 1 658 ? -9.610 -6.451 19.293 1.00 91.19 658 THR A N 1
ATOM 5161 C CA . THR A 1 658 ? -9.834 -6.696 17.868 1.00 91.19 658 THR A CA 1
ATOM 5162 C C . THR A 1 658 ? -10.845 -5.704 17.302 1.00 91.19 658 THR A C 1
ATOM 5164 O O . THR A 1 658 ? -11.975 -5.586 17.772 1.00 91.19 658 THR A O 1
ATOM 5167 N N . VAL A 1 659 ? -10.466 -5.045 16.212 1.00 94.00 659 VAL A N 1
ATOM 5168 C CA . VAL A 1 659 ? -11.270 -4.057 15.495 1.00 94.00 659 VAL A CA 1
ATOM 5169 C C . VAL A 1 659 ? -11.915 -4.702 14.275 1.00 94.00 659 VAL A C 1
ATOM 5171 O O . VAL A 1 659 ? -11.373 -4.701 13.171 1.00 94.00 659 VAL A O 1
ATOM 5174 N N . ARG A 1 660 ? -13.113 -5.262 14.458 1.00 91.56 660 ARG A N 1
ATOM 5175 C CA . ARG A 1 660 ? -13.871 -5.889 13.359 1.00 91.56 660 ARG A CA 1
ATOM 5176 C C . ARG A 1 660 ? -14.251 -4.862 12.300 1.00 91.56 660 ARG A C 1
ATOM 5178 O O . ARG A 1 660 ? -14.916 -3.888 12.637 1.00 91.56 660 ARG A O 1
ATOM 5185 N N . LEU A 1 661 ? -13.916 -5.069 11.029 1.00 90.25 661 LEU A N 1
ATOM 5186 C CA . LEU A 1 661 ? -14.377 -4.163 9.969 1.00 90.25 661 LEU A CA 1
ATOM 5187 C C . LEU A 1 661 ? -15.913 -4.146 9.899 1.00 90.25 661 LEU A C 1
ATOM 5189 O O . LEU A 1 661 ? -16.558 -5.187 10.010 1.00 90.25 661 LEU A O 1
ATOM 5193 N N . ASP A 1 662 ? -16.484 -2.950 9.761 1.00 89.38 662 ASP A N 1
ATOM 5194 C CA . ASP A 1 662 ? -17.932 -2.739 9.795 1.00 89.38 662 ASP A CA 1
ATOM 5195 C C . ASP A 1 662 ? -18.526 -2.877 8.378 1.00 89.38 662 ASP A C 1
ATOM 5197 O O . ASP A 1 662 ? -18.251 -2.031 7.518 1.00 89.38 662 ASP A O 1
ATOM 5201 N N . PRO A 1 663 ? -19.348 -3.910 8.109 1.00 86.06 663 PRO A N 1
ATOM 5202 C CA . PRO A 1 663 ? -19.895 -4.152 6.774 1.00 86.06 663 PRO A CA 1
ATOM 5203 C C . PRO A 1 663 ? -20.888 -3.063 6.331 1.00 86.06 663 PRO A C 1
ATOM 5205 O O . PRO A 1 663 ? -21.107 -2.867 5.131 1.00 86.06 663 PRO A O 1
ATOM 5208 N N . TYR A 1 664 ? -21.466 -2.306 7.270 1.00 84.75 664 TYR A N 1
ATOM 5209 C CA . TYR A 1 664 ? -22.436 -1.248 6.987 1.00 84.75 664 TYR A CA 1
ATOM 5210 C C . TYR A 1 664 ? -21.783 0.055 6.505 1.00 84.75 664 TYR A C 1
ATOM 5212 O O . TYR A 1 664 ? -22.486 0.979 6.093 1.00 84.75 664 TYR A O 1
ATOM 5220 N N . LEU A 1 665 ? -20.448 0.141 6.496 1.00 83.25 665 LEU A N 1
ATOM 5221 C CA . LEU A 1 665 ? -19.694 1.286 5.968 1.00 83.25 665 LEU A CA 1
ATOM 5222 C C . LEU A 1 665 ? -19.375 1.165 4.477 1.00 83.25 665 LEU A C 1
ATOM 5224 O O . LEU A 1 665 ? -18.622 1.963 3.929 1.00 83.25 665 LEU A O 1
ATOM 5228 N N . SER A 1 666 ? -20.003 0.220 3.786 1.00 82.62 666 SER A N 1
ATOM 5229 C CA . SER A 1 666 ? -19.819 -0.016 2.354 1.00 82.62 666 SER A CA 1
ATOM 5230 C C . SER A 1 666 ? -20.168 1.181 1.451 1.00 82.62 666 SER A C 1
ATOM 5232 O O . SER A 1 666 ? -20.007 1.074 0.243 1.00 82.62 666 SER A O 1
ATOM 5234 N N . PHE A 1 667 ? -20.642 2.315 1.971 1.00 86.06 667 PHE A N 1
ATOM 5235 C CA . PHE A 1 667 ? -21.010 3.488 1.166 1.00 86.06 667 PHE A CA 1
ATOM 5236 C C . PHE A 1 667 ? -20.387 4.802 1.653 1.00 86.06 667 PHE A C 1
ATOM 5238 O O . PHE A 1 667 ? -20.791 5.877 1.196 1.00 86.06 667 PHE A O 1
ATOM 5245 N N . VAL A 1 668 ? -19.399 4.740 2.554 1.00 87.75 668 VAL A N 1
ATOM 5246 C CA . VAL A 1 668 ? -18.599 5.915 2.934 1.00 87.75 668 VAL A CA 1
ATOM 5247 C C . VAL A 1 668 ? -17.399 6.093 1.993 1.00 87.75 668 VAL A C 1
ATOM 5249 O O . VAL A 1 668 ? -16.967 5.154 1.326 1.00 87.75 668 VAL A O 1
ATOM 5252 N N . GLY A 1 669 ? -16.886 7.319 1.901 1.00 85.81 669 GLY A N 1
ATOM 5253 C CA . GLY A 1 669 ? -15.655 7.629 1.178 1.00 85.81 669 GLY A CA 1
ATOM 5254 C C . GLY A 1 669 ? -14.409 7.164 1.936 1.00 85.81 669 GLY A C 1
ATOM 5255 O O . GLY A 1 669 ? -14.470 6.889 3.133 1.00 85.81 669 GLY A O 1
ATOM 5256 N N . ALA A 1 670 ? -13.264 7.118 1.251 1.00 87.25 670 ALA A N 1
ATOM 5257 C CA . ALA A 1 670 ? -12.003 6.636 1.825 1.00 87.25 670 ALA A CA 1
ATOM 5258 C C . ALA A 1 670 ? -11.577 7.409 3.089 1.00 87.25 670 ALA A C 1
ATOM 5260 O O . ALA A 1 670 ? -11.187 6.787 4.074 1.00 87.25 670 ALA A O 1
ATOM 5261 N N . ASP A 1 671 ? -11.720 8.740 3.092 1.00 91.00 671 ASP A N 1
ATOM 5262 C CA . ASP A 1 671 ? -11.392 9.591 4.247 1.00 91.00 671 ASP A CA 1
ATOM 5263 C C . ASP A 1 671 ? -12.374 9.397 5.413 1.00 91.00 671 ASP A C 1
ATOM 5265 O O . ASP A 1 671 ? -11.976 9.386 6.575 1.00 91.00 671 ASP A O 1
ATOM 5269 N N . GLU A 1 672 ? -13.664 9.219 5.117 1.00 92.00 672 GLU A N 1
ATOM 5270 C CA . GLU A 1 672 ? -14.695 8.948 6.127 1.00 92.00 672 GLU A CA 1
ATOM 5271 C C . GLU A 1 672 ? -14.429 7.612 6.824 1.00 92.00 672 GLU A C 1
ATOM 5273 O O . GLU A 1 672 ? -14.467 7.512 8.053 1.00 92.00 672 GLU A O 1
ATOM 5278 N N . GLU A 1 673 ? -14.101 6.596 6.032 1.00 92.25 673 GLU A N 1
ATOM 5279 C CA . GLU A 1 673 ? -13.710 5.291 6.534 1.00 92.25 673 GLU A CA 1
ATOM 5280 C C . GLU A 1 673 ? -12.429 5.359 7.366 1.00 92.25 673 GLU A C 1
ATOM 5282 O O . GLU A 1 673 ? -12.368 4.780 8.447 1.00 92.25 673 GLU A O 1
ATOM 5287 N N . ALA A 1 674 ? -11.424 6.090 6.887 1.00 93.56 674 ALA A N 1
ATOM 5288 C CA . ALA A 1 674 ? -10.146 6.270 7.555 1.00 93.56 674 ALA A CA 1
ATOM 5289 C C . ALA A 1 674 ? -10.303 6.927 8.935 1.00 93.56 674 ALA A C 1
ATOM 5291 O O . ALA A 1 674 ? -9.732 6.450 9.918 1.00 93.56 674 ALA A O 1
ATOM 5292 N N . VAL A 1 675 ? -11.125 7.977 9.041 1.00 94.56 675 VAL A N 1
ATOM 5293 C CA . VAL A 1 675 ? -11.433 8.649 10.315 1.00 94.56 675 VAL A CA 1
ATOM 5294 C C . VAL A 1 675 ? -12.118 7.692 11.290 1.00 94.56 675 VAL A C 1
ATOM 5296 O O . VAL A 1 675 ? -11.706 7.592 12.447 1.00 94.56 675 VAL A O 1
ATOM 5299 N N . LEU A 1 676 ? -13.126 6.945 10.831 1.00 94.56 676 LEU A N 1
ATOM 5300 C CA . LEU A 1 676 ? -13.826 5.985 11.681 1.00 94.56 676 LEU A CA 1
ATOM 5301 C C . LEU A 1 676 ? -12.916 4.826 12.105 1.00 94.56 676 LEU A C 1
ATOM 5303 O O . LEU A 1 676 ? -12.881 4.469 13.281 1.00 94.56 676 LEU A O 1
ATOM 5307 N N . LEU A 1 677 ? -12.128 4.278 11.182 1.00 95.38 677 LEU A N 1
ATOM 5308 C CA . LEU A 1 677 ? -11.165 3.227 11.487 1.00 95.38 677 LEU A CA 1
ATOM 5309 C C . LEU A 1 677 ? -10.118 3.704 12.502 1.00 95.38 677 LEU A C 1
ATOM 5311 O O . LEU A 1 677 ? -9.820 2.974 13.442 1.00 95.38 677 LEU A O 1
ATOM 5315 N N . SER A 1 678 ? -9.629 4.942 12.377 1.00 96.44 678 SER A N 1
ATOM 5316 C CA . SER A 1 678 ? -8.710 5.555 13.349 1.00 96.44 678 SER A CA 1
ATOM 5317 C C . SER A 1 678 ? -9.322 5.611 14.747 1.00 96.44 678 SER A C 1
ATOM 5319 O O . SER A 1 678 ? -8.684 5.205 15.716 1.00 96.44 678 SER A O 1
ATOM 5321 N N . ALA A 1 679 ? -10.577 6.063 14.848 1.00 96.31 679 ALA A N 1
ATOM 5322 C CA . ALA A 1 679 ? -11.299 6.127 16.114 1.00 96.31 679 ALA A CA 1
ATOM 5323 C C . ALA A 1 679 ? -11.477 4.751 16.748 1.00 96.31 679 ALA A C 1
ATOM 5325 O O . ALA A 1 679 ? -11.251 4.584 17.946 1.00 96.31 679 ALA A O 1
ATOM 5326 N N . ARG A 1 680 ? -11.823 3.744 15.949 1.00 96.06 680 ARG A N 1
ATOM 5327 C CA . ARG A 1 680 ? -12.006 2.378 16.442 1.00 96.06 680 ARG A CA 1
ATOM 5328 C C . ARG A 1 680 ? -10.685 1.754 16.883 1.00 96.06 680 ARG A C 1
ATOM 5330 O O . ARG A 1 680 ? -10.599 1.270 18.003 1.00 96.06 680 ARG A O 1
ATOM 5337 N N . LEU A 1 681 ? -9.633 1.852 16.071 1.00 96.12 681 LEU A N 1
ATOM 5338 C CA . LEU A 1 681 ? -8.281 1.420 16.447 1.00 96.12 681 LEU A CA 1
ATOM 5339 C C . LEU A 1 681 ? -7.836 2.064 17.766 1.00 96.12 681 LEU A C 1
ATOM 5341 O O . LEU A 1 681 ? -7.472 1.356 18.704 1.00 96.12 681 LEU A O 1
ATOM 5345 N N . TRP A 1 682 ? -7.946 3.388 17.874 1.00 95.44 682 TRP A N 1
ATOM 5346 C CA . TRP A 1 682 ? -7.572 4.123 19.081 1.00 95.44 682 TRP A CA 1
ATOM 5347 C C . TRP A 1 682 ? -8.337 3.657 20.323 1.00 95.44 682 TRP A C 1
ATOM 5349 O O . TRP A 1 682 ? -7.735 3.371 21.357 1.00 95.44 682 TRP A O 1
ATOM 5359 N N . THR A 1 683 ? -9.663 3.570 20.225 1.00 95.06 683 THR A N 1
ATOM 5360 C CA . THR A 1 683 ? -10.540 3.209 21.350 1.00 95.06 683 THR A CA 1
ATOM 5361 C C . THR A 1 683 ? -10.399 1.735 21.753 1.00 95.06 683 THR A C 1
ATOM 5363 O O . THR A 1 683 ? -10.587 1.403 22.921 1.00 95.06 683 THR A O 1
ATOM 5366 N N . HIS A 1 684 ? -9.938 0.865 20.847 1.00 93.94 684 HIS A N 1
ATOM 5367 C CA . HIS A 1 684 ? -9.476 -0.502 21.138 1.00 93.94 684 HIS A CA 1
ATOM 5368 C C . HIS A 1 684 ? -8.013 -0.578 21.623 1.00 93.94 684 HIS A C 1
ATOM 5370 O O . HIS A 1 684 ? -7.461 -1.660 21.816 1.00 93.94 684 HIS A O 1
ATOM 5376 N N . GLY A 1 685 ? -7.367 0.564 21.869 1.00 92.44 685 GLY A N 1
ATOM 5377 C CA . GLY A 1 685 ? -6.037 0.645 22.470 1.00 92.44 685 GLY A CA 1
ATOM 5378 C C . GLY A 1 685 ? -4.869 0.501 21.495 1.00 92.44 685 GLY A C 1
ATOM 5379 O O . GLY A 1 685 ? -3.746 0.300 21.958 1.00 92.44 685 GLY A O 1
ATOM 5380 N N . TRP A 1 686 ? -5.106 0.618 20.186 1.00 94.19 686 TRP A N 1
ATOM 5381 C CA . TRP A 1 686 ? -4.046 0.639 19.181 1.00 94.19 686 TRP A CA 1
ATOM 5382 C C . TRP A 1 686 ? -3.416 2.026 19.052 1.00 94.19 686 TRP A C 1
ATOM 5384 O O . TRP A 1 686 ? -4.089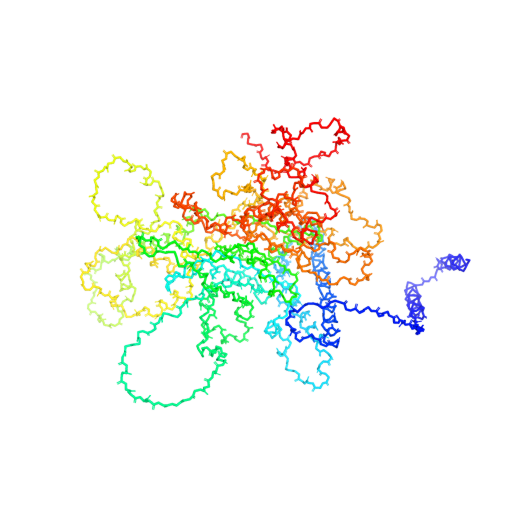 3.059 19.071 1.00 94.19 686 TRP A O 1
ATOM 5394 N N . ASP A 1 687 ? -2.100 2.040 18.885 1.00 92.94 687 ASP A N 1
ATOM 5395 C CA . ASP A 1 687 ? -1.298 3.229 18.647 1.00 92.94 687 ASP A CA 1
ATOM 5396 C C . ASP A 1 687 ? -1.034 3.409 17.157 1.00 92.94 687 ASP A C 1
ATOM 5398 O O . ASP A 1 687 ? -0.666 2.469 16.453 1.00 92.94 687 ASP A O 1
ATOM 5402 N N . LEU A 1 688 ? -1.217 4.635 16.675 1.00 95.31 688 LEU A N 1
ATOM 5403 C CA . LEU A 1 688 ? -1.171 4.953 15.254 1.00 95.31 688 LEU A CA 1
ATOM 5404 C C . LEU A 1 688 ? 0.134 5.679 14.915 1.00 95.31 688 LEU A C 1
ATOM 5406 O O . LEU A 1 688 ? 0.487 6.700 15.518 1.00 95.31 688 LEU A O 1
ATOM 5410 N N . PHE A 1 689 ? 0.843 5.160 13.918 1.00 94.44 689 PHE A N 1
ATOM 5411 C CA . PHE A 1 689 ? 2.142 5.663 13.490 1.00 94.44 689 PHE A CA 1
ATOM 5412 C C . PHE A 1 689 ? 2.203 5.823 11.975 1.00 94.44 689 PHE A C 1
ATOM 5414 O O . PHE A 1 689 ? 1.543 5.103 11.227 1.00 94.44 689 PHE A O 1
ATOM 5421 N N . SER A 1 690 ? 3.016 6.772 11.531 1.00 93.44 690 SER A N 1
ATOM 5422 C CA . SER A 1 690 ? 3.439 6.952 10.153 1.00 93.44 690 SER A CA 1
ATOM 5423 C C . SER A 1 690 ? 4.852 6.426 9.973 1.00 93.44 690 SER A C 1
ATOM 5425 O O . SER A 1 690 ? 5.713 6.579 10.843 1.00 93.44 690 SER A O 1
ATOM 5427 N N . ALA A 1 691 ? 5.101 5.845 8.805 1.00 92.44 691 ALA A N 1
ATOM 5428 C CA . ALA A 1 691 ? 6.432 5.420 8.413 1.00 92.44 691 ALA A CA 1
ATOM 5429 C C . ALA A 1 691 ? 7.371 6.629 8.280 1.00 92.44 691 ALA A C 1
ATOM 5431 O O . ALA A 1 691 ? 7.017 7.661 7.695 1.00 92.44 691 ALA A O 1
ATOM 5432 N N . THR A 1 692 ? 8.590 6.495 8.804 1.00 91.06 692 THR A N 1
ATOM 5433 C CA . THR A 1 692 ? 9.662 7.494 8.646 1.00 91.06 692 THR A CA 1
ATOM 5434 C C . THR A 1 692 ? 10.221 7.531 7.226 1.00 91.06 692 THR A C 1
ATOM 5436 O O . THR A 1 692 ? 10.915 8.482 6.864 1.00 91.06 692 THR A O 1
ATOM 5439 N N . GLU A 1 693 ? 9.870 6.537 6.408 1.00 91.25 693 GLU A N 1
ATOM 5440 C CA . GLU A 1 693 ? 10.304 6.360 5.025 1.00 91.25 693 GLU A CA 1
ATOM 5441 C C . GLU A 1 693 ? 9.115 6.089 4.115 1.00 91.25 693 GLU A C 1
ATOM 5443 O O . GLU A 1 693 ? 8.134 5.502 4.570 1.00 91.25 693 GLU A O 1
ATOM 5448 N N . PRO A 1 694 ? 9.176 6.477 2.834 1.00 92.94 694 PRO A N 1
ATOM 5449 C CA . PRO A 1 694 ? 8.164 6.067 1.873 1.00 92.94 694 PRO A CA 1
ATOM 5450 C C . PRO A 1 694 ? 8.205 4.549 1.652 1.00 92.94 694 PRO A C 1
ATOM 5452 O O . PRO A 1 694 ? 9.246 4.011 1.286 1.00 92.94 694 PRO A O 1
ATOM 5455 N N . ILE A 1 695 ? 7.070 3.874 1.840 1.00 94.44 695 ILE A N 1
ATOM 5456 C CA . ILE A 1 695 ? 6.915 2.441 1.534 1.00 94.44 695 ILE A CA 1
ATOM 5457 C C . ILE A 1 695 ? 6.232 2.255 0.177 1.00 94.44 695 ILE A C 1
ATOM 5459 O O . ILE A 1 695 ? 6.621 1.395 -0.615 1.00 94.44 695 ILE A O 1
ATOM 5463 N N . ALA A 1 696 ? 5.228 3.086 -0.101 1.00 94.62 696 ALA A N 1
ATOM 5464 C CA . ALA A 1 696 ? 4.444 3.044 -1.324 1.00 94.62 696 ALA A CA 1
ATOM 5465 C C . ALA A 1 696 ? 4.438 4.403 -2.030 1.00 94.62 696 ALA A C 1
ATOM 5467 O O . ALA A 1 696 ? 4.366 5.468 -1.407 1.00 94.62 696 ALA A O 1
ATOM 5468 N N . PHE A 1 697 ? 4.454 4.346 -3.355 1.00 94.25 697 PHE A N 1
ATOM 5469 C CA . PHE A 1 697 ? 4.321 5.484 -4.243 1.00 94.25 697 PHE A CA 1
ATOM 5470 C C . PHE A 1 697 ? 3.040 5.384 -5.042 1.00 94.25 697 PHE A C 1
ATOM 5472 O O . PHE A 1 697 ? 2.628 4.298 -5.443 1.00 94.25 697 PHE A O 1
ATOM 5479 N N . THR A 1 698 ? 2.440 6.535 -5.315 1.00 91.25 698 THR A N 1
ATOM 5480 C CA . THR A 1 698 ? 1.306 6.624 -6.229 1.00 91.25 698 THR A CA 1
ATOM 5481 C C . THR A 1 698 ? 1.750 7.245 -7.545 1.00 91.25 698 THR A C 1
ATOM 5483 O O . THR A 1 698 ? 2.478 8.248 -7.585 1.00 91.25 698 THR A O 1
ATOM 5486 N N . VAL A 1 699 ? 1.309 6.626 -8.636 1.00 80.69 699 VAL A N 1
ATOM 5487 C CA . VAL A 1 699 ? 1.357 7.229 -9.962 1.00 80.69 699 VAL A CA 1
ATOM 5488 C C . VAL A 1 699 ? 0.317 8.336 -9.965 1.00 80.69 699 VAL A C 1
ATOM 5490 O O . VAL A 1 699 ? -0.872 8.061 -9.828 1.00 80.69 699 VAL A O 1
ATOM 5493 N N . ALA A 1 700 ? 0.757 9.591 -10.084 1.00 69.75 700 ALA A N 1
ATOM 5494 C CA . ALA A 1 700 ? -0.172 10.703 -10.195 1.00 69.75 700 ALA A CA 1
ATOM 5495 C C . ALA A 1 700 ? -1.093 10.440 -11.392 1.00 69.75 700 ALA A C 1
ATOM 5497 O O . ALA A 1 700 ? -0.652 10.511 -12.540 1.00 69.75 700 ALA A O 1
ATOM 5498 N N . GLN A 1 701 ? -2.359 10.113 -11.127 1.00 63.06 701 GLN A N 1
ATOM 5499 C CA . GLN A 1 701 ? -3.340 10.059 -12.195 1.00 63.06 701 GLN A CA 1
ATOM 5500 C C . GLN A 1 701 ? -3.424 11.469 -12.781 1.00 63.06 701 GLN A C 1
ATOM 5502 O O . GLN A 1 701 ? -3.497 12.436 -12.006 1.00 63.06 701 GLN A O 1
ATOM 5507 N N . PRO A 1 702 ? -3.356 11.625 -14.116 1.00 55.12 702 PRO A N 1
ATOM 5508 C CA . PRO A 1 702 ? -3.523 12.925 -14.732 1.00 55.12 702 PRO A CA 1
ATOM 5509 C C . PRO A 1 702 ? -4.864 13.470 -14.250 1.00 55.12 702 PRO A C 1
ATOM 5511 O O . PRO A 1 702 ? -5.917 12.920 -14.565 1.00 55.12 702 PRO A O 1
ATOM 5514 N N . ARG A 1 703 ? -4.819 14.521 -13.423 1.00 50.19 703 ARG A N 1
ATOM 5515 C CA . ARG A 1 703 ? -6.010 15.269 -13.033 1.00 50.19 703 ARG A CA 1
ATOM 5516 C C . ARG A 1 703 ? -6.515 15.951 -14.292 1.00 50.19 703 ARG A C 1
ATOM 5518 O O . ARG A 1 703 ? -6.190 17.101 -14.552 1.00 50.19 703 ARG A O 1
ATOM 5525 N N . THR A 1 704 ? -7.284 15.238 -15.099 1.00 47.97 704 THR A N 1
ATOM 5526 C CA . THR A 1 704 ? -8.207 15.897 -16.007 1.00 47.97 704 THR A CA 1
ATOM 5527 C C . THR A 1 704 ? -9.144 16.685 -15.108 1.00 47.97 704 THR A C 1
ATOM 5529 O O . THR A 1 704 ? -9.823 16.084 -14.280 1.00 47.97 704 THR A O 1
ATOM 5532 N N . GLU A 1 705 ? -9.147 18.014 -15.210 1.00 43.78 705 GLU A N 1
ATOM 5533 C CA . GLU A 1 705 ? -10.034 18.892 -14.427 1.00 43.78 705 GLU A CA 1
ATOM 5534 C C . GLU A 1 705 ? -11.503 18.440 -14.539 1.00 43.78 705 GLU A C 1
ATOM 5536 O O . GLU A 1 705 ? -12.249 18.492 -13.564 1.00 43.78 705 GLU A O 1
ATOM 5541 N N . ALA A 1 706 ? -11.857 17.812 -15.667 1.00 40.38 706 ALA A N 1
ATOM 5542 C CA . ALA A 1 706 ? -13.118 17.111 -15.875 1.00 40.38 706 ALA A CA 1
ATOM 5543 C C . ALA A 1 706 ? -13.428 16.018 -14.830 1.00 40.38 706 ALA A C 1
ATOM 5545 O O . ALA A 1 706 ? -14.580 15.884 -14.458 1.00 40.38 706 ALA A O 1
ATOM 5546 N N . ALA A 1 707 ? -12.458 15.264 -14.305 1.00 45.31 707 ALA A N 1
ATOM 5547 C CA . ALA A 1 707 ? -12.697 14.236 -13.280 1.00 45.31 707 ALA A CA 1
ATOM 5548 C C . ALA A 1 707 ? -12.977 14.831 -11.885 1.00 45.31 707 ALA A C 1
ATOM 5550 O O . ALA A 1 707 ? -13.636 14.202 -11.066 1.00 45.31 707 ALA A O 1
ATOM 5551 N N . SER A 1 708 ? -12.529 16.066 -11.616 1.00 46.38 708 SER A N 1
ATOM 5552 C CA . SER A 1 708 ? -12.820 16.753 -10.349 1.00 46.38 708 SER A CA 1
ATOM 5553 C C . SER A 1 708 ? -14.249 17.304 -10.285 1.00 46.38 708 SER A C 1
ATOM 5555 O O . SER A 1 708 ? -14.769 17.471 -9.183 1.00 46.38 708 SER A O 1
ATOM 5557 N N . GLU A 1 709 ? -14.873 17.602 -11.430 1.00 42.44 709 GLU A N 1
ATOM 5558 C CA . GLU A 1 709 ? -16.271 18.062 -11.508 1.00 42.44 709 GLU A CA 1
ATOM 5559 C C . GLU A 1 709 ? -17.247 16.951 -11.946 1.00 42.44 709 GLU A C 1
ATOM 5561 O O . GLU A 1 709 ? -18.383 16.907 -11.466 1.00 42.44 709 GLU A O 1
ATOM 5566 N N . ALA A 1 710 ? -16.822 16.012 -12.802 1.00 42.47 710 ALA A N 1
ATOM 5567 C CA . ALA A 1 710 ? -17.686 14.971 -13.376 1.00 42.47 710 ALA A CA 1
ATOM 5568 C C . ALA A 1 710 ? -17.959 13.775 -12.451 1.00 42.47 710 ALA A C 1
ATOM 5570 O O . ALA A 1 710 ? -18.900 13.025 -12.711 1.00 42.47 710 ALA A O 1
ATOM 5571 N N . ASP A 1 711 ? -17.218 13.623 -11.352 1.00 48.59 711 ASP A N 1
ATOM 5572 C CA . ASP A 1 711 ? -17.469 12.571 -10.359 1.00 48.59 711 ASP A CA 1
ATOM 5573 C C . ASP A 1 711 ? -18.541 12.961 -9.323 1.00 48.59 711 ASP A C 1
ATOM 5575 O O . ASP A 1 711 ? -18.762 12.250 -8.338 1.00 48.59 711 ASP A O 1
ATOM 5579 N N . THR A 1 712 ? -19.306 14.035 -9.567 1.00 53.34 712 THR A N 1
ATOM 5580 C CA . THR A 1 712 ? -20.642 14.196 -8.967 1.00 53.34 712 THR A CA 1
ATOM 5581 C C . THR A 1 712 ? -21.607 13.183 -9.587 1.00 53.34 712 THR A C 1
ATOM 5583 O O . THR A 1 712 ? -22.600 13.510 -10.240 1.00 53.34 712 THR A O 1
ATOM 5586 N N . TYR A 1 713 ? -21.310 11.898 -9.390 1.00 59.62 713 TYR A N 1
ATOM 5587 C CA . TYR A 1 713 ? -22.203 10.821 -9.760 1.00 59.62 713 TYR A CA 1
ATOM 5588 C C . TYR A 1 713 ? -23.531 11.060 -9.057 1.00 59.62 713 TYR A C 1
ATOM 5590 O O . TYR A 1 713 ? -23.627 11.104 -7.828 1.00 59.62 713 TYR A O 1
ATOM 5598 N N . THR A 1 714 ? -24.582 11.200 -9.859 1.00 65.88 714 THR A N 1
ATOM 5599 C CA . THR A 1 714 ? -25.945 11.088 -9.358 1.00 65.88 714 THR A CA 1
ATOM 5600 C C . THR A 1 714 ? -26.126 9.643 -8.916 1.00 65.88 714 THR A C 1
ATOM 5602 O O . THR A 1 714 ? -26.436 8.764 -9.723 1.00 65.88 714 THR A O 1
ATOM 5605 N N . LEU A 1 715 ? -25.860 9.391 -7.632 1.00 73.69 715 LEU A N 1
ATOM 5606 C CA . LEU A 1 715 ? -26.145 8.117 -6.988 1.00 73.69 715 LEU A CA 1
ATOM 5607 C C . LEU A 1 715 ? -27.601 7.750 -7.280 1.00 73.69 715 LEU A C 1
ATOM 5609 O O . LEU A 1 715 ? -28.488 8.608 -7.271 1.00 73.69 715 LEU A O 1
ATOM 5613 N N . SER A 1 716 ? -27.861 6.470 -7.554 1.00 79.62 716 SER A N 1
ATOM 5614 C CA . SER A 1 716 ? -29.246 6.007 -7.615 1.00 79.62 716 SER A CA 1
ATOM 5615 C C . SER A 1 716 ? -29.927 6.300 -6.268 1.00 79.62 716 SER A C 1
ATOM 5617 O O . SER A 1 716 ? -29.245 6.285 -5.240 1.00 79.62 716 SER A O 1
ATOM 5619 N N . PRO A 1 717 ? -31.252 6.522 -6.221 1.00 83.69 717 PRO A N 1
ATOM 5620 C CA . PRO A 1 717 ? -31.949 6.781 -4.958 1.00 83.69 717 PRO A CA 1
ATOM 5621 C C . PRO A 1 717 ? -31.665 5.720 -3.880 1.00 83.69 717 PRO A C 1
ATOM 5623 O O . PRO A 1 717 ? -31.558 6.036 -2.697 1.00 83.69 717 PRO A O 1
ATOM 5626 N N . THR A 1 718 ? -31.475 4.463 -4.292 1.00 83.81 718 THR A N 1
ATOM 5627 C CA . THR A 1 718 ? -31.071 3.362 -3.408 1.00 83.81 718 THR A CA 1
ATOM 5628 C C . THR A 1 718 ? -29.654 3.545 -2.864 1.00 83.81 718 THR A C 1
ATOM 5630 O O . THR A 1 718 ? -29.459 3.456 -1.656 1.00 83.81 718 THR A O 1
ATOM 5633 N N . LEU A 1 719 ? -28.668 3.832 -3.723 1.00 82.19 719 LEU A N 1
ATOM 5634 C CA . LEU A 1 719 ? -27.281 4.070 -3.299 1.00 82.19 719 LEU A CA 1
ATOM 5635 C C . LEU A 1 719 ? -27.160 5.311 -2.415 1.00 82.19 719 LEU A C 1
ATOM 5637 O O . LEU A 1 719 ? -26.407 5.304 -1.446 1.00 82.19 719 LEU A O 1
ATOM 5641 N N . GLN A 1 720 ? -27.929 6.356 -2.718 1.00 85.38 720 GLN A N 1
ATOM 5642 C CA . GLN A 1 720 ? -28.001 7.548 -1.888 1.00 85.38 720 GLN A CA 1
ATOM 5643 C C . GLN A 1 720 ? -28.541 7.214 -0.493 1.00 85.38 720 GLN A C 1
ATOM 5645 O O . GLN A 1 720 ? -27.913 7.587 0.492 1.00 85.38 720 GLN A O 1
ATOM 5650 N N . ARG A 1 721 ? -29.640 6.451 -0.393 1.00 85.56 721 ARG A N 1
ATOM 5651 C CA . ARG A 1 721 ? -30.188 6.003 0.899 1.00 85.56 721 ARG A CA 1
ATOM 5652 C C . ARG A 1 721 ? -29.179 5.173 1.694 1.00 85.56 721 ARG A C 1
ATOM 5654 O O . ARG A 1 721 ? -29.059 5.356 2.900 1.00 85.56 721 ARG A O 1
ATOM 5661 N N . LEU A 1 722 ? -28.453 4.271 1.034 1.00 86.94 722 LEU A N 1
ATOM 5662 C CA . LEU A 1 722 ? -27.426 3.453 1.684 1.00 86.94 722 LEU A CA 1
ATOM 5663 C C . LEU A 1 722 ? -26.239 4.303 2.158 1.00 86.94 722 LEU A C 1
ATOM 5665 O O . LEU A 1 722 ? -25.785 4.133 3.284 1.00 86.94 722 LEU A O 1
ATOM 5669 N N . ARG A 1 723 ? -25.794 5.283 1.359 1.00 87.44 723 ARG A N 1
ATOM 5670 C CA . ARG A 1 723 ? -24.792 6.272 1.787 1.00 87.44 723 ARG A CA 1
ATOM 5671 C C . ARG A 1 723 ? -25.280 7.082 2.983 1.00 87.44 723 ARG A C 1
ATOM 5673 O O . ARG A 1 723 ? -24.538 7.234 3.945 1.00 87.44 723 ARG A O 1
ATOM 5680 N N . GLU A 1 724 ? -26.519 7.566 2.959 1.00 86.62 724 GLU A N 1
ATOM 5681 C CA . GLU A 1 724 ? -27.131 8.285 4.082 1.00 86.62 724 GLU A CA 1
ATOM 5682 C C . GLU A 1 724 ? -27.169 7.422 5.350 1.00 86.62 724 GLU A C 1
ATOM 5684 O O . GLU A 1 724 ? -26.840 7.920 6.425 1.00 86.62 724 GLU A O 1
ATOM 5689 N N . GLN A 1 725 ? -27.483 6.128 5.237 1.00 89.12 725 GLN A N 1
ATOM 5690 C CA . GLN A 1 725 ? -27.409 5.173 6.349 1.00 89.12 725 GLN A CA 1
ATOM 5691 C C . GLN A 1 725 ? -25.978 5.016 6.875 1.00 89.12 725 GLN A C 1
ATOM 5693 O O . GLN A 1 725 ? -25.757 5.201 8.071 1.00 89.12 725 GLN A O 1
ATOM 5698 N N . SER A 1 726 ? -24.998 4.739 6.007 1.00 90.06 726 SER A N 1
ATOM 5699 C CA . SER A 1 726 ? -23.593 4.576 6.408 1.00 90.06 726 SER A CA 1
ATOM 5700 C C . SER A 1 726 ? -23.022 5.843 7.052 1.00 90.06 726 SER A C 1
ATOM 5702 O O . SER A 1 726 ? -22.320 5.774 8.058 1.00 90.06 726 SER A O 1
ATOM 5704 N N . VAL A 1 727 ? -23.362 7.016 6.515 1.00 89.19 727 VAL A N 1
ATOM 5705 C CA . VAL A 1 727 ? -22.946 8.312 7.059 1.00 89.19 727 VAL A CA 1
ATOM 5706 C C . VAL A 1 727 ? -23.626 8.596 8.402 1.00 89.19 727 VAL A C 1
ATOM 5708 O O . VAL A 1 727 ? -22.972 9.060 9.336 1.00 89.19 727 VAL A O 1
ATOM 5711 N N . THR A 1 728 ? -24.923 8.298 8.529 1.00 88.69 728 THR A N 1
ATOM 5712 C CA . THR A 1 728 ? -25.666 8.435 9.796 1.00 88.69 728 THR A CA 1
ATOM 5713 C C . THR A 1 728 ? -25.051 7.552 10.873 1.00 88.69 728 THR A C 1
ATOM 5715 O O . THR A 1 728 ? -24.805 8.015 11.987 1.00 88.69 728 THR A O 1
ATOM 5718 N N . ARG A 1 729 ? -24.722 6.307 10.519 1.00 92.31 729 ARG A N 1
ATOM 5719 C CA . ARG A 1 729 ? -24.025 5.362 11.389 1.00 92.31 729 ARG A CA 1
ATOM 5720 C C . ARG A 1 729 ? -22.665 5.890 11.834 1.00 92.31 729 ARG A C 1
ATOM 5722 O O . ARG A 1 729 ? -22.395 5.944 13.028 1.00 92.31 729 ARG A O 1
ATOM 5729 N N . LEU A 1 730 ? -21.835 6.335 10.894 1.00 92.31 730 LEU A N 1
ATOM 5730 C CA . LEU A 1 730 ? -20.519 6.899 11.190 1.00 92.31 730 LEU A CA 1
ATOM 5731 C C . LEU A 1 730 ? -20.610 8.110 12.132 1.00 92.31 730 LEU A C 1
ATOM 5733 O O . LEU A 1 730 ? -19.846 8.198 13.093 1.00 92.31 730 LEU A O 1
ATOM 5737 N N . ARG A 1 731 ? -21.579 9.008 11.917 1.00 89.38 731 ARG A N 1
ATOM 5738 C CA . ARG A 1 731 ? -21.820 10.149 12.814 1.00 89.38 731 ARG A CA 1
ATOM 5739 C C . ARG A 1 731 ? -22.235 9.701 14.205 1.00 89.38 731 ARG A C 1
ATOM 5741 O O . ARG A 1 731 ? -21.741 10.252 15.181 1.00 89.38 731 ARG A O 1
ATOM 5748 N N . HIS A 1 732 ? -23.124 8.716 14.292 1.00 90.44 732 HIS A N 1
ATOM 5749 C CA . HIS A 1 732 ? -23.551 8.175 15.573 1.00 90.44 732 HIS A CA 1
ATOM 5750 C C . HIS A 1 732 ? -22.369 7.597 16.355 1.00 90.44 732 HIS A C 1
ATOM 5752 O O . HIS A 1 732 ? -22.191 7.953 17.518 1.00 90.44 732 HIS A O 1
ATOM 5758 N N . ILE A 1 733 ? -21.536 6.776 15.706 1.00 91.94 733 ILE A N 1
ATOM 5759 C CA . ILE A 1 733 ? -20.367 6.155 16.340 1.00 91.94 733 ILE A CA 1
ATOM 5760 C C . ILE A 1 733 ? -19.379 7.229 16.824 1.00 91.94 733 ILE A C 1
ATOM 5762 O O . ILE A 1 733 ? -18.943 7.195 17.971 1.00 91.94 733 ILE A O 1
ATOM 5766 N N . LEU A 1 734 ? -19.047 8.216 15.984 1.00 90.75 734 LEU A N 1
ATOM 5767 C CA . LEU A 1 734 ? -18.031 9.221 16.320 1.00 90.75 734 LEU A CA 1
ATOM 5768 C C . LEU A 1 734 ? -18.528 10.299 17.285 1.00 90.75 734 LEU A C 1
ATOM 5770 O O . LEU A 1 734 ? -17.801 10.700 18.189 1.00 90.75 734 LEU A O 1
ATOM 5774 N N . PHE A 1 735 ? -19.757 10.782 17.144 1.00 87.38 735 PHE A N 1
ATOM 5775 C CA . PHE A 1 735 ? -20.209 11.975 17.867 1.00 87.38 735 PHE A CA 1
ATOM 5776 C C . PHE A 1 735 ? -21.232 11.681 18.963 1.00 87.38 735 PHE A C 1
ATOM 5778 O O . PHE A 1 735 ? -21.379 12.492 19.867 1.00 87.38 735 PHE A O 1
ATOM 5785 N N . GLY A 1 736 ? -21.834 10.489 18.994 1.00 81.75 736 GLY A N 1
ATOM 5786 C CA . GLY A 1 736 ? -22.947 10.208 19.901 1.00 81.75 736 GLY A CA 1
ATOM 5787 C C . GLY A 1 736 ? -24.225 10.940 19.465 1.00 81.75 736 GLY A C 1
ATOM 5788 O O . GLY A 1 736 ? -24.197 11.949 18.761 1.00 81.75 736 GLY A O 1
ATOM 5789 N N . LYS A 1 737 ? -25.385 10.381 19.810 1.00 68.56 737 LYS A N 1
ATOM 5790 C CA . LYS A 1 737 ? -26.707 10.906 19.429 1.00 68.56 737 LYS A CA 1
ATOM 5791 C C . LYS A 1 737 ? -26.957 12.283 20.055 1.00 68.56 737 LYS A C 1
ATOM 5793 O O . LYS A 1 737 ? -26.960 12.364 21.273 1.00 68.56 737 LYS A O 1
ATOM 5798 N N . ASN A 1 738 ? -27.220 13.302 19.223 1.00 48.44 738 ASN A N 1
ATOM 5799 C CA . ASN A 1 738 ? -28.086 14.462 19.533 1.00 48.44 738 ASN A CA 1
ATOM 5800 C C . ASN A 1 738 ? -28.485 15.327 18.312 1.00 48.44 738 ASN A C 1
ATOM 5802 O O . ASN A 1 738 ? -28.910 16.467 18.473 1.00 48.44 738 ASN A O 1
ATOM 5806 N N . GLY A 1 739 ? -28.387 14.843 17.066 1.00 49.69 739 GLY A N 1
ATOM 5807 C CA . GLY A 1 739 ? -28.624 15.764 15.947 1.00 49.69 739 GLY A CA 1
ATOM 5808 C C . GLY A 1 739 ? -28.630 15.180 14.551 1.00 49.69 739 GLY A C 1
ATOM 5809 O O . GLY A 1 739 ? -28.163 15.838 13.625 1.00 49.69 739 GLY A O 1
ATOM 5810 N N . ALA A 1 740 ? -29.214 14.001 14.339 1.00 52.09 740 ALA A N 1
ATOM 5811 C CA . ALA A 1 740 ? -29.656 13.651 12.991 1.00 52.09 740 ALA A CA 1
ATOM 5812 C C . ALA A 1 740 ? -30.937 14.451 12.653 1.00 52.09 740 ALA A C 1
ATOM 5814 O O . ALA A 1 740 ? -31.988 13.902 12.334 1.00 52.09 740 ALA A O 1
ATOM 5815 N N . ALA A 1 741 ? -30.865 15.779 12.808 1.00 51.81 741 ALA A N 1
ATOM 5816 C CA . ALA A 1 741 ? -31.947 16.710 12.551 1.00 51.81 741 ALA A CA 1
ATOM 5817 C C . ALA A 1 741 ? -32.311 16.614 11.063 1.00 51.81 741 ALA A C 1
ATOM 5819 O O . ALA A 1 741 ? -31.663 17.206 10.200 1.00 51.81 741 ALA A O 1
ATOM 5820 N N . GLY A 1 742 ? -33.326 15.801 10.763 1.00 64.12 742 GLY A N 1
ATOM 5821 C CA . GLY A 1 742 ? -33.870 15.622 9.421 1.00 64.12 742 GLY A CA 1
ATOM 5822 C C . GLY A 1 742 ? -33.724 14.235 8.789 1.00 64.12 742 GLY A C 1
ATOM 5823 O O . GLY A 1 742 ? -34.208 14.075 7.671 1.00 64.12 742 GLY A O 1
ATOM 5824 N N . THR A 1 743 ? -33.125 13.229 9.438 1.00 68.19 743 THR A N 1
ATOM 5825 C CA . THR A 1 743 ? -33.224 11.838 8.942 1.00 68.19 743 THR A CA 1
ATOM 5826 C C . THR A 1 743 ? -34.483 11.162 9.466 1.00 68.19 743 THR A C 1
ATOM 5828 O O . THR A 1 743 ? -34.829 11.298 10.635 1.00 68.19 743 THR A O 1
ATOM 5831 N N . SER A 1 744 ? -35.172 10.407 8.607 1.00 77.50 744 SER A N 1
ATOM 5832 C CA . SER A 1 744 ? -36.354 9.646 9.026 1.00 77.50 744 SER A CA 1
ATOM 5833 C C . SER A 1 744 ? -35.989 8.596 10.093 1.00 77.50 744 SER A C 1
ATOM 5835 O O . SER A 1 744 ? -34.943 7.954 9.944 1.00 77.50 744 SER A O 1
ATOM 5837 N N . PRO A 1 745 ? -36.855 8.331 11.089 1.00 81.31 745 PRO A N 1
ATOM 5838 C CA . PRO A 1 745 ? -36.578 7.381 12.176 1.00 81.31 745 PRO A CA 1
ATOM 5839 C C . PRO A 1 745 ? -36.244 5.964 11.676 1.00 81.31 745 PRO A C 1
ATOM 5841 O O . PRO A 1 745 ? -35.404 5.279 12.252 1.00 81.31 745 PRO A O 1
ATOM 5844 N N . ASN A 1 746 ? -36.823 5.544 10.546 1.00 82.12 746 ASN A N 1
ATOM 5845 C CA . ASN A 1 746 ? -36.536 4.242 9.935 1.00 82.12 746 ASN A CA 1
ATOM 5846 C C . ASN A 1 746 ? -35.087 4.118 9.434 1.00 82.12 746 ASN A C 1
ATOM 5848 O O . ASN A 1 746 ? -34.477 3.057 9.548 1.00 82.12 746 ASN A O 1
ATOM 5852 N N . VAL A 1 747 ? -34.531 5.194 8.867 1.00 78.75 747 VAL A N 1
ATOM 5853 C CA . VAL A 1 747 ? -33.139 5.227 8.382 1.00 78.75 747 VAL A CA 1
ATOM 5854 C C . VAL A 1 747 ? -32.172 5.154 9.556 1.00 78.75 747 VAL A C 1
ATOM 5856 O O . VAL A 1 747 ? -31.179 4.437 9.477 1.00 78.75 747 VAL A O 1
ATOM 5859 N N . GLU A 1 748 ? -32.489 5.840 10.652 1.00 83.44 748 GLU A N 1
ATOM 5860 C CA . GLU A 1 748 ? -31.692 5.807 11.872 1.00 83.44 748 GLU A CA 1
ATOM 5861 C C . GLU A 1 748 ? -31.697 4.415 12.516 1.00 83.44 748 GLU A C 1
ATOM 5863 O O . GLU A 1 748 ? -30.631 3.861 12.760 1.00 83.44 748 GLU A O 1
ATOM 5868 N N . ALA A 1 749 ? -32.864 3.794 12.708 1.00 86.62 749 ALA A N 1
ATOM 5869 C CA . ALA A 1 749 ? -32.945 2.440 13.263 1.00 86.62 749 ALA A CA 1
ATOM 5870 C C . ALA A 1 749 ? -32.149 1.416 12.429 1.00 86.62 749 ALA A C 1
ATOM 5872 O O . ALA A 1 749 ? -31.445 0.574 12.982 1.00 86.62 749 ALA A O 1
ATOM 5873 N N . ALA A 1 750 ? -32.204 1.521 11.095 1.00 84.56 750 ALA A N 1
ATOM 5874 C CA . ALA A 1 750 ? -31.412 0.675 10.205 1.00 84.56 750 ALA A CA 1
ATOM 5875 C C . ALA A 1 750 ? -29.901 0.951 10.315 1.00 84.56 750 ALA A C 1
ATOM 5877 O O . ALA A 1 750 ? -29.112 0.011 10.354 1.00 84.56 750 ALA A O 1
ATOM 5878 N N . ALA A 1 751 ? -29.498 2.223 10.396 1.00 84.38 751 ALA A N 1
ATOM 5879 C CA . ALA A 1 751 ? -28.097 2.626 10.514 1.00 84.38 751 ALA A CA 1
ATOM 5880 C C . ALA A 1 751 ? -27.453 2.173 11.837 1.00 84.38 751 ALA A C 1
ATOM 5882 O O . ALA A 1 751 ? -26.247 1.927 11.885 1.00 84.38 751 ALA A O 1
ATOM 5883 N N . LEU A 1 752 ? -28.242 2.049 12.905 1.00 89.75 752 LEU A N 1
ATOM 5884 C CA . LEU A 1 752 ? -27.771 1.684 14.245 1.00 89.75 752 LEU A CA 1
ATOM 5885 C C . LEU A 1 752 ? -27.813 0.182 14.540 1.00 89.75 752 LEU A C 1
ATOM 5887 O O . LEU A 1 752 ? -27.437 -0.235 15.633 1.00 89.75 752 LEU A O 1
ATOM 5891 N N . ARG A 1 753 ? -28.219 -0.641 13.570 1.00 89.88 753 ARG A N 1
ATOM 5892 C CA . ARG A 1 753 ? -28.172 -2.100 13.696 1.00 89.88 753 ARG A CA 1
ATOM 5893 C C . ARG A 1 753 ? -26.745 -2.564 14.010 1.00 89.88 753 ARG A C 1
ATOM 5895 O O . ARG A 1 753 ? -25.799 -2.108 13.373 1.00 89.88 753 ARG A O 1
ATOM 5902 N N . ASP A 1 754 ? -26.585 -3.431 15.006 1.00 89.56 754 ASP A N 1
ATOM 5903 C CA . ASP A 1 754 ? -25.294 -3.990 15.439 1.00 89.56 754 ASP A CA 1
ATOM 5904 C C . ASP A 1 754 ? -24.222 -2.931 15.767 1.00 89.56 754 ASP A C 1
ATOM 5906 O O . ASP A 1 754 ? -23.021 -3.185 15.657 1.00 89.56 754 ASP A O 1
ATOM 5910 N N . VAL A 1 755 ? -24.616 -1.700 16.117 1.00 90.19 755 VAL A N 1
ATOM 5911 C CA . VAL A 1 755 ? -23.647 -0.630 16.414 1.00 90.19 755 VAL A CA 1
ATOM 5912 C C . VAL A 1 755 ? -22.796 -0.947 17.638 1.00 90.19 755 VAL A C 1
ATOM 5914 O O . VAL A 1 755 ? -21.636 -0.567 17.674 1.00 90.19 755 VAL A O 1
ATOM 5917 N N . GLU A 1 756 ? -23.328 -1.709 18.590 1.00 87.94 756 GLU A N 1
ATOM 5918 C CA . GLU A 1 756 ? -22.584 -2.196 19.756 1.00 87.94 756 GLU A CA 1
ATOM 5919 C C . GLU A 1 756 ? -21.448 -3.143 19.345 1.00 87.94 756 GLU A C 1
ATOM 5921 O O . GLU A 1 756 ? -20.351 -3.089 19.888 1.00 87.94 756 GLU A O 1
ATOM 5926 N N . HIS A 1 757 ? -21.675 -3.967 18.319 1.00 89.31 757 HIS A N 1
ATOM 5927 C CA . HIS A 1 757 ? -20.701 -4.951 17.850 1.00 89.31 757 HIS A CA 1
ATOM 5928 C C . HIS A 1 757 ? -19.567 -4.335 17.019 1.00 89.31 757 HIS A C 1
ATOM 5930 O O . HIS A 1 757 ? -18.433 -4.814 17.050 1.00 89.31 757 HIS A O 1
ATOM 5936 N N . TYR A 1 758 ? -19.875 -3.290 16.248 1.00 91.06 758 TYR A N 1
ATOM 5937 C CA . TYR A 1 758 ? -18.918 -2.591 15.382 1.00 91.06 758 TYR A CA 1
ATOM 5938 C C . TYR A 1 758 ? -18.604 -1.172 15.873 1.00 91.06 758 TYR A C 1
ATOM 5940 O O . TYR A 1 758 ? -18.142 -0.330 15.102 1.00 91.06 758 TYR A O 1
ATOM 5948 N N . GLY A 1 759 ? -18.880 -0.900 17.146 1.00 92.19 759 GLY A N 1
ATOM 5949 C CA . GLY A 1 759 ? -18.734 0.410 17.759 1.00 92.19 759 GLY A CA 1
ATOM 5950 C C . GLY A 1 759 ? -17.285 0.782 18.054 1.00 92.19 759 GLY A C 1
ATOM 5951 O O . GLY A 1 759 ? -16.334 0.258 17.462 1.00 92.19 759 GLY A O 1
ATOM 5952 N N . LEU A 1 760 ? -17.135 1.737 18.967 1.00 94.81 760 LEU A N 1
ATOM 5953 C CA . LEU A 1 760 ? -15.852 2.110 19.555 1.00 94.81 760 LEU A CA 1
ATOM 5954 C C . LEU A 1 760 ? -15.477 1.122 20.667 1.00 94.81 760 LEU A C 1
ATOM 5956 O O . LEU A 1 760 ? -16.354 0.538 21.298 1.00 94.81 760 LEU A O 1
ATOM 5960 N N . GLY A 1 761 ? -14.180 0.962 20.912 1.00 93.19 761 GLY A N 1
ATOM 5961 C CA . GLY A 1 761 ? -13.678 0.230 22.071 1.00 93.19 761 GLY A CA 1
ATOM 5962 C C . GLY A 1 761 ? -13.749 1.041 23.369 1.00 93.19 761 GLY A C 1
ATOM 5963 O O . GLY A 1 761 ? -14.124 2.212 23.382 1.00 93.19 761 GLY A O 1
ATOM 5964 N N . GLU A 1 762 ? -13.339 0.413 24.470 1.00 91.81 762 GLU A N 1
ATOM 5965 C CA . GLU A 1 762 ? -13.421 0.993 25.821 1.00 91.81 762 GLU A CA 1
ATOM 5966 C C . GLU A 1 762 ? -12.050 1.354 26.418 1.00 91.81 762 GLU A C 1
ATOM 5968 O O . GLU A 1 762 ? -11.970 1.979 27.473 1.00 91.81 762 GLU A O 1
ATOM 5973 N N . ARG A 1 763 ? -10.942 0.977 25.764 1.00 89.69 763 ARG A N 1
ATOM 5974 C CA . ARG A 1 763 ? -9.585 1.157 26.315 1.00 89.69 763 ARG A CA 1
ATOM 5975 C C . ARG A 1 763 ? -9.146 2.612 26.379 1.00 89.69 763 ARG A C 1
ATOM 5977 O O . ARG A 1 763 ? -8.328 2.972 27.223 1.00 89.69 763 ARG A O 1
ATOM 5984 N N . ARG A 1 764 ? -9.621 3.426 25.442 1.00 92.38 764 ARG A N 1
ATOM 5985 C CA . ARG A 1 764 ? -9.361 4.867 25.369 1.00 92.38 764 ARG A CA 1
ATOM 5986 C C . ARG A 1 764 ? -10.635 5.549 24.929 1.00 92.38 764 ARG A C 1
ATOM 5988 O O . ARG A 1 764 ? -11.393 4.977 24.151 1.00 92.38 764 ARG A O 1
ATOM 5995 N N . SER A 1 765 ? -10.851 6.776 25.381 1.00 92.88 765 SER A N 1
ATOM 5996 C CA . SER A 1 765 ? -12.026 7.527 24.952 1.00 92.88 765 SER A CA 1
ATOM 5997 C C . SER A 1 765 ? -11.793 8.167 23.578 1.00 92.88 765 SER A C 1
ATOM 5999 O O . SER A 1 765 ? -10.656 8.428 23.165 1.00 92.88 765 SER A O 1
ATOM 6001 N N . LYS A 1 766 ? -12.875 8.434 22.846 1.00 93.12 766 LYS A N 1
ATOM 6002 C CA . LYS A 1 766 ? -12.815 9.179 21.578 1.00 93.12 766 LYS A CA 1
ATOM 6003 C C . LYS A 1 766 ? -12.456 10.652 21.794 1.00 93.12 766 LYS A C 1
ATOM 6005 O O . LYS A 1 766 ? -11.835 11.264 20.936 1.00 93.12 766 LYS A O 1
ATOM 6010 N N . GLU A 1 767 ? -12.784 11.212 22.955 1.00 90.25 767 GLU A N 1
ATOM 6011 C CA . GLU A 1 767 ? -12.415 12.573 23.347 1.00 90.25 767 GLU A CA 1
ATOM 6012 C C . GLU A 1 767 ? -10.894 12.688 23.480 1.00 90.25 767 GLU A C 1
ATOM 6014 O O . GLU A 1 767 ? -10.314 13.657 22.997 1.00 90.25 767 GLU A O 1
ATOM 6019 N N . GLN A 1 768 ? -10.230 11.660 24.029 1.00 90.25 768 GLN A N 1
ATOM 6020 C CA . GLN A 1 768 ? -8.766 11.588 24.044 1.00 90.25 768 GLN A CA 1
ATOM 6021 C C . GLN A 1 768 ? -8.183 11.576 22.628 1.00 90.25 768 GLN A C 1
ATOM 6023 O O . GLN A 1 768 ? -7.147 12.198 22.400 1.00 90.25 768 GLN A O 1
ATOM 6028 N N . LEU A 1 769 ? -8.842 10.910 21.671 1.00 92.56 769 LEU A N 1
ATOM 6029 C CA . LEU A 1 769 ? -8.429 10.967 20.269 1.00 92.56 769 LEU A CA 1
ATOM 6030 C C . LEU A 1 769 ? -8.603 12.372 19.693 1.00 92.56 769 LEU A C 1
ATOM 6032 O O . LEU A 1 769 ? -7.682 12.875 19.062 1.00 92.56 769 LEU A O 1
ATOM 6036 N N . PHE A 1 770 ? -9.756 13.011 19.902 1.00 90.12 770 PHE A N 1
ATOM 6037 C CA . PHE A 1 770 ? -10.021 14.353 19.376 1.00 90.12 770 PHE A CA 1
ATOM 6038 C C . PHE A 1 770 ? -9.093 15.413 19.966 1.00 90.12 770 PHE A C 1
ATOM 6040 O O . PHE A 1 770 ? -8.673 16.325 19.252 1.00 90.12 770 PHE A O 1
ATOM 6047 N N . TYR A 1 771 ? -8.734 15.277 21.241 1.00 87.44 771 TYR A N 1
ATOM 6048 C CA . TYR A 1 771 ? -7.693 16.083 21.866 1.00 87.44 771 TYR A CA 1
ATOM 6049 C C . TYR A 1 771 ? -6.329 15.803 21.223 1.00 87.44 771 TYR A C 1
ATOM 6051 O O . TYR A 1 771 ? -5.659 16.719 20.750 1.00 87.44 771 TYR A O 1
ATOM 6059 N N . PHE A 1 772 ? -5.949 14.526 21.101 1.00 87.50 772 PHE A N 1
ATOM 6060 C CA . PHE A 1 772 ? -4.690 14.122 20.472 1.00 87.50 772 PHE A CA 1
ATOM 6061 C C . PHE A 1 772 ? -4.573 14.581 19.008 1.00 87.50 772 PHE A C 1
ATOM 6063 O O . PHE A 1 772 ? -3.486 14.924 18.547 1.00 87.50 772 PHE A O 1
ATOM 6070 N N . SER A 1 773 ? -5.687 14.630 18.278 1.00 87.50 773 SER A N 1
ATOM 6071 C CA . SER A 1 773 ? -5.743 15.086 16.891 1.00 87.50 773 SER A CA 1
ATOM 6072 C C . SER A 1 773 ? -5.833 16.607 16.736 1.00 87.50 773 SER A C 1
ATOM 6074 O O . SER A 1 773 ? -5.863 17.084 15.601 1.00 87.50 773 SER A O 1
ATOM 6076 N N . GLY A 1 774 ? -5.962 17.363 17.833 1.00 83.94 774 GLY A N 1
ATOM 6077 C CA . GLY A 1 774 ? -6.201 18.810 17.821 1.00 83.94 774 GLY A CA 1
ATOM 6078 C C . GLY A 1 774 ? -7.574 19.226 17.273 1.00 83.94 774 GLY A C 1
ATOM 6079 O O . GLY A 1 774 ? -7.753 20.377 16.873 1.00 83.94 774 GLY A O 1
ATOM 6080 N N . LEU A 1 775 ? -8.545 18.303 17.212 1.00 81.56 775 LEU A N 1
ATOM 6081 C CA . LEU A 1 775 ? -9.907 18.618 16.763 1.00 81.56 775 LEU A CA 1
ATOM 6082 C C . LEU A 1 775 ? -10.688 19.389 17.832 1.00 81.56 775 LEU A C 1
ATOM 6084 O O . LEU A 1 775 ? -11.508 20.226 17.471 1.00 81.56 775 LEU A O 1
ATOM 6088 N N . GLN A 1 776 ? -10.419 19.169 19.123 1.00 74.38 776 GLN A N 1
ATOM 6089 C CA . GLN A 1 776 ? -11.147 19.838 20.207 1.00 74.38 776 GLN A CA 1
ATOM 6090 C C . GLN A 1 776 ? -10.981 21.368 20.165 1.00 74.38 776 GLN A C 1
ATOM 6092 O O . GLN A 1 776 ? -11.963 22.106 20.280 1.00 74.38 776 GLN A O 1
ATOM 6097 N N . GLU A 1 777 ? -9.765 21.862 19.918 1.00 68.19 777 GLU A N 1
ATOM 6098 C CA . GLU A 1 777 ? -9.499 23.287 19.695 1.00 68.19 777 GLU A CA 1
ATOM 6099 C C . GLU A 1 777 ? -10.227 23.832 18.461 1.00 68.19 777 GLU A C 1
ATOM 6101 O O . GLU A 1 777 ? -10.688 24.976 18.480 1.00 68.19 777 GLU A O 1
ATOM 6106 N N . ALA A 1 778 ? -10.347 23.037 17.393 1.00 59.59 778 ALA A N 1
ATOM 6107 C CA . ALA A 1 778 ? -11.071 23.438 16.190 1.00 59.59 778 ALA A CA 1
ATOM 6108 C C . ALA A 1 778 ? -12.577 23.565 16.467 1.00 59.59 778 ALA A C 1
ATOM 6110 O O . ALA A 1 778 ? -13.174 24.587 16.133 1.00 59.59 778 ALA A O 1
ATOM 6111 N N . THR A 1 779 ? -13.173 22.592 17.164 1.00 64.06 779 THR A N 1
ATOM 6112 C CA . THR A 1 779 ? -14.604 22.612 17.503 1.00 64.06 779 THR A CA 1
ATOM 6113 C C . THR A 1 779 ? -14.954 23.741 18.480 1.00 64.06 779 THR A C 1
ATOM 6115 O O . THR A 1 779 ? -15.998 24.376 18.330 1.00 64.06 779 THR A O 1
ATOM 6118 N N . ARG A 1 780 ? -14.064 24.060 19.437 1.00 66.06 780 ARG A N 1
ATOM 6119 C CA . ARG A 1 780 ? -14.217 25.230 20.326 1.00 66.06 780 ARG A CA 1
ATOM 6120 C C . ARG A 1 780 ? -14.176 26.554 19.557 1.00 66.06 780 ARG A C 1
ATOM 6122 O O . ARG A 1 780 ? -14.981 27.436 19.832 1.00 66.06 780 ARG A O 1
ATOM 6129 N N . ARG A 1 781 ? -13.274 26.702 18.577 1.00 61.50 781 ARG A N 1
ATOM 6130 C CA . ARG A 1 781 ? -13.178 27.923 17.747 1.00 61.50 781 ARG A CA 1
ATOM 6131 C C . ARG A 1 781 ? -14.394 28.144 16.853 1.00 61.50 781 ARG A C 1
ATOM 6133 O O . ARG A 1 781 ? -14.729 29.290 16.573 1.00 61.50 781 ARG A O 1
ATOM 6140 N N . GLU A 1 782 ? -15.043 27.071 16.413 1.00 58.81 782 GLU A N 1
ATOM 6141 C CA . GLU A 1 782 ? -16.251 27.138 15.583 1.00 58.81 782 GLU A CA 1
ATOM 6142 C C . GLU A 1 782 ? -17.540 27.361 16.394 1.00 58.81 782 GLU A C 1
ATOM 6144 O O . GLU A 1 782 ? -18.610 27.489 15.803 1.00 58.81 782 GLU A O 1
ATOM 6149 N N . GLY A 1 783 ? -17.459 27.444 17.730 1.00 51.28 783 GLY A N 1
ATOM 6150 C CA . GLY A 1 783 ? -18.617 27.700 18.595 1.00 51.28 783 GLY A CA 1
ATOM 6151 C C . GLY A 1 783 ? -19.623 26.545 18.654 1.00 51.28 783 GLY A C 1
ATOM 6152 O O . GLY A 1 783 ? -20.780 26.763 18.993 1.00 51.28 783 GLY A O 1
ATOM 6153 N N . LEU A 1 784 ? -19.200 25.325 18.298 1.00 55.75 784 LEU A N 1
ATOM 6154 C CA . LEU A 1 784 ? -20.056 24.131 18.241 1.00 55.75 784 LEU A CA 1
ATOM 6155 C C . LEU A 1 784 ? -20.152 23.372 19.574 1.00 55.75 784 LEU A C 1
ATOM 6157 O O . LEU A 1 784 ? -20.993 22.487 19.709 1.00 55.75 784 LEU A O 1
ATOM 6161 N N . VAL A 1 785 ? -19.299 23.697 20.547 1.00 51.84 785 VAL A N 1
ATOM 6162 C CA . VAL A 1 785 ? -19.355 23.146 21.906 1.00 51.84 785 VAL A CA 1
ATOM 6163 C C . VAL A 1 785 ? -19.634 24.305 22.849 1.00 51.84 785 VAL A C 1
ATOM 6165 O O . VAL A 1 785 ? -18.814 25.221 22.950 1.00 51.84 785 VAL A O 1
ATOM 6168 N N . GLU A 1 786 ? -20.796 24.279 23.505 1.00 49.94 786 GLU A N 1
ATOM 6169 C CA . GLU A 1 786 ? -21.091 25.200 24.600 1.00 49.94 786 GLU A CA 1
ATOM 6170 C C . GLU A 1 786 ? -20.011 25.037 25.674 1.00 49.94 786 GLU A C 1
ATOM 6172 O O . GLU A 1 786 ? -19.622 23.930 26.047 1.00 49.94 786 GLU A O 1
ATOM 6177 N N . SER A 1 787 ? -19.445 26.166 26.088 1.00 46.09 787 SER A N 1
ATOM 6178 C CA . SER A 1 787 ? -18.383 26.234 27.081 1.00 46.09 787 SER A CA 1
ATOM 6179 C C . SER A 1 787 ? -18.919 25.777 28.440 1.00 46.09 787 SER A C 1
ATOM 6181 O O . SER A 1 787 ? -19.365 26.611 29.225 1.00 46.09 787 SER A O 1
ATOM 6183 N N . ASP A 1 788 ? -18.838 24.482 28.745 1.00 48.19 788 ASP A N 1
ATOM 6184 C CA . ASP A 1 788 ? -18.980 24.016 30.123 1.00 48.19 788 ASP A CA 1
ATOM 6185 C C . ASP A 1 788 ? -17.781 24.519 30.936 1.00 48.19 788 ASP A C 1
ATOM 6187 O O . ASP A 1 788 ? -16.618 24.213 30.646 1.00 48.19 788 ASP A O 1
ATOM 6191 N N . ALA A 1 789 ? -18.078 25.344 31.939 1.00 51.16 789 ALA A N 1
ATOM 6192 C CA . ALA A 1 789 ? -17.104 26.070 32.752 1.00 51.16 789 ALA A CA 1
ATOM 6193 C C . ALA A 1 789 ? -16.218 25.159 33.632 1.00 51.16 789 ALA A C 1
ATOM 6195 O O . ALA A 1 789 ? -15.235 25.634 34.197 1.00 51.16 789 ALA A O 1
ATOM 6196 N N . ASP A 1 790 ? -16.495 23.854 33.688 1.00 48.25 790 ASP A N 1
ATOM 6197 C CA . ASP A 1 790 ? -15.836 22.907 34.597 1.00 48.25 790 ASP A CA 1
ATOM 6198 C C . ASP A 1 790 ? -14.583 22.220 34.015 1.00 48.25 790 ASP A C 1
ATOM 6200 O O . ASP A 1 790 ? -13.916 21.438 34.693 1.00 48.25 790 ASP A O 1
ATOM 6204 N N . ALA A 1 791 ? -14.179 22.539 32.780 1.00 49.38 791 ALA A N 1
ATOM 6205 C CA . ALA A 1 791 ? -12.980 21.965 32.153 1.00 49.38 791 ALA A CA 1
ATOM 6206 C C . ALA A 1 791 ? -11.652 22.675 32.523 1.00 49.38 791 ALA A C 1
ATOM 6208 O O . ALA A 1 791 ? -10.662 22.534 31.803 1.00 49.38 791 ALA A O 1
ATOM 6209 N N . GLN A 1 792 ? -11.608 23.442 33.620 1.00 43.06 792 GLN A N 1
ATOM 6210 C CA . GLN A 1 792 ? -10.426 24.220 34.038 1.00 43.06 792 GLN A CA 1
ATOM 6211 C C . GLN A 1 792 ? -9.344 23.418 34.790 1.00 43.06 792 GLN A C 1
ATOM 6213 O O . GLN A 1 792 ? -8.288 23.968 35.071 1.00 43.06 792 GLN A O 1
ATOM 6218 N N . ASN A 1 793 ? -9.532 22.117 35.042 1.00 42.28 793 ASN A N 1
ATOM 6219 C CA . ASN A 1 793 ? -8.543 21.283 35.752 1.00 42.28 793 ASN A CA 1
ATOM 6220 C C . ASN A 1 793 ? -7.697 20.360 34.850 1.00 42.28 793 ASN A C 1
ATOM 6222 O O . ASN A 1 793 ? -7.084 19.413 35.337 1.00 42.28 793 ASN A O 1
ATOM 6226 N N . ALA A 1 794 ? -7.631 20.625 33.543 1.00 41.72 794 ALA A N 1
ATOM 6227 C CA . ALA A 1 794 ? -6.709 19.947 32.626 1.00 41.72 794 ALA A CA 1
ATOM 6228 C C . ALA A 1 794 ? -5.528 20.866 32.258 1.00 41.72 794 ALA A C 1
ATOM 6230 O O . ALA A 1 794 ? -5.287 21.146 31.084 1.00 41.72 794 ALA A O 1
ATOM 6231 N N . GLU A 1 795 ? -4.809 21.373 33.263 1.00 39.28 795 GLU A N 1
ATOM 6232 C CA . GLU A 1 795 ? -3.523 22.047 33.061 1.00 39.28 795 GLU A CA 1
ATOM 6233 C C . GLU A 1 795 ? -2.362 21.036 33.061 1.00 39.28 795 GLU A C 1
ATOM 6235 O O . GLU A 1 795 ? -2.306 20.107 33.861 1.00 39.28 795 GLU A O 1
ATOM 6240 N N . GLU A 1 796 ? -1.435 21.267 32.125 1.00 34.88 796 GLU A N 1
ATOM 6241 C CA . GLU A 1 796 ? -0.127 20.622 31.940 1.00 34.88 796 GLU A CA 1
ATOM 6242 C C . GLU A 1 796 ? -0.064 19.200 31.344 1.00 34.88 796 GLU A C 1
ATOM 6244 O O . GLU A 1 796 ? 0.567 18.290 31.877 1.00 34.88 796 GLU A O 1
ATOM 6249 N N . SER A 1 797 ? -0.511 19.050 30.090 1.00 32.53 797 SER A N 1
ATOM 6250 C CA . SER A 1 797 ? 0.162 18.137 29.146 1.00 32.53 797 SER A CA 1
ATOM 6251 C C . SER A 1 797 ? 0.864 18.935 28.043 1.00 32.53 797 SER A C 1
ATOM 6253 O O . SER A 1 797 ? 0.424 19.006 26.895 1.00 32.53 797 SER A O 1
ATOM 6255 N N . ASN A 1 798 ? 1.974 19.575 28.409 1.00 29.41 798 ASN A N 1
ATOM 6256 C CA . ASN A 1 798 ? 2.844 20.277 27.475 1.00 29.41 798 ASN A CA 1
ATOM 6257 C C . ASN A 1 798 ? 3.433 19.315 26.419 1.00 29.41 798 ASN A C 1
ATOM 6259 O O . ASN A 1 798 ? 4.382 18.572 26.707 1.00 29.41 798 ASN A O 1
ATOM 6263 N N . CYS A 1 799 ? 2.899 19.496 25.203 1.00 33.38 799 CYS A N 1
ATOM 6264 C CA . CYS A 1 799 ? 3.465 19.366 23.853 1.00 33.38 799 CYS A CA 1
ATOM 6265 C C . CYS A 1 799 ? 3.435 17.999 23.109 1.00 33.38 799 CYS A C 1
ATOM 6267 O O . CYS A 1 799 ? 3.658 16.970 23.747 1.00 33.38 799 CYS A O 1
ATOM 6269 N N . PRO A 1 800 ? 3.303 17.987 21.746 1.00 45.72 800 PRO A N 1
ATOM 6270 C CA . PRO A 1 800 ? 3.362 19.178 20.881 1.00 45.72 800 PRO A CA 1
ATOM 6271 C C . PRO A 1 800 ? 2.501 19.243 19.594 1.00 45.72 800 PRO A C 1
ATOM 6273 O O . PRO A 1 800 ? 2.444 18.336 18.771 1.00 45.72 800 PRO A O 1
ATOM 6276 N N . VAL A 1 801 ? 2.080 20.482 19.319 1.00 36.62 801 VAL A N 1
ATOM 6277 C CA . VAL A 1 801 ? 1.814 21.106 18.001 1.00 36.62 801 VAL A CA 1
ATOM 6278 C C . VAL A 1 801 ? 3.125 21.333 17.188 1.00 36.62 801 VAL A C 1
ATOM 6280 O O . VAL A 1 801 ? 3.200 22.146 16.275 1.00 36.62 801 VAL A O 1
ATOM 6283 N N . PHE A 1 802 ? 4.212 20.620 17.490 1.00 40.00 802 PHE A N 1
ATOM 6284 C CA . PHE A 1 802 ? 5.578 20.940 17.045 1.00 40.00 802 PHE A CA 1
ATOM 6285 C C . PHE A 1 802 ? 6.453 19.690 16.851 1.00 40.00 802 PHE A C 1
ATOM 6287 O O . PHE A 1 802 ? 7.477 19.513 17.496 1.00 40.00 802 PHE A O 1
ATOM 6294 N N . PHE A 1 803 ? 6.103 18.848 15.887 1.00 41.22 803 PHE A N 1
ATOM 6295 C CA . PHE A 1 803 ? 7.122 18.182 15.076 1.00 41.22 803 PHE A CA 1
ATOM 6296 C C . PHE A 1 803 ? 6.789 18.548 13.628 1.00 41.22 803 PHE A C 1
ATOM 6298 O O . PHE A 1 803 ? 5.734 18.170 13.136 1.00 41.22 803 PHE A O 1
ATOM 6305 N N . CYS A 1 804 ? 7.666 19.320 12.971 1.00 34.16 804 CYS A N 1
ATOM 6306 C CA . CYS A 1 804 ? 7.590 19.797 11.571 1.00 34.16 804 CYS A CA 1
ATOM 6307 C C . CYS A 1 804 ? 7.141 21.244 11.286 1.00 34.16 804 CYS A C 1
ATOM 6309 O O . CYS A 1 804 ? 6.929 21.572 10.121 1.00 34.16 804 CYS A O 1
ATOM 6311 N N . ARG A 1 805 ? 7.123 22.169 12.255 1.00 33.38 805 ARG A N 1
ATOM 6312 C CA . ARG A 1 805 ? 7.459 23.561 11.896 1.00 33.38 805 ARG A CA 1
ATOM 6313 C C . ARG A 1 805 ? 8.973 23.702 11.967 1.00 33.38 805 ARG A C 1
ATOM 6315 O O . ARG A 1 805 ? 9.515 24.056 13.008 1.00 33.38 805 ARG A O 1
ATOM 6322 N N . SER A 1 806 ? 9.660 23.420 10.858 1.00 32.50 806 SER A N 1
ATOM 6323 C CA . SER A 1 806 ? 10.923 24.118 10.621 1.00 32.50 806 SER A CA 1
ATOM 6324 C C . SER A 1 806 ? 10.574 25.600 10.660 1.00 32.50 806 SER A C 1
ATOM 6326 O O . SER A 1 806 ? 9.726 26.037 9.879 1.00 32.50 806 SER A O 1
ATOM 6328 N N . GLN A 1 807 ? 11.150 26.354 11.591 1.00 29.97 807 GLN A N 1
ATOM 6329 C CA . GLN A 1 807 ? 11.174 27.803 11.468 1.00 29.97 807 GLN A CA 1
ATOM 6330 C C . GLN A 1 807 ? 11.787 28.108 10.096 1.00 29.97 807 GLN A C 1
ATOM 6332 O O . GLN A 1 807 ? 12.978 27.907 9.888 1.00 29.97 807 GLN A O 1
ATOM 6337 N N . GLN A 1 808 ? 10.951 28.474 9.124 1.00 32.00 808 GLN A N 1
ATOM 6338 C CA . GLN A 1 808 ? 11.419 29.193 7.952 1.00 32.00 808 GLN A CA 1
ATOM 6339 C C . GLN A 1 808 ? 11.674 30.614 8.442 1.00 32.00 808 GLN A C 1
ATOM 6341 O O . GLN A 1 808 ? 10.731 31.380 8.640 1.00 32.00 808 GLN A O 1
ATOM 6346 N N . SER A 1 809 ? 12.940 30.887 8.754 1.00 31.92 809 SER A N 1
ATOM 6347 C CA . SER A 1 809 ? 13.525 32.221 8.652 1.00 31.92 809 SER A CA 1
ATOM 6348 C C . SER A 1 809 ? 13.822 32.523 7.193 1.00 31.92 809 SER A C 1
ATOM 6350 O O . SER A 1 809 ? 14.428 31.619 6.563 1.00 31.92 809 SER A O 1
#

InterPro domains:
  IPR021067 Glycosyltransferase, GlcNAc [PF11397] (204-384)
  IPR021067 Glycosyltransferase, GlcNAc [PF11397] (612-777)
  IPR021067 Glycosyltransferase, GlcNAc [PTHR34496] (135-782)

Radius of gyration: 33.73 Å; chains: 1; bounding box: 90×78×114 Å

Secondary structure (DSSP, 8-state):
-HHHHHHHHHHHHHHHTTSS--HHHHHHHHHHHHHHHHHHHHHT----PPP-------------------PPPHHHHHHHHHHHHHHHHHHHHHHHHHHHHHHHHHHHHHHHHHH--TT--------S--SHHHHHHHIIIIIHHHHHHHHHHHHHTTTGGG----TTTTSHHHHHHHTPPPTT-EEEEEE--------TTS--HHHHHHHHHHHS-SSGGGEEEEEEEEEE-------------------------------SSPPPPPTTS-HHHHSHHHHT-SS--GGGGEEEEEEEE-----------S------PPPTT-SHHHHHHHHHTT--S-SEEEEEETTEEEPTTHHHHHHHHHHTSS-SSEEEE-PPEE--HHHHHHHHIIIIIHHHHHHHHHHHHHHHTTTT----------S---HHHHHHHHHGGG--HHHHSPPPTTTTTT-TT--------------HHHHHHHHHHS-HHHHHHHHHHS--SSS-S---TT--TT---HHHHHHHHHHHTHHHHHHHHHHHHHTSSEEEEEEEEEEPP----SS---SEEEEEEEEE----TTT-GGGGS--GGGG--SSSS-PPPPHHHHHHHTTSS---S-EE-S---SSEEEEEGGGTS-----GGGS--S-TTTT-----GGGTTS-HHHHHHHHHHHHHHTT-EEEE-SS--EEE------HHHHHHT-----HHHHHHHHHHHHHHHHHHH-SS--TT--HHHHHHHTTTTTTSS--SSS-HHHHHHHTTHHHHHHHTT-S---TTGGG-------S-SS-----

Organism: Trypanosoma rangeli (NCBI:txid5698)